Protein AF-0000000078832255 (afdb_homodimer)

Foldseek 3Di:
DPPPDDDDPVVVVVVVVVLQQVVLVVVLVVLVVCLVVLQVLLVVQCVLQVVLPDPVLNVLSVVLSVVVNVVSVVLNVCCVPPTGDPVSLLVVLVNVLVSLLSSCQSAQQLPHPSLLVVLVSLLVCLQSDDPVSNVVSLVVNLVSLVVSLCCVLVCVDPPRHRVVVPDDDNVVSVVSSVVSNVSSVVSNVVSNVVNVVVVVVVSVVVVVVVVVVVLVVLQVVLLVLLVVLLVVVLVVLVVVLVVLVVVCVVVPPDDDDPVSVVSNVVSVVVNVVSVVLNCLQVVPLPPWPWDWDWVLVLLVVLCVVCVVVLVVQQEAEEEEEDGDDIATTRSSLLSLLSNLLQVVQSVQAHHNWYWYWYWYDDPVQKIKIKIWHQGQFDDPVCQVPLLPQQDDPDPPDRSSSNVSSQSSLVLQVWGWHKGADPNHTIMIMTMHGRDRDPVSNPRPPPPPPPD/DPCPDDDDPVVVVVVVVVLQQVVLVVVLVVLVVCLVVLQVLLVVQCVLQVVLPDPVLNVLSVVLSVVVNVVSVVLNVCCVPPTGDPVSLLVVLVNVLVSLLSSCQSQQQLPHPSLLVVLVSLLVCLQSDDPVSNVVSLVVNLVSLVVSLCCNLVCVDPPRHRVVVPDDDNVVSVVSSVVSNVSSVVSNVVSNVVNVVVVVVVSVVVVVVVVVVVLVVLQVVLLVLLVVLLVVQLVVLVVVLVVLVVVCVVVPPDDDDPVSVVSNVVSVVVNVVSVVLNCLQVVPLPPWPWDWDWVLVLLVVLCVVCVVVLVVQQEAEEEEEDGDDIATTRSSLLSLLSNLLQVVQSVQAHHNWYWYWYWYDDPVQKIKIKIWHQGQFDDPVCQVPLLPQQDDPDPPDRSSSNVSSQSSLVLQVWGWHKGADPNHTIMIMTMHGRDRDPVSNDRPPPPPPPD

Nearest PDB structures (foldseek):
  4q20-assembly1_A  TM=6.881E-01  e=1.153E-13  Caulobacter vibrioides CB15
  6blk-assembly3_A  TM=8.818E-01  e=1.434E-09  Mycolicibacterium hassiacum DSM 44199
  4gcz-assembly1_A  TM=5.825E-01  e=1.949E-11  Bacillus subtilis subsp. subtilis str. 168
  8a6x-assembly1_B  TM=5.990E-01  e=2.821E-11  Pseudomonas putida KT2440
  8a7f-assembly1_A  TM=5.965E-01  e=5.434E-10  Pseudomonas putida KT2440

Solvent-accessible surface area (backbone atoms only — not comparable to full-atom values): 46245 Å² total; per-residue (Å²): 130,83,75,73,67,74,70,54,69,60,60,44,50,52,45,50,49,49,45,48,52,37,50,27,50,49,48,53,55,44,49,54,49,43,48,51,50,49,49,50,51,35,52,51,45,46,52,52,24,60,71,62,60,49,66,71,41,41,54,50,40,49,50,50,35,51,50,52,50,53,50,48,52,52,47,52,52,43,37,75,72,75,46,65,54,92,63,50,58,60,51,50,51,52,51,49,48,52,51,50,50,51,50,20,49,64,52,13,29,74,74,12,61,56,46,53,58,52,38,52,51,38,26,50,38,20,48,71,38,52,75,70,53,29,54,53,50,52,51,49,50,50,50,50,52,50,50,47,46,48,41,54,73,70,54,76,53,77,78,44,50,41,71,86,46,44,85,74,40,72,61,42,44,50,49,33,51,51,45,50,49,53,47,41,53,50,28,35,52,51,20,40,49,50,39,50,39,50,51,48,42,50,48,50,55,48,48,55,50,47,50,52,36,48,51,38,46,51,36,35,42,43,49,24,46,41,44,32,49,50,34,54,60,45,48,53,40,48,50,52,42,44,54,51,34,52,53,48,47,74,44,46,66,40,57,46,59,55,67,60,37,47,53,44,40,49,34,47,52,49,42,50,52,53,43,51,54,46,33,64,60,20,50,68,62,77,68,61,62,64,38,84,31,50,49,40,60,48,50,51,53,48,49,62,74,40,44,64,60,24,54,74,47,41,33,44,81,42,83,49,69,54,79,77,37,55,26,29,36,29,64,69,57,51,46,42,30,49,45,33,52,50,52,51,32,53,69,51,23,46,75,72,23,44,34,39,38,33,33,43,74,45,90,86,48,31,27,36,39,37,42,33,17,50,17,90,42,70,56,80,85,40,62,83,42,48,53,36,71,59,4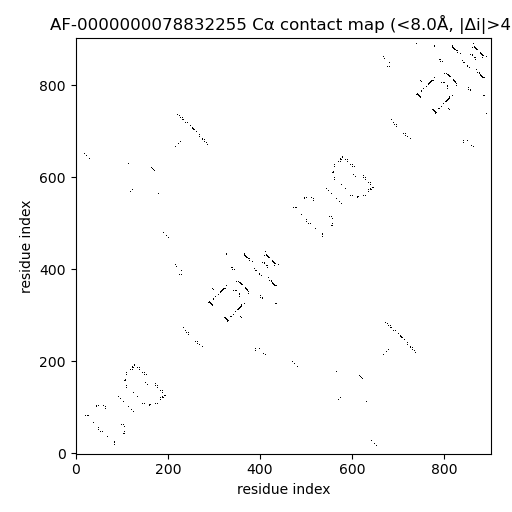1,52,91,51,94,87,51,72,17,35,47,52,24,50,27,26,39,53,26,39,67,46,68,24,39,54,47,75,46,67,40,98,87,50,3,34,30,36,37,39,37,36,27,33,59,51,57,77,83,67,60,62,58,70,59,86,72,60,78,79,117,129,83,74,74,68,74,69,52,69,58,60,44,52,51,45,51,50,48,46,47,54,37,51,27,49,49,47,54,55,44,49,53,50,43,49,51,51,49,48,50,50,35,52,51,46,45,52,51,22,60,72,61,60,49,65,69,41,40,53,51,40,49,51,50,37,52,49,51,50,52,49,47,51,51,50,50,52,42,38,74,71,74,46,64,53,90,62,51,58,61,51,51,50,52,50,51,48,53,51,49,51,51,50,21,49,64,51,13,30,74,74,12,61,57,45,53,59,52,39,53,52,38,25,50,38,19,51,72,39,52,76,70,55,29,54,52,50,50,51,49,51,48,49,50,52,51,50,47,45,48,39,55,73,70,53,74,53,79,77,43,51,42,71,84,46,44,84,74,39,72,62,41,44,52,50,33,52,51,43,50,49,52,48,41,52,50,27,33,52,51,20,41,50,51,40,49,39,50,51,49,42,49,48,50,56,48,48,54,50,48,50,52,36,48,50,38,46,50,34,34,43,44,50,23,46,40,45,34,49,51,35,55,60,44,47,53,40,48,50,51,43,44,52,51,32,52,54,47,48,73,44,45,65,41,56,47,60,56,68,60,38,49,52,44,38,49,35,46,52,48,42,50,51,53,41,50,52,47,32,66,62,20,50,68,64,77,64,58,62,63,39,81,32,50,50,42,60,48,50,50,53,49,49,62,72,40,45,64,60,25,55,74,47,41,33,44,80,43,83,48,69,54,78,76,36,56,26,30,36,30,63,70,56,52,46,45,29,49,45,33,53,50,54,52,33,53,71,52,24,46,72,72,24,45,35,39,38,31,33,44,74,44,90,86,47,30,28,36,40,35,42,33,17,50,17,89,42,68,56,79,85,40,64,84,41,47,54,34,70,59,41,52,91,51,94,87,51,72,18,35,49,53,25,50,27,28,40,53,26,39,65,45,67,25,38,56,48,77,44,66,40,99,88,49,3,33,31,35,38,38,37,36,26,33,59,49,57,78,80,63,59,62,57,71,60,86,74,60,78,79,118

Radius of gyration: 37.88 Å; Cα contacts (8 Å, |Δi|>4): 1332; chains: 2; bounding box: 53×120×82 Å

Organism: Myxococcus xanthus (strain DK1622) (NCBI:txid246197)

Sequence (902 aa):
MSGRGPMDSRTQRYFEDIQLKHFGRLFGRLVRVRLFLSLLLLLSAVCVAVIDGAPWRCVFMSVVGVGAFTYFFHEFRRFQRDGVDARSVPLNLWMGQIILTSIIVGTGGIASPVLPAALPLGFLSSLAATPRDRSRLLMAQLSTLMAVSFFQISGLVQGLPLWFLGAPSAVLLVAGALVTAIMLCVCSAAGGAIRTTFDNMLSEALASRDELLATHRSYAGALEAMSGEIAHELKNPLATVKGLTQLMAREAGRAQPAERLQVLSGEVVRMQGILEEFLNFTRPLVPLTVSPVDLGALCDEALVLHEGLAAGHGVRLERKGTEGVEAVCDSRKVKQVLMNLLHNAIEACPTGGRVTVEVRALPVGEARVFVRDSGPGLASDLEARVFDAGVTTKAKGSGLGLTVARALARQHGGDVTLANAVGGGCEAALTLPRELPAEILRPLHGVANVGMSGRGPMDSRTQRYFEDIQLKHFGRLFGRLVRVRLFLSLLLLLSAVCVAVIDGAPWRCVFMSVVGVGAFTYFFHEFRRFQRDGVDARSVPLNLWMGQIILTSIIVGTGGIASPVLPAALPLGFLSSLAATPRDRSRLLMAQLSTLMAVSFFQISGLVQGLPLWFLGAPSAVLLVAGALVTAIMLCVCSAAGGAIRTTFDNMLSEALASRDELLATHRSYAGALEAMSGEIAHELKNPLATVKGLTQLMAREAGRAQPAERLQVLSGEVVRMQGILEEFLNFTRPLVPLTVSPVDLGALCDEALVLHEGLAAGHGVRLERKGTEGVEAVCDSRKVKQVLMNLLHNAIEACPTGGRVTVEVRALPVGEARVFVRDSGPGLASDLEARVFDAGVTTKAKGSGLGLTVARALARQHGGDVTLANAVGGGCEAALTLPRELPAEILRPLHGVANVG

InterPro domains:
  IPR003594 Histidine kinase/HSP90-like ATPase domain [PF02518] (330-435)
  IPR003594 Histidine kinase/HSP90-like ATPase domain [SM00387] (329-436)
  IPR003661 Signal transduction histidine kinase, dimerisation/phosphoacceptor domain [PF00512] (225-283)
  IPR003661 Signal transduction histidine kinase, dimerisation/phosphoacceptor domain [SM00388] (222-287)
  IPR003661 Signal transduction histidine kinase, dimerisation/phosphoacceptor domain [cd00082] (222-283)
  IPR004358 Signal transduction histidine kinase-related protein, C-terminal [PR00344] (367-381)
  IPR004358 Signal transduction histidine kinase-related protein, C-terminal [PR00344] (385-395)
  IPR004358 Signal transduction histidine kinase-related protein, C-terminal [PR00344] (396-414)
  IPR004358 Signal transduction histidine kinase-related protein, C-terminal [PR00344] (420-433)
  IPR005467 Histidine kinase domain [PS50109] (229-436)
  IPR036097 Signal transduction histidine kinase, dimerisation/phosphoacceptor domain superfamily [SSF47384] (215-283)
  IPR036890 Histidine kinase/HSP90-like ATPase superfamily [G3DSA:3.30.565.10] (289-438)
  IPR036890 Histidine kinase/HSP90-like ATPase superfamily [SSF55874] (278-434)

Secondary structure (DSSP, 8-state):
--------HHHHHHHHHHHHHHHHHHHHHHHHHHHHHHHHHHHHHHHHHHHH--HHHHHHHHHHHHHHHHHHHHHHHHHHHH---TTHHHHHHHHHHHHHHHHHHHTTGGG-TTGGGHHHHHHHHHHHS-HHHHHHHHHHHHHHHHHHHHHHHHT-STT-S-GGG----HHHHHHHHHHHHHHHHHHHHHHHHHHHHHHHHHHHHHHHHHHHHHHHHHHHHHHHHHHHHHHHHHHHHHHHHHHHHHHHHHTTTSBPPHHHHHHHHHHHHHHHHHHHHHHHHHS---S---EEEEHHHHHHHHHHHTHHHHHHHT-EEEEEE-S--EEEE-HHHHHHHHHHHHHHHHHHSPTT-EEEEEEEEETTTEEEEEEEE-SS---HHHHTTTTSTT--SSTT--S-HHHHHHHHHHHTT-EEEEEE-TTSSEEEEEEEESS--TTT----GGGT---/--------HHHHHHHHHHHHHHHHHHHHHHHHHHHHHHHHHHHHHHHHHHHH--HHHHHHHHHHHHHHHHHHHHHHHHHHHH---TTHHHHHHHHHHHHHHHHHHHTTGGG-TTGGGHHHHHHHHHHHS-HHHHHHHHHHHHHHHHHHHHHHHHT-STT-S-GGG----HHHHHHHHHHHHHHHHHHHHHHHHHHHHHHHHHHHHHHHHHHHHHHHHHHHHHHHHHHHHHHHHHHHHHHHHHHHHHHHHHTTTSBPPHHHHHHHHHHHHHHHHHHHHHHHHHS---S---EEEEHHHHHHHHHHHTHHHHHHHT-EEEEEE-S--EEEE-HHHHHHHHHHHHHHHHHHSPTT-EEEEEEEEETTTEEEEEEEE-SS---HHHHTTTTSTT--SSTT--S-HHHHHHHHHHHTT-EEEEEE-TTSSEEEEEEEESS--TTT----GGGT---

Structure (mmCIF, N/CA/C/O backbone):
data_AF-0000000078832255-model_v1
#
loop_
_entity.id
_entity.type
_entity.pdbx_description
1 polymer 'histidine kinase'
#
loop_
_atom_site.group_PDB
_atom_site.id
_atom_site.type_symbol
_atom_site.label_atom_id
_atom_site.label_alt_id
_atom_site.label_comp_id
_atom_site.label_asym_id
_atom_site.label_entity_id
_atom_site.label_seq_id
_atom_site.pdbx_PDB_ins_code
_atom_site.Cartn_x
_atom_site.Cartn_y
_atom_site.Cartn_z
_atom_site.occupancy
_atom_site.B_iso_or_equiv
_atom_site.auth_seq_id
_atom_site.auth_comp_id
_atom_site.auth_asym_id
_atom_site.auth_atom_id
_atom_site.pdbx_PDB_model_num
ATOM 1 N N . MET A 1 1 ? 2.818 -13.766 19.312 1 23.16 1 MET A N 1
ATOM 2 C CA . MET A 1 1 ? 1.592 -14.023 18.562 1 23.16 1 MET A CA 1
ATOM 3 C C . MET A 1 1 ? 0.892 -12.719 18.188 1 23.16 1 MET A C 1
ATOM 5 O O . MET A 1 1 ? 0.068 -12.219 18.953 1 23.16 1 MET A O 1
ATOM 9 N N . SER A 1 2 ? 1.646 -11.711 17.906 1 28.27 2 SER A N 1
ATOM 10 C CA . SER A 1 2 ? 1.179 -10.336 17.719 1 28.27 2 SER A CA 1
ATOM 11 C C . SER A 1 2 ? 0.048 -10.273 16.703 1 28.27 2 SER A C 1
ATOM 13 O O . SER A 1 2 ? 0.21 -10.711 15.562 1 28.27 2 SER A O 1
ATOM 15 N N . GLY A 1 3 ? -1.151 -10.5 17.188 1 29.2 3 GLY A N 1
ATOM 16 C CA . GLY A 1 3 ? -2.496 -10.5 16.641 1 29.2 3 GLY A CA 1
ATOM 17 C C . GLY A 1 3 ? -2.74 -9.359 15.664 1 29.2 3 GLY A C 1
ATOM 18 O O . GLY A 1 3 ? -3.018 -8.227 16.078 1 29.2 3 GLY A O 1
ATOM 19 N N . ARG A 1 4 ? -2.01 -9.375 14.648 1 39.09 4 ARG A N 1
ATOM 20 C CA . ARG A 1 4 ? -2.211 -8.43 13.555 1 39.09 4 ARG A CA 1
ATOM 21 C C . ARG A 1 4 ? -3.684 -8.344 13.164 1 39.09 4 ARG A C 1
ATOM 23 O O . ARG A 1 4 ? -4.301 -9.359 12.828 1 39.09 4 ARG A O 1
ATOM 30 N N . GLY A 1 5 ? -4.383 -7.477 13.797 1 39.31 5 GLY A N 1
ATOM 31 C CA . GLY A 1 5 ? -5.805 -7.23 13.648 1 39.31 5 GLY A CA 1
ATOM 32 C C . GLY A 1 5 ? -6.277 -7.293 12.211 1 39.31 5 GLY A C 1
ATOM 33 O O . GLY A 1 5 ? -5.469 -7.188 11.281 1 39.31 5 GLY A O 1
ATOM 34 N N . PRO A 1 6 ? -7.379 -7.867 12 1 44.16 6 PRO A N 1
ATOM 35 C CA . PRO A 1 6 ? -8.047 -8.039 10.703 1 44.16 6 PRO A CA 1
ATOM 36 C C . PRO A 1 6 ? -8.016 -6.766 9.859 1 44.16 6 PRO A C 1
ATOM 38 O O . PRO A 1 6 ? -7.938 -5.66 10.398 1 44.16 6 PRO A O 1
ATOM 41 N N . MET A 1 7 ? -7.391 -6.926 8.758 1 51.72 7 MET A N 1
ATOM 42 C CA . MET A 1 7 ? -7.465 -5.836 7.789 1 51.72 7 MET A CA 1
ATOM 43 C C . MET A 1 7 ? -8.797 -5.094 7.906 1 51.72 7 MET A C 1
ATOM 45 O O . MET A 1 7 ? -9.844 -5.719 8.062 1 51.72 7 MET A O 1
ATOM 49 N N . ASP A 1 8 ? -8.75 -3.906 8.219 1 52 8 ASP A N 1
ATOM 50 C CA . ASP A 1 8 ? -9.992 -3.131 8.219 1 52 8 ASP A CA 1
ATOM 51 C C . ASP A 1 8 ? -10.828 -3.441 6.98 1 52 8 ASP A C 1
ATOM 53 O O . ASP A 1 8 ? -10.297 -3.828 5.941 1 52 8 ASP A O 1
ATOM 57 N N . SER A 1 9 ? -12.102 -3.77 7.184 1 56.84 9 SER A N 1
ATOM 58 C CA . SER A 1 9 ? -13.094 -4.168 6.184 1 56.84 9 SER A CA 1
ATOM 59 C C . SER A 1 9 ? -12.938 -3.367 4.898 1 56.84 9 SER A C 1
ATOM 61 O O . SER A 1 9 ? -13.07 -3.912 3.801 1 56.84 9 SER A O 1
ATOM 63 N N . ARG A 1 10 ? -12.539 -2.285 5.016 1 54.97 10 ARG A N 1
ATOM 64 C CA . ARG A 1 10 ? -12.43 -1.441 3.828 1 54.97 10 ARG A CA 1
ATOM 65 C C . ARG A 1 10 ? -11.172 -1.774 3.033 1 54.97 10 ARG A C 1
ATOM 67 O O . ARG A 1 10 ? -11.203 -1.822 1.802 1 54.97 10 ARG A O 1
ATOM 74 N N . THR A 1 11 ? -10.133 -1.815 3.791 1 60.59 11 THR A N 1
ATOM 75 C CA . THR A 1 11 ? -8.906 -2.238 3.135 1 60.59 11 THR A CA 1
ATOM 76 C C . THR A 1 11 ? -9.094 -3.582 2.436 1 60.59 11 THR A C 1
ATOM 78 O O . THR A 1 11 ? -8.578 -3.797 1.338 1 60.59 11 THR A O 1
ATOM 81 N N . GLN A 1 12 ? -9.969 -4.289 3.094 1 62.97 12 GLN A N 1
ATOM 82 C CA . GLN A 1 12 ? -10.25 -5.594 2.502 1 62.97 12 GLN A CA 1
ATOM 83 C C . GLN A 1 12 ? -11.039 -5.449 1.2 1 62.97 12 GLN A C 1
ATOM 85 O O . GLN A 1 12 ? -10.742 -6.133 0.217 1 62.97 12 GLN A O 1
ATOM 90 N N . ARG A 1 13 ? -12.039 -4.605 1.24 1 63.81 13 ARG A N 1
ATOM 91 C CA . ARG A 1 13 ? -12.828 -4.395 0.032 1 63.81 13 ARG A CA 1
ATOM 92 C C . ARG A 1 13 ? -11.977 -3.811 -1.087 1 63.81 13 ARG A C 1
ATOM 94 O O . ARG A 1 13 ? -12.125 -4.188 -2.252 1 63.81 13 ARG A O 1
ATOM 101 N N . TYR A 1 14 ? -11.102 -2.914 -0.648 1 63.38 14 TYR A N 1
ATOM 102 C CA . TYR A 1 14 ? -10.203 -2.334 -1.634 1 63.38 14 TYR A CA 1
ATOM 103 C C . TYR A 1 14 ? -9.289 -3.4 -2.23 1 63.38 14 TYR A C 1
ATOM 105 O O . TYR A 1 14 ? -9.062 -3.428 -3.443 1 63.38 14 TYR A O 1
ATOM 113 N N . PHE A 1 15 ? -8.953 -4.191 -1.38 1 65.06 15 PHE A N 1
ATOM 114 C CA . PHE A 1 15 ? -8.117 -5.305 -1.812 1 65.06 15 PHE A CA 1
ATOM 115 C C . PHE A 1 15 ? -8.867 -6.191 -2.799 1 65.06 15 PHE A C 1
ATOM 117 O O . PHE A 1 15 ? -8.305 -6.605 -3.816 1 65.06 15 PHE A O 1
ATOM 124 N N . GLU A 1 16 ? -9.984 -6.453 -2.418 1 65.06 16 GLU A N 1
ATOM 125 C CA . GLU A 1 16 ? -10.797 -7.336 -3.248 1 65.06 16 GLU A CA 1
ATOM 126 C C . GLU A 1 16 ? -11.062 -6.715 -4.617 1 65.06 16 GLU A C 1
ATOM 128 O O . GLU A 1 16 ? -11.07 -7.418 -5.633 1 65.06 16 GLU A O 1
ATOM 133 N N . ASP A 1 17 ? -11.188 -5.434 -4.551 1 64.94 17 ASP A N 1
ATOM 134 C CA . ASP A 1 17 ? -11.445 -4.746 -5.812 1 64.94 17 ASP A CA 1
ATOM 135 C C . ASP A 1 17 ? -10.203 -4.758 -6.703 1 64.94 17 ASP A C 1
ATOM 137 O O . ASP A 1 17 ? -10.312 -4.961 -7.914 1 64.94 17 ASP A O 1
ATOM 141 N N . ILE A 1 18 ? -9.062 -4.504 -6.074 1 66.62 18 ILE A N 1
ATOM 142 C CA . ILE A 1 18 ? -7.816 -4.512 -6.836 1 66.62 18 ILE A CA 1
ATOM 143 C C . ILE A 1 18 ? -7.551 -5.914 -7.375 1 66.62 18 ILE A C 1
ATOM 145 O O . ILE A 1 18 ? -7.145 -6.078 -8.531 1 66.62 18 ILE A O 1
ATOM 149 N N . GLN A 1 19 ? -7.828 -6.832 -6.562 1 66.62 19 GLN A N 1
ATOM 150 C CA . GLN A 1 19 ? -7.641 -8.219 -6.977 1 66.62 19 GLN A CA 1
ATOM 151 C C . GLN A 1 19 ? -8.555 -8.57 -8.148 1 66.62 19 GLN A C 1
ATOM 153 O O . GLN A 1 19 ? -8.117 -9.195 -9.117 1 66.62 19 GLN A O 1
ATOM 158 N N . LEU A 1 20 ? -9.82 -8.203 -8.031 1 64.12 20 LEU A N 1
ATOM 159 C CA . LEU A 1 20 ? -10.781 -8.516 -9.086 1 64.12 20 LEU A CA 1
ATOM 160 C C . LEU A 1 20 ? -10.391 -7.844 -10.398 1 64.12 20 LEU A C 1
ATOM 162 O O . LEU A 1 20 ? -10.531 -8.438 -11.469 1 64.12 20 LEU A O 1
ATOM 166 N N . LYS A 1 21 ? -9.898 -6.668 -10.242 1 67.12 21 LYS A N 1
ATOM 167 C CA . LYS A 1 21 ? -9.492 -5.93 -11.438 1 67.12 21 LYS A CA 1
ATOM 168 C C . LYS A 1 21 ? -8.312 -6.602 -12.125 1 67.12 21 LYS A C 1
ATOM 170 O O . LYS A 1 21 ? -8.336 -6.832 -13.336 1 67.12 21 LYS A O 1
ATOM 175 N N . HIS A 1 22 ? -7.352 -6.973 -11.375 1 68.25 22 HIS A N 1
ATOM 176 C CA . HIS A 1 22 ? -6.137 -7.512 -11.977 1 68.25 22 HIS A CA 1
ATOM 177 C C . HIS A 1 22 ? -6.32 -8.977 -12.367 1 68.25 22 HIS A C 1
ATOM 179 O O . HIS A 1 22 ? -5.836 -9.406 -13.422 1 68.25 22 HIS A O 1
ATOM 185 N N . PHE A 1 23 ? -6.996 -9.664 -11.531 1 65.06 23 PHE A N 1
ATOM 186 C CA . PHE A 1 23 ? -7.293 -11.047 -11.914 1 65.06 23 PHE A CA 1
ATOM 187 C C . PHE A 1 23 ? -8.234 -11.086 -13.109 1 65.06 23 PHE A C 1
ATOM 189 O O . PHE A 1 23 ? -8.133 -11.969 -13.961 1 65.06 23 PHE A O 1
ATOM 196 N N . GLY A 1 24 ? -9.117 -10.109 -13.117 1 62.97 24 GLY A N 1
ATOM 197 C CA . GLY A 1 24 ? -9.969 -9.992 -14.289 1 62.97 24 GLY A CA 1
ATOM 198 C C . GLY A 1 24 ? -9.203 -9.766 -15.578 1 62.97 24 GLY A C 1
ATOM 199 O O . GLY A 1 24 ? -9.484 -10.398 -16.594 1 62.97 24 GLY A O 1
ATOM 200 N N . ARG A 1 25 ? -8.211 -8.969 -15.492 1 65.5 25 ARG A N 1
ATOM 201 C CA . ARG A 1 25 ? -7.379 -8.703 -16.656 1 65.5 25 ARG A CA 1
ATOM 202 C C . ARG A 1 25 ? -6.555 -9.93 -17.047 1 65.5 25 ARG A C 1
ATOM 204 O O . ARG A 1 25 ? -6.398 -10.227 -18.234 1 65.5 25 ARG A O 1
ATOM 211 N N . LEU A 1 26 ? -6.02 -10.578 -16.016 1 65.62 26 LEU A N 1
ATOM 212 C CA . LEU A 1 26 ? -5.281 -11.812 -16.266 1 65.62 26 LEU A CA 1
ATOM 213 C C . LEU A 1 26 ? -6.176 -12.859 -16.922 1 65.62 26 LEU A C 1
ATOM 215 O O . LEU A 1 26 ? -5.777 -13.508 -17.891 1 65.62 26 LEU A O 1
ATOM 219 N N . PHE A 1 27 ? -7.328 -12.969 -16.328 1 63.19 27 PHE A N 1
ATOM 220 C CA . PHE A 1 27 ? -8.281 -13.93 -16.844 1 63.19 27 PHE A CA 1
ATOM 221 C C . PHE A 1 27 ? -8.633 -13.609 -18.297 1 63.19 27 PHE A C 1
ATOM 223 O O . PHE A 1 27 ? -8.742 -14.516 -19.125 1 63.19 27 PHE A O 1
ATOM 230 N N . GLY A 1 28 ? -8.766 -12.344 -18.516 1 62.38 28 GLY A N 1
ATOM 231 C CA . GLY A 1 28 ? -9.039 -11.945 -19.875 1 62.38 28 GLY A CA 1
ATOM 232 C C . GLY A 1 28 ? -7.93 -12.328 -20.844 1 62.38 28 GLY A C 1
ATOM 233 O O . GLY A 1 28 ? -8.188 -12.844 -21.938 1 62.38 28 GLY A O 1
ATOM 234 N N . ARG A 1 29 ? -6.742 -12.156 -20.375 1 63.88 29 ARG A N 1
ATOM 235 C CA . ARG A 1 29 ? -5.598 -12.523 -21.203 1 63.88 29 ARG A CA 1
ATOM 236 C C . ARG A 1 29 ? -5.5 -14.031 -21.375 1 63.88 29 ARG A C 1
ATOM 238 O O . ARG A 1 29 ? -5.184 -14.523 -22.453 1 63.88 29 ARG A O 1
ATOM 245 N N . LEU A 1 30 ? -5.863 -14.656 -20.281 1 64.94 30 LEU A N 1
ATOM 246 C CA . LEU A 1 30 ? -5.773 -16.109 -20.312 1 64.94 30 LEU A CA 1
ATOM 247 C C . LEU A 1 30 ? -6.902 -16.719 -21.141 1 64.94 30 LEU A C 1
ATOM 249 O O . LEU A 1 30 ? -6.738 -17.781 -21.734 1 64.94 30 LEU A O 1
ATOM 253 N N . VAL A 1 31 ? -7.984 -15.945 -21.188 1 63.22 31 VAL A N 1
ATOM 254 C CA . VAL A 1 31 ? -9.102 -16.438 -21.969 1 63.22 31 VAL A CA 1
ATOM 255 C C . VAL A 1 31 ? -8.719 -16.484 -23.453 1 63.22 31 VAL A C 1
ATOM 257 O O . VAL A 1 31 ? -9.07 -17.422 -24.172 1 63.22 31 VAL A O 1
ATOM 260 N N . ARG A 1 32 ? -7.898 -15.523 -23.75 1 62.44 32 ARG A N 1
ATOM 261 C CA . ARG A 1 32 ? -7.438 -15.523 -25.125 1 62.44 32 ARG A CA 1
ATOM 262 C C . ARG A 1 32 ? -6.504 -16.703 -25.391 1 62.44 32 ARG A C 1
ATOM 264 O O . ARG A 1 32 ? -6.617 -17.359 -26.422 1 62.44 32 ARG A O 1
ATOM 271 N N . VAL A 1 33 ? -5.695 -16.906 -24.516 1 63.88 33 VAL A N 1
ATOM 272 C CA . VAL A 1 33 ? -4.746 -18.016 -24.672 1 63.88 33 VAL A CA 1
ATOM 273 C C . VAL A 1 33 ? -5.48 -19.344 -24.578 1 63.88 33 VAL A C 1
ATOM 275 O O . VAL A 1 33 ? -5.184 -20.266 -25.344 1 63.88 33 VAL A O 1
ATOM 278 N N . ARG A 1 34 ? -6.391 -19.328 -23.766 1 65.06 34 ARG A N 1
ATOM 279 C CA . ARG A 1 34 ? -7.164 -20.562 -23.594 1 65.06 34 ARG A CA 1
ATOM 280 C C . ARG A 1 34 ? -7.957 -20.891 -24.844 1 65.06 34 ARG A C 1
ATOM 282 O O . ARG A 1 34 ? -8.094 -22.062 -25.219 1 65.06 34 ARG A O 1
ATOM 289 N N . LEU A 1 35 ? -8.414 -19.844 -25.422 1 61.44 35 LEU A N 1
ATOM 290 C CA . LEU A 1 35 ? -9.133 -20.078 -26.672 1 61.44 35 LEU A CA 1
ATOM 291 C C . LEU A 1 35 ? -8.234 -20.734 -27.703 1 61.44 35 LEU A C 1
ATOM 293 O O . LEU A 1 35 ? -8.641 -21.688 -28.375 1 61.44 35 LEU A O 1
ATOM 297 N N . PHE A 1 36 ? -7.027 -20.281 -27.656 1 61.69 36 PHE A N 1
ATOM 298 C CA . PHE A 1 36 ? -6.102 -20.844 -28.625 1 61.69 36 PHE A CA 1
ATOM 299 C C . PHE A 1 36 ? -5.691 -22.25 -28.234 1 61.69 36 PHE A C 1
ATOM 301 O O . PHE A 1 36 ? -5.633 -23.141 -29.094 1 61.69 36 PHE A O 1
ATOM 308 N N . LEU A 1 37 ? -5.473 -22.438 -26.984 1 65 37 LEU A N 1
ATOM 309 C CA . LEU A 1 37 ? -5.055 -23.75 -26.516 1 65 37 LEU A CA 1
ATOM 310 C C . LEU A 1 37 ? -6.191 -24.75 -26.641 1 65 37 LEU A C 1
ATOM 312 O O . LEU A 1 37 ? -5.961 -25.922 -26.984 1 65 37 LEU A O 1
ATOM 316 N N . SER A 1 38 ? -7.34 -24.25 -26.438 1 63.91 38 SER A N 1
ATOM 317 C CA . SER A 1 38 ? -8.492 -25.125 -26.578 1 63.91 38 SER A CA 1
ATOM 318 C C . SER A 1 38 ? -8.688 -25.562 -28.016 1 63.91 38 SER A C 1
ATOM 320 O O . SER A 1 38 ? -9.016 -26.719 -28.281 1 63.91 38 SER A O 1
ATOM 322 N N . LEU A 1 39 ? -8.305 -24.609 -28.844 1 66.81 39 LEU A N 1
ATOM 323 C CA . LEU A 1 39 ? -8.406 -24.938 -30.266 1 66.81 39 LEU A CA 1
ATOM 324 C C . LEU A 1 39 ? -7.363 -26 -30.641 1 66.81 39 LEU A C 1
ATOM 326 O O . LEU A 1 39 ? -7.668 -26.938 -31.375 1 66.81 39 LEU A O 1
ATOM 330 N N . LEU A 1 40 ? -6.266 -25.828 -30.078 1 67.69 40 LEU A N 1
ATOM 331 C CA . LEU A 1 40 ? -5.195 -26.766 -30.375 1 67.69 40 LEU A CA 1
ATOM 332 C C . LEU A 1 40 ? -5.508 -28.141 -29.781 1 67.69 40 LEU A C 1
ATOM 334 O O . LEU A 1 40 ? -5.285 -29.172 -30.438 1 67.69 40 LEU A O 1
ATOM 338 N N . LEU A 1 41 ? -6.023 -28.141 -28.656 1 67.25 41 LEU A N 1
ATOM 339 C CA . LEU A 1 41 ? -6.352 -29.406 -28.016 1 67.25 41 LEU A CA 1
ATOM 340 C C . LEU A 1 41 ? -7.5 -30.109 -28.734 1 67.25 41 LEU A C 1
ATOM 342 O O . LEU A 1 41 ? -7.488 -31.328 -28.906 1 67.25 41 LEU A O 1
ATOM 346 N N . LEU A 1 42 ? -8.383 -29.281 -29.188 1 68.69 42 LEU A N 1
ATOM 347 C CA . LEU A 1 42 ? -9.516 -29.828 -29.906 1 68.69 42 LEU A CA 1
ATOM 348 C C . LEU A 1 42 ? -9.07 -30.453 -31.234 1 68.69 42 LEU A C 1
ATOM 350 O O . LEU A 1 42 ? -9.508 -31.531 -31.594 1 68.69 42 LEU A O 1
ATOM 354 N N . LEU A 1 43 ? -8.211 -29.719 -31.812 1 71.62 43 LEU A N 1
ATOM 355 C CA . LEU A 1 43 ? -7.711 -30.234 -33.094 1 71.62 43 LEU A CA 1
ATOM 356 C C . LEU A 1 43 ? -6.926 -31.516 -32.875 1 71.62 43 LEU A C 1
ATOM 358 O O . LEU A 1 43 ? -7.055 -32.469 -33.688 1 71.62 43 LEU A O 1
ATOM 362 N N . SER A 1 44 ? -6.207 -31.562 -31.844 1 72.06 44 SER A N 1
ATOM 363 C CA . SER A 1 44 ? -5.426 -32.75 -31.547 1 72.06 44 SER A CA 1
ATOM 364 C C . SER A 1 44 ? -6.332 -33.938 -31.172 1 72.06 44 SER A C 1
ATOM 366 O O . SER A 1 44 ? -6.09 -35.062 -31.594 1 72.06 44 SER A O 1
ATOM 368 N N . ALA A 1 45 ? -7.379 -33.625 -30.5 1 71.44 45 ALA A N 1
ATOM 369 C CA . ALA A 1 45 ? -8.305 -34.656 -30.062 1 71.44 45 ALA A CA 1
ATOM 370 C C . ALA A 1 45 ? -9.078 -35.25 -31.25 1 71.44 45 ALA A C 1
ATOM 372 O O . ALA A 1 45 ? -9.289 -36.438 -31.328 1 71.44 45 ALA A O 1
ATOM 373 N N . VAL A 1 46 ? -9.344 -34.375 -32.156 1 71.75 46 VAL A N 1
ATOM 374 C CA . VAL A 1 46 ? -10.062 -34.812 -33.344 1 71.75 46 VAL A CA 1
ATOM 375 C C . VAL A 1 46 ? -9.141 -35.688 -34.188 1 71.75 46 VAL A C 1
ATOM 377 O O . VAL A 1 46 ? -9.57 -36.719 -34.719 1 71.75 46 VAL A O 1
ATOM 380 N N . CYS A 1 47 ? -7.941 -35.312 -34.25 1 74.94 47 CYS A N 1
ATOM 381 C CA . CYS A 1 47 ? -6.977 -36.062 -35.031 1 74.94 47 CYS A CA 1
ATOM 382 C C . CYS A 1 47 ? -6.785 -37.469 -34.438 1 74.94 47 CYS A C 1
ATOM 384 O O . CYS A 1 47 ? -6.746 -38.438 -35.188 1 74.94 47 CYS A O 1
ATOM 386 N N . VAL A 1 48 ? -6.754 -37.531 -33.188 1 77.38 48 VAL A N 1
ATOM 387 C CA . VAL A 1 48 ? -6.566 -38.812 -32.5 1 77.38 48 VAL A CA 1
ATOM 388 C C . VAL A 1 48 ? -7.789 -39.688 -32.719 1 77.38 48 VAL A C 1
ATOM 390 O O . VAL A 1 48 ? -7.66 -40.906 -32.938 1 77.38 48 VAL A O 1
ATOM 393 N N . ALA A 1 49 ? -8.938 -39.094 -32.719 1 77.5 49 ALA A N 1
ATOM 394 C CA . ALA A 1 49 ? -10.172 -39.844 -32.875 1 77.5 49 ALA A CA 1
ATOM 395 C C . ALA A 1 49 ? -10.289 -40.406 -34.281 1 77.5 49 ALA A C 1
ATOM 397 O O . ALA A 1 49 ? -10.734 -41.562 -34.469 1 77.5 49 ALA A O 1
ATOM 398 N N . VAL A 1 50 ? -9.773 -39.688 -35.219 1 78.06 50 VAL A N 1
ATOM 399 C CA . VAL A 1 50 ? -9.844 -40.125 -36.625 1 78.06 50 VAL A CA 1
ATOM 400 C C . VAL A 1 50 ? -8.859 -41.25 -36.844 1 78.06 50 VAL A C 1
ATOM 402 O O . VAL A 1 50 ? -9.188 -42.219 -37.531 1 78.06 50 VAL A O 1
ATOM 405 N N . ILE A 1 51 ? -7.758 -41.125 -36.25 1 79.81 51 ILE A N 1
ATOM 406 C CA . ILE A 1 51 ? -6.723 -42.125 -36.406 1 79.81 51 ILE A CA 1
ATOM 407 C C . ILE A 1 51 ? -7.152 -43.438 -35.719 1 79.81 51 ILE A C 1
ATOM 409 O O . ILE A 1 51 ? -6.941 -44.531 -36.281 1 79.81 51 ILE A O 1
ATOM 413 N N . ASP A 1 52 ? -7.766 -43.312 -34.562 1 81.75 52 ASP A N 1
ATOM 414 C CA . ASP A 1 52 ? -8.219 -44.5 -33.844 1 81.75 52 ASP A CA 1
ATOM 415 C C . ASP A 1 52 ? -9.352 -45.188 -34.594 1 81.75 52 ASP A C 1
ATOM 417 O O . ASP A 1 52 ? -9.422 -46.438 -34.594 1 81.75 52 ASP A O 1
ATOM 421 N N . GLY A 1 53 ? -10.312 -44.5 -35.219 1 79.06 53 GLY A N 1
ATOM 422 C CA . GLY A 1 53 ? -11.328 -45.062 -36.094 1 79.06 53 GLY A CA 1
ATOM 423 C C . GLY A 1 53 ? -12.57 -45.531 -35.344 1 79.06 53 GLY A C 1
ATOM 424 O O . GLY A 1 53 ? -13.555 -45.938 -35.969 1 79.06 53 GLY A O 1
ATOM 425 N N . ALA A 1 54 ? -12.609 -45.469 -34.031 1 84.06 54 ALA A N 1
ATOM 426 C CA . ALA A 1 54 ? -13.812 -45.875 -33.281 1 84.06 54 ALA A CA 1
ATOM 427 C C . ALA A 1 54 ? -14.906 -44.812 -33.438 1 84.06 54 ALA A C 1
ATOM 429 O O . ALA A 1 54 ? -14.672 -43.625 -33.156 1 84.06 54 ALA A O 1
ATOM 430 N N . PRO A 1 55 ? -16.062 -45.188 -33.875 1 85.19 55 PRO A N 1
ATOM 431 C CA . PRO A 1 55 ? -17.125 -44.219 -34.156 1 85.19 55 PRO A CA 1
ATOM 432 C C . PRO A 1 55 ? -17.547 -43.438 -32.875 1 85.19 55 PRO A C 1
ATOM 434 O O . PRO A 1 55 ? -17.812 -42.25 -32.938 1 85.19 55 PRO A O 1
ATOM 437 N N . TRP A 1 56 ? -17.656 -44.094 -31.734 1 86.19 56 TRP A N 1
ATOM 438 C CA . TRP A 1 56 ? -18.094 -43.406 -30.531 1 86.19 56 TRP A CA 1
ATOM 439 C C . TRP A 1 56 ? -17.109 -42.281 -30.156 1 86.19 56 TRP A C 1
ATOM 441 O O . TRP A 1 56 ? -17.516 -41.219 -29.688 1 86.19 56 TRP A O 1
ATOM 451 N N . ARG A 1 57 ? -15.836 -42.469 -30.406 1 87.44 57 ARG A N 1
ATOM 452 C CA . ARG A 1 57 ? -14.797 -41.5 -30.047 1 87.44 57 ARG A CA 1
ATOM 453 C C . ARG A 1 57 ? -14.875 -40.281 -30.953 1 87.44 57 ARG A C 1
ATOM 455 O O . ARG A 1 57 ? -14.664 -39.156 -30.5 1 87.44 57 ARG A O 1
ATOM 462 N N . CYS A 1 58 ? -15.133 -40.562 -32.188 1 85.5 58 CYS A N 1
ATOM 463 C CA . CYS A 1 58 ? -15.25 -39.469 -33.125 1 85.5 58 CYS A CA 1
ATOM 464 C C . CYS A 1 58 ? -16.422 -38.562 -32.781 1 85.5 58 CYS A C 1
ATOM 466 O O . CYS A 1 58 ? -16.281 -37.344 -32.75 1 85.5 58 CYS A O 1
ATOM 468 N N . VAL A 1 59 ? -17.531 -39.219 -32.406 1 86.44 59 VAL A N 1
ATOM 469 C CA . VAL A 1 59 ? -18.703 -38.438 -32.062 1 86.44 59 VAL A CA 1
ATOM 470 C C . VAL A 1 59 ? -18.469 -37.719 -30.734 1 86.44 59 VAL A C 1
ATOM 472 O O . VAL A 1 59 ? -18.75 -36.5 -30.609 1 86.44 59 VAL A O 1
ATOM 475 N N . PHE A 1 60 ? -17.891 -38.375 -29.781 1 87.31 60 PHE A N 1
ATOM 476 C CA . PHE A 1 60 ? -17.641 -37.812 -28.453 1 87.31 60 PHE A CA 1
ATOM 477 C C . PHE A 1 60 ? -16.688 -36.625 -28.516 1 87.31 60 PHE A C 1
ATOM 479 O O . PHE A 1 60 ? -16.969 -35.562 -27.969 1 87.31 60 PHE A O 1
ATOM 486 N N . MET A 1 61 ? -15.641 -36.781 -29.234 1 85.69 61 MET A N 1
ATOM 487 C CA . MET A 1 61 ? -14.625 -35.719 -29.312 1 85.69 61 MET A CA 1
ATOM 488 C C . MET A 1 61 ? -15.125 -34.531 -30.125 1 85.69 61 MET A C 1
ATOM 490 O O . MET A 1 61 ? -14.766 -33.406 -29.844 1 85.69 61 MET A O 1
ATOM 494 N N . SER A 1 62 ? -15.961 -34.844 -31.109 1 82.75 62 SER A N 1
ATOM 495 C CA . SER A 1 62 ? -16.547 -33.75 -31.875 1 82.75 62 SER A CA 1
ATOM 496 C C . SER A 1 62 ? -17.516 -32.938 -31.031 1 82.75 62 SER A C 1
ATOM 498 O O . SER A 1 62 ? -17.516 -31.703 -31.094 1 82.75 62 SER A O 1
ATOM 500 N N . VAL A 1 63 ? -18.266 -33.625 -30.188 1 86.06 63 VAL A N 1
ATOM 501 C CA . VAL A 1 63 ? -19.219 -32.938 -29.312 1 86.06 63 VAL A CA 1
ATOM 502 C C . VAL A 1 63 ? -18.469 -32.094 -28.281 1 86.06 63 VAL A C 1
ATOM 504 O O . VAL A 1 63 ? -18.812 -30.953 -28.016 1 86.06 63 VAL A O 1
ATOM 507 N N . VAL A 1 64 ? -17.453 -32.625 -27.703 1 85.81 64 VAL A N 1
ATOM 508 C CA . VAL A 1 64 ? -16.656 -31.938 -26.688 1 85.81 64 VAL A CA 1
ATOM 509 C C . VAL A 1 64 ? -15.953 -30.734 -27.328 1 85.81 64 VAL A C 1
ATOM 511 O O . VAL A 1 64 ? -15.906 -29.656 -26.734 1 85.81 64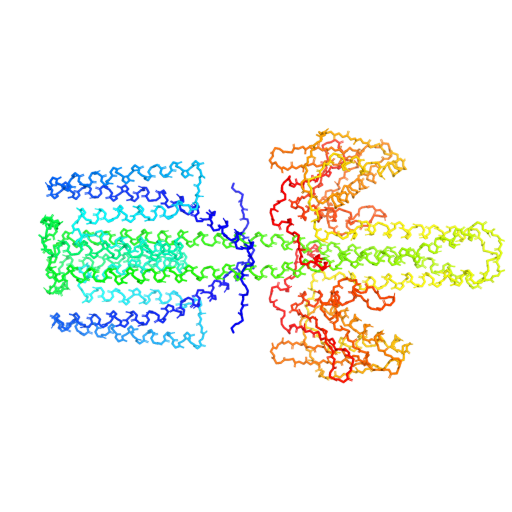 VAL A O 1
ATOM 514 N N . GLY A 1 65 ? -15.438 -30.953 -28.516 1 81.06 65 GLY A N 1
ATOM 515 C CA . GLY A 1 65 ? -14.742 -29.891 -29.219 1 81.06 65 GLY A CA 1
ATOM 516 C C . GLY A 1 65 ? -15.648 -28.719 -29.562 1 81.06 65 GLY A C 1
ATOM 517 O O . GLY A 1 65 ? -15.305 -27.562 -29.281 1 81.06 65 GLY A O 1
ATOM 518 N N . VAL A 1 66 ? -16.766 -29.031 -30.094 1 81.25 66 VAL A N 1
ATOM 519 C CA . VAL A 1 66 ? -17.719 -28 -30.453 1 81.25 66 VAL A CA 1
ATOM 520 C C . VAL A 1 66 ? -18.25 -27.312 -29.203 1 81.25 66 VAL A C 1
ATOM 522 O O . VAL A 1 66 ? -18.391 -26.078 -29.172 1 81.25 66 VAL A O 1
ATOM 525 N N . GLY A 1 67 ? -18.484 -28.109 -28.203 1 83.12 67 GLY A N 1
ATOM 526 C CA . GLY A 1 67 ? -18.953 -27.547 -26.953 1 83.12 67 GLY A CA 1
ATOM 527 C C . GLY A 1 67 ? -17.953 -26.625 -26.297 1 83.12 67 GLY A C 1
ATOM 528 O O . GLY A 1 67 ? -18.312 -25.531 -25.844 1 83.12 67 GLY A O 1
ATOM 529 N N . ALA A 1 68 ? -16.75 -27.031 -26.203 1 82.19 68 ALA A N 1
ATOM 530 C CA . ALA A 1 68 ? -15.68 -26.219 -25.609 1 82.19 68 ALA A CA 1
ATOM 531 C C . ALA A 1 68 ? -15.469 -24.938 -26.391 1 82.19 68 ALA A C 1
ATOM 533 O O . ALA A 1 68 ? -15.336 -23.859 -25.812 1 82.19 68 ALA A O 1
ATOM 534 N N . PHE A 1 69 ? -15.484 -25.078 -27.703 1 78.81 69 PHE A N 1
ATOM 535 C CA . PHE A 1 69 ? -15.281 -23.906 -28.547 1 78.81 69 PHE A CA 1
ATOM 536 C C . PHE A 1 69 ? -16.422 -22.906 -28.375 1 78.81 69 PHE A C 1
ATOM 538 O O . PHE A 1 69 ? -16.172 -21.703 -28.25 1 78.81 69 PHE A O 1
ATOM 545 N N . THR A 1 70 ? -17.625 -23.391 -28.359 1 82.06 70 THR A N 1
ATOM 546 C CA . THR A 1 70 ? -18.781 -22.516 -28.188 1 82.06 70 THR A CA 1
ATOM 547 C C . THR A 1 70 ? -18.734 -21.828 -26.828 1 82.06 70 THR A C 1
ATOM 549 O O . THR A 1 70 ? -19.016 -20.625 -26.734 1 82.06 70 THR A O 1
ATOM 552 N N . TYR A 1 71 ? -18.312 -22.469 -25.859 1 82.75 71 TYR A N 1
ATOM 553 C CA . TYR A 1 71 ? -18.266 -21.906 -24.516 1 82.75 71 TYR A CA 1
ATOM 554 C C . TYR A 1 71 ? -17.203 -20.812 -24.422 1 82.75 71 TYR A C 1
ATOM 556 O O . TYR A 1 71 ? -17.469 -19.719 -23.906 1 82.75 71 TYR A O 1
ATOM 564 N N . PHE A 1 72 ? -16.047 -21.109 -24.938 1 77.62 72 PHE A N 1
ATOM 565 C CA . PHE A 1 72 ? -14.945 -20.156 -24.812 1 77.62 72 PHE A CA 1
ATOM 566 C C . PHE A 1 72 ? -15.195 -18.922 -25.688 1 77.62 72 PHE A C 1
ATOM 568 O O . PHE A 1 72 ? -14.812 -17.812 -25.328 1 77.62 72 PHE A O 1
ATOM 575 N N . PHE A 1 73 ? -15.859 -19.219 -26.781 1 77.69 73 PHE A N 1
ATOM 576 C CA . PHE A 1 73 ? -16.188 -18.094 -27.641 1 77.69 73 PHE A CA 1
ATOM 577 C C . PHE A 1 73 ? -17.219 -17.188 -26.969 1 77.69 73 PHE A C 1
ATOM 579 O O . PHE A 1 73 ? -17.078 -15.953 -27 1 77.69 73 PHE A O 1
ATOM 586 N N . HIS A 1 74 ? -18.172 -17.75 -26.375 1 80.5 74 HIS A N 1
ATOM 587 C CA . HIS A 1 74 ? -19.172 -16.969 -25.672 1 80.5 74 HIS A CA 1
ATOM 588 C C . HIS A 1 74 ? -18.578 -16.234 -24.484 1 80.5 74 HIS A C 1
ATOM 590 O O . HIS A 1 74 ? -18.922 -15.078 -24.219 1 80.5 74 HIS A O 1
ATOM 596 N N . GLU A 1 75 ? -17.703 -16.859 -23.844 1 78.12 75 GLU A N 1
ATOM 597 C CA . GLU A 1 75 ? -17.062 -16.25 -22.688 1 78.12 75 GLU A CA 1
ATOM 598 C C . GLU A 1 75 ? -16.172 -15.078 -23.109 1 78.12 75 GLU A C 1
ATOM 600 O O . GLU A 1 75 ? -16.109 -14.055 -22.406 1 78.12 75 GLU A O 1
ATOM 605 N N . PHE A 1 76 ? -15.5 -15.258 -24.188 1 75.62 76 PHE A N 1
ATOM 606 C CA . PHE A 1 76 ? -14.648 -14.195 -24.703 1 75.62 76 PHE A CA 1
ATOM 607 C C . PHE A 1 76 ? -15.469 -12.969 -25.078 1 75.62 76 PHE A C 1
ATOM 609 O O . PHE A 1 76 ? -15.086 -11.844 -24.781 1 75.62 76 PHE A O 1
ATOM 616 N N . ARG A 1 77 ? -16.547 -13.188 -25.672 1 77.75 77 ARG A N 1
ATOM 617 C CA . ARG A 1 77 ? -17.422 -12.086 -26.047 1 77.75 77 ARG A CA 1
ATOM 618 C C . ARG A 1 77 ? -18 -11.398 -24.812 1 77.75 77 ARG A C 1
ATOM 620 O O . ARG A 1 77 ? -18.141 -10.18 -24.781 1 77.75 77 ARG A O 1
ATOM 627 N N . ARG A 1 78 ? -18.312 -12.188 -23.891 1 76.94 78 ARG A N 1
ATOM 628 C CA . ARG A 1 78 ? -18.844 -11.641 -22.641 1 76.94 78 ARG A CA 1
ATOM 629 C C . ARG A 1 78 ? -17.812 -10.781 -21.938 1 76.94 78 ARG A C 1
ATOM 631 O O . ARG A 1 78 ? -18.125 -9.719 -21.406 1 76.94 78 ARG A O 1
ATOM 638 N N . PHE A 1 79 ? -16.641 -11.297 -21.938 1 73.56 79 PHE A N 1
ATOM 639 C CA . PHE A 1 79 ? -15.547 -10.57 -21.297 1 73.56 79 PHE A CA 1
ATOM 640 C C . PHE A 1 79 ? -15.32 -9.227 -21.984 1 73.56 79 PHE A C 1
ATOM 642 O O . PHE A 1 79 ? -15.086 -8.219 -21.328 1 73.56 79 PHE A O 1
ATOM 649 N N . GLN A 1 80 ? -15.344 -9.242 -23.266 1 72.94 80 GLN A N 1
ATOM 650 C CA . GLN A 1 80 ? -15.117 -8.008 -24.016 1 72.94 80 GLN A CA 1
ATOM 651 C C . GLN A 1 80 ? -16.234 -6.996 -23.75 1 72.94 80 GLN A C 1
ATOM 653 O O . GLN A 1 80 ? -15.977 -5.789 -23.703 1 72.94 80 GLN A O 1
ATOM 658 N N . ARG A 1 81 ? -17.375 -7.512 -23.453 1 72.31 81 ARG A N 1
ATOM 659 C CA . ARG A 1 81 ? -18.531 -6.629 -23.281 1 72.31 81 ARG A CA 1
ATOM 660 C C . ARG A 1 81 ? -18.656 -6.172 -21.828 1 72.31 81 ARG A C 1
ATOM 662 O O . ARG A 1 81 ? -18.844 -4.98 -21.562 1 72.31 81 ARG A O 1
ATOM 669 N N . ASP A 1 82 ? -18.672 -7.172 -20.875 1 69.81 82 ASP A N 1
ATOM 670 C CA . ASP A 1 82 ? -19.062 -6.895 -19.5 1 69.81 82 ASP A CA 1
ATOM 671 C C . ASP A 1 82 ? -17.859 -6.891 -18.562 1 69.81 82 ASP A C 1
ATOM 673 O O . ASP A 1 82 ? -17.953 -6.438 -17.422 1 69.81 82 ASP A O 1
ATOM 677 N N . GLY A 1 83 ? -16.734 -7.336 -18.938 1 69.81 83 GLY A N 1
ATOM 678 C CA . GLY A 1 83 ? -15.586 -7.453 -18.062 1 69.81 83 GLY A CA 1
ATOM 679 C C . GLY A 1 83 ? -15.633 -8.688 -17.188 1 69.81 83 GLY A C 1
ATOM 680 O O . GLY A 1 83 ? -16.312 -9.664 -17.516 1 69.81 83 GLY A O 1
ATOM 681 N N . VAL A 1 84 ? -14.734 -8.641 -16.094 1 68.19 84 VAL A N 1
ATOM 682 C CA . VAL A 1 84 ? -14.625 -9.82 -15.234 1 68.19 84 VAL A CA 1
ATOM 683 C C . VAL A 1 84 ? -15.531 -9.656 -14.016 1 68.19 84 VAL A C 1
ATOM 685 O O . VAL A 1 84 ? -15.555 -8.594 -13.391 1 68.19 84 VAL A O 1
ATOM 688 N N . ASP A 1 85 ? -16.453 -10.562 -14 1 68.56 85 ASP A N 1
ATOM 689 C CA . ASP A 1 85 ? -17.297 -10.602 -12.812 1 68.56 85 ASP A CA 1
ATOM 690 C C . ASP A 1 85 ? -16.734 -11.562 -11.773 1 68.56 85 ASP A C 1
ATOM 692 O O . ASP A 1 85 ? -15.805 -12.328 -12.055 1 68.56 85 ASP A O 1
ATOM 696 N N . ALA A 1 86 ? -17.266 -11.531 -10.492 1 67.75 86 ALA A N 1
ATOM 697 C CA . ALA A 1 86 ? -16.797 -12.367 -9.391 1 67.75 86 ALA A CA 1
ATOM 698 C C . ALA A 1 86 ? -17.031 -13.844 -9.688 1 67.75 86 ALA A C 1
ATOM 700 O O . ALA A 1 86 ? -16.312 -14.711 -9.188 1 67.75 86 ALA A O 1
ATOM 701 N N . ARG A 1 87 ? -18.031 -14.156 -10.609 1 73.44 87 ARG A N 1
ATOM 702 C CA . ARG A 1 87 ? -18.391 -15.539 -10.859 1 73.44 87 ARG A CA 1
ATOM 703 C C . ARG A 1 87 ? -17.672 -16.094 -12.086 1 73.44 87 ARG A C 1
ATOM 705 O O . ARG A 1 87 ? -17.688 -17.297 -12.344 1 73.44 87 ARG A O 1
ATOM 712 N N . SER A 1 88 ? -16.984 -15.195 -12.75 1 75.06 88 SER A N 1
ATOM 713 C CA . SER A 1 88 ? -16.359 -15.602 -14.008 1 75.06 88 SER A CA 1
ATOM 714 C C . SER A 1 88 ? -15.18 -16.531 -13.766 1 75.06 88 SER A C 1
ATOM 716 O O . SER A 1 88 ? -14.992 -17.516 -14.484 1 75.06 88 SER A O 1
ATOM 718 N N . VAL A 1 89 ? -14.531 -16.359 -12.648 1 76.12 89 VAL A N 1
ATOM 719 C CA . VAL A 1 89 ? -13.305 -17.125 -12.422 1 76.12 89 VAL A CA 1
ATOM 720 C C . VAL A 1 89 ? -13.648 -18.547 -12 1 76.12 89 VAL A C 1
ATOM 722 O O . VAL A 1 89 ? -13.188 -19.516 -12.625 1 76.12 89 VAL A O 1
ATOM 725 N N . PRO A 1 90 ? -14.547 -18.688 -11.078 1 77.19 90 PRO A N 1
ATOM 726 C CA . PRO A 1 90 ? -14.875 -20.062 -10.695 1 77.19 90 PRO A CA 1
ATOM 727 C C . PRO A 1 90 ? -15.562 -20.844 -11.82 1 77.19 90 PRO A C 1
ATOM 729 O O . PRO A 1 90 ? -15.312 -22.031 -11.984 1 77.19 90 PRO A O 1
ATOM 732 N N . LEU A 1 91 ? -16.391 -20.188 -12.555 1 80.19 91 LEU A N 1
ATOM 733 C CA . LEU A 1 91 ? -17.094 -20.859 -13.648 1 80.19 91 LEU A CA 1
ATOM 734 C C . LEU A 1 91 ? -16.109 -21.328 -14.711 1 80.19 91 LEU A C 1
ATOM 736 O O . LEU A 1 91 ? -16.234 -22.422 -15.25 1 80.19 91 LEU A O 1
ATOM 740 N N . ASN A 1 92 ? -15.195 -20.516 -15.008 1 80.19 92 ASN A N 1
ATOM 741 C CA . ASN A 1 92 ? -14.203 -20.891 -16 1 80.19 92 ASN A CA 1
ATOM 742 C C . ASN A 1 92 ? -13.305 -22.016 -15.516 1 80.19 92 ASN A C 1
ATOM 744 O O . ASN A 1 92 ? -12.867 -22.859 -16.312 1 80.19 92 ASN A O 1
ATOM 748 N N . LEU A 1 93 ? -13.039 -22.109 -14.242 1 82.19 93 LEU A N 1
ATOM 749 C CA . LEU A 1 93 ? -12.227 -23.188 -13.688 1 82.19 93 LEU A CA 1
ATOM 750 C C . LEU A 1 93 ? -12.977 -24.516 -13.742 1 82.19 93 LEU A C 1
ATOM 752 O O . LEU A 1 93 ? -12.406 -25.547 -14.117 1 82.19 93 LEU A O 1
ATOM 756 N N . TRP A 1 94 ? -14.266 -24.453 -13.477 1 86.25 94 TRP A N 1
ATOM 757 C CA . TRP A 1 94 ? -15.078 -25.672 -13.516 1 86.25 94 TRP A CA 1
ATOM 758 C C . TRP A 1 94 ? -15.234 -26.172 -14.945 1 86.25 94 TRP A C 1
ATOM 760 O O . TRP A 1 94 ? -15.109 -27.375 -15.203 1 86.25 94 TRP A O 1
ATOM 770 N N . MET A 1 95 ? -15.492 -25.234 -15.828 1 84.12 95 MET A N 1
ATOM 771 C CA . MET A 1 95 ? -15.641 -25.625 -17.219 1 84.12 95 MET A CA 1
ATOM 772 C C . MET A 1 95 ? -14.328 -26.156 -17.781 1 84.12 95 MET A C 1
ATOM 774 O O . MET A 1 95 ? -14.328 -27.094 -18.594 1 84.12 95 MET A O 1
ATOM 778 N N . GLY A 1 96 ? -13.234 -25.516 -17.344 1 82.56 96 GLY A N 1
ATOM 779 C CA . GLY A 1 96 ? -11.938 -26.031 -17.75 1 82.56 96 GLY A CA 1
ATOM 780 C C . GLY A 1 96 ? -11.703 -27.469 -17.297 1 82.56 96 GLY A C 1
ATOM 781 O O . GLY A 1 96 ? -11.172 -28.281 -18.062 1 82.56 96 GLY A O 1
ATOM 782 N N . GLN A 1 97 ? -12.148 -27.75 -16.172 1 85.88 97 GLN A N 1
ATOM 783 C CA . GLN A 1 97 ? -12 -29.094 -15.633 1 85.88 97 GLN A CA 1
ATOM 784 C C . GLN A 1 97 ? -12.883 -30.094 -16.391 1 85.88 97 GLN A C 1
ATOM 786 O O . GLN A 1 97 ? -12.445 -31.203 -16.688 1 85.88 97 GLN A O 1
ATOM 791 N N . ILE A 1 98 ? -14.047 -29.719 -16.672 1 87.94 98 ILE A N 1
ATOM 792 C CA . ILE A 1 98 ? -14.977 -30.594 -17.359 1 87.94 98 ILE A CA 1
ATOM 793 C C . ILE A 1 98 ? -14.461 -30.891 -18.766 1 87.94 98 ILE A C 1
ATOM 795 O O . ILE A 1 98 ? -14.461 -32.031 -19.219 1 87.94 98 ILE A O 1
ATOM 799 N N . ILE A 1 99 ? -13.984 -29.875 -19.406 1 85.19 99 ILE A N 1
ATOM 800 C CA . ILE A 1 99 ? -13.477 -30.016 -20.766 1 85.19 99 ILE A CA 1
ATOM 801 C C . ILE A 1 99 ? -12.227 -30.906 -20.766 1 85.19 99 ILE A C 1
ATOM 803 O O . ILE A 1 99 ? -12.094 -31.812 -21.578 1 85.19 99 ILE A O 1
ATOM 807 N N . LEU A 1 100 ? -11.336 -30.656 -19.844 1 85.38 100 LEU A N 1
ATOM 808 C CA . LEU A 1 100 ? -10.109 -31.438 -19.766 1 85.38 100 LEU A CA 1
ATOM 809 C C . LEU A 1 100 ? -10.414 -32.906 -19.453 1 85.38 100 LEU A C 1
ATOM 811 O O . LEU A 1 100 ? -9.82 -33.812 -20.047 1 85.38 100 LEU A O 1
ATOM 815 N N . THR A 1 101 ? -11.336 -33.125 -18.547 1 87.44 101 THR A N 1
ATOM 816 C CA . THR A 1 101 ? -11.719 -34.469 -18.203 1 87.44 101 THR A CA 1
ATOM 817 C C . THR A 1 101 ? -12.312 -35.188 -19.406 1 87.44 101 THR A C 1
ATOM 819 O O . THR A 1 101 ? -12.016 -36.375 -19.641 1 87.44 101 THR A O 1
ATOM 822 N N . SER A 1 102 ? -13.078 -34.531 -20.141 1 87.06 102 SER A N 1
ATOM 823 C CA . SER A 1 102 ? -13.672 -35.094 -21.344 1 87.06 102 SER A CA 1
ATOM 824 C C . SER A 1 102 ? -12.609 -35.469 -22.375 1 87.06 102 SER A C 1
ATOM 826 O O . SER A 1 102 ? -12.695 -36.5 -23.016 1 87.06 102 SER A O 1
ATOM 828 N N . ILE A 1 103 ? -11.609 -34.625 -22.484 1 84.69 103 ILE A N 1
ATOM 829 C CA . ILE A 1 103 ? -10.523 -34.875 -23.422 1 84.69 103 ILE A CA 1
ATOM 830 C C . ILE A 1 103 ? -9.711 -36.094 -22.953 1 84.69 103 ILE A C 1
ATOM 832 O O . ILE A 1 103 ? -9.328 -36.938 -23.766 1 84.69 103 ILE A O 1
ATOM 836 N N . ILE A 1 104 ? -9.484 -36.219 -21.703 1 85.88 104 ILE A N 1
ATOM 837 C CA . ILE A 1 104 ? -8.719 -37.312 -21.125 1 85.88 104 ILE A CA 1
ATOM 838 C C . ILE A 1 104 ? -9.461 -38.625 -21.359 1 85.88 104 ILE A C 1
ATOM 840 O O . ILE A 1 104 ? -8.867 -39.625 -21.781 1 85.88 104 ILE A O 1
ATOM 844 N N . VAL A 1 105 ? -10.719 -38.594 -21.203 1 85.62 105 VAL A N 1
ATOM 845 C CA . VAL A 1 105 ? -11.531 -39.781 -21.391 1 85.62 105 VAL A CA 1
ATOM 846 C C . VAL A 1 105 ? -11.555 -40.156 -22.875 1 85.62 105 VAL A C 1
ATOM 848 O O . VAL A 1 105 ? -11.43 -41.344 -23.219 1 85.62 105 VAL A O 1
ATOM 851 N N . GLY A 1 106 ? -11.617 -39.188 -23.656 1 83.12 106 GLY A N 1
ATOM 852 C CA . GLY A 1 106 ? -11.68 -39.438 -25.094 1 83.12 106 GLY A CA 1
ATOM 853 C C . GLY A 1 106 ? -10.359 -39.875 -25.688 1 83.12 106 GLY A C 1
ATOM 854 O O . GLY A 1 106 ? -10.336 -40.5 -26.766 1 83.12 106 GLY A O 1
ATOM 855 N N . THR A 1 107 ? -9.266 -39.562 -25 1 82.94 107 THR A N 1
ATOM 856 C CA . THR A 1 107 ? -7.965 -39.906 -25.562 1 82.94 107 THR A CA 1
ATOM 857 C C . THR A 1 107 ? -7.344 -41.094 -24.828 1 82.94 107 THR A C 1
ATOM 859 O O . THR A 1 107 ? -6.133 -41.312 -24.891 1 82.94 107 THR A O 1
ATOM 862 N N . GLY A 1 108 ? -8.141 -41.875 -24.094 1 81.94 108 GLY A N 1
ATOM 863 C CA . GLY A 1 108 ? -7.617 -43.125 -23.562 1 81.94 108 GLY A CA 1
ATOM 864 C C . GLY A 1 108 ? -7.723 -43.188 -22.047 1 81.94 108 GLY A C 1
ATOM 865 O O . GLY A 1 108 ? -7.191 -44.125 -21.438 1 81.94 108 GLY A O 1
ATOM 866 N N . GLY A 1 109 ? -8.352 -42.219 -21.438 1 82.38 109 GLY A N 1
ATOM 867 C CA . GLY A 1 109 ? -8.523 -42.281 -20 1 82.38 109 GLY A CA 1
ATOM 868 C C . GLY A 1 109 ? -7.23 -42.031 -19.234 1 82.38 109 GLY A C 1
ATOM 869 O O . GLY A 1 109 ? -6.535 -41.031 -19.484 1 82.38 109 GLY A O 1
ATOM 870 N N . ILE A 1 110 ? -6.863 -42.938 -18.328 1 83.25 110 ILE A N 1
ATOM 871 C CA . ILE A 1 110 ? -5.684 -42.781 -17.484 1 83.25 110 ILE A CA 1
ATOM 872 C C . ILE A 1 110 ? -4.422 -42.969 -18.328 1 83.25 110 ILE A C 1
ATOM 874 O O . ILE A 1 110 ? -3.355 -42.469 -17.984 1 83.25 110 ILE A O 1
ATOM 878 N N . ALA A 1 111 ? -4.594 -43.656 -19.469 1 80.25 111 ALA A N 1
ATOM 879 C CA . ALA A 1 111 ? -3.461 -43.906 -20.359 1 80.25 111 ALA A CA 1
ATOM 880 C C . ALA A 1 111 ? -3.314 -42.75 -21.375 1 80.25 111 ALA A C 1
ATOM 882 O O . ALA A 1 111 ? -2.432 -42.781 -22.234 1 80.25 111 ALA A O 1
ATOM 883 N N . SER A 1 112 ? -4.113 -41.781 -21.203 1 81.88 112 SER A N 1
ATOM 884 C CA . SER A 1 112 ? -4.078 -40.656 -22.141 1 81.88 112 SER A CA 1
ATOM 885 C C . SER A 1 112 ? -2.797 -39.844 -21.984 1 81.88 112 SER A C 1
ATOM 887 O O . SER A 1 112 ? -2.373 -39.562 -20.859 1 81.88 112 SER A O 1
ATOM 889 N N . PRO A 1 113 ? -2.17 -39.469 -23.078 1 79.62 113 PRO A N 1
ATOM 890 C CA . PRO A 1 113 ? -0.998 -38.594 -23.016 1 79.62 113 PRO A CA 1
ATOM 891 C C . PRO A 1 113 ? -1.335 -37.188 -22.516 1 79.62 113 PRO A C 1
ATOM 893 O O . PRO A 1 113 ? -0.436 -36.438 -22.141 1 79.62 113 PRO A O 1
ATOM 896 N N . VAL A 1 114 ? -2.627 -36.875 -22.406 1 82.12 114 VAL A N 1
ATOM 897 C CA . VAL A 1 114 ? -3.041 -35.531 -22.016 1 82.12 114 VAL A CA 1
ATOM 898 C C . VAL A 1 114 ? -3.32 -35.5 -20.5 1 82.12 114 VAL A C 1
ATOM 900 O O . VAL A 1 114 ? -3.545 -34.438 -19.938 1 82.12 114 VAL A O 1
ATOM 903 N N . LEU A 1 115 ? -3.219 -36.562 -19.812 1 86.19 115 LEU A N 1
ATOM 904 C CA . LEU A 1 115 ? -3.535 -36.656 -18.406 1 86.19 115 LEU A CA 1
ATOM 905 C C . LEU A 1 115 ? -2.695 -35.688 -17.578 1 86.19 115 LEU A C 1
ATOM 907 O O . LEU A 1 115 ? -3.207 -35.031 -16.672 1 86.19 115 LEU A O 1
ATOM 911 N N . PRO A 1 116 ? -1.441 -35.469 -17.953 1 87.06 116 PRO A N 1
ATOM 912 C CA . PRO A 1 116 ? -0.621 -34.531 -17.156 1 87.06 116 PRO A CA 1
ATOM 913 C C . PRO A 1 116 ? -1.096 -33.094 -17.234 1 87.06 116 PRO A C 1
ATOM 915 O O . PRO A 1 116 ? -0.724 -32.281 -16.391 1 87.06 116 PRO A O 1
ATOM 918 N N . ALA A 1 117 ? -1.922 -32.781 -18.156 1 84.94 117 ALA A N 1
ATOM 919 C CA . ALA A 1 117 ? -2.436 -31.422 -18.281 1 84.94 117 ALA A CA 1
ATOM 920 C C . ALA A 1 117 ? -3.34 -31.062 -17.109 1 84.94 117 ALA A C 1
ATOM 922 O O . ALA A 1 117 ? -3.621 -29.875 -16.875 1 84.94 117 ALA A O 1
ATOM 923 N N . ALA A 1 118 ? -3.719 -32.062 -16.375 1 88.88 118 ALA A N 1
ATOM 924 C CA . ALA A 1 118 ? -4.555 -31.828 -15.195 1 88.88 118 ALA A CA 1
ATOM 925 C C . ALA A 1 118 ? -3.771 -31.109 -14.094 1 88.88 118 ALA A C 1
ATOM 927 O O . ALA A 1 118 ? -4.352 -30.422 -13.266 1 88.88 118 ALA A O 1
ATOM 928 N N . LEU A 1 119 ? -2.518 -31.25 -14.156 1 90.06 119 LEU A N 1
ATOM 929 C CA . LEU A 1 119 ? -1.693 -30.719 -13.078 1 90.06 119 LEU A CA 1
ATOM 930 C C . LEU A 1 119 ? -1.578 -29.203 -13.18 1 90.06 119 LEU A C 1
ATOM 932 O O . LEU A 1 119 ? -1.843 -28.484 -12.211 1 90.06 119 LEU A O 1
ATOM 936 N N . PRO A 1 120 ? -1.248 -28.672 -14.352 1 87.06 120 PRO A N 1
ATOM 937 C CA . PRO A 1 120 ? -1.227 -27.219 -14.438 1 87.06 120 PRO A CA 1
ATOM 938 C C . PRO A 1 120 ? -2.598 -26.594 -14.195 1 87.06 120 PRO A C 1
ATOM 940 O O . PRO A 1 120 ? -2.689 -25.5 -13.625 1 87.06 120 PRO A O 1
ATOM 943 N N . LEU A 1 121 ? -3.594 -27.234 -14.633 1 84.44 121 LEU A N 1
ATOM 944 C CA . LEU A 1 121 ? -4.934 -26.719 -14.383 1 84.44 121 LEU A CA 1
ATOM 945 C C . LEU A 1 121 ? -5.254 -26.719 -12.891 1 84.44 121 LEU A C 1
ATOM 947 O O . LEU A 1 121 ? -5.871 -25.781 -12.383 1 84.44 121 LEU A O 1
ATOM 951 N N . GLY A 1 122 ? -4.84 -27.844 -12.281 1 86.75 122 GLY A N 1
ATOM 952 C CA . GLY A 1 122 ? -5.016 -27.906 -10.844 1 86.75 122 GLY A CA 1
ATOM 953 C C . GLY A 1 122 ? -4.258 -26.812 -10.109 1 86.75 122 GLY A C 1
ATOM 954 O O . GLY A 1 122 ? -4.785 -26.203 -9.172 1 86.75 122 GLY A O 1
ATOM 955 N N . PHE A 1 123 ? -3.162 -26.594 -10.57 1 88 123 PHE A N 1
ATOM 956 C CA . PHE A 1 123 ? -2.33 -25.562 -9.961 1 88 123 PHE A CA 1
ATOM 957 C C . PHE A 1 123 ? -2.941 -24.172 -10.156 1 88 123 PHE A C 1
ATOM 959 O O . PHE A 1 123 ? -3.043 -23.391 -9.211 1 88 123 PHE A O 1
ATOM 966 N N . LEU A 1 124 ? -3.344 -23.906 -11.312 1 83.06 124 LEU A N 1
ATOM 967 C CA . LEU A 1 124 ? -3.959 -22.625 -11.633 1 83.06 124 LEU A CA 1
ATOM 968 C C . LEU A 1 124 ? -5.23 -22.422 -10.82 1 83.06 124 LEU A C 1
ATOM 970 O O . LEU A 1 124 ? -5.496 -21.312 -10.352 1 83.06 124 LEU A O 1
ATOM 974 N N . SER A 1 125 ? -5.926 -23.438 -10.672 1 83.75 125 SER A N 1
ATOM 975 C CA . SER A 1 125 ? -7.168 -23.359 -9.914 1 83.75 125 SER A CA 1
ATOM 976 C C . SER A 1 125 ? -6.898 -23.047 -8.445 1 83.75 125 SER A C 1
ATOM 978 O O . SER A 1 125 ? -7.656 -22.312 -7.805 1 83.75 125 SER A O 1
ATOM 980 N N . SER A 1 126 ? -5.836 -23.578 -7.953 1 85.94 126 SER A N 1
ATOM 981 C CA . SER A 1 126 ? -5.504 -23.359 -6.551 1 85.94 126 SER A CA 1
ATOM 982 C C . SER A 1 126 ? -5.055 -21.922 -6.301 1 85.94 126 SER A C 1
ATOM 984 O O . SER A 1 126 ? -5.227 -21.406 -5.199 1 85.94 126 SER A O 1
ATOM 986 N N . LEU A 1 127 ? -4.547 -21.328 -7.301 1 82.56 127 LEU A N 1
ATOM 987 C CA . LEU A 1 127 ? -4.047 -19.969 -7.172 1 82.56 127 LEU A CA 1
ATOM 988 C C . LEU A 1 127 ? -5.176 -18.953 -7.336 1 82.56 127 LEU A C 1
ATOM 990 O O . LEU A 1 127 ? -5.211 -17.938 -6.641 1 82.56 127 LEU A O 1
ATOM 994 N N . ALA A 1 128 ? -6.074 -19.266 -8.211 1 77.06 128 ALA A N 1
ATOM 995 C CA . ALA A 1 128 ? -7.078 -18.281 -8.602 1 77.06 128 ALA A CA 1
ATOM 996 C C . ALA A 1 128 ? -8.352 -18.438 -7.77 1 77.06 128 ALA A C 1
ATOM 998 O O . ALA A 1 128 ? -9.102 -17.469 -7.59 1 77.06 128 ALA A O 1
ATOM 999 N N . ALA A 1 129 ? -8.578 -19.594 -7.289 1 78.5 129 ALA A N 1
ATOM 1000 C CA . ALA A 1 129 ? -9.844 -19.859 -6.625 1 78.5 129 ALA A CA 1
ATOM 1001 C C . ALA A 1 129 ? -9.789 -19.484 -5.148 1 78.5 129 ALA A C 1
ATOM 1003 O O . ALA A 1 129 ? -8.703 -19.422 -4.559 1 78.5 129 ALA A O 1
ATOM 1004 N N . THR A 1 130 ? -10.977 -19.219 -4.691 1 77.38 130 THR A N 1
ATOM 1005 C CA . THR A 1 130 ? -11.117 -19.016 -3.254 1 77.38 130 THR A CA 1
ATOM 1006 C C . THR A 1 130 ? -10.836 -20.312 -2.5 1 77.38 130 THR A C 1
ATOM 1008 O O . THR A 1 130 ? -10.891 -21.406 -3.082 1 77.38 130 THR A O 1
ATOM 1011 N N . PRO A 1 131 ? -10.461 -20.234 -1.228 1 80.94 131 PRO A N 1
ATOM 1012 C CA . PRO A 1 131 ? -10.133 -21.438 -0.473 1 80.94 131 PRO A CA 1
ATOM 1013 C C . PRO A 1 131 ? -11.25 -22.469 -0.495 1 80.94 131 PRO A C 1
ATOM 1015 O O . PRO A 1 131 ? -10.984 -23.672 -0.583 1 80.94 131 PRO A O 1
ATOM 1018 N N . ARG A 1 132 ? -12.469 -22.031 -0.442 1 83.38 132 ARG A N 1
ATOM 1019 C CA . ARG A 1 132 ? -13.586 -22.969 -0.481 1 83.38 132 ARG A CA 1
ATOM 1020 C C . ARG A 1 132 ? -13.703 -23.625 -1.852 1 83.38 132 ARG A C 1
ATOM 1022 O O . ARG A 1 132 ? -13.906 -24.828 -1.949 1 83.38 132 ARG A O 1
ATOM 1029 N N . ASP A 1 133 ? -13.531 -22.891 -2.879 1 84.69 133 ASP A N 1
ATOM 1030 C CA . ASP A 1 133 ? -13.633 -23.406 -4.238 1 84.69 133 ASP A CA 1
ATOM 1031 C C . ASP A 1 133 ? -12.43 -24.297 -4.578 1 84.69 133 ASP A C 1
ATOM 1033 O O . ASP A 1 133 ? -12.562 -25.25 -5.34 1 84.69 133 ASP A O 1
ATOM 1037 N N . ARG A 1 134 ? -11.359 -24.016 -3.938 1 86.81 134 ARG A N 1
ATOM 1038 C CA . ARG A 1 134 ? -10.156 -24.797 -4.164 1 86.81 134 ARG A CA 1
ATOM 1039 C C . ARG A 1 134 ? -10.344 -26.234 -3.699 1 86.81 134 ARG A C 1
ATOM 1041 O O . ARG A 1 134 ? -10.023 -27.188 -4.43 1 86.81 134 ARG A O 1
ATOM 1048 N N . SER A 1 135 ? -10.891 -26.375 -2.539 1 90.69 135 SER A N 1
ATOM 1049 C CA . SER A 1 135 ? -11.109 -27.719 -1.991 1 90.69 135 SER A CA 1
ATOM 1050 C C . SER A 1 135 ? -12.141 -28.484 -2.805 1 90.69 135 SER A C 1
ATOM 1052 O O . SER A 1 135 ? -11.977 -29.688 -3.049 1 90.69 135 SER A O 1
ATOM 1054 N N . ARG A 1 136 ? -13.133 -27.781 -3.262 1 91.31 136 ARG A N 1
ATOM 1055 C CA . ARG A 1 136 ? -14.164 -28.422 -4.062 1 91.31 136 ARG A CA 1
ATOM 1056 C C . ARG A 1 136 ? -13.617 -28.875 -5.406 1 91.31 136 ARG A C 1
ATOM 1058 O O . ARG A 1 136 ? -13.93 -29.984 -5.871 1 91.31 136 ARG A O 1
ATOM 1065 N N . LEU A 1 137 ? -12.82 -28.062 -5.957 1 91.06 137 LEU A N 1
ATOM 1066 C CA . LEU A 1 137 ? -12.234 -28.406 -7.25 1 91.06 137 LEU A CA 1
ATOM 1067 C C . LEU A 1 137 ? -11.258 -29.562 -7.117 1 91.06 137 LEU A C 1
ATOM 1069 O O . LEU A 1 137 ? -11.227 -30.453 -7.969 1 91.06 137 LEU A O 1
ATOM 1073 N N . LEU A 1 138 ? -10.461 -29.547 -6.074 1 92.75 138 LEU A N 1
ATOM 1074 C CA . LEU A 1 138 ? -9.531 -30.656 -5.84 1 92.75 138 LEU A CA 1
ATOM 1075 C C . LEU A 1 138 ? -10.273 -31.969 -5.641 1 92.75 138 LEU A C 1
ATOM 1077 O O . LEU A 1 138 ? -9.906 -33 -6.227 1 92.75 138 LEU A O 1
ATOM 1081 N N . MET A 1 139 ? -11.312 -31.891 -4.902 1 93.62 139 MET A N 1
ATOM 1082 C CA . MET A 1 139 ? -12.102 -33.094 -4.652 1 93.62 139 MET A CA 1
ATOM 1083 C C . MET A 1 139 ? -12.742 -33.594 -5.941 1 93.62 139 MET A C 1
ATOM 1085 O O . MET A 1 139 ? -12.805 -34.812 -6.172 1 93.62 139 MET A O 1
ATOM 1089 N N . ALA A 1 140 ? -13.188 -32.688 -6.711 1 91.94 140 ALA A N 1
ATOM 1090 C CA . ALA A 1 140 ? -13.773 -33.031 -7.996 1 91.94 140 ALA A CA 1
ATOM 1091 C C . ALA A 1 140 ? -12.734 -33.688 -8.906 1 91.94 140 ALA A C 1
ATOM 1093 O O . ALA A 1 140 ? -13.023 -34.688 -9.57 1 91.94 140 ALA A O 1
ATOM 1094 N N . GLN A 1 141 ? -11.57 -33.156 -8.914 1 92.38 141 GLN A N 1
ATOM 1095 C CA . GLN A 1 141 ? -10.5 -33.719 -9.75 1 92.38 141 GLN A CA 1
ATOM 1096 C C . GLN A 1 141 ? -10.102 -35.094 -9.281 1 92.38 141 GLN A C 1
ATOM 1098 O O . GLN A 1 141 ? -9.938 -36 -10.094 1 92.38 141 GLN A O 1
ATOM 1103 N N . LEU A 1 142 ? -9.977 -35.281 -8.016 1 93.75 142 LEU A N 1
ATOM 1104 C CA . LEU A 1 142 ? -9.602 -36.562 -7.457 1 93.75 142 LEU A CA 1
ATOM 1105 C C . LEU A 1 142 ? -10.695 -37.594 -7.684 1 93.75 142 LEU A C 1
ATOM 1107 O O . LEU A 1 142 ? -10.414 -38.75 -8.031 1 93.75 142 LEU A O 1
ATOM 1111 N N . SER A 1 143 ? -11.922 -37.188 -7.535 1 92.5 143 SER A N 1
ATOM 1112 C CA . SER A 1 143 ? -13.047 -38.094 -7.746 1 92.5 143 SER A CA 1
ATOM 1113 C C . SER A 1 143 ? -13.141 -38.531 -9.203 1 92.5 143 SER A C 1
ATOM 1115 O O . SER A 1 143 ? -13.414 -39.688 -9.5 1 92.5 143 SER A O 1
ATOM 1117 N N . THR A 1 144 ? -12.945 -37.562 -10.055 1 89.75 144 THR A N 1
ATOM 1118 C CA . THR A 1 144 ? -12.984 -37.875 -11.477 1 89.75 144 THR A CA 1
ATOM 1119 C C . THR A 1 144 ? -11.852 -38.812 -11.852 1 89.75 144 THR A C 1
ATOM 1121 O O . THR A 1 144 ? -12.047 -39.75 -12.617 1 89.75 144 THR A O 1
ATOM 1124 N N . LEU A 1 145 ? -10.656 -38.562 -11.328 1 90.62 145 LEU A N 1
ATOM 1125 C CA . LEU A 1 145 ? -9.516 -39.438 -11.57 1 90.62 145 LEU A CA 1
ATOM 1126 C C . LEU A 1 145 ? -9.789 -40.844 -11.062 1 90.62 145 LEU A C 1
ATOM 1128 O O . LEU A 1 145 ? -9.5 -41.812 -11.758 1 90.62 145 LEU A O 1
ATOM 1132 N N . MET A 1 146 ? -10.375 -40.969 -9.938 1 90.44 146 MET A N 1
ATOM 1133 C CA . MET A 1 146 ? -10.695 -42.25 -9.352 1 90.44 146 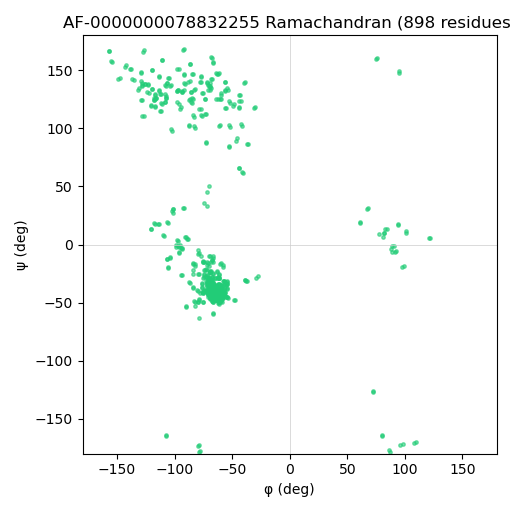MET A CA 1
ATOM 1134 C C . MET A 1 146 ? -11.766 -42.969 -10.164 1 90.44 146 MET A C 1
ATOM 1136 O O . MET A 1 146 ? -11.664 -44.188 -10.398 1 90.44 146 MET A O 1
ATOM 1140 N N . ALA A 1 147 ? -12.711 -42.219 -10.617 1 89.12 147 ALA A N 1
ATOM 1141 C CA . ALA A 1 147 ? -13.797 -42.781 -11.406 1 89.12 147 ALA A CA 1
ATOM 1142 C C . ALA A 1 147 ? -13.281 -43.312 -12.734 1 89.12 147 ALA A C 1
ATOM 1144 O O . ALA A 1 147 ? -13.578 -44.469 -13.125 1 89.12 147 ALA A O 1
ATOM 1145 N N . VAL A 1 148 ? -12.477 -42.531 -13.414 1 87.06 148 VAL A N 1
ATOM 1146 C CA . VAL A 1 148 ? -11.938 -42.938 -14.711 1 87.06 148 VAL A CA 1
ATOM 1147 C C . VAL A 1 148 ? -11.031 -44.156 -14.531 1 87.06 148 VAL A C 1
ATOM 1149 O O . VAL A 1 148 ? -11.07 -45.062 -15.336 1 87.06 148 VAL A O 1
ATOM 1152 N N . SER A 1 149 ? -10.242 -44.156 -13.43 1 86.31 149 SER A N 1
ATOM 1153 C CA . SER A 1 149 ? -9.359 -45.281 -13.141 1 86.31 149 SER A CA 1
ATOM 1154 C C . SER A 1 149 ? -10.156 -46.562 -12.859 1 86.31 149 SER A C 1
ATOM 1156 O O . SER A 1 149 ? -9.82 -47.625 -13.375 1 86.31 149 SER A O 1
ATOM 1158 N N . PHE A 1 150 ? -11.172 -46.438 -12.18 1 85.38 150 PHE A N 1
ATOM 1159 C CA . PHE A 1 150 ? -12.008 -47.562 -11.82 1 85.38 150 PHE A CA 1
ATOM 1160 C C . PHE A 1 150 ? -12.656 -48.188 -13.062 1 85.38 150 PHE A C 1
ATOM 1162 O O . PHE A 1 150 ? -12.617 -49.375 -13.266 1 85.38 150 PHE A O 1
ATOM 1169 N N . PHE A 1 151 ? -13.164 -47.375 -13.922 1 84.5 151 PHE A N 1
ATOM 1170 C CA . PHE A 1 151 ? -13.859 -47.844 -15.109 1 84.5 151 PHE A CA 1
ATOM 1171 C C . PHE A 1 151 ? -12.883 -48.469 -16.109 1 84.5 151 PHE A C 1
ATOM 1173 O O . PHE A 1 151 ? -13.211 -49.438 -16.781 1 84.5 151 PHE A O 1
ATOM 1180 N N . GLN A 1 152 ? -11.75 -47.906 -16.109 1 84.38 152 GLN A N 1
ATOM 1181 C CA . GLN A 1 152 ? -10.766 -48.438 -17.062 1 84.38 152 GLN A CA 1
ATOM 1182 C C . GLN A 1 152 ? -10.172 -49.75 -16.594 1 84.38 152 GLN A C 1
ATOM 1184 O O . GLN A 1 152 ? -10.016 -50.688 -17.375 1 84.38 152 GLN A O 1
ATOM 1189 N N . ILE A 1 153 ? -9.859 -49.875 -15.297 1 82.69 153 ILE A N 1
ATOM 1190 C CA . ILE A 1 153 ? -9.203 -51.062 -14.766 1 82.69 153 ILE A CA 1
ATOM 1191 C C . ILE A 1 153 ? -10.219 -52.188 -14.648 1 82.69 153 ILE A C 1
ATOM 1193 O O . ILE A 1 153 ? -9.875 -53.344 -14.875 1 82.69 153 ILE A O 1
ATOM 1197 N N . SER A 1 154 ? -11.461 -51.875 -14.344 1 82.94 154 SER A N 1
ATOM 1198 C CA . SER A 1 154 ? -12.492 -52.875 -14.188 1 82.94 154 SER A CA 1
ATOM 1199 C C . SER A 1 154 ? -12.875 -53.5 -15.531 1 82.94 154 SER A C 1
ATOM 1201 O O . SER A 1 154 ? -13.445 -54.594 -15.578 1 82.94 154 SER A O 1
ATOM 1203 N N . GLY A 1 155 ? -12.547 -52.938 -16.625 1 76.5 155 GLY A N 1
ATOM 1204 C CA . GLY A 1 155 ? -12.875 -53.469 -17.938 1 76.5 155 GLY A CA 1
ATOM 1205 C C . GLY A 1 155 ? -14.305 -53.156 -18.375 1 76.5 155 GLY A C 1
ATOM 1206 O O . GLY A 1 155 ? -14.789 -53.75 -19.344 1 76.5 155 GLY A O 1
ATOM 1207 N N . LEU A 1 156 ? -15.023 -52.375 -17.625 1 76 156 LEU A N 1
ATOM 1208 C CA . LEU A 1 156 ? -16.422 -52.062 -17.922 1 76 156 LEU A CA 1
ATOM 1209 C C . LEU A 1 156 ? -16.531 -51.312 -19.25 1 76 156 LEU A C 1
ATOM 1211 O O . LEU A 1 156 ? -17.516 -51.469 -19.969 1 76 156 LEU A O 1
ATOM 1215 N N . VAL A 1 157 ? -15.617 -50.406 -19.531 1 70.88 157 VAL A N 1
ATOM 1216 C CA . VAL A 1 157 ? -15.594 -49.656 -20.781 1 70.88 157 VAL A CA 1
ATOM 1217 C C . VAL A 1 157 ? -14.508 -50.25 -21.703 1 70.88 157 VAL A C 1
ATOM 1219 O O . VAL A 1 157 ? -13.32 -50.125 -21.406 1 70.88 157 VAL A O 1
ATOM 1222 N N . GLN A 1 158 ? -15.023 -51.062 -22.562 1 69 158 GLN A N 1
ATOM 1223 C CA . GLN A 1 158 ? -14.102 -51.688 -23.516 1 69 158 GLN A CA 1
ATOM 1224 C C . GLN A 1 158 ? -13.695 -50.719 -24.609 1 69 158 GLN A C 1
ATOM 1226 O O . GLN A 1 158 ? -14.484 -49.844 -24.984 1 69 158 GLN A O 1
ATOM 1231 N N . GLY A 1 159 ? -12.328 -50.5 -24.984 1 72.69 159 GLY A N 1
ATOM 1232 C CA . GLY A 1 159 ? -11.867 -49.688 -26.109 1 72.69 159 GLY A CA 1
ATOM 1233 C C . GLY A 1 159 ? -11.383 -48.312 -25.719 1 72.69 159 GLY A C 1
ATOM 1234 O O . GLY A 1 159 ? -11.312 -47.406 -26.547 1 72.69 159 GLY A O 1
ATOM 1235 N N . LEU A 1 160 ? -11.266 -48.156 -24.406 1 76.62 160 LEU A N 1
ATOM 1236 C CA . LEU A 1 160 ? -10.844 -46.812 -23.969 1 76.62 160 LEU A CA 1
ATOM 1237 C C . LEU A 1 160 ? -9.406 -46.531 -24.391 1 76.62 160 LEU A C 1
ATOM 1239 O O . LEU A 1 160 ? -9.102 -45.438 -24.891 1 76.62 160 LEU A O 1
ATOM 1243 N N . PRO A 1 161 ? -8.531 -47.562 -24.219 1 72.81 161 PRO A N 1
ATOM 1244 C CA . PRO A 1 161 ? -7.168 -47.219 -24.641 1 72.81 161 PRO A CA 1
ATOM 1245 C C . PRO A 1 161 ? -7.035 -47.125 -26.156 1 72.81 161 PRO A C 1
ATOM 1247 O O . PRO A 1 161 ? -7.73 -47.812 -26.891 1 72.81 161 PRO A O 1
ATOM 1250 N N . LEU A 1 162 ? -6.297 -46.125 -26.547 1 74.19 162 LEU A N 1
ATOM 1251 C CA . LEU A 1 162 ? -6.043 -45.938 -27.969 1 74.19 162 LEU A CA 1
ATOM 1252 C C . LEU A 1 162 ? -5.281 -47.125 -28.547 1 74.19 162 LEU A C 1
ATOM 1254 O O . LEU A 1 162 ? -4.273 -47.562 -27.984 1 74.19 162 LEU A O 1
ATOM 1258 N N . TRP A 1 163 ? -5.867 -47.688 -29.578 1 72.12 163 TRP A N 1
ATOM 1259 C CA . TRP A 1 163 ? -5.309 -48.906 -30.125 1 72.12 163 TRP A CA 1
ATOM 1260 C C . TRP A 1 163 ? -3.852 -48.719 -30.531 1 72.12 163 TRP A C 1
ATOM 1262 O O . TRP A 1 163 ? -3.029 -49.625 -30.359 1 72.12 163 TRP A O 1
ATOM 1272 N N . PHE A 1 164 ? -3.615 -47.438 -31.094 1 70.5 164 PHE A N 1
ATOM 1273 C CA . PHE A 1 164 ? -2.277 -47.25 -31.641 1 70.5 164 PHE A CA 1
ATOM 1274 C C . PHE A 1 164 ? -1.272 -46.969 -30.516 1 70.5 164 PHE A C 1
ATOM 1276 O O . PHE A 1 164 ? -0.061 -47.031 -30.75 1 70.5 164 PHE A O 1
ATOM 1283 N N . LEU A 1 165 ? -1.772 -46.781 -29.266 1 71.5 165 LEU A N 1
ATOM 1284 C CA . LEU A 1 165 ? -0.867 -46.562 -28.156 1 71.5 165 LEU A CA 1
ATOM 1285 C C . LEU A 1 165 ? -0.619 -47.875 -27.391 1 71.5 165 LEU A C 1
ATOM 1287 O O . LEU A 1 165 ? 0.309 -47.969 -26.594 1 71.5 165 LEU A O 1
ATOM 1291 N N . GLY A 1 166 ? -1.19 -48.844 -27.781 1 68.81 166 GLY A N 1
ATOM 1292 C CA . GLY A 1 166 ? -1.019 -50.156 -27.125 1 68.81 166 GLY A CA 1
ATOM 1293 C C . GLY A 1 166 ? -1.771 -50.25 -25.812 1 68.81 166 GLY A C 1
ATOM 1294 O O . GLY A 1 166 ? -2.303 -49.281 -25.312 1 68.81 166 GLY A O 1
ATOM 1295 N N . ALA A 1 167 ? -2.012 -51.469 -25.359 1 68.94 167 ALA A N 1
ATOM 1296 C CA . ALA A 1 167 ? -2.703 -51.688 -24.094 1 68.94 167 ALA A CA 1
ATOM 1297 C C . ALA A 1 167 ? -1.741 -51.594 -22.922 1 68.94 167 ALA A C 1
ATOM 1299 O O . ALA A 1 167 ? -0.858 -52.438 -22.75 1 68.94 167 ALA A O 1
ATOM 1300 N N . PRO A 1 168 ? -1.793 -50.438 -22.25 1 71.75 168 PRO A N 1
ATOM 1301 C CA . PRO A 1 168 ? -0.886 -50.312 -21.109 1 71.75 168 PRO A CA 1
ATOM 1302 C C . PRO A 1 168 ? -1.163 -51.344 -20.031 1 71.75 168 PRO A C 1
ATOM 1304 O O . PRO A 1 168 ? -2.277 -51.875 -19.938 1 71.75 168 PRO A O 1
ATOM 1307 N N . SER A 1 169 ? -0.036 -51.75 -19.344 1 75.31 169 SER A N 1
ATOM 1308 C CA . SER A 1 169 ? -0.19 -52.688 -18.234 1 75.31 169 SER A CA 1
ATOM 1309 C C . SER A 1 169 ? -1.005 -52.062 -17.109 1 75.31 169 SER A C 1
ATOM 1311 O O . SER A 1 169 ? -1.053 -50.844 -16.969 1 75.31 169 SER A O 1
ATOM 1313 N N . ALA A 1 170 ? -1.784 -52.938 -16.391 1 77.19 170 ALA A N 1
ATOM 1314 C CA . ALA A 1 170 ? -2.594 -52.5 -15.25 1 77.19 170 ALA A CA 1
ATOM 1315 C C . ALA A 1 170 ? -1.731 -51.812 -14.203 1 77.19 170 ALA A C 1
ATOM 1317 O O . ALA A 1 170 ? -2.17 -50.844 -13.57 1 77.19 170 ALA A O 1
ATOM 1318 N N . VAL A 1 171 ? -0.523 -52.188 -14.047 1 76.56 171 VAL A N 1
ATOM 1319 C CA . VAL A 1 171 ? 0.381 -51.656 -13.047 1 76.56 171 VAL A CA 1
ATOM 1320 C C . VAL A 1 171 ? 0.748 -50.219 -13.422 1 76.56 171 VAL A C 1
ATOM 1322 O O . VAL A 1 171 ? 0.797 -49.344 -12.562 1 76.56 171 VAL A O 1
ATOM 1325 N N . LEU A 1 172 ? 0.9 -50 -14.688 1 76.5 172 LEU A N 1
ATOM 1326 C CA . LEU A 1 172 ? 1.239 -48.656 -15.164 1 76.5 172 LEU A CA 1
ATOM 1327 C C . LEU A 1 172 ? 0.071 -47.719 -14.977 1 76.5 172 LEU A C 1
ATOM 1329 O O . LEU A 1 172 ? 0.271 -46.531 -14.617 1 76.5 172 LEU A O 1
ATOM 1333 N N . LEU A 1 173 ? -1.1 -48.25 -15.188 1 79.81 173 LEU A N 1
ATOM 1334 C CA . LEU A 1 173 ? -2.293 -47.406 -15.047 1 79.81 173 LEU A CA 1
ATOM 1335 C C . LEU A 1 173 ? -2.504 -47 -13.594 1 79.81 173 LEU A C 1
ATOM 1337 O O . LEU A 1 173 ? -2.787 -45.844 -13.305 1 79.81 173 LEU A O 1
ATOM 1341 N N . VAL A 1 174 ? -2.25 -47.969 -12.703 1 82.06 174 VAL A N 1
ATOM 1342 C CA . VAL A 1 174 ? -2.447 -47.688 -11.281 1 82.06 174 VAL A CA 1
ATOM 1343 C C . VAL A 1 174 ? -1.361 -46.75 -10.781 1 82.06 174 VAL A C 1
ATOM 1345 O O . VAL A 1 174 ? -1.646 -45.812 -10.031 1 82.06 174 VAL A O 1
ATOM 1348 N N . ALA A 1 175 ? -0.165 -46.969 -11.188 1 79.06 175 ALA A N 1
ATOM 1349 C CA . ALA A 1 175 ? 0.939 -46.094 -10.773 1 79.06 175 ALA A CA 1
ATOM 1350 C C . ALA A 1 175 ? 0.739 -44.656 -11.289 1 79.06 175 ALA A C 1
ATOM 1352 O O . ALA A 1 175 ? 0.97 -43.688 -10.562 1 79.06 175 ALA A O 1
ATOM 1353 N N . GLY A 1 176 ? 0.315 -44.562 -12.547 1 79.19 176 GLY A N 1
ATOM 1354 C CA . GLY A 1 176 ? 0.068 -43.25 -13.125 1 79.19 176 GLY A CA 1
ATOM 1355 C C . GLY A 1 176 ? -1.038 -42.469 -12.422 1 79.19 176 GLY A C 1
ATOM 1356 O O . GLY A 1 176 ? -0.913 -41.281 -12.172 1 79.19 176 GLY A O 1
ATOM 1357 N N . ALA A 1 177 ? -2.08 -43.188 -12.102 1 85.62 177 ALA A N 1
ATOM 1358 C CA . ALA A 1 177 ? -3.213 -42.594 -11.414 1 85.62 177 ALA A CA 1
ATOM 1359 C C . ALA A 1 177 ? -2.822 -42.125 -10.008 1 85.62 177 ALA A C 1
ATOM 1361 O O . ALA A 1 177 ? -3.203 -41.031 -9.57 1 85.62 177 ALA A O 1
ATOM 1362 N N . LEU A 1 178 ? -2.033 -42.906 -9.344 1 84.12 178 LEU A N 1
ATOM 1363 C CA . LEU A 1 178 ? -1.619 -42.594 -7.98 1 84.12 178 LEU A CA 1
ATOM 1364 C C . LEU A 1 178 ? -0.687 -41.375 -7.965 1 84.12 178 LEU A C 1
ATOM 1366 O O . LEU A 1 178 ? -0.843 -40.5 -7.137 1 84.12 178 LEU A O 1
ATOM 1370 N N . VAL A 1 179 ? 0.238 -41.375 -8.875 1 81.94 179 VAL A N 1
ATOM 1371 C CA . VAL A 1 179 ? 1.186 -40.25 -8.938 1 81.94 179 VAL A CA 1
ATOM 1372 C C . VAL A 1 179 ? 0.449 -38.969 -9.281 1 81.94 179 VAL A C 1
ATOM 1374 O O . VAL A 1 179 ? 0.714 -37.906 -8.695 1 81.94 179 VAL A O 1
ATOM 1377 N N . THR A 1 180 ? -0.444 -39.094 -10.258 1 88.06 180 THR A N 1
ATOM 1378 C CA . THR A 1 180 ? -1.209 -37.906 -10.641 1 88.06 180 THR A CA 1
ATOM 1379 C C . THR A 1 180 ? -2.039 -37.375 -9.461 1 88.06 180 THR A C 1
ATOM 1381 O O . THR A 1 180 ? -2.117 -36.188 -9.227 1 88.06 180 THR A O 1
ATOM 1384 N N . ALA A 1 181 ? -2.596 -38.312 -8.742 1 89.38 181 ALA A N 1
ATOM 1385 C CA . ALA A 1 181 ? -3.4 -37.938 -7.582 1 89.38 181 ALA A CA 1
ATOM 1386 C C . ALA A 1 181 ? -2.549 -37.219 -6.535 1 89.38 181 ALA A C 1
ATOM 1388 O O . ALA A 1 181 ? -2.945 -36.188 -6.004 1 89.38 181 ALA A O 1
ATOM 1389 N N . ILE A 1 182 ? -1.437 -37.75 -6.238 1 84.06 182 ILE A N 1
ATOM 1390 C CA . ILE A 1 182 ? -0.531 -37.156 -5.258 1 84.06 182 ILE A CA 1
ATOM 1391 C C . ILE A 1 182 ? -0.081 -35.781 -5.738 1 84.06 182 ILE A C 1
ATOM 1393 O O . ILE A 1 182 ? -0.046 -34.812 -4.961 1 84.06 182 ILE A O 1
ATOM 1397 N N . MET A 1 183 ? 0.198 -35.688 -6.992 1 86.31 183 MET A N 1
ATOM 1398 C CA . MET A 1 183 ? 0.673 -34.438 -7.555 1 86.31 183 MET A CA 1
ATOM 1399 C C . MET A 1 183 ? -0.424 -33.375 -7.52 1 86.31 183 MET A C 1
ATOM 1401 O O . MET A 1 183 ? -0.143 -32.188 -7.336 1 86.31 183 MET A O 1
ATOM 1405 N N . LEU A 1 184 ? -1.603 -33.781 -7.766 1 90.81 184 LEU A N 1
ATOM 1406 C CA . LEU A 1 184 ? -2.717 -32.844 -7.68 1 90.81 184 LEU A CA 1
ATOM 1407 C C . LEU A 1 184 ? -2.832 -32.281 -6.273 1 90.81 184 LEU A C 1
ATOM 1409 O O . LEU A 1 184 ? -3.072 -31.078 -6.105 1 90.81 184 LEU A O 1
ATOM 1413 N N . CYS A 1 185 ? -2.619 -33.094 -5.32 1 88.19 185 CYS A N 1
ATOM 1414 C CA . CYS A 1 185 ? -2.658 -32.625 -3.932 1 88.19 185 CYS A CA 1
ATOM 1415 C C . CYS A 1 185 ? -1.518 -31.672 -3.639 1 88.19 185 CYS A C 1
ATOM 1417 O O . CYS A 1 185 ? -1.715 -30.656 -2.971 1 88.19 185 CYS A O 1
ATOM 1419 N N . VAL A 1 186 ? -0.395 -31.969 -4.121 1 82.81 186 VAL A N 1
ATOM 1420 C CA . VAL A 1 186 ? 0.772 -31.109 -3.926 1 82.81 186 VAL A CA 1
ATOM 1421 C C . VAL A 1 186 ? 0.555 -29.766 -4.621 1 82.81 186 VAL A C 1
ATOM 1423 O O . VAL A 1 186 ? 0.877 -28.719 -4.07 1 82.81 186 VAL A O 1
ATOM 1426 N N . CYS A 1 187 ? 0.011 -29.844 -5.812 1 86.12 187 CYS A N 1
ATOM 1427 C CA . CYS A 1 187 ? -0.271 -28.625 -6.562 1 86.12 187 CYS A CA 1
ATOM 1428 C C . CYS A 1 187 ? -1.262 -27.734 -5.812 1 86.12 187 CYS A C 1
ATOM 1430 O O . CYS A 1 187 ? -1.082 -26.516 -5.742 1 86.12 187 CYS A O 1
ATOM 1432 N N . SER A 1 188 ? -2.217 -28.391 -5.301 1 87.31 188 SER A N 1
ATOM 1433 C CA . SER A 1 188 ? -3.229 -27.641 -4.559 1 87.31 188 SER A CA 1
ATOM 1434 C C . SER A 1 188 ? -2.639 -27 -3.309 1 87.31 188 SER A C 1
ATOM 1436 O O . SER A 1 188 ? -2.924 -25.828 -3.008 1 87.31 188 SER A O 1
ATOM 1438 N N . ALA A 1 189 ? -1.844 -27.734 -2.631 1 83.44 189 ALA A N 1
ATOM 1439 C CA . ALA A 1 189 ? -1.212 -27.203 -1.421 1 83.44 189 ALA A CA 1
ATOM 1440 C C . ALA A 1 189 ? -0.234 -26.078 -1.751 1 83.44 189 ALA A C 1
ATOM 1442 O O . ALA A 1 189 ? -0.202 -25.062 -1.064 1 83.44 189 ALA A O 1
ATOM 1443 N N . ALA A 1 190 ? 0.555 -26.312 -2.748 1 81.75 190 ALA A N 1
ATOM 1444 C CA . ALA A 1 190 ? 1.529 -25.297 -3.158 1 81.75 190 ALA A CA 1
ATOM 1445 C C . ALA A 1 190 ? 0.834 -24.031 -3.648 1 81.75 190 ALA A C 1
ATOM 1447 O O . ALA A 1 190 ? 1.25 -22.922 -3.316 1 81.75 190 ALA A O 1
ATOM 1448 N N . GLY A 1 191 ? -0.173 -24.266 -4.441 1 82.25 191 GLY A N 1
ATOM 1449 C CA . GLY A 1 191 ? -0.927 -23.125 -4.918 1 82.25 191 GLY A CA 1
ATOM 1450 C C . GLY A 1 191 ? -1.573 -22.328 -3.799 1 82.25 191 GLY A C 1
ATOM 1451 O O . GLY A 1 191 ? -1.56 -21.094 -3.818 1 82.25 191 GLY A O 1
ATOM 1452 N N . GLY A 1 192 ? -2.1 -23.062 -2.891 1 81.38 192 GLY A N 1
ATOM 1453 C CA . GLY A 1 192 ? -2.684 -22.406 -1.735 1 81.38 192 GLY A CA 1
ATOM 1454 C C . GLY A 1 192 ? -1.669 -21.641 -0.912 1 81.38 192 GLY A C 1
ATOM 1455 O O . GLY A 1 192 ? -1.946 -20.516 -0.458 1 81.38 192 GLY A O 1
ATOM 1456 N N . ALA A 1 193 ? -0.55 -22.188 -0.755 1 81.25 193 ALA A N 1
ATOM 1457 C CA . ALA A 1 193 ? 0.516 -21.547 0.007 1 81.25 193 ALA A CA 1
ATOM 1458 C C . ALA A 1 193 ? 0.998 -20.281 -0.69 1 81.25 193 ALA A C 1
ATOM 1460 O O . ALA A 1 193 ? 1.235 -19.25 -0.039 1 81.25 193 ALA A O 1
ATOM 1461 N N . ILE A 1 194 ? 1.084 -20.312 -1.934 1 81.25 194 ILE A N 1
ATOM 1462 C CA . ILE A 1 194 ? 1.545 -19.172 -2.703 1 81.25 194 ILE A CA 1
ATOM 1463 C C . ILE A 1 194 ? 0.508 -18.047 -2.629 1 81.25 194 ILE A C 1
ATOM 1465 O O . ILE A 1 194 ? 0.857 -16.875 -2.436 1 81.25 194 ILE A O 1
ATOM 1469 N N . ARG A 1 195 ? -0.664 -18.469 -2.75 1 80.81 195 ARG A N 1
ATOM 1470 C CA . ARG A 1 195 ? -1.74 -17.5 -2.66 1 80.81 195 ARG A CA 1
ATOM 1471 C C . ARG A 1 195 ? -1.734 -16.797 -1.304 1 80.81 195 ARG A C 1
ATOM 1473 O O . ARG A 1 195 ? -1.87 -15.57 -1.228 1 80.81 195 ARG A O 1
ATOM 1480 N N . THR A 1 196 ? -1.597 -17.531 -0.302 1 79.56 196 THR A N 1
ATOM 1481 C CA . THR A 1 196 ? -1.588 -16.969 1.046 1 79.56 196 THR A CA 1
ATOM 1482 C C . THR A 1 196 ? -0.384 -16.062 1.245 1 79.56 196 THR A C 1
ATOM 1484 O O . THR A 1 196 ? -0.489 -15.016 1.901 1 79.56 196 THR A O 1
ATOM 1487 N N . THR A 1 197 ? 0.659 -16.469 0.756 1 76.88 197 THR A N 1
ATOM 1488 C CA . THR A 1 197 ? 1.86 -15.656 0.863 1 76.88 197 THR A CA 1
ATOM 1489 C C . THR A 1 197 ? 1.672 -14.32 0.144 1 76.88 197 THR A C 1
ATOM 1491 O O . THR A 1 197 ? 2.055 -13.266 0.664 1 76.88 197 THR A O 1
ATOM 1494 N N . PHE A 1 198 ? 1.118 -14.414 -0.95 1 75.69 198 PHE A N 1
ATOM 1495 C CA . PHE A 1 198 ? 0.86 -13.195 -1.705 1 75.69 198 PHE A CA 1
ATOM 1496 C C . PHE A 1 198 ? -0.102 -12.281 -0.951 1 75.69 198 PHE A C 1
ATOM 1498 O O . PHE A 1 198 ? 0.112 -11.07 -0.875 1 75.69 198 PHE A O 1
ATOM 1505 N N . ASP A 1 199 ? -1.111 -12.906 -0.467 1 75.31 199 ASP A N 1
ATOM 1506 C CA . ASP A 1 199 ? -2.088 -12.141 0.308 1 75.31 199 ASP A CA 1
ATOM 1507 C C . ASP A 1 199 ? -1.434 -11.484 1.521 1 75.31 199 ASP A C 1
ATOM 1509 O O . ASP A 1 199 ? -1.724 -10.328 1.838 1 75.31 199 ASP A O 1
ATOM 1513 N N . ASN A 1 200 ? -0.619 -12.203 2.104 1 74.56 200 ASN A N 1
ATOM 1514 C CA . ASN A 1 200 ? 0.071 -11.672 3.273 1 74.56 200 ASN A CA 1
ATOM 1515 C C . ASN A 1 200 ? 1.02 -10.539 2.898 1 74.56 200 ASN A C 1
ATOM 1517 O O . ASN A 1 200 ? 1.139 -9.555 3.631 1 74.56 200 ASN A O 1
ATOM 1521 N N . MET A 1 201 ? 1.646 -10.742 1.821 1 73.62 201 MET A N 1
ATOM 1522 C CA . MET A 1 201 ? 2.551 -9.703 1.333 1 73.62 201 MET A CA 1
ATOM 1523 C C . MET A 1 201 ? 1.792 -8.414 1.045 1 73.62 201 MET A C 1
ATOM 1525 O O . MET A 1 201 ? 2.244 -7.328 1.41 1 73.62 201 MET A O 1
ATOM 1529 N N . LEU A 1 202 ? 0.768 -8.531 0.421 1 74.19 202 LEU A N 1
ATOM 1530 C CA . LEU A 1 202 ? -0.052 -7.375 0.079 1 74.19 202 LEU A CA 1
ATOM 1531 C C . LEU A 1 202 ? -0.589 -6.699 1.335 1 74.19 202 LEU A C 1
ATOM 1533 O O . LEU A 1 202 ? -0.554 -5.473 1.447 1 74.19 202 LEU A O 1
ATOM 1537 N N . SER A 1 203 ? -1.019 -7.469 2.203 1 73.88 203 SER A N 1
ATOM 1538 C CA . SER A 1 203 ? -1.563 -6.938 3.449 1 73.88 203 SER A CA 1
ATOM 1539 C C . SER A 1 203 ? -0.5 -6.184 4.242 1 73.88 203 SER A C 1
ATOM 1541 O O . SER A 1 203 ? -0.769 -5.113 4.789 1 73.88 203 SER A O 1
ATOM 1543 N N . GLU A 1 204 ? 0.583 -6.789 4.289 1 73.88 204 GLU A N 1
ATOM 1544 C CA . GLU A 1 204 ? 1.667 -6.164 5.039 1 73.88 204 GLU A CA 1
ATOM 1545 C C . GLU A 1 204 ? 2.104 -4.855 4.391 1 73.88 204 GLU A C 1
ATOM 1547 O O . GLU A 1 204 ? 2.348 -3.863 5.082 1 73.88 204 GLU A O 1
ATOM 1552 N N . ALA A 1 205 ? 2.24 -4.906 3.127 1 72.5 205 ALA A N 1
ATOM 1553 C CA . ALA A 1 205 ? 2.646 -3.705 2.4 1 72.5 205 ALA A CA 1
ATOM 1554 C C . ALA A 1 205 ? 1.63 -2.582 2.582 1 72.5 205 ALA A C 1
ATOM 1556 O O . ALA A 1 205 ? 2.004 -1.427 2.797 1 72.5 205 ALA A O 1
ATOM 1557 N N . LEU A 1 206 ? 0.468 -2.93 2.516 1 74.88 206 LEU A N 1
ATOM 1558 C CA . LEU A 1 206 ? -0.595 -1.939 2.65 1 74.88 206 LEU A CA 1
ATOM 1559 C C . LEU A 1 206 ? -0.716 -1.466 4.094 1 74.88 206 LEU A C 1
ATOM 1561 O O . LEU A 1 206 ? -0.949 -0.281 4.348 1 74.88 206 LEU A O 1
ATOM 1565 N N . ALA A 1 207 ? -0.566 -2.357 4.965 1 71.81 207 ALA A N 1
ATOM 1566 C CA . ALA A 1 207 ? -0.648 -1.998 6.379 1 71.81 207 ALA A CA 1
ATOM 1567 C C . ALA A 1 207 ? 0.427 -0.981 6.75 1 71.81 207 ALA A C 1
ATOM 1569 O O . ALA A 1 207 ? 0.16 -0.025 7.48 1 71.81 207 ALA A O 1
ATOM 1570 N N . SER A 1 208 ? 1.571 -1.237 6.32 1 70.69 208 SER A N 1
ATOM 1571 C CA . SER A 1 208 ? 2.674 -0.32 6.586 1 70.69 208 SER A CA 1
ATOM 1572 C C . SER A 1 208 ? 2.379 1.073 6.039 1 70.69 208 SER A C 1
ATOM 1574 O O . SER A 1 208 ? 2.613 2.074 6.719 1 70.69 208 SER A O 1
ATOM 1576 N N . ARG A 1 209 ? 1.892 1.12 4.875 1 73.19 209 ARG A N 1
ATOM 1577 C CA . ARG A 1 209 ? 1.587 2.406 4.262 1 73.19 209 ARG A CA 1
ATOM 1578 C C . ARG A 1 209 ? 0.413 3.084 4.961 1 73.19 209 ARG A C 1
ATOM 1580 O O . ARG A 1 209 ? 0.398 4.309 5.113 1 73.19 209 ARG A O 1
ATOM 1587 N N . ASP A 1 210 ? -0.465 2.293 5.312 1 72.44 210 ASP A N 1
ATOM 1588 C CA . ASP A 1 210 ? -1.623 2.828 6.023 1 72.44 210 ASP A CA 1
ATOM 1589 C C . ASP A 1 210 ? -1.216 3.42 7.371 1 72.44 210 ASP A C 1
ATOM 1591 O O . ASP A 1 210 ? -1.76 4.441 7.793 1 72.44 210 ASP A O 1
ATOM 1595 N N . GLU A 1 211 ? -0.344 2.793 7.988 1 69.69 211 GLU A N 1
ATOM 1596 C CA . GLU A 1 211 ? 0.165 3.322 9.25 1 69.69 211 GLU A CA 1
ATOM 1597 C C . GLU A 1 211 ? 0.84 4.676 9.047 1 69.69 211 GLU A C 1
ATOM 1599 O O . GLU A 1 211 ? 0.618 5.605 9.828 1 69.69 211 GLU A O 1
ATOM 1604 N N . LEU A 1 212 ? 1.57 4.742 8.039 1 68.44 212 LEU A N 1
ATOM 1605 C CA . LEU A 1 212 ? 2.221 6.008 7.711 1 68.44 212 LEU A CA 1
ATOM 1606 C C . LEU A 1 212 ? 1.19 7.082 7.387 1 68.44 212 LEU A C 1
ATOM 1608 O O . LEU A 1 212 ? 1.323 8.227 7.82 1 68.44 212 LEU A O 1
ATOM 1612 N N . LEU A 1 213 ? 0.256 6.672 6.676 1 70.75 213 LEU A N 1
ATOM 1613 C CA . LEU A 1 213 ? -0.817 7.594 6.32 1 70.75 213 LEU A CA 1
ATOM 1614 C C . LEU A 1 213 ? -1.55 8.078 7.57 1 70.75 213 LEU A C 1
ATOM 1616 O O . LEU A 1 213 ? -1.832 9.273 7.703 1 70.75 213 LEU A O 1
ATOM 1620 N N . ALA A 1 214 ? -1.748 7.176 8.398 1 65.56 214 ALA A N 1
ATOM 1621 C CA . ALA A 1 214 ? -2.443 7.523 9.633 1 65.56 214 ALA A CA 1
ATOM 1622 C C . ALA A 1 214 ? -1.626 8.516 10.461 1 65.56 214 ALA A C 1
ATOM 1624 O O . ALA A 1 214 ? -2.176 9.453 11.031 1 65.56 214 ALA A O 1
ATOM 1625 N N . THR A 1 215 ? -0.428 8.297 10.539 1 62.06 215 THR A N 1
ATOM 1626 C CA . THR A 1 215 ? 0.464 9.18 11.281 1 62.06 215 THR A CA 1
ATOM 1627 C C . THR A 1 215 ? 0.443 10.586 10.695 1 62.06 215 THR A C 1
ATOM 1629 O O . THR A 1 215 ? 0.325 11.57 11.438 1 62.06 215 THR A O 1
ATOM 1632 N N . HIS A 1 216 ? 0.49 10.633 9.414 1 67.12 216 HIS A N 1
ATOM 1633 C CA . HIS A 1 216 ? 0.517 11.945 8.773 1 67.12 216 HIS A CA 1
ATOM 1634 C C . HIS A 1 216 ? -0.839 12.633 8.875 1 67.12 216 HIS A C 1
ATOM 1636 O O . HIS A 1 216 ? -0.909 13.852 9.047 1 67.12 216 HIS A O 1
ATOM 1642 N N . ARG A 1 217 ? -1.771 11.883 8.797 1 65 217 ARG A N 1
ATOM 1643 C CA . ARG A 1 217 ? -3.117 12.422 8.969 1 65 217 ARG A CA 1
ATOM 1644 C C . ARG A 1 217 ? -3.322 12.945 10.383 1 65 217 ARG A C 1
ATOM 1646 O O . ARG A 1 217 ? -3.896 14.023 10.578 1 65 217 ARG A O 1
ATOM 1653 N N . SER A 1 218 ? -2.902 12.188 11.305 1 60.28 218 SER A N 1
ATOM 1654 C CA . SER A 1 218 ? -2.996 12.609 12.703 1 60.28 218 SER A CA 1
ATOM 1655 C C . SER A 1 218 ? -2.201 13.883 12.945 1 60.28 218 SER A C 1
ATOM 1657 O O . SER A 1 218 ? -2.662 14.781 13.656 1 60.28 218 SER A O 1
ATOM 1659 N N . TYR A 1 219 ? -1.118 13.984 12.312 1 63.69 219 TYR A N 1
ATOM 1660 C CA . TYR A 1 219 ? -0.29 15.18 12.445 1 63.69 219 TYR A CA 1
ATOM 1661 C C . TYR A 1 219 ? -0.976 16.391 11.828 1 63.69 219 TYR A C 1
ATOM 1663 O O . TYR A 1 219 ? -1.032 17.453 12.445 1 63.69 219 TYR A O 1
ATOM 1671 N N . ALA A 1 220 ? -1.413 16.125 10.641 1 66.44 220 ALA A N 1
ATOM 1672 C CA . ALA A 1 220 ? -2.117 17.219 9.969 1 66.44 220 ALA A CA 1
ATOM 1673 C C . ALA A 1 220 ? -3.338 17.656 10.773 1 66.44 220 ALA A C 1
ATOM 1675 O O . ALA A 1 220 ? -3.602 18.859 10.914 1 66.44 220 ALA A O 1
ATOM 1676 N N . GLY A 1 221 ? -3.93 16.703 11.289 1 63.16 221 GLY A N 1
ATOM 1677 C CA . GLY A 1 221 ? -5.082 17 12.125 1 63.16 221 GLY A CA 1
ATOM 1678 C C . GLY A 1 221 ? -4.715 17.75 13.398 1 63.16 221 GLY A C 1
ATOM 1679 O O . GLY A 1 221 ? -5.406 18.688 13.789 1 63.16 221 GLY A O 1
ATOM 1680 N N . ALA A 1 222 ? -3.711 17.328 13.969 1 58.88 222 ALA A N 1
ATOM 1681 C CA . ALA A 1 222 ? -3.229 18 15.172 1 58.88 222 ALA A CA 1
ATOM 1682 C C . ALA A 1 222 ? -2.811 19.438 14.867 1 58.88 222 ALA A C 1
ATOM 1684 O O . ALA A 1 222 ? -3.094 20.344 15.648 1 58.88 222 ALA A O 1
ATOM 1685 N N . LEU A 1 223 ? -2.17 19.594 13.781 1 66.5 223 LEU A N 1
ATOM 1686 C CA . LEU A 1 223 ? -1.74 20.922 13.375 1 66.5 223 LEU A CA 1
ATOM 1687 C C . LEU A 1 223 ? -2.941 21.828 13.117 1 66.5 223 LEU A C 1
ATOM 1689 O O . LEU A 1 223 ? -2.936 23 13.492 1 66.5 223 LEU A O 1
ATOM 1693 N N . GLU A 1 224 ? -3.867 21.312 12.508 1 65.69 224 GLU A N 1
ATOM 1694 C CA . GLU A 1 224 ? -5.09 22.047 12.227 1 65.69 224 GLU A CA 1
ATOM 1695 C C . GLU A 1 224 ? -5.785 22.469 13.523 1 65.69 224 GLU A C 1
ATOM 1697 O O . GLU A 1 224 ? -6.172 23.625 13.672 1 65.69 224 GLU A O 1
ATOM 1702 N N . ALA A 1 225 ? -5.918 21.531 14.328 1 60.06 225 ALA A N 1
ATOM 1703 C CA . ALA A 1 225 ? -6.566 21.812 15.602 1 60.06 225 ALA A CA 1
ATOM 1704 C C . ALA A 1 225 ? -5.785 22.844 16.406 1 60.06 225 ALA A C 1
ATOM 1706 O O . ALA A 1 225 ? -6.371 23.75 17 1 60.06 225 ALA A O 1
ATOM 1707 N N . MET A 1 226 ? -4.559 22.766 16.391 1 60.94 226 MET A N 1
ATOM 1708 C CA . MET A 1 226 ? -3.689 23.688 17.109 1 60.94 226 MET A CA 1
ATOM 1709 C C . MET A 1 226 ? -3.787 25.094 16.516 1 60.94 226 MET A C 1
ATOM 1711 O O . MET A 1 226 ? -3.873 26.078 17.25 1 60.94 226 MET A O 1
ATOM 1715 N N . SER A 1 227 ? -3.656 25.047 15.266 1 66.44 227 SER A N 1
ATOM 1716 C CA . SER A 1 227 ? -3.746 26.328 14.594 1 66.44 227 SER A CA 1
ATOM 1717 C C . SER A 1 227 ? -5.059 27.031 14.914 1 66.44 227 SER A C 1
ATOM 1719 O O . SER A 1 227 ? -5.074 28.25 15.148 1 66.44 227 SER A O 1
ATOM 1721 N N . GLY A 1 228 ? -6.086 26.219 14.914 1 63 228 GLY A N 1
ATOM 1722 C CA . GLY A 1 228 ? -7.379 26.766 15.273 1 63 228 GLY A CA 1
ATOM 1723 C C . GLY A 1 228 ? -7.441 27.25 16.719 1 63 228 GLY A C 1
ATOM 1724 O O . GLY A 1 228 ? -7.984 28.328 16.984 1 63 228 GLY A O 1
ATOM 1725 N N . GLU A 1 229 ? -6.926 26.562 17.547 1 59.22 229 GLU A N 1
ATOM 1726 C CA . GLU A 1 229 ? -6.93 26.906 18.969 1 59.22 229 GLU A CA 1
ATOM 1727 C C . GLU A 1 229 ? -6.094 28.156 19.234 1 59.22 229 GLU A C 1
ATOM 1729 O O . GLU A 1 229 ? -6.516 29.047 19.969 1 59.22 229 GLU A O 1
ATOM 1734 N N . ILE A 1 230 ? -4.957 28.219 18.672 1 63.47 230 ILE A N 1
ATOM 1735 C CA . ILE A 1 230 ? -4.07 29.359 18.859 1 63.47 230 ILE A CA 1
ATOM 1736 C C . ILE A 1 230 ? -4.727 30.625 18.297 1 63.47 230 ILE A C 1
ATOM 1738 O O . ILE A 1 230 ? -4.664 31.688 18.922 1 63.47 230 ILE A O 1
ATOM 1742 N N . ALA A 1 231 ? -5.293 30.453 17.141 1 66.94 231 ALA A N 1
ATOM 1743 C CA . ALA A 1 231 ? -6.008 31.578 16.547 1 66.94 231 ALA A CA 1
ATOM 1744 C C . ALA A 1 231 ? -7.102 32.094 17.484 1 66.94 231 ALA A C 1
ATOM 1746 O O . ALA A 1 231 ? -7.277 33.281 17.656 1 66.94 231 ALA A O 1
ATOM 1747 N N . HIS A 1 232 ? -7.82 31.156 18.125 1 63.97 232 HIS A N 1
ATOM 1748 C CA . HIS A 1 232 ? -8.883 31.516 19.062 1 63.97 232 HIS A CA 1
ATOM 1749 C C . HIS A 1 232 ? -8.312 32.188 20.297 1 63.97 232 HIS A C 1
ATOM 1751 O O . HIS A 1 232 ? -8.867 33.188 20.766 1 63.97 232 HIS A O 1
ATOM 1757 N N . GLU A 1 233 ? -7.195 31.766 20.766 1 64.75 233 GLU A N 1
ATOM 1758 C CA . GLU A 1 233 ? -6.57 32.312 21.953 1 64.75 233 GLU A CA 1
ATOM 1759 C C . GLU A 1 233 ? -6.004 33.719 21.688 1 64.75 233 GLU A C 1
ATOM 1761 O O . GLU A 1 233 ? -6.008 34.562 22.578 1 64.75 233 GLU A O 1
ATOM 1766 N N . LEU A 1 234 ? -5.539 33.906 20.469 1 74 234 LEU A N 1
ATOM 1767 C CA . LEU A 1 234 ? -4.996 35.188 20.094 1 74 234 LEU A CA 1
ATOM 1768 C C . LEU A 1 234 ? -6.117 36.219 19.875 1 74 234 LEU A C 1
ATOM 1770 O O . LEU A 1 234 ? -5.941 37.406 20.125 1 74 234 LEU A O 1
ATOM 1774 N N . LYS A 1 235 ? -7.246 35.719 19.484 1 71.38 235 LYS A N 1
ATOM 1775 C CA . LYS A 1 235 ? -8.383 36.594 19.203 1 71.38 235 LYS A CA 1
ATOM 1776 C C . LYS A 1 235 ? -8.875 37.281 20.469 1 71.38 235 LYS A C 1
ATOM 1778 O O . LYS A 1 235 ? -9.273 38.438 20.422 1 71.38 235 LYS A O 1
ATOM 1783 N N . ASN A 1 236 ? -8.773 36.594 21.547 1 71.5 236 ASN A N 1
ATOM 1784 C CA . ASN A 1 236 ? -9.281 37.125 22.812 1 71.5 236 ASN A CA 1
ATOM 1785 C C . ASN A 1 236 ? -8.477 38.344 23.266 1 71.5 236 ASN A C 1
ATOM 1787 O O . ASN A 1 236 ? -9.023 39.438 23.422 1 71.5 236 ASN A O 1
ATOM 1791 N N . PRO A 1 237 ? -7.145 38.25 23.5 1 75.5 237 PRO A N 1
ATOM 1792 C CA . PRO A 1 237 ? -6.383 39.438 23.875 1 75.5 237 PRO A CA 1
ATOM 1793 C C . PRO A 1 237 ? -6.398 40.531 22.812 1 75.5 237 PRO A C 1
ATOM 1795 O O . PRO A 1 237 ? -6.383 41.719 23.125 1 75.5 237 PRO A O 1
ATOM 1798 N N . LEU A 1 238 ? -6.523 40.125 21.594 1 81.06 238 LEU A N 1
ATOM 1799 C CA . LEU A 1 238 ? -6.555 41.125 20.516 1 81.06 238 LEU A CA 1
ATOM 1800 C C . LEU A 1 238 ? -7.82 41.969 20.578 1 81.06 238 LEU A C 1
ATOM 1802 O O . LEU A 1 238 ? -7.773 43.188 20.344 1 81.06 238 LEU A O 1
ATOM 1806 N N . ALA A 1 239 ? -8.883 41.25 20.906 1 77.06 239 ALA A N 1
ATOM 1807 C CA . ALA A 1 239 ? -10.133 42 21.078 1 77.06 239 ALA A CA 1
ATOM 1808 C C . ALA A 1 239 ? -10.023 43 22.203 1 77.06 239 ALA A C 1
ATOM 1810 O O . ALA A 1 239 ? -10.516 44.125 22.094 1 77.06 239 ALA A O 1
ATOM 1811 N N . THR A 1 240 ? -9.422 42.688 23.281 1 75.88 240 THR A N 1
ATOM 1812 C CA . THR A 1 240 ? -9.211 43.562 24.406 1 75.88 240 THR A CA 1
ATOM 1813 C C . THR A 1 240 ? -8.328 44.75 24.016 1 75.88 240 THR A C 1
ATOM 1815 O O . THR A 1 240 ? -8.648 45.906 24.328 1 75.88 240 THR A O 1
ATOM 1818 N N . VAL A 1 241 ? -7.266 44.406 23.344 1 82.12 241 VAL A N 1
ATOM 1819 C CA . VAL A 1 241 ? -6.336 45.469 22.906 1 82.12 241 VAL A CA 1
ATOM 1820 C C . VAL A 1 241 ? -7.043 46.406 21.938 1 82.12 241 VAL A C 1
ATOM 1822 O O . VAL A 1 241 ? -6.875 47.625 22.031 1 82.12 241 VAL A O 1
ATOM 1825 N N . LYS A 1 242 ? -7.812 45.812 21.047 1 81.38 242 LYS A N 1
ATOM 1826 C CA . LYS A 1 242 ? -8.57 46.625 20.109 1 81.38 242 LYS A CA 1
ATOM 1827 C C . LYS A 1 242 ? -9.547 47.562 20.828 1 81.38 242 LYS A C 1
ATOM 1829 O O . LYS A 1 242 ? -9.617 48.75 20.531 1 81.38 242 LYS A O 1
ATOM 1834 N N . GLY A 1 243 ? -10.273 47.031 21.766 1 80.19 243 GLY A N 1
ATOM 1835 C CA . GLY A 1 243 ? -11.211 47.812 22.547 1 80.19 243 GLY A CA 1
ATOM 1836 C C . GLY A 1 243 ? -10.547 48.938 23.297 1 80.19 243 GLY A C 1
ATOM 1837 O O . GLY A 1 243 ? -11.031 50.094 23.281 1 80.19 243 GLY A O 1
ATOM 1838 N N . LEU A 1 244 ? -9.453 48.688 23.938 1 80.5 244 LEU A N 1
ATOM 1839 C CA . LEU A 1 244 ? -8.734 49.656 24.719 1 80.5 244 LEU A CA 1
ATOM 1840 C C . LEU A 1 244 ? -8.141 50.75 23.828 1 80.5 244 LEU A C 1
ATOM 1842 O O . LEU A 1 244 ? -8.195 51.938 24.156 1 80.5 244 LEU A O 1
ATOM 1846 N N . THR A 1 245 ? -7.582 50.312 22.734 1 82.12 245 THR A N 1
ATOM 1847 C CA . THR A 1 245 ? -6.969 51.281 21.828 1 82.12 245 THR A CA 1
ATOM 1848 C C . THR A 1 245 ? -8.023 52.188 21.219 1 82.12 245 THR A C 1
ATOM 1850 O O . THR A 1 245 ? -7.777 53.375 21.016 1 82.12 245 THR A O 1
ATOM 1853 N N . GLN A 1 246 ? -9.18 51.625 20.938 1 81.38 246 GLN A N 1
ATOM 1854 C CA . GLN A 1 246 ? -10.273 52.438 20.406 1 81.38 246 GLN A CA 1
ATOM 1855 C C . GLN A 1 246 ? -10.75 53.469 21.438 1 81.38 246 GLN A C 1
ATOM 1857 O O . GLN A 1 246 ? -11.031 54.594 21.109 1 81.38 246 GLN A O 1
ATOM 1862 N N . LEU A 1 247 ? -10.844 53.031 22.688 1 80.44 247 LEU A N 1
ATOM 1863 C CA . LEU A 1 247 ? -11.219 53.938 23.781 1 80.44 247 LEU A CA 1
ATOM 1864 C C . LEU A 1 247 ? -10.188 55.031 23.953 1 80.44 247 LEU A C 1
ATOM 1866 O O . LEU A 1 247 ? -10.555 56.219 24.125 1 80.44 247 LEU A O 1
ATOM 1870 N N . MET A 1 248 ? -8.969 54.75 23.875 1 81.94 248 MET A N 1
ATOM 1871 C CA . MET A 1 248 ? -7.887 55.719 24.047 1 81.94 248 MET A CA 1
ATOM 1872 C C . MET A 1 248 ? -7.852 56.719 22.891 1 81.94 248 MET A C 1
ATOM 1874 O O . MET A 1 248 ? -7.574 57.875 23.078 1 81.94 248 MET A O 1
ATOM 1878 N N . ALA A 1 249 ? -8.133 56.125 21.703 1 78.94 249 ALA A N 1
ATOM 1879 C CA . ALA A 1 249 ? -8.164 56.969 20.531 1 78.94 249 ALA A CA 1
ATOM 1880 C C . ALA A 1 249 ? -9.281 58.031 20.641 1 78.94 249 ALA A C 1
ATOM 1882 O O . ALA A 1 249 ? -9.109 59.156 20.234 1 78.94 249 ALA A O 1
ATOM 1883 N N . ARG A 1 250 ? -10.391 57.625 21.203 1 78.88 250 ARG A N 1
ATOM 1884 C CA . ARG A 1 250 ? -11.516 58.531 21.406 1 78.88 250 ARG A CA 1
ATOM 1885 C C . ARG A 1 250 ? -11.18 59.594 22.438 1 78.88 250 ARG A C 1
ATOM 1887 O O . ARG A 1 250 ? -11.703 60.719 22.375 1 78.88 250 ARG A O 1
ATOM 1894 N N . GLU A 1 251 ? -10.289 59.281 23.375 1 77.75 251 GLU A N 1
ATOM 1895 C CA . GLU A 1 251 ? -9.883 60.219 24.438 1 77.75 251 GLU A CA 1
ATOM 1896 C C . GLU A 1 251 ? -8.523 60.844 24.125 1 77.75 251 GLU A C 1
ATOM 1898 O O . GLU A 1 251 ? -7.758 61.156 25.047 1 77.75 251 GLU A O 1
ATOM 1903 N N . ALA A 1 252 ? -8.336 60.906 22.828 1 74.62 252 ALA A N 1
ATOM 1904 C CA . ALA A 1 252 ? -7.062 61.469 22.406 1 74.62 252 ALA A CA 1
ATOM 1905 C C . ALA A 1 252 ? -6.848 62.875 23.031 1 74.62 252 ALA A C 1
ATOM 1907 O O . ALA A 1 252 ? -7.789 63.656 23.125 1 74.62 252 ALA A O 1
ATOM 1908 N N . GLY A 1 253 ? -5.668 63.188 23.578 1 72.94 253 GLY A N 1
ATOM 1909 C CA . GLY A 1 253 ? -5.371 64.5 24.172 1 72.94 253 GLY A CA 1
ATOM 1910 C C . GLY A 1 253 ? -5.531 64.5 25.672 1 72.94 253 GLY A C 1
ATOM 1911 O O . GLY A 1 253 ? -5.133 65.5 26.328 1 72.94 253 GLY A O 1
ATOM 1912 N N . ARG A 1 254 ? -6.215 63.594 26.25 1 76.19 254 ARG A N 1
ATOM 1913 C CA . ARG A 1 254 ? -6.379 63.5 27.688 1 76.19 254 ARG A CA 1
ATOM 1914 C C . ARG A 1 254 ? -5.387 62.531 28.312 1 76.19 254 ARG A C 1
ATOM 1916 O O . ARG A 1 254 ? -4.855 61.656 27.609 1 76.19 254 ARG A O 1
ATOM 1923 N N . ALA A 1 255 ? -5.055 62.75 29.469 1 78.12 255 ALA A N 1
ATOM 1924 C CA . ALA A 1 255 ? -4.176 61.812 30.188 1 78.12 255 ALA A CA 1
ATOM 1925 C C . ALA A 1 255 ? -4.805 60.438 30.297 1 78.12 255 ALA A C 1
ATOM 1927 O O . ALA A 1 255 ? -6.004 60.312 30.547 1 78.12 255 ALA A O 1
ATOM 1928 N N . GLN A 1 256 ? -4.082 59.438 29.844 1 76.81 256 GLN A N 1
ATOM 1929 C CA . GLN A 1 256 ? -4.551 58.062 29.969 1 76.81 256 GLN A CA 1
ATOM 1930 C C . GLN A 1 256 ? -4.203 57.469 31.328 1 76.81 256 GLN A C 1
ATOM 1932 O O . GLN A 1 256 ? -3.064 57.594 31.781 1 76.81 256 GLN A O 1
ATOM 1937 N N . PRO A 1 257 ? -5.27 56.969 31.984 1 76.94 257 PRO A N 1
ATOM 1938 C CA . PRO A 1 257 ? -4.992 56.375 33.281 1 76.94 257 PRO A CA 1
ATOM 1939 C C . PRO A 1 257 ? -3.945 55.25 33.219 1 76.94 257 PRO A C 1
ATOM 1941 O O . PRO A 1 257 ? -3.912 54.5 32.25 1 76.94 257 PRO A O 1
ATOM 1944 N N . ALA A 1 258 ? -3.072 55.219 34.188 1 79.38 258 ALA A N 1
ATOM 1945 C CA . ALA A 1 258 ? -1.995 54.219 34.25 1 79.38 258 ALA A CA 1
ATOM 1946 C C . ALA A 1 258 ? -2.549 52.812 34.25 1 79.38 258 ALA A C 1
ATOM 1948 O O . ALA A 1 258 ? -1.928 51.875 33.719 1 79.38 258 ALA A O 1
ATOM 1949 N N . GLU A 1 259 ? -3.723 52.594 34.812 1 76.69 259 GLU A N 1
ATOM 1950 C CA . GLU A 1 259 ? -4.344 51.25 34.906 1 76.69 259 GLU A CA 1
ATOM 1951 C C . GLU A 1 259 ? -4.68 50.719 33.5 1 76.69 259 GLU A C 1
ATOM 1953 O O . GLU A 1 259 ? -4.488 49.531 33.219 1 76.69 259 GLU A O 1
ATOM 1958 N N . ARG A 1 260 ? -5.168 51.594 32.656 1 79.5 260 ARG A N 1
ATOM 1959 C CA . ARG A 1 260 ? -5.535 51.188 31.281 1 79.5 260 ARG A CA 1
ATOM 1960 C C . ARG A 1 260 ? -4.301 50.781 30.484 1 79.5 260 ARG A C 1
ATOM 1962 O O . ARG A 1 260 ? -4.336 49.812 29.719 1 79.5 260 ARG A O 1
ATOM 1969 N N . LEU A 1 261 ? -3.273 51.531 30.672 1 80.5 261 LEU A N 1
ATOM 1970 C CA . LEU A 1 261 ? -2.033 51.25 29.953 1 80.5 261 LEU A CA 1
ATOM 1971 C C . LEU A 1 261 ? -1.397 49.969 30.438 1 80.5 261 LEU A C 1
ATOM 1973 O O . LEU A 1 261 ? -0.783 49.25 29.641 1 80.5 261 LEU A O 1
ATOM 1977 N N . GLN A 1 262 ? -1.6 49.656 31.688 1 78.12 262 GLN A N 1
ATOM 1978 C CA . GLN A 1 262 ? -1.082 48.438 32.25 1 78.12 262 GLN A CA 1
ATOM 1979 C C . GLN A 1 262 ? -1.835 47.219 31.703 1 78.12 262 GLN A C 1
ATOM 1981 O O . GLN A 1 262 ? -1.231 46.188 31.406 1 78.12 262 GLN A O 1
ATOM 1986 N N . VAL A 1 263 ? -3.141 47.312 31.594 1 78.94 263 VAL A N 1
ATOM 1987 C CA . VAL A 1 263 ? -3.947 46.219 31.031 1 78.94 263 VAL A CA 1
ATOM 1988 C C . VAL A 1 263 ? -3.549 46 29.578 1 78.94 263 VAL A C 1
ATOM 1990 O O . VAL A 1 263 ? -3.396 44.844 29.141 1 78.94 263 VAL A O 1
ATOM 1993 N N . LEU A 1 264 ? -3.398 47.125 28.844 1 82.38 264 LEU A N 1
ATOM 1994 C CA . LEU A 1 264 ? -3.002 47.031 27.438 1 82.38 264 LEU A CA 1
ATOM 1995 C C . LEU A 1 264 ? -1.651 46.344 27.297 1 82.38 264 LEU A C 1
ATOM 1997 O O . LEU A 1 264 ? -1.493 45.438 26.469 1 82.38 264 LEU A O 1
ATOM 2001 N N . SER A 1 265 ? -0.709 46.781 28.078 1 80.19 265 SER A N 1
ATOM 2002 C CA . SER A 1 265 ? 0.623 46.188 28.047 1 80.19 265 SER A CA 1
ATOM 2003 C C . SER A 1 265 ? 0.58 44.719 28.422 1 80.19 265 SER A C 1
ATOM 2005 O O . SER A 1 265 ? 1.272 43.906 27.812 1 80.19 265 SER A O 1
ATOM 2007 N N . GLY A 1 266 ? -0.205 44.375 29.438 1 75.81 266 GLY A N 1
ATOM 2008 C CA . GLY A 1 266 ? -0.363 43 29.828 1 75.81 266 GLY A CA 1
ATOM 2009 C C . GLY 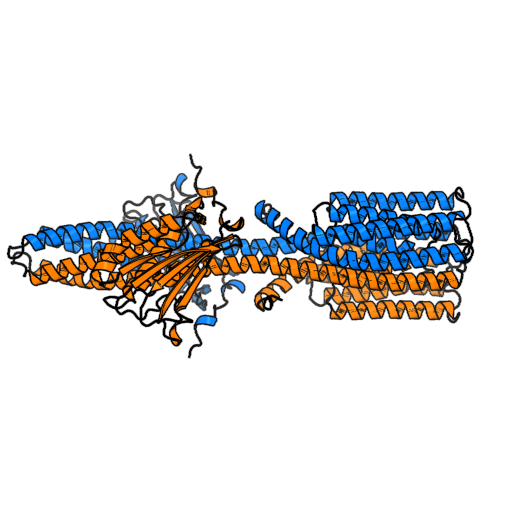A 1 266 ? -0.938 42.125 28.734 1 75.81 266 GLY A C 1
ATOM 2010 O O . GLY A 1 266 ? -0.474 41 28.531 1 75.81 266 GLY A O 1
ATOM 2011 N N . GLU A 1 267 ? -1.929 42.594 28.047 1 80.5 267 GLU A N 1
ATOM 2012 C CA . GLU A 1 267 ? -2.559 41.844 26.969 1 80.5 267 GLU A CA 1
ATOM 2013 C C . GLU A 1 267 ? -1.595 41.656 25.797 1 80.5 267 GLU A C 1
ATOM 2015 O O . GLU A 1 267 ? -1.622 40.594 25.141 1 80.5 267 GLU A O 1
ATOM 2020 N N . VAL A 1 268 ? -0.824 42.625 25.5 1 80.62 268 VAL A N 1
ATOM 2021 C CA . VAL A 1 268 ? 0.146 42.562 24.406 1 80.62 268 VAL A CA 1
ATOM 2022 C C . VAL A 1 268 ? 1.205 41.5 24.75 1 80.62 268 VAL A C 1
ATOM 2024 O O . VAL A 1 268 ? 1.603 40.719 23.875 1 80.62 268 VAL A O 1
ATOM 2027 N N . VAL A 1 269 ? 1.612 41.5 26 1 73.44 269 VAL A N 1
ATOM 2028 C CA . VAL A 1 269 ? 2.586 40.531 26.469 1 73.44 269 VAL A CA 1
ATOM 2029 C C . VAL A 1 269 ? 1.981 39.125 26.375 1 73.44 269 VAL A C 1
ATOM 2031 O O . VAL A 1 269 ? 2.664 38.156 26 1 73.44 269 VAL A O 1
ATOM 2034 N N . ARG A 1 270 ? 0.765 39.062 26.719 1 71.12 270 ARG A N 1
ATOM 2035 C CA . ARG A 1 270 ? 0.063 37.781 26.625 1 71.12 270 ARG A CA 1
ATOM 2036 C C . ARG A 1 270 ? 0.01 37.312 25.172 1 71.12 270 ARG A C 1
ATOM 2038 O O . ARG A 1 270 ? 0.267 36.125 24.891 1 71.12 270 ARG A O 1
ATOM 2045 N N . MET A 1 271 ? -0.349 38.156 24.234 1 79.12 271 MET A N 1
ATOM 2046 C CA . MET A 1 271 ? -0.407 37.844 22.828 1 79.12 271 MET A CA 1
ATOM 2047 C C . MET A 1 271 ? 0.956 37.375 22.312 1 79.12 271 MET A C 1
ATOM 2049 O O . MET A 1 271 ? 1.042 36.438 21.516 1 79.12 271 MET A O 1
ATOM 2053 N N . GLN A 1 272 ? 1.973 38.062 22.75 1 73.25 272 GLN A N 1
ATOM 2054 C CA . GLN A 1 272 ? 3.334 37.688 22.375 1 73.25 272 GLN A CA 1
ATOM 2055 C C . GLN A 1 272 ? 3.666 36.281 22.844 1 73.25 272 GLN A C 1
ATOM 2057 O O . GLN A 1 272 ? 4.293 35.531 22.125 1 73.25 272 GLN A O 1
ATOM 2062 N N . GLY A 1 273 ? 3.262 36.031 24.047 1 66.5 273 GLY A N 1
ATOM 2063 C CA . GLY A 1 273 ? 3.477 34.688 24.578 1 66.5 273 GLY A CA 1
ATOM 2064 C C . GLY A 1 273 ? 2.777 33.625 23.766 1 66.5 273 GLY A C 1
ATOM 2065 O O . GLY A 1 273 ? 3.373 32.562 23.469 1 66.5 273 GLY A O 1
ATOM 2066 N N . ILE A 1 274 ? 1.555 33.844 23.5 1 68.25 274 ILE A N 1
ATOM 2067 C CA . ILE A 1 274 ? 0.762 32.906 22.719 1 68.25 274 ILE A CA 1
ATOM 2068 C C . ILE A 1 274 ? 1.397 32.688 21.344 1 68.25 274 ILE A C 1
ATOM 2070 O O . ILE A 1 274 ? 1.512 31.562 20.859 1 68.25 274 ILE A O 1
ATOM 2074 N N . LEU A 1 275 ? 1.797 33.719 20.656 1 70.94 275 LEU A N 1
ATOM 2075 C CA . LEU A 1 275 ? 2.406 33.688 19.328 1 70.94 275 LEU A CA 1
ATOM 2076 C C . LEU A 1 275 ? 3.73 32.906 19.359 1 70.94 275 LEU A C 1
ATOM 2078 O O . LEU A 1 275 ? 4.043 32.156 18.453 1 70.94 275 LEU A O 1
ATOM 2082 N N . GLU A 1 276 ? 4.48 33.219 20.375 1 64.69 276 GLU A N 1
ATOM 2083 C CA . GLU A 1 276 ? 5.754 32.531 20.516 1 64.69 276 GLU A CA 1
ATOM 2084 C C . GLU A 1 276 ? 5.543 31.031 20.703 1 64.69 276 GLU A C 1
ATOM 2086 O O . GLU A 1 276 ? 6.293 30.219 20.156 1 64.69 276 GLU A O 1
ATOM 2091 N N . GLU A 1 277 ? 4.547 30.766 21.469 1 58.69 277 GLU A N 1
ATOM 2092 C CA . GLU A 1 277 ? 4.195 29.359 21.641 1 58.69 277 GLU A CA 1
ATOM 2093 C C . GLU A 1 277 ? 3.801 28.719 20.312 1 58.69 277 GLU A C 1
ATOM 2095 O O . GLU A 1 277 ? 4.176 27.578 20.031 1 58.69 277 GLU A O 1
ATOM 2100 N N . PHE A 1 278 ? 3.082 29.391 19.609 1 62.66 278 PHE A N 1
ATOM 2101 C CA . PHE A 1 278 ? 2.635 28.906 18.312 1 62.66 278 PHE A CA 1
ATOM 2102 C C . PHE A 1 278 ? 3.822 28.672 17.391 1 62.66 278 PHE A C 1
ATOM 2104 O O . PHE A 1 278 ? 3.893 27.656 16.703 1 62.66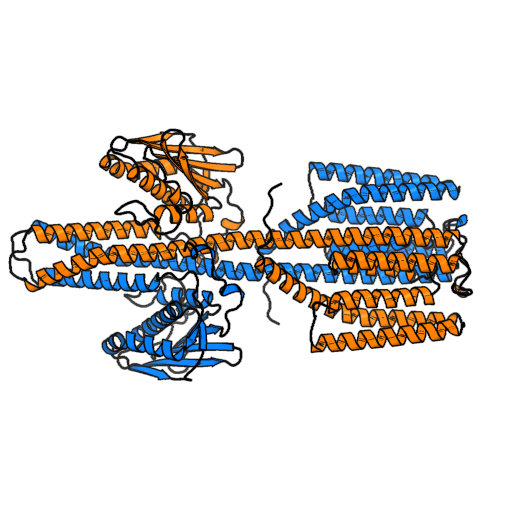 278 PHE A O 1
ATOM 2111 N N . LEU A 1 279 ? 4.711 29.703 17.266 1 60.84 279 LEU A N 1
ATOM 2112 C CA . LEU A 1 279 ? 5.891 29.625 16.406 1 60.84 279 LEU A CA 1
ATOM 2113 C C . LEU A 1 279 ? 6.77 28.438 16.812 1 60.84 279 LEU A C 1
ATOM 2115 O O . LEU A 1 279 ? 7.355 27.781 15.945 1 60.84 279 LEU A O 1
ATOM 2119 N N . ASN A 1 280 ? 6.832 28.359 18.031 1 54.16 280 ASN A N 1
ATOM 2120 C CA . ASN A 1 280 ? 7.617 27.234 18.516 1 54.16 280 ASN A CA 1
ATOM 2121 C C . ASN A 1 280 ? 7.016 25.906 18.078 1 54.16 280 ASN A C 1
ATOM 2123 O O . ASN A 1 280 ? 7.738 24.922 17.891 1 54.16 280 ASN A O 1
ATOM 2127 N N . PHE A 1 281 ? 5.715 26.031 17.875 1 53.25 281 PHE A N 1
ATOM 2128 C CA . PHE A 1 281 ? 4.98 24.844 17.484 1 53.25 281 PHE A CA 1
ATOM 2129 C C . PHE A 1 281 ? 5.109 24.594 15.977 1 53.25 281 PHE A C 1
ATOM 2131 O O . PHE A 1 281 ? 5.156 23.453 15.531 1 53.25 281 PHE A O 1
ATOM 2138 N N . THR A 1 282 ? 4.871 25.578 15.25 1 52.81 282 THR A N 1
ATOM 2139 C CA . THR A 1 282 ? 4.773 25.438 13.805 1 52.81 282 THR A CA 1
ATOM 2140 C C . THR A 1 282 ? 6.16 25.391 13.172 1 52.81 282 THR A C 1
ATOM 2142 O O . THR A 1 282 ? 6.285 25.297 11.945 1 52.81 282 THR A O 1
ATOM 2145 N N . ARG A 1 283 ? 7.215 25.562 13.93 1 46.28 283 ARG A N 1
ATOM 2146 C CA . ARG A 1 283 ? 8.516 25.453 13.273 1 46.28 283 ARG A CA 1
ATOM 2147 C C . ARG A 1 283 ? 8.555 24.266 12.328 1 46.28 283 ARG A C 1
ATOM 2149 O O . ARG A 1 283 ? 7.992 23.203 12.625 1 46.28 283 ARG A O 1
ATOM 2156 N N . PRO A 1 284 ? 8.883 24.578 11.008 1 43.12 284 PRO A N 1
ATOM 2157 C CA . PRO A 1 284 ? 8.836 23.688 9.852 1 43.12 284 PRO A CA 1
ATOM 2158 C C . PRO A 1 284 ? 9.273 22.25 10.188 1 43.12 284 PRO A C 1
ATOM 2160 O O . PRO A 1 284 ? 10.359 22.047 10.727 1 43.12 284 PRO A O 1
ATOM 2163 N N . LEU A 1 285 ? 8.469 21.516 10.594 1 41.03 285 LEU A N 1
ATOM 2164 C CA . LEU A 1 285 ? 8.719 20.094 10.789 1 41.03 285 LEU A CA 1
ATOM 2165 C C . LEU A 1 285 ? 9.375 19.484 9.555 1 41.03 285 LEU A C 1
ATOM 2167 O O . LEU A 1 285 ? 10.125 18.516 9.664 1 41.03 285 LEU A O 1
ATOM 2171 N N . VAL A 1 286 ? 8.891 19.703 8.117 1 45 286 VAL A N 1
ATOM 2172 C CA . VAL A 1 286 ? 9.32 18.875 6.988 1 45 286 VAL A CA 1
ATOM 2173 C C . VAL A 1 286 ? 10.328 19.656 6.141 1 45 286 VAL A C 1
ATOM 2175 O O . VAL A 1 286 ? 10.266 20.875 6.039 1 45 286 VAL A O 1
ATOM 2178 N N . PRO A 1 287 ? 11.5 18.781 5.543 1 45.72 287 PRO A N 1
ATOM 2179 C CA . PRO A 1 287 ? 12.031 17.438 5.77 1 45.72 287 PRO A CA 1
ATOM 2180 C C . PRO A 1 287 ? 12.758 17.297 7.105 1 45.72 287 PRO A C 1
ATOM 2182 O O . PRO A 1 287 ? 13.273 18.297 7.629 1 45.72 287 PRO A O 1
ATOM 2185 N N . LEU A 1 288 ? 12.469 16.156 7.754 1 53.59 288 LEU A N 1
ATOM 2186 C CA . LEU A 1 288 ? 13.25 15.82 8.938 1 53.59 288 LEU A CA 1
ATOM 2187 C C . LEU A 1 288 ? 14.742 15.883 8.633 1 53.59 288 LEU A C 1
ATOM 2189 O O . LEU A 1 288 ? 15.195 15.352 7.617 1 53.59 288 LEU A O 1
ATOM 2193 N N . THR A 1 289 ? 15.414 16.859 8.977 1 60.69 289 THR A N 1
ATOM 2194 C CA . THR A 1 289 ? 16.875 16.797 8.938 1 60.69 289 THR A CA 1
ATOM 2195 C C . THR A 1 289 ? 17.406 15.922 10.07 1 60.69 289 THR A C 1
ATOM 2197 O O . THR A 1 289 ? 17.578 16.391 11.195 1 60.69 289 THR A O 1
ATOM 2200 N N . VAL A 1 290 ? 17.484 14.609 9.695 1 71.44 290 VAL A N 1
ATOM 2201 C CA . VAL A 1 290 ? 17.812 13.648 10.742 1 71.44 290 VAL A CA 1
ATOM 2202 C C . VAL A 1 290 ? 19.328 13.523 10.867 1 71.44 290 VAL A C 1
ATOM 2204 O O . VAL A 1 290 ? 20.047 13.531 9.867 1 71.44 290 VAL A O 1
ATOM 2207 N N . SER A 1 291 ? 19.875 13.727 12.008 1 78.44 291 SER A N 1
ATOM 2208 C CA . SER A 1 291 ? 21.266 13.539 12.359 1 78.44 291 SER A CA 1
ATOM 2209 C C . SER A 1 291 ? 21.422 12.875 13.727 1 78.44 291 SER A C 1
ATOM 2211 O O . SER A 1 291 ? 20.469 12.844 14.508 1 78.44 291 SER A O 1
ATOM 2213 N N . PRO A 1 292 ? 22.547 12.141 13.82 1 85.12 292 PRO A N 1
ATOM 2214 C CA . PRO A 1 292 ? 22.781 11.648 15.18 1 85.12 292 PRO A CA 1
ATOM 2215 C C . PRO A 1 292 ? 22.828 12.766 16.219 1 85.12 292 PRO A C 1
ATOM 2217 O O . PRO A 1 292 ? 23.578 13.734 16.047 1 85.12 292 PRO A O 1
ATOM 2220 N N . VAL A 1 293 ? 21.938 12.727 17.094 1 87.56 293 VAL A N 1
ATOM 2221 C CA . VAL A 1 293 ? 21.828 13.773 18.094 1 87.56 293 VAL A CA 1
ATOM 2222 C C . VAL A 1 293 ? 22 13.172 19.484 1 87.56 293 VAL A C 1
ATOM 2224 O O . VAL A 1 293 ? 21.484 12.094 19.781 1 87.56 293 VAL A O 1
ATOM 2227 N N . ASP A 1 294 ? 22.844 13.859 20.312 1 89.62 294 ASP A N 1
ATOM 2228 C CA . ASP A 1 294 ? 22.969 13.5 21.719 1 89.62 294 ASP A CA 1
ATOM 2229 C C . ASP A 1 294 ? 21.734 13.93 22.5 1 89.62 294 ASP A C 1
ATOM 2231 O O . ASP A 1 294 ? 21.547 15.117 22.781 1 89.62 294 ASP A O 1
ATOM 2235 N N . LEU A 1 295 ? 21.031 12.961 22.938 1 91.19 295 LEU A N 1
ATOM 2236 C CA . LEU A 1 295 ? 19.766 13.25 23.625 1 91.19 295 LEU A CA 1
ATOM 2237 C C . LEU A 1 295 ? 20.031 13.891 24.984 1 91.19 295 LEU A C 1
ATOM 2239 O O . LEU A 1 295 ? 19.234 14.703 25.453 1 91.19 295 LEU A O 1
ATOM 2243 N N . GLY A 1 296 ? 21.109 13.477 25.609 1 90.88 296 GLY A N 1
ATOM 2244 C CA . GLY A 1 296 ? 21.469 14.102 26.875 1 90.88 296 GLY A CA 1
ATOM 2245 C C . GLY A 1 296 ? 21.703 15.594 26.766 1 90.88 296 GLY A C 1
ATOM 2246 O O . GLY A 1 296 ? 21.172 16.359 27.562 1 90.88 296 GLY A O 1
ATOM 2247 N N . ALA A 1 297 ? 22.406 15.922 25.719 1 88.69 297 ALA A N 1
ATOM 2248 C CA . ALA A 1 297 ? 22.688 17.328 25.5 1 88.69 297 ALA A CA 1
ATOM 2249 C C . ALA A 1 297 ? 21.406 18.109 25.172 1 88.69 297 ALA A C 1
ATOM 2251 O O . ALA A 1 297 ? 21.234 19.234 25.625 1 88.69 297 ALA A O 1
ATOM 2252 N N . LEU A 1 298 ? 20.594 17.5 24.484 1 90 298 LEU A N 1
ATOM 2253 C CA . LEU A 1 298 ? 19.328 18.141 24.109 1 90 298 LEU A CA 1
ATOM 2254 C C . LEU A 1 298 ? 18.453 18.359 25.344 1 90 298 LEU A C 1
ATOM 2256 O O . LEU A 1 298 ? 17.797 19.406 25.469 1 90 298 LEU A O 1
ATOM 2260 N N . CYS A 1 299 ? 18.469 17.422 26.203 1 92.69 299 CYS A N 1
ATOM 2261 C CA . CYS A 1 299 ? 17.703 17.547 27.438 1 92.69 299 CYS A CA 1
ATOM 2262 C C . CYS A 1 299 ? 18.25 18.672 28.312 1 92.69 299 CYS A C 1
ATOM 2264 O O . CYS A 1 299 ? 17.484 19.438 28.906 1 92.69 299 CYS A O 1
ATOM 2266 N N . ASP A 1 300 ? 19.516 18.781 28.328 1 89.31 300 ASP A N 1
ATOM 2267 C CA . ASP A 1 300 ? 20.156 19.828 29.109 1 89.31 300 ASP A CA 1
ATOM 2268 C C . ASP A 1 300 ? 19.781 21.219 28.578 1 89.31 300 ASP A C 1
ATOM 2270 O O . ASP A 1 300 ? 19.5 22.125 29.359 1 89.31 300 ASP A O 1
ATOM 2274 N N . GLU A 1 301 ? 19.797 21.266 27.297 1 85.5 301 GLU A N 1
ATOM 2275 C CA . GLU A 1 301 ? 19.406 22.531 26.672 1 85.5 301 GLU A CA 1
ATOM 2276 C C . GLU A 1 301 ? 17.969 22.906 27 1 85.5 301 GLU A C 1
ATOM 2278 O O . GLU A 1 301 ? 17.672 24.062 27.312 1 85.5 301 GLU A O 1
ATOM 2283 N N . ALA A 1 302 ? 17.172 21.938 26.922 1 88.88 302 ALA A N 1
ATOM 2284 C CA . ALA A 1 302 ? 15.75 22.172 27.219 1 88.88 302 ALA A CA 1
ATOM 2285 C C . ALA A 1 302 ? 15.547 22.562 28.672 1 88.88 302 ALA A C 1
ATOM 2287 O O . ALA A 1 302 ? 14.719 23.438 28.984 1 88.88 302 ALA A O 1
ATOM 2288 N N . LEU A 1 303 ? 16.281 22.016 29.562 1 90.62 303 LEU A N 1
ATOM 2289 C CA . LEU A 1 303 ? 16.172 22.297 30.984 1 90.62 303 LEU A CA 1
ATOM 2290 C C . LEU A 1 303 ? 16.609 23.734 31.281 1 90.62 303 LEU A C 1
ATOM 2292 O O . LEU A 1 303 ? 15.961 24.422 32.062 1 90.62 303 LEU A O 1
ATOM 2296 N N . VAL A 1 304 ? 17.656 24.125 30.609 1 85.06 304 VAL A N 1
ATOM 2297 C CA . VAL A 1 304 ? 18.172 25.469 30.797 1 85.06 304 VAL A CA 1
ATOM 2298 C C . VAL A 1 304 ? 17.125 26.5 30.344 1 85.06 304 VAL A C 1
ATOM 2300 O O . VAL A 1 304 ? 16.922 27.516 31.016 1 85.06 304 VAL A O 1
ATOM 2303 N N . LEU A 1 305 ? 16.484 26.156 29.312 1 78.94 305 LEU A N 1
ATOM 2304 C CA . LEU A 1 305 ? 15.5 27.078 28.734 1 78.94 305 LEU A CA 1
ATOM 2305 C C . LEU A 1 305 ? 14.273 27.172 29.625 1 78.94 305 LEU A C 1
ATOM 2307 O O . LEU A 1 305 ? 13.5 28.125 29.531 1 78.94 305 LEU A O 1
ATOM 2311 N N . HIS A 1 306 ? 14.07 26.219 30.547 1 87.31 306 HIS A N 1
ATOM 2312 C CA . HIS A 1 306 ? 12.859 26.203 31.359 1 87.31 306 HIS A CA 1
ATOM 2313 C C . HIS A 1 306 ? 13.172 26.547 32.812 1 87.31 306 HIS A C 1
ATOM 2315 O O . HIS A 1 306 ? 12.297 26.469 33.688 1 87.31 306 HIS A O 1
ATOM 2321 N N . GLU A 1 307 ? 14.359 26.938 33.062 1 84.06 307 GLU A N 1
ATOM 2322 C CA . GLU A 1 307 ? 14.758 27.297 34.438 1 84.06 307 GLU A CA 1
ATOM 2323 C C . GLU A 1 307 ? 13.93 28.453 34.969 1 84.06 307 GLU A C 1
ATOM 2325 O O . GLU A 1 307 ? 13.516 28.453 36.125 1 84.06 307 GLU A O 1
ATOM 2330 N N . GLY A 1 308 ? 13.773 29.422 34.125 1 79.88 308 GLY A N 1
ATOM 2331 C CA . GLY A 1 308 ? 12.977 30.578 34.5 1 79.88 308 GLY A CA 1
ATOM 2332 C C . GLY A 1 308 ? 11.539 30.219 34.844 1 79.88 308 GLY A C 1
ATOM 2333 O O . GLY A 1 308 ? 11.023 30.641 35.906 1 79.88 308 GLY A O 1
ATOM 2334 N N . LEU A 1 309 ? 10.984 29.453 34 1 80.94 309 LEU A N 1
ATOM 2335 C CA . LEU A 1 309 ? 9.609 29.016 34.25 1 80.94 309 LEU A CA 1
ATOM 2336 C C . LEU A 1 309 ? 9.516 28.172 35.5 1 80.94 309 LEU A C 1
ATOM 2338 O O . LEU A 1 309 ? 8.578 28.328 36.281 1 80.94 309 LEU A O 1
ATOM 2342 N N . ALA A 1 310 ? 10.43 27.328 35.719 1 89.12 310 ALA A N 1
ATOM 2343 C CA . ALA A 1 310 ? 10.453 26.469 36.875 1 89.12 310 ALA A CA 1
ATOM 2344 C C . ALA A 1 310 ? 10.594 27.281 38.156 1 89.12 310 ALA A C 1
ATOM 2346 O O . ALA A 1 310 ? 9.922 27.016 39.156 1 89.12 310 ALA A O 1
ATOM 2347 N N . ALA A 1 311 ? 11.43 28.25 38.031 1 85.31 311 ALA A N 1
ATOM 2348 C CA . ALA A 1 311 ? 11.633 29.125 39.188 1 85.31 311 ALA A CA 1
ATOM 2349 C C . ALA A 1 311 ? 10.359 29.875 39.531 1 85.31 311 ALA A C 1
ATOM 2351 O O . ALA A 1 311 ? 10.023 30.031 40.719 1 85.31 311 ALA A O 1
ATOM 2352 N N . GLY A 1 312 ? 9.719 30.312 38.531 1 84.56 312 GLY A N 1
ATOM 2353 C CA . GLY A 1 312 ? 8.469 31.016 38.719 1 84.56 312 GLY A CA 1
ATOM 2354 C C . GLY A 1 312 ? 7.395 30.172 39.375 1 84.56 312 GLY A C 1
ATOM 2355 O O . GLY A 1 312 ? 6.555 30.688 40.125 1 84.56 312 GLY A O 1
ATOM 2356 N N . HIS A 1 313 ? 7.469 28.922 39.156 1 88.5 313 HIS A N 1
ATOM 2357 C CA . HIS A 1 313 ? 6.48 28 39.688 1 88.5 313 HIS A CA 1
ATOM 2358 C C . HIS A 1 313 ? 6.98 27.328 40.969 1 88.5 313 HIS A C 1
ATOM 2360 O O . HIS A 1 313 ? 6.273 26.531 41.594 1 88.5 313 HIS A O 1
ATOM 2366 N N . GLY A 1 314 ? 8.203 27.703 41.281 1 92.5 314 GLY A N 1
ATOM 2367 C CA . GLY A 1 314 ? 8.789 27.109 42.469 1 92.5 314 GLY A CA 1
ATOM 2368 C C . GLY A 1 314 ? 9.078 25.625 42.312 1 92.5 314 GLY A C 1
ATOM 2369 O O . GLY A 1 314 ? 8.898 24.859 43.25 1 92.5 314 GLY A O 1
ATOM 2370 N N . VAL A 1 315 ? 9.367 25.219 41.188 1 94.19 315 VAL A N 1
ATOM 2371 C CA . VAL A 1 315 ? 9.609 23.812 40.906 1 94.19 315 VAL A CA 1
ATOM 2372 C C . VAL A 1 315 ? 11.102 23.578 40.688 1 94.19 315 VAL A C 1
ATOM 2374 O O . VAL A 1 315 ? 11.781 24.391 40.062 1 94.19 315 VAL A O 1
ATOM 2377 N N . ARG A 1 316 ? 11.617 22.484 41.219 1 94.38 316 ARG A N 1
ATOM 2378 C CA . ARG A 1 316 ? 13.016 22.125 41.031 1 94.38 316 ARG A CA 1
ATOM 2379 C C . ARG A 1 316 ? 13.195 21.188 39.844 1 94.38 316 ARG A C 1
ATOM 2381 O O . ARG A 1 316 ? 12.445 20.234 39.688 1 94.38 316 ARG A O 1
ATOM 2388 N N . LEU A 1 317 ? 14.148 21.516 38.969 1 95.12 317 LEU A N 1
ATOM 2389 C CA . LEU A 1 317 ? 14.469 20.688 37.812 1 95.12 317 LEU A CA 1
ATOM 2390 C C . LEU A 1 317 ? 15.68 19.797 38.094 1 95.12 317 LEU A C 1
ATOM 2392 O O . LEU A 1 317 ? 16.672 20.266 38.656 1 95.12 317 LEU A O 1
ATOM 2396 N N . GLU A 1 318 ? 15.539 18.547 37.781 1 93.88 318 GLU A N 1
ATOM 2397 C CA . GLU A 1 318 ? 16.641 17.609 38 1 93.88 318 GLU A CA 1
ATOM 2398 C C . GLU A 1 318 ? 16.953 16.812 36.75 1 93.88 318 GLU A C 1
ATOM 2400 O O . GLU A 1 318 ? 16.031 16.406 36.031 1 93.88 318 GLU A O 1
ATOM 2405 N N . ARG A 1 319 ? 18.188 16.625 36.438 1 92.88 319 ARG A N 1
ATOM 2406 C CA . ARG A 1 319 ? 18.688 15.828 35.312 1 92.88 319 ARG A CA 1
ATOM 2407 C C . ARG A 1 319 ? 19.328 14.539 35.781 1 92.88 319 ARG A C 1
ATOM 2409 O O . ARG A 1 319 ? 20.234 14.562 36.656 1 92.88 319 ARG A O 1
ATOM 2416 N N . LYS A 1 320 ? 18.766 13.422 35.25 1 89.56 320 LYS A N 1
ATOM 2417 C CA . LYS A 1 320 ? 19.312 12.117 35.625 1 89.56 320 LYS A CA 1
ATOM 2418 C C . LYS A 1 320 ? 19.641 11.297 34.375 1 89.56 320 LYS A C 1
ATOM 2420 O O . LYS A 1 320 ? 19.234 11.664 33.281 1 89.56 320 LYS A O 1
ATOM 2425 N N . GLY A 1 321 ? 20.438 10.18 34.5 1 80.25 321 GLY A N 1
ATOM 2426 C CA . GLY A 1 321 ? 20.609 9.188 33.469 1 80.25 321 GLY A CA 1
ATOM 2427 C C . GLY A 1 321 ? 22 9.219 32.844 1 80.25 321 GLY A C 1
ATOM 2428 O O . GLY A 1 321 ? 22.891 9.891 33.344 1 80.25 321 GLY A O 1
ATOM 2429 N N . THR A 1 322 ? 22.078 8.414 31.703 1 74.5 322 THR A N 1
ATOM 2430 C CA . THR A 1 322 ? 23.344 8.141 31.031 1 74.5 322 THR A CA 1
ATOM 2431 C C . THR A 1 322 ? 23.672 9.234 30.031 1 74.5 322 THR A C 1
ATOM 2433 O O . THR A 1 322 ? 22.781 9.742 29.344 1 74.5 322 THR A O 1
ATOM 2436 N N . GLU A 1 323 ? 24.922 9.734 30.109 1 72.38 323 GLU A N 1
ATOM 2437 C CA . GLU A 1 323 ? 25.422 10.672 29.109 1 72.38 323 GLU A CA 1
ATOM 2438 C C . GLU A 1 323 ? 25.797 9.945 27.812 1 72.38 323 GLU A C 1
ATOM 2440 O O . GLU A 1 323 ? 26.078 8.742 27.828 1 72.38 323 GLU A O 1
ATOM 2445 N N . GLY A 1 324 ? 25.578 10.531 26.734 1 78.69 324 GLY A N 1
ATOM 2446 C CA . GLY A 1 324 ? 26.078 10.023 25.469 1 78.69 324 GLY A CA 1
ATOM 2447 C C . GLY A 1 324 ? 25.078 9.148 24.734 1 78.69 324 GLY A C 1
ATOM 2448 O O . GLY A 1 324 ? 25.469 8.25 23.984 1 78.69 324 GLY A O 1
ATOM 2449 N N . VAL A 1 325 ? 23.812 9.234 25.125 1 85.56 325 VAL A N 1
ATOM 2450 C CA . VAL A 1 325 ? 22.812 8.477 24.391 1 85.56 325 VAL A CA 1
ATOM 2451 C C . VAL A 1 325 ? 22.484 9.188 23.078 1 85.56 325 VAL A C 1
ATOM 2453 O O . VAL A 1 325 ? 22.031 10.336 23.094 1 85.56 325 VAL A O 1
ATOM 2456 N N . GLU A 1 326 ? 22.797 8.492 21.984 1 85.5 326 GLU A N 1
ATOM 2457 C CA . GLU A 1 326 ? 22.562 9.094 20.672 1 85.5 326 GLU A CA 1
ATOM 2458 C C . GLU A 1 326 ? 21.312 8.508 20.016 1 85.5 326 GLU A C 1
ATOM 2460 O O . GLU A 1 326 ? 21 7.328 20.203 1 85.5 326 GLU A O 1
ATOM 2465 N N . ALA A 1 327 ? 20.547 9.367 19.438 1 84.88 327 ALA A N 1
ATOM 2466 C CA . ALA A 1 327 ? 19.422 8.961 18.609 1 84.88 327 ALA A CA 1
ATOM 2467 C C . ALA A 1 327 ? 19.453 9.664 17.25 1 84.88 327 ALA A C 1
ATOM 2469 O O . ALA A 1 327 ? 20.016 10.758 17.125 1 84.88 327 ALA A O 1
ATOM 2470 N N . VAL A 1 328 ? 19 9.031 16.266 1 82.56 328 VAL A N 1
ATOM 2471 C CA . VAL A 1 328 ? 18.906 9.641 14.945 1 82.56 328 VAL A CA 1
ATOM 2472 C C . VAL A 1 328 ? 17.578 10.375 14.805 1 82.56 328 VAL A C 1
ATOM 2474 O O . VAL A 1 328 ? 16.516 9.75 14.695 1 82.56 328 VAL A O 1
ATOM 2477 N N . CYS A 1 329 ? 17.625 11.688 14.93 1 82.88 329 CYS A N 1
ATOM 2478 C CA . CYS A 1 329 ? 16.406 12.477 14.891 1 82.88 329 CYS A CA 1
ATOM 2479 C C . CYS A 1 329 ? 16.703 13.914 14.492 1 82.88 329 CYS A C 1
ATOM 2481 O O . CYS A 1 329 ? 17.859 14.281 14.281 1 82.88 329 CYS A O 1
ATOM 2483 N N . ASP A 1 330 ? 15.719 14.641 14.172 1 80.12 330 ASP A N 1
ATOM 2484 C CA . ASP A 1 330 ? 15.797 16.094 14 1 80.12 330 ASP A CA 1
ATOM 2485 C C . ASP A 1 330 ? 15.828 16.797 15.352 1 80.12 330 ASP A C 1
ATOM 2487 O O . ASP A 1 330 ? 14.836 16.812 16.078 1 80.12 330 ASP A O 1
ATOM 2491 N N . SER A 1 331 ? 16.984 17.391 15.672 1 83.81 331 SER A N 1
ATOM 2492 C CA . SER A 1 331 ? 17.219 17.969 17 1 83.81 331 SER A CA 1
ATOM 2493 C C . SER A 1 331 ? 16.203 19.062 17.297 1 83.81 331 SER A C 1
ATOM 2495 O O . SER A 1 331 ? 15.75 19.203 18.438 1 83.81 331 SER A O 1
ATOM 2497 N N . ARG A 1 332 ? 15.836 19.766 16.328 1 76.56 332 ARG A N 1
ATOM 2498 C CA . ARG A 1 332 ? 14.891 20.859 16.531 1 76.56 332 ARG A CA 1
ATOM 2499 C C . ARG A 1 332 ? 13.508 20.344 16.906 1 76.56 332 ARG A C 1
ATOM 2501 O O . ARG A 1 332 ? 12.844 20.875 17.781 1 76.56 332 ARG A O 1
ATOM 2508 N N . LYS A 1 333 ? 13.18 19.328 16.266 1 79.25 333 LYS A N 1
ATOM 2509 C CA . LYS A 1 333 ? 11.844 18.766 16.484 1 79.25 333 LYS A CA 1
ATOM 2510 C C . LYS A 1 333 ? 11.781 18.016 17.812 1 79.25 333 LYS A C 1
ATOM 2512 O O . LYS A 1 333 ? 10.789 18.109 18.531 1 79.25 333 LYS A O 1
ATOM 2517 N N . VAL A 1 334 ? 12.781 17.328 18.031 1 87.06 334 VAL A N 1
ATOM 2518 C CA . VAL A 1 334 ? 12.805 16.594 19.281 1 87.06 334 VAL A CA 1
ATOM 2519 C C . VAL A 1 334 ? 12.906 17.562 20.453 1 87.06 334 VAL A C 1
ATOM 2521 O O . VAL A 1 334 ? 12.328 17.328 21.516 1 87.06 334 VAL A O 1
ATOM 2524 N N . LYS A 1 335 ? 13.625 18.656 20.25 1 85.75 335 LYS A N 1
ATOM 2525 C CA . LYS A 1 335 ? 13.672 19.703 21.281 1 85.75 335 LYS A CA 1
ATOM 2526 C C . LYS A 1 335 ? 12.273 20.234 21.578 1 85.75 335 LYS A C 1
ATOM 2528 O O . LYS A 1 335 ? 11.93 20.469 22.734 1 85.75 335 LYS A O 1
ATOM 2533 N N . GLN A 1 336 ? 11.57 20.328 20.562 1 79.19 336 GLN A N 1
ATOM 2534 C CA . GLN A 1 336 ? 10.195 20.797 20.734 1 79.19 336 GLN A CA 1
ATOM 2535 C C . GLN A 1 336 ? 9.375 19.797 21.531 1 79.19 336 GLN A C 1
ATOM 2537 O O . GLN A 1 336 ? 8.555 20.188 22.375 1 79.19 336 GLN A O 1
ATOM 2542 N N . VAL A 1 337 ? 9.594 18.578 21.219 1 87.56 337 VAL A N 1
ATOM 2543 C CA . VAL A 1 337 ? 8.906 17.531 21.984 1 87.56 337 VAL A CA 1
ATOM 2544 C C . VAL A 1 337 ? 9.258 17.656 23.453 1 87.56 337 VAL A C 1
ATOM 2546 O O . VAL A 1 337 ? 8.367 17.688 24.312 1 87.56 337 VAL A O 1
ATOM 2549 N N . LEU A 1 338 ? 10.516 17.875 23.75 1 90.44 338 LEU A N 1
ATOM 2550 C CA . LEU A 1 338 ? 10.992 17.969 25.125 1 90.44 338 LEU A CA 1
ATOM 2551 C C . LEU A 1 338 ? 10.43 19.203 25.812 1 90.44 338 LEU A C 1
ATOM 2553 O O . LEU A 1 338 ? 10.031 19.141 26.984 1 90.44 338 LEU A O 1
ATOM 2557 N N . MET A 1 339 ? 10.359 20.266 25.062 1 86.5 339 MET A N 1
ATOM 2558 C CA . MET A 1 339 ? 9.82 21.516 25.625 1 86.5 339 MET A CA 1
ATOM 2559 C C . MET A 1 339 ? 8.359 21.344 26.016 1 86.5 339 MET A C 1
ATOM 2561 O O . MET A 1 339 ? 7.938 21.812 27.078 1 86.5 339 MET A O 1
ATOM 2565 N N . ASN A 1 340 ? 7.68 20.656 25.266 1 83.62 340 ASN A N 1
ATOM 2566 C CA . ASN A 1 340 ? 6.266 20.422 25.562 1 83.62 340 ASN A CA 1
ATOM 2567 C C . ASN A 1 340 ? 6.078 19.547 26.797 1 83.62 340 ASN A C 1
ATOM 2569 O O . ASN A 1 340 ? 5.211 19.828 27.625 1 83.62 340 ASN A O 1
ATOM 2573 N N . LEU A 1 341 ? 6.906 18.562 26.797 1 91.81 341 LEU A N 1
ATOM 2574 C CA . LEU A 1 341 ? 6.801 17.641 27.922 1 91.81 341 LEU A CA 1
ATOM 2575 C C . LEU A 1 341 ? 7.211 18.312 29.234 1 91.81 341 LEU A C 1
ATOM 2577 O O . LEU A 1 341 ? 6.547 18.141 30.25 1 91.81 341 LEU A O 1
ATOM 2581 N N . LEU A 1 342 ? 8.266 19.094 29.172 1 91.12 342 LEU A N 1
ATOM 2582 C CA . LEU A 1 342 ? 8.75 19.797 30.359 1 91.12 342 LEU A CA 1
ATOM 2583 C C . LEU A 1 342 ? 7.742 20.859 30.812 1 91.12 342 LEU A C 1
ATOM 2585 O O . LEU A 1 342 ? 7.477 21 32 1 91.12 342 LEU A O 1
ATOM 2589 N N . HIS A 1 343 ? 7.238 21.578 29.797 1 86.19 343 HIS A N 1
ATOM 2590 C CA . HIS A 1 343 ? 6.234 22.594 30.109 1 86.19 343 HIS A CA 1
ATOM 2591 C C . HIS A 1 343 ? 5.043 21.984 30.844 1 86.19 343 HIS A C 1
ATOM 2593 O O . HIS A 1 343 ? 4.582 22.531 31.844 1 86.19 343 HIS A O 1
ATOM 2599 N N . ASN A 1 344 ? 4.605 20.891 30.391 1 86.81 344 ASN A N 1
ATOM 2600 C CA . ASN A 1 344 ? 3.475 20.203 31 1 86.81 344 ASN A CA 1
ATOM 2601 C C . ASN A 1 344 ? 3.803 19.734 32.406 1 86.81 344 ASN A C 1
ATOM 2603 O O . ASN A 1 344 ? 2.982 19.875 33.344 1 86.81 344 ASN A O 1
ATOM 2607 N N . ALA A 1 345 ? 4.965 19.219 32.562 1 91.69 345 ALA A N 1
ATOM 2608 C CA . ALA A 1 345 ? 5.395 18.688 33.875 1 91.69 345 ALA A CA 1
ATOM 2609 C C . ALA A 1 345 ? 5.508 19.812 34.906 1 91.69 345 ALA A C 1
ATOM 2611 O O . ALA A 1 345 ? 5.074 19.656 36.031 1 91.69 345 ALA A O 1
ATOM 2612 N N . ILE A 1 346 ? 6.047 20.953 34.5 1 90.12 346 ILE A N 1
ATOM 2613 C CA . ILE A 1 346 ? 6.266 22.078 35.406 1 90.12 346 ILE A CA 1
ATOM 2614 C C . ILE A 1 346 ? 4.922 22.656 35.812 1 90.12 346 ILE A C 1
ATOM 2616 O O . ILE A 1 346 ? 4.707 22.953 37 1 90.12 346 ILE A O 1
ATOM 2620 N N . GLU A 1 347 ? 4.016 22.766 34.812 1 86.56 347 GLU A N 1
ATOM 2621 C CA . GLU A 1 347 ? 2.713 23.359 35.125 1 86.56 347 GLU A CA 1
ATOM 2622 C C . GLU A 1 347 ? 1.873 22.438 36 1 86.56 347 GLU A C 1
ATOM 2624 O O . GLU A 1 347 ? 1.045 22.922 36.781 1 86.56 347 GLU A O 1
ATOM 2629 N N . ALA A 1 348 ? 2.086 21.219 35.875 1 86.94 348 ALA A N 1
ATOM 2630 C CA . ALA A 1 348 ? 1.311 20.25 36.625 1 86.94 348 ALA A CA 1
ATOM 2631 C C . ALA A 1 348 ? 1.861 20.078 38.062 1 86.94 348 ALA A C 1
ATOM 2633 O O . ALA A 1 348 ? 1.163 19.609 38.938 1 86.94 348 ALA A O 1
ATOM 2634 N N . CYS A 1 349 ? 3.072 20.531 38.281 1 89.06 349 CYS A N 1
ATOM 2635 C CA . CYS A 1 349 ? 3.744 20.344 39.531 1 89.06 349 CYS A CA 1
ATOM 2636 C C . CYS A 1 349 ? 3.322 21.406 40.531 1 89.06 349 CYS A C 1
ATOM 2638 O O . CYS A 1 349 ? 3.205 22.578 40.188 1 89.06 349 CYS A O 1
ATOM 2640 N N . PRO A 1 350 ? 2.992 21.047 41.781 1 88.25 350 PRO A N 1
ATOM 2641 C CA . PRO A 1 350 ? 2.752 22.031 42.844 1 88.25 350 PRO A CA 1
ATOM 2642 C C . PRO A 1 350 ? 4.02 22.781 43.25 1 88.25 350 PRO A C 1
ATOM 2644 O O . PRO A 1 350 ? 5.129 22.359 42.906 1 88.25 350 PRO A O 1
ATOM 2647 N N . THR A 1 351 ? 3.752 23.922 43.875 1 91.12 351 THR A N 1
ATOM 2648 C CA . THR A 1 351 ? 4.891 24.672 44.375 1 91.12 351 THR A CA 1
ATOM 2649 C C . THR A 1 351 ? 5.727 23.812 45.312 1 91.12 351 THR A C 1
ATOM 2651 O O . THR A 1 351 ? 5.191 23.156 46.219 1 91.12 351 THR A O 1
ATOM 2654 N N . GLY A 1 352 ? 6.996 23.828 45.125 1 90.88 352 GLY A N 1
ATOM 2655 C CA . GLY A 1 352 ? 7.891 23 45.906 1 90.88 352 GLY A CA 1
ATOM 2656 C C . GLY A 1 352 ? 8.125 21.625 45.312 1 90.88 352 GLY A C 1
ATOM 2657 O O . GLY A 1 352 ? 8.883 20.828 45.875 1 90.88 352 GLY A O 1
ATOM 2658 N N . GLY A 1 353 ? 7.488 21.406 44.25 1 92.5 353 GLY A N 1
ATOM 2659 C CA . GLY A 1 353 ? 7.621 20.125 43.594 1 92.5 353 GLY A CA 1
ATOM 2660 C C . GLY A 1 353 ? 8.906 19.984 42.812 1 92.5 353 GLY A C 1
ATOM 2661 O O . GLY A 1 353 ? 9.789 20.828 42.906 1 92.5 353 GLY A O 1
ATOM 2662 N N . ARG A 1 354 ? 9.016 18.734 42.125 1 93.38 354 ARG A N 1
ATOM 2663 C CA . ARG A 1 354 ? 10.211 18.453 41.344 1 93.38 354 ARG A CA 1
ATOM 2664 C C . ARG A 1 354 ? 9.859 17.812 40.031 1 93.38 354 ARG A C 1
ATOM 2666 O O . ARG A 1 354 ? 8.914 17.016 39.938 1 93.38 354 ARG A O 1
ATOM 2673 N N . VAL A 1 355 ? 10.602 18.203 39 1 95 355 VAL A N 1
ATOM 2674 C CA . VAL A 1 355 ? 10.531 17.594 37.688 1 95 355 VAL A CA 1
ATOM 2675 C C . VAL A 1 355 ? 11.883 16.969 37.344 1 95 355 VAL A C 1
ATOM 2677 O O . VAL A 1 355 ? 12.914 17.641 37.406 1 95 355 VAL A O 1
ATOM 2680 N N . THR A 1 356 ? 11.828 15.68 37.031 1 94.62 356 THR A N 1
ATOM 2681 C CA . THR A 1 356 ? 13.062 14.961 36.719 1 94.62 356 THR A CA 1
ATOM 2682 C C . THR A 1 356 ? 13.07 14.523 35.25 1 94.62 356 THR A C 1
ATOM 2684 O O . THR A 1 356 ? 12.062 14.031 34.75 1 94.62 356 THR A O 1
ATOM 2687 N N . VAL A 1 357 ? 14.18 14.773 34.594 1 95 357 VAL A N 1
ATOM 2688 C CA . VAL A 1 357 ? 14.398 14.305 33.219 1 95 357 VAL A CA 1
ATOM 2689 C C . VAL A 1 357 ? 15.484 13.234 33.219 1 95 357 VAL A C 1
ATOM 2691 O O . VAL A 1 357 ? 16.609 13.477 33.656 1 95 357 VAL A O 1
ATOM 2694 N N . GLU A 1 358 ? 15.086 12.102 32.719 1 94 358 GLU A N 1
ATOM 2695 C CA . GLU A 1 358 ? 16.031 10.984 32.688 1 94 358 GLU A CA 1
ATOM 2696 C C . GLU A 1 358 ? 16.188 10.453 31.25 1 94 358 GLU A C 1
ATOM 2698 O O . GLU A 1 358 ? 15.195 10.281 30.547 1 94 358 GLU A O 1
ATOM 2703 N N . VAL A 1 359 ? 17.406 10.289 30.844 1 92.75 359 VAL A N 1
ATOM 2704 C CA . VAL A 1 359 ? 17.719 9.711 29.547 1 92.75 359 VAL A CA 1
ATOM 2705 C C . VAL A 1 359 ? 18.281 8.305 29.719 1 92.75 359 VAL A C 1
ATOM 2707 O O . VAL A 1 359 ? 19.188 8.094 30.547 1 92.75 359 VAL A O 1
ATOM 2710 N N . ARG A 1 360 ? 17.672 7.348 28.984 1 87.88 360 ARG A N 1
ATOM 2711 C CA . ARG A 1 360 ? 18.156 5.965 29.062 1 87.88 360 ARG A CA 1
ATOM 2712 C C . ARG A 1 360 ? 18.359 5.383 27.656 1 87.88 360 ARG A C 1
ATOM 2714 O O . ARG A 1 360 ? 17.578 5.66 26.75 1 87.88 360 ARG A O 1
ATOM 2721 N N . ALA A 1 361 ? 19.516 4.703 27.469 1 83.5 361 ALA A N 1
ATOM 2722 C CA . ALA A 1 361 ? 19.688 3.9 26.266 1 83.5 361 ALA A CA 1
ATOM 2723 C C . ALA A 1 361 ? 19.109 2.502 26.438 1 83.5 361 ALA A C 1
ATOM 2725 O O . ALA A 1 361 ? 19.281 1.879 27.484 1 83.5 361 ALA A O 1
ATOM 2726 N N . LEU A 1 362 ? 18.188 2.248 25.516 1 75.88 362 LEU A N 1
ATOM 2727 C CA . LEU A 1 362 ? 17.641 0.895 25.578 1 75.88 362 LEU A CA 1
ATOM 2728 C C . LEU A 1 362 ? 18.438 -0.049 24.672 1 75.88 362 LEU A C 1
ATOM 2730 O O . LEU A 1 362 ? 19.047 0.386 23.703 1 75.88 362 LEU A O 1
ATOM 2734 N N . PRO A 1 363 ? 18.562 -1.323 25.109 1 65.62 363 PRO A N 1
ATOM 2735 C CA . PRO A 1 363 ? 19.359 -2.299 24.344 1 65.62 363 PRO A CA 1
ATOM 2736 C C . PRO A 1 363 ? 18.891 -2.436 22.906 1 65.62 363 PRO A C 1
ATOM 2738 O O . PRO A 1 363 ? 19.719 -2.656 22.016 1 65.62 363 PRO A O 1
ATOM 2741 N N . VAL A 1 364 ? 17.719 -2.324 22.641 1 61.84 364 VAL A N 1
ATOM 2742 C CA . VAL A 1 364 ? 17.219 -2.738 21.344 1 61.84 364 VAL A CA 1
ATOM 2743 C C . VAL A 1 364 ? 17.234 -1.549 20.391 1 61.84 364 VAL A C 1
ATOM 2745 O O . VAL A 1 364 ? 16.406 -1.471 19.469 1 61.84 364 VAL A O 1
ATOM 2748 N N . GLY A 1 365 ? 18.219 -0.6 20.578 1 70.5 365 GLY A N 1
ATOM 2749 C CA . GLY A 1 365 ? 18.391 0.427 19.562 1 70.5 365 GLY A CA 1
ATOM 2750 C C . GLY A 1 365 ? 17.422 1.59 19.719 1 70.5 365 GLY A C 1
ATOM 2751 O O . GLY A 1 365 ? 17.078 2.25 18.75 1 70.5 365 GLY A O 1
ATOM 2752 N N . GLU A 1 366 ? 16.844 1.642 20.734 1 80.88 366 GLU A N 1
ATOM 2753 C CA . GLU A 1 366 ? 15.961 2.771 21 1 80.88 366 GLU A CA 1
ATOM 2754 C C . GLU A 1 366 ? 16.5 3.631 22.141 1 80.88 366 GLU A C 1
ATOM 2756 O O . GLU A 1 366 ? 17.281 3.154 22.969 1 80.88 366 GLU A O 1
ATOM 2761 N N . ALA A 1 367 ? 16.312 4.859 22.062 1 87.94 367 ALA A N 1
ATOM 2762 C CA . ALA A 1 367 ? 16.609 5.801 23.141 1 87.94 367 ALA A CA 1
ATOM 2763 C C . ALA A 1 367 ? 15.312 6.32 23.781 1 87.94 367 ALA A C 1
ATOM 2765 O O . ALA A 1 367 ? 14.312 6.52 23.078 1 87.94 367 ALA A O 1
ATOM 2766 N N . ARG A 1 368 ? 15.352 6.367 25.094 1 91.31 368 ARG A N 1
ATOM 2767 C CA . ARG A 1 368 ? 14.164 6.832 25.797 1 91.31 368 ARG A CA 1
ATOM 2768 C C . ARG A 1 368 ? 14.492 8.016 26.688 1 91.31 368 ARG A C 1
ATOM 2770 O O . ARG A 1 368 ? 15.547 8.047 27.328 1 91.31 368 ARG A O 1
ATOM 2777 N N . VAL A 1 369 ? 13.633 9.008 26.688 1 93.81 369 VAL A N 1
ATOM 2778 C CA . VAL A 1 369 ? 13.688 10.141 27.609 1 93.81 369 VAL A CA 1
ATOM 2779 C C . VAL A 1 369 ? 12.453 10.141 28.5 1 93.81 369 VAL A C 1
ATOM 2781 O O . VAL A 1 369 ? 11.32 10.078 28.016 1 93.81 369 VAL A O 1
ATOM 2784 N N . PHE A 1 370 ? 12.703 10.18 29.859 1 94 370 PHE A N 1
ATOM 2785 C CA . PHE A 1 370 ? 11.609 10.219 30.828 1 94 370 PHE A CA 1
ATOM 2786 C C . PHE A 1 370 ? 11.508 11.594 31.469 1 94 370 PHE A C 1
ATOM 2788 O O . PHE A 1 370 ? 12.516 12.164 31.891 1 94 370 PHE A O 1
ATOM 2795 N N . VAL A 1 371 ? 10.352 12.133 31.391 1 94.88 371 VAL A N 1
ATOM 2796 C CA . VAL A 1 371 ? 10.039 13.352 32.125 1 94.88 371 VAL A CA 1
ATOM 2797 C C . VAL A 1 371 ? 9.023 13.047 33.219 1 94.88 371 VAL A C 1
ATOM 2799 O O . VAL A 1 371 ? 7.875 12.711 32.938 1 94.88 371 VAL A O 1
ATOM 2802 N N . ARG A 1 372 ? 9.453 13.203 34.469 1 94 372 ARG A N 1
ATOM 2803 C CA . ARG A 1 372 ? 8.609 12.859 35.625 1 94 372 ARG A CA 1
ATOM 2804 C C . ARG A 1 372 ? 8.297 14.094 36.469 1 94 372 ARG A C 1
ATOM 2806 O O . ARG A 1 372 ? 9.203 14.859 36.812 1 94 372 ARG A O 1
ATOM 2813 N N . ASP A 1 373 ? 7.051 14.273 36.719 1 93 373 ASP A N 1
ATOM 2814 C CA . ASP A 1 373 ? 6.645 15.359 37.594 1 93 373 ASP A CA 1
ATOM 2815 C C . ASP A 1 373 ? 6.109 14.82 38.906 1 93 373 ASP A C 1
ATOM 2817 O O . ASP A 1 373 ? 5.828 13.625 39.031 1 93 373 ASP A O 1
ATOM 2821 N N . SER A 1 374 ? 6.098 15.641 39.938 1 90.25 374 SER A N 1
ATOM 2822 C CA . SER A 1 374 ? 5.566 15.266 41.25 1 90.25 374 SER A CA 1
ATOM 2823 C C . SER A 1 374 ? 4.168 15.836 41.469 1 90.25 374 SER A C 1
ATOM 2825 O O . SER A 1 374 ? 3.818 16.234 42.594 1 90.25 374 SER A O 1
ATOM 2827 N N . GLY A 1 375 ? 3.488 15.961 40.406 1 87.31 375 GLY A N 1
ATOM 2828 C CA . GLY A 1 375 ? 2.141 16.5 40.469 1 87.31 375 GLY A CA 1
ATOM 2829 C C . GLY A 1 375 ? 1.109 15.477 40.906 1 87.31 375 GLY A C 1
ATOM 2830 O O . GLY A 1 375 ? 1.461 14.422 41.469 1 87.31 375 GLY A O 1
ATOM 2831 N N . PRO A 1 376 ? -0.209 15.883 40.844 1 85 376 PRO A N 1
ATOM 2832 C CA . PRO A 1 376 ? -1.303 15.016 41.281 1 85 376 PRO A CA 1
ATOM 2833 C C . PRO A 1 376 ? -1.509 13.82 40.344 1 85 376 PRO A C 1
ATOM 2835 O O . PRO A 1 376 ? -2.178 12.852 40.719 1 85 376 PRO A O 1
ATOM 2838 N N . GLY A 1 377 ? -0.887 13.805 39.25 1 85.75 377 GLY A N 1
ATOM 2839 C CA . GLY A 1 377 ? -1.069 12.719 38.281 1 85.75 377 GLY A CA 1
ATOM 2840 C C . GLY A 1 377 ? -2.244 12.938 37.344 1 85.75 377 GLY A C 1
ATOM 2841 O O . GLY A 1 377 ? -2.838 14.016 37.344 1 85.75 377 GLY A O 1
ATOM 2842 N N . LEU A 1 378 ? -2.449 11.922 36.5 1 84 378 LEU A N 1
ATOM 2843 C CA . LEU A 1 378 ? -3.516 11.977 35.5 1 84 378 LEU A CA 1
ATOM 2844 C C . LEU A 1 378 ? -4.789 11.328 36.031 1 84 378 LEU A C 1
ATOM 2846 O O . LEU A 1 378 ? -4.742 10.242 36.625 1 84 378 LEU A O 1
ATOM 2850 N N . ALA A 1 379 ? -5.883 12.133 35.812 1 81.12 379 ALA A N 1
ATOM 2851 C CA . ALA A 1 379 ? -7.168 11.523 36.156 1 81.12 379 ALA A CA 1
ATOM 2852 C C . ALA A 1 379 ? -7.488 10.367 35.219 1 81.12 379 ALA A C 1
ATOM 2854 O O . ALA A 1 379 ? -7.102 10.391 34.031 1 81.12 379 ALA A O 1
ATOM 2855 N N . SER A 1 380 ? -8.047 9.359 35.688 1 77.56 380 SER A N 1
ATOM 2856 C CA . SER A 1 380 ? -8.32 8.133 34.938 1 77.56 380 SER A CA 1
ATOM 2857 C C . SER A 1 380 ? -9.109 8.422 33.656 1 77.56 380 SER A C 1
ATOM 2859 O O . SER A 1 380 ? -8.883 7.789 32.625 1 77.56 380 SER A O 1
ATOM 2861 N N . ASP A 1 381 ? -9.984 9.398 33.688 1 72.75 381 ASP A N 1
ATOM 2862 C CA . ASP A 1 381 ? -10.852 9.703 32.562 1 72.75 381 ASP A CA 1
ATOM 2863 C C . ASP A 1 381 ? -10.078 10.414 31.453 1 72.75 381 ASP A C 1
ATOM 2865 O O . ASP A 1 381 ? -10.492 10.398 30.297 1 72.75 381 ASP A O 1
ATOM 2869 N N . LEU A 1 382 ? -8.922 10.898 31.797 1 75.75 382 LEU A N 1
ATOM 2870 C CA . LEU A 1 382 ? -8.188 11.719 30.844 1 75.75 382 LEU A CA 1
ATOM 2871 C C . LEU A 1 382 ? -7.043 10.93 30.219 1 75.75 382 LEU A C 1
ATOM 2873 O O . LEU A 1 382 ? -6.508 11.328 29.172 1 75.75 382 LEU A O 1
ATOM 2877 N N . GLU A 1 383 ? -6.758 9.781 30.781 1 77.75 383 GLU A N 1
ATOM 2878 C CA . GLU A 1 383 ? -5.586 9.016 30.359 1 77.75 383 GLU A CA 1
ATOM 2879 C C . GLU A 1 383 ? -5.688 8.617 28.891 1 77.75 383 GLU A C 1
ATOM 2881 O O . GLU A 1 383 ? -4.699 8.672 28.156 1 77.75 383 GLU A O 1
ATOM 2886 N N . ALA A 1 384 ? -6.91 8.359 28.547 1 74.19 384 ALA A N 1
ATOM 2887 C CA . ALA A 1 384 ? -7.102 7.859 27.188 1 74.19 384 ALA A CA 1
ATOM 2888 C C . ALA A 1 384 ? -7.168 9.008 26.188 1 74.19 384 ALA A C 1
ATOM 2890 O O . ALA A 1 384 ? -6.93 8.812 25 1 74.19 384 ALA A O 1
ATOM 2891 N N . ARG A 1 385 ? -7.383 10.211 26.719 1 74.06 385 ARG A N 1
ATOM 2892 C CA . ARG A 1 385 ? -7.648 11.312 25.797 1 74.06 385 ARG A CA 1
ATOM 2893 C C . ARG A 1 385 ? -6.613 12.422 25.953 1 74.06 385 ARG A C 1
ATOM 2895 O O . ARG A 1 385 ? -6.781 13.516 25.422 1 74.06 385 ARG A O 1
ATOM 2902 N N . VAL A 1 386 ? -5.574 12.102 26.625 1 79.81 386 VAL A N 1
ATOM 2903 C CA . VAL A 1 386 ? -4.629 13.141 27 1 79.81 386 VAL A CA 1
ATOM 2904 C C . VAL A 1 386 ? -3.92 13.664 25.75 1 79.81 386 VAL A C 1
ATOM 2906 O O . VAL A 1 386 ? -3.463 14.812 25.719 1 79.81 386 VAL A O 1
ATOM 2909 N N . PHE A 1 387 ? -3.902 12.82 24.703 1 78.38 387 PHE A N 1
ATOM 2910 C CA . PHE A 1 387 ? -3.178 13.219 23.516 1 78.38 387 PHE A CA 1
ATOM 2911 C C . PHE A 1 387 ? -4.129 13.805 22.469 1 78.38 387 PHE A C 1
ATOM 2913 O O . PHE A 1 387 ? -3.699 14.219 21.391 1 78.38 387 PHE A O 1
ATOM 2920 N N . ASP A 1 388 ? -5.355 13.883 22.906 1 69.25 388 ASP A N 1
ATOM 2921 C CA . ASP A 1 388 ? -6.316 14.484 21.984 1 69.25 388 ASP A CA 1
ATOM 2922 C C . ASP A 1 388 ? -6.18 16.016 21.984 1 69.25 388 ASP A C 1
ATOM 2924 O O . ASP A 1 388 ? -5.969 16.625 23.031 1 69.25 388 ASP A O 1
ATOM 2928 N N . ALA A 1 389 ? -6.297 16.484 20.812 1 62.75 389 ALA A N 1
ATOM 2929 C CA . ALA A 1 389 ? -6.148 17.938 20.672 1 62.75 389 ALA A CA 1
ATOM 2930 C C . ALA A 1 389 ? -7.195 18.688 21.5 1 62.75 389 ALA A C 1
ATOM 2932 O O . ALA A 1 389 ? -8.375 18.312 21.5 1 62.75 389 ALA A O 1
ATOM 2933 N N . GLY A 1 390 ? -6.77 19.625 22.297 1 62.78 390 GLY A N 1
ATOM 2934 C CA . GLY A 1 390 ? -7.672 20.5 23.047 1 62.78 390 GLY A CA 1
ATOM 2935 C C . GLY A 1 390 ? -7.988 19.969 24.438 1 62.78 390 GLY A C 1
ATOM 2936 O O . GLY A 1 390 ? -8.664 20.656 25.219 1 62.78 390 GLY A O 1
ATOM 2937 N N . VAL A 1 391 ? -7.52 18.812 24.703 1 67.12 391 VAL A N 1
ATOM 2938 C CA . VAL A 1 391 ? -7.805 18.25 26.016 1 67.12 391 VAL A CA 1
ATOM 2939 C C . VAL A 1 391 ? -6.797 18.766 27.031 1 67.12 391 VAL A C 1
ATOM 2941 O O . VAL A 1 391 ? -5.594 18.531 26.906 1 67.12 391 VAL A O 1
ATOM 2944 N N . THR A 1 392 ? -7.254 19.531 27.891 1 69.88 392 THR A N 1
ATOM 2945 C CA . THR A 1 392 ? -6.406 20.047 28.953 1 69.88 392 THR A CA 1
ATOM 2946 C C . THR A 1 392 ? -7.215 20.281 30.234 1 69.88 392 THR A C 1
ATOM 2948 O O . THR A 1 392 ? -8.43 20.469 30.172 1 69.88 392 THR A O 1
ATOM 2951 N N . THR A 1 393 ? -6.645 20.016 31.312 1 68.38 393 THR A N 1
ATOM 2952 C CA . THR A 1 393 ? -7.266 20.312 32.594 1 68.38 393 THR A CA 1
ATOM 2953 C C . THR A 1 393 ? -6.82 21.672 33.125 1 68.38 393 THR A C 1
ATOM 2955 O O . THR A 1 393 ? -7.312 22.156 34.125 1 68.38 393 THR A O 1
ATOM 2958 N N . LYS A 1 394 ? -5.953 22.281 32.406 1 68.31 394 LYS A N 1
ATOM 2959 C CA . LYS A 1 394 ? -5.395 23.547 32.844 1 68.31 394 LYS A CA 1
ATOM 2960 C C . LYS A 1 394 ? -6.254 24.719 32.375 1 68.31 394 LYS A C 1
ATOM 2962 O O . LYS A 1 394 ? -6.879 24.641 31.297 1 68.31 394 LYS A O 1
ATOM 2967 N N . ALA A 1 395 ? -6.48 25.781 33.188 1 56.34 395 ALA A N 1
ATOM 2968 C CA . ALA A 1 395 ? -7.293 26.953 32.875 1 56.34 395 ALA A CA 1
ATOM 2969 C C . ALA A 1 395 ? -6.738 27.703 31.656 1 56.34 395 ALA A C 1
ATOM 2971 O O . ALA A 1 395 ? -7.5 28.203 30.828 1 56.34 395 ALA A O 1
ATOM 2972 N N . LYS A 1 396 ? -5.395 27.75 31.531 1 49.94 396 LYS A N 1
ATOM 2973 C CA . LYS A 1 396 ? -4.789 28.547 30.469 1 49.94 396 LYS A CA 1
ATOM 2974 C C . LYS A 1 396 ? -4.012 27.672 29.484 1 49.94 396 LYS A C 1
ATOM 2976 O O . LYS A 1 396 ? -3.166 28.156 28.75 1 49.94 396 LYS A O 1
ATOM 2981 N N . GLY A 1 397 ? -4.344 26.375 29.562 1 58.31 397 GLY A N 1
ATOM 2982 C CA . GLY A 1 397 ? -3.6 25.469 28.688 1 58.31 397 GLY A CA 1
ATOM 2983 C C . GLY A 1 397 ? -4.254 25.266 27.344 1 58.31 397 GLY A C 1
ATOM 2984 O O . GLY A 1 397 ? -5.484 25.281 27.234 1 58.31 397 GLY A O 1
ATOM 2985 N N . SER A 1 398 ? -3.48 25.25 26.219 1 55.88 398 SER A N 1
ATOM 2986 C CA . SER A 1 398 ? -4.004 25.047 24.875 1 55.88 398 SER A CA 1
ATOM 2987 C C . SER A 1 398 ? -4.387 23.594 24.641 1 55.88 398 SER A C 1
ATOM 2989 O O . SER A 1 398 ? -5.168 23.297 23.734 1 55.88 398 SER A O 1
ATOM 2991 N N . GLY A 1 399 ? -3.934 22.641 25.516 1 64.88 399 GLY A N 1
ATOM 2992 C CA . GLY A 1 399 ? -4.156 21.219 25.359 1 64.88 399 GLY A CA 1
ATOM 2993 C C . GLY A 1 399 ? -3.551 20.656 24.094 1 64.88 399 GLY A C 1
ATOM 2994 O O . GLY A 1 399 ? -3.949 19.578 23.625 1 64.88 399 GLY A O 1
ATOM 2995 N N . LEU A 1 400 ? -2.613 21.375 23.516 1 65.81 400 LEU A N 1
ATOM 2996 C CA . LEU A 1 400 ? -2.035 20.953 22.25 1 65.81 400 LEU A CA 1
ATOM 2997 C C . LEU A 1 400 ? -0.629 20.391 22.453 1 65.81 400 LEU A C 1
ATOM 2999 O O . LEU A 1 400 ? -0.098 19.703 21.594 1 65.81 400 LEU A O 1
ATOM 3003 N N . GLY A 1 401 ? -0.054 20.703 23.484 1 74.44 401 GLY A N 1
ATOM 3004 C CA . GLY A 1 401 ? 1.335 20.344 23.734 1 74.44 401 GLY A CA 1
ATOM 3005 C C . GLY A 1 401 ? 1.613 18.859 23.578 1 74.44 401 GLY A C 1
ATOM 3006 O O . GLY A 1 401 ? 2.5 18.469 22.812 1 74.44 401 GLY A O 1
ATOM 3007 N N . LEU A 1 402 ? 0.763 18.094 24.141 1 79.75 402 LEU A N 1
ATOM 3008 C CA . LEU A 1 402 ? 0.98 16.641 24.125 1 79.75 402 LEU A CA 1
ATOM 3009 C C . LEU A 1 402 ? 0.649 16.047 22.766 1 79.75 402 LEU A C 1
ATOM 3011 O O . LEU A 1 402 ? 1.298 15.102 22.328 1 79.75 402 LEU A O 1
ATOM 3015 N N . THR A 1 403 ? -0.339 16.594 22.188 1 73.12 403 THR A N 1
ATOM 3016 C CA . THR A 1 403 ? -0.718 16.141 20.859 1 73.12 403 THR A CA 1
ATOM 3017 C C . THR A 1 403 ? 0.433 16.328 19.875 1 73.12 403 THR A C 1
ATOM 3019 O O . THR A 1 403 ? 0.778 15.422 19.125 1 73.12 403 THR A O 1
ATOM 3022 N N . VAL A 1 404 ? 1.021 17.422 19.906 1 71.94 404 VAL A N 1
ATOM 3023 C CA . VAL A 1 404 ? 2.121 17.766 19 1 71.94 404 VAL A CA 1
ATOM 3024 C C . VAL A 1 404 ? 3.344 16.922 19.344 1 71.94 404 VAL A C 1
ATOM 3026 O O . VAL A 1 404 ? 4.035 16.438 18.453 1 71.94 404 VAL A O 1
ATOM 3029 N N . ALA A 1 405 ? 3.572 16.828 20.609 1 82.62 405 ALA A N 1
ATOM 3030 C CA . ALA A 1 405 ? 4.715 16.031 21.047 1 82.62 405 ALA A CA 1
ATOM 3031 C C . ALA A 1 405 ? 4.637 14.617 20.484 1 82.62 405 ALA A C 1
ATOM 3033 O O . ALA A 1 405 ? 5.617 14.102 19.938 1 82.62 405 ALA A O 1
ATOM 3034 N N . ARG A 1 406 ? 3.504 14.07 20.562 1 82.5 406 ARG A N 1
ATOM 3035 C CA . ARG A 1 406 ? 3.344 12.703 20.078 1 82.5 406 ARG A CA 1
ATOM 3036 C C . ARG A 1 406 ? 3.457 12.641 18.562 1 82.5 406 ARG A C 1
ATOM 3038 O O . ARG A 1 406 ? 4.074 11.727 18.016 1 82.5 406 ARG A O 1
ATOM 3045 N N . ALA A 1 407 ? 2.822 13.539 17.938 1 72.56 407 ALA A N 1
ATOM 3046 C CA . ALA A 1 407 ? 2.891 13.586 16.484 1 72.56 407 ALA A CA 1
ATOM 3047 C C . ALA A 1 407 ? 4.336 13.688 16 1 72.56 407 ALA A C 1
ATOM 3049 O O . ALA A 1 407 ? 4.738 12.992 15.07 1 72.56 407 ALA A O 1
ATOM 3050 N N . LEU A 1 408 ? 5.105 14.516 16.609 1 76 408 LEU A N 1
ATOM 3051 C CA . LEU A 1 408 ? 6.504 14.711 16.25 1 76 408 LEU A CA 1
ATOM 3052 C C . LEU A 1 408 ? 7.32 13.461 16.531 1 76 408 LEU A C 1
ATOM 3054 O O . LEU A 1 408 ? 8.18 13.078 15.727 1 76 408 LEU A O 1
ATOM 3058 N N . ALA A 1 409 ? 7.023 12.898 17.594 1 83.56 409 ALA A N 1
ATOM 3059 C CA . ALA A 1 409 ? 7.73 11.672 17.938 1 83.56 409 ALA A CA 1
ATOM 3060 C C . ALA A 1 409 ? 7.445 10.57 16.922 1 83.56 409 ALA A C 1
ATOM 3062 O O . ALA A 1 409 ? 8.359 9.875 16.484 1 83.56 409 ALA A O 1
ATOM 3063 N N . ARG A 1 410 ? 6.27 10.508 16.594 1 75.31 410 ARG A N 1
ATOM 3064 C CA . ARG A 1 410 ? 5.859 9.461 15.664 1 75.31 410 ARG A CA 1
ATOM 3065 C C . ARG A 1 410 ? 6.434 9.703 14.273 1 75.31 410 ARG A C 1
ATOM 3067 O O . ARG A 1 410 ? 6.719 8.75 13.539 1 75.31 410 ARG A O 1
ATOM 3074 N N . GLN A 1 411 ? 6.637 10.906 13.953 1 71.31 411 GLN A N 1
ATOM 3075 C CA . GLN A 1 411 ? 7.301 11.242 12.695 1 71.31 411 GLN A CA 1
ATOM 3076 C C . GLN A 1 411 ? 8.727 10.695 12.656 1 71.31 411 GLN A C 1
ATOM 3078 O O . GLN A 1 411 ? 9.273 10.445 11.586 1 71.31 411 GLN A O 1
ATOM 3083 N N . HIS A 1 412 ? 9.266 10.586 13.82 1 75.62 412 HIS A N 1
ATOM 3084 C CA . HIS A 1 412 ? 10.625 10.055 13.938 1 75.62 412 HIS A CA 1
ATOM 3085 C C . HIS A 1 412 ? 10.609 8.539 14.117 1 75.62 412 HIS A C 1
ATOM 3087 O O . HIS A 1 412 ? 11.648 7.934 14.375 1 75.62 412 HIS A O 1
ATOM 3093 N N . GLY A 1 413 ? 9.445 7.988 14.008 1 73.44 413 GLY A N 1
ATOM 3094 C CA . GLY A 1 413 ? 9.328 6.555 14.234 1 73.44 413 GLY A CA 1
ATOM 3095 C C . GLY A 1 413 ? 9.242 6.191 15.703 1 73.44 413 GLY A C 1
ATOM 3096 O O . GLY A 1 413 ? 9.406 5.027 16.078 1 73.44 413 GLY A O 1
ATOM 3097 N N . GLY A 1 414 ? 9.078 7.191 16.484 1 81.31 414 GLY A N 1
ATOM 3098 C CA . GLY A 1 414 ? 8.945 7 17.922 1 81.31 414 GLY A CA 1
ATOM 3099 C C . GLY A 1 414 ? 7.535 7.227 18.422 1 81.31 414 GLY A C 1
ATOM 3100 O O . GLY A 1 414 ? 6.57 7.055 17.688 1 81.31 414 GLY A O 1
ATOM 3101 N N . ASP A 1 415 ? 7.469 7.375 19.719 1 85.5 415 ASP A N 1
ATOM 3102 C CA . ASP A 1 415 ? 6.176 7.621 20.359 1 85.5 415 ASP A CA 1
ATOM 3103 C C . ASP A 1 415 ? 6.352 8.359 21.688 1 85.5 415 ASP A C 1
ATOM 3105 O O . ASP A 1 415 ? 7.461 8.453 22.203 1 85.5 415 ASP A O 1
ATOM 3109 N N . VAL A 1 416 ? 5.297 9.016 22.078 1 90.75 416 VAL A N 1
ATOM 3110 C CA . VAL A 1 416 ? 5.23 9.617 23.406 1 90.75 416 VAL A CA 1
ATOM 3111 C C . VAL A 1 416 ? 4.098 8.977 24.219 1 90.75 416 VAL A C 1
ATOM 3113 O O . VAL A 1 416 ? 2.977 8.844 23.719 1 90.75 416 VAL A O 1
ATOM 3116 N N . THR A 1 417 ? 4.453 8.484 25.391 1 90.94 417 THR A N 1
ATOM 3117 C CA . THR A 1 417 ? 3.445 7.918 26.266 1 90.94 417 THR A CA 1
ATOM 3118 C C . THR A 1 417 ? 3.396 8.68 27.594 1 90.94 417 THR A C 1
ATOM 3120 O O . THR A 1 417 ? 4.375 9.32 27.984 1 90.94 417 THR A O 1
ATOM 3123 N N . LEU A 1 418 ? 2.277 8.719 28.188 1 90.5 418 LEU A N 1
ATOM 3124 C CA . LEU A 1 418 ? 2.059 9.367 29.469 1 90.5 418 LEU A CA 1
ATOM 3125 C C . LEU A 1 418 ? 1.356 8.422 30.438 1 90.5 418 LEU A C 1
ATOM 3127 O O . LEU A 1 418 ? 0.355 7.797 30.094 1 90.5 418 LEU A O 1
ATOM 3131 N N . ALA A 1 419 ? 1.984 8.203 31.641 1 88.38 419 ALA A N 1
ATOM 3132 C CA . ALA A 1 419 ? 1.404 7.332 32.656 1 88.38 419 ALA A CA 1
ATOM 3133 C C . ALA A 1 419 ? 1.658 7.883 34.062 1 88.38 419 ALA A C 1
ATOM 3135 O O . ALA A 1 419 ? 2.588 8.664 34.281 1 88.38 419 ALA A O 1
ATOM 3136 N N . ASN A 1 420 ? 0.71 7.512 35 1 89.69 420 ASN A N 1
ATOM 3137 C CA . ASN A 1 420 ? 0.934 7.871 36.406 1 89.69 420 ASN A CA 1
ATOM 3138 C C . ASN A 1 420 ? 2.105 7.098 37 1 89.69 420 ASN A C 1
ATOM 3140 O O . ASN A 1 420 ? 2.277 5.91 36.719 1 89.69 420 ASN A O 1
ATOM 3144 N N . ALA A 1 421 ? 2.918 7.77 37.688 1 83.5 421 ALA A N 1
ATOM 3145 C CA . ALA A 1 421 ? 4.066 7.141 38.312 1 83.5 421 ALA A CA 1
ATOM 3146 C C . ALA A 1 421 ? 3.672 6.52 39.656 1 83.5 421 ALA A C 1
ATOM 3148 O O . ALA A 1 421 ? 2.699 6.949 40.281 1 83.5 421 ALA A O 1
ATOM 3149 N N . VAL A 1 422 ? 4.277 5.316 40.188 1 75.88 422 VAL A N 1
ATOM 3150 C CA . VAL A 1 422 ? 3.969 4.555 41.406 1 75.88 422 VAL A CA 1
ATOM 3151 C C . VAL A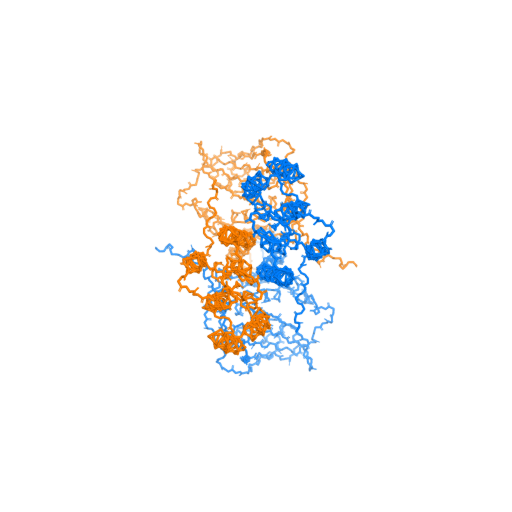 1 422 ? 4.109 5.453 42.625 1 75.88 422 VAL A C 1
ATOM 3153 O O . VAL A 1 422 ? 3.318 5.355 43.562 1 75.88 422 VAL A O 1
ATOM 3156 N N . GLY A 1 423 ? 4.762 6.602 42.781 1 71.62 423 GLY A N 1
ATOM 3157 C CA . GLY A 1 423 ? 5.012 7.5 43.906 1 71.62 423 GLY A CA 1
ATOM 3158 C C . GLY A 1 423 ? 4.332 8.844 43.75 1 71.62 423 GLY A C 1
ATOM 3159 O O . GLY A 1 423 ? 4.562 9.758 44.562 1 71.62 423 GLY A O 1
ATOM 3160 N N . GLY A 1 424 ? 3.32 8.914 42.844 1 78.56 424 GLY A N 1
ATOM 3161 C CA . GLY A 1 424 ? 2.654 10.18 42.594 1 78.56 424 GLY A CA 1
ATOM 3162 C C . GLY A 1 424 ? 3.234 10.938 41.406 1 78.56 424 GLY A C 1
ATOM 3163 O O . GLY A 1 424 ? 4.395 10.734 41.031 1 78.56 424 GLY A O 1
ATOM 3164 N N . GLY A 1 425 ? 2.428 11.625 40.75 1 89.31 425 GLY A N 1
ATOM 3165 C CA . GLY A 1 425 ? 2.85 12.414 39.625 1 89.31 425 GLY A CA 1
ATOM 3166 C C . GLY A 1 425 ? 2.604 11.719 38.281 1 89.31 425 GLY A C 1
ATOM 3167 O O . GLY A 1 425 ? 1.902 10.711 38.219 1 89.31 425 GLY A O 1
ATOM 3168 N N . CYS A 1 426 ? 3.105 12.312 37.281 1 91.56 426 CYS A N 1
ATOM 3169 C CA . CYS A 1 426 ? 2.953 11.812 35.906 1 91.56 426 CYS A CA 1
ATOM 3170 C C . CYS A 1 426 ? 4.309 11.641 35.219 1 91.56 426 CYS A C 1
ATOM 3172 O O . CYS A 1 426 ? 5.238 12.406 35.5 1 91.56 426 CYS A O 1
ATOM 3174 N N . GLU A 1 427 ? 4.395 10.562 34.531 1 93.5 427 GLU A N 1
ATOM 3175 C CA . GLU A 1 427 ? 5.625 10.297 33.812 1 93.5 427 GLU A CA 1
ATOM 3176 C C . GLU A 1 427 ? 5.363 10.25 32.312 1 93.5 427 GLU A C 1
ATOM 3178 O O . GLU A 1 427 ? 4.559 9.445 31.828 1 93.5 427 GLU A O 1
ATOM 3183 N N . ALA A 1 428 ? 5.988 11.148 31.609 1 94.31 428 ALA A N 1
ATOM 3184 C CA . ALA A 1 428 ? 5.973 11.125 30.141 1 94.31 428 ALA A CA 1
ATOM 3185 C C . ALA A 1 428 ? 7.223 10.445 29.594 1 94.31 428 ALA A C 1
ATOM 3187 O O . ALA A 1 428 ? 8.336 10.711 30.062 1 94.31 428 ALA A O 1
ATOM 3188 N N . ALA A 1 429 ? 7.016 9.547 28.656 1 94.12 429 ALA A N 1
ATOM 3189 C CA . ALA A 1 429 ? 8.148 8.836 28.062 1 94.12 429 ALA A CA 1
ATOM 3190 C C . ALA A 1 429 ? 8.219 9.078 26.562 1 94.12 429 ALA A C 1
ATOM 3192 O O . ALA A 1 429 ? 7.273 8.781 25.828 1 94.12 429 ALA A O 1
ATOM 3193 N N . LEU A 1 430 ? 9.312 9.625 26.172 1 94.19 430 LEU A N 1
ATOM 3194 C CA . LEU A 1 430 ? 9.625 9.781 24.75 1 94.19 430 LEU A CA 1
ATOM 3195 C C . LEU A 1 430 ? 10.539 8.656 24.281 1 94.19 430 LEU A C 1
ATOM 3197 O O . LEU A 1 430 ? 11.625 8.453 24.828 1 94.19 430 LEU A O 1
ATOM 3201 N N . THR A 1 431 ? 10.078 7.945 23.297 1 90.81 431 THR A N 1
ATOM 3202 C CA . THR A 1 431 ? 10.875 6.883 22.703 1 90.81 431 THR A CA 1
ATOM 3203 C C . THR A 1 431 ? 11.273 7.25 21.266 1 90.81 431 THR A C 1
ATOM 3205 O O . THR A 1 431 ? 10.43 7.691 20.484 1 90.81 431 THR A O 1
ATOM 3208 N N . LEU A 1 432 ? 12.516 7.152 20.922 1 87.12 432 LEU A N 1
ATOM 3209 C CA . LEU A 1 432 ? 13.031 7.414 19.578 1 87.12 432 LEU A CA 1
ATOM 3210 C C . LEU A 1 432 ? 13.891 6.25 19.094 1 87.12 432 LEU A C 1
ATOM 3212 O O . LEU A 1 432 ? 14.625 5.645 19.875 1 87.12 432 LEU A O 1
ATOM 3216 N N . PRO A 1 433 ? 13.719 5.961 17.828 1 76.88 433 PRO A N 1
ATOM 3217 C CA . PRO A 1 433 ? 14.617 4.934 17.297 1 76.88 433 PRO A CA 1
ATOM 3218 C C . PRO A 1 433 ? 16.062 5.422 17.156 1 76.88 433 PRO A C 1
ATOM 3220 O O . PRO A 1 433 ? 16.297 6.59 16.844 1 76.88 433 PRO A O 1
ATOM 3223 N N . ARG A 1 434 ? 16.984 4.672 17.594 1 65.44 434 ARG A N 1
ATOM 3224 C CA . ARG A 1 434 ? 18.391 5.012 17.453 1 65.44 434 ARG A CA 1
ATOM 3225 C C . ARG A 1 434 ? 18.828 4.996 15.992 1 65.44 434 ARG A C 1
ATOM 3227 O O . ARG A 1 434 ? 19.797 5.664 15.617 1 65.44 434 ARG A O 1
ATOM 3234 N N . GLU A 1 435 ? 18.188 4.281 15.203 1 60.81 435 GLU A N 1
ATOM 3235 C CA . GLU A 1 435 ? 18.391 4.254 13.758 1 60.81 435 GLU A CA 1
ATOM 3236 C C . GLU A 1 435 ? 17.078 4.5 13.008 1 60.81 435 GLU A C 1
ATOM 3238 O O . GLU A 1 435 ? 16.031 3.99 13.398 1 60.81 435 GLU A O 1
ATOM 3243 N N . LEU A 1 436 ? 17.016 5.719 12.359 1 54.25 436 LEU A N 1
ATOM 3244 C CA . LEU A 1 436 ? 15.781 5.996 11.641 1 54.25 436 LEU A CA 1
ATOM 3245 C C . LEU A 1 436 ? 15.422 4.852 10.695 1 54.25 436 LEU A C 1
ATOM 3247 O O . LEU A 1 436 ? 16.297 4.32 10.008 1 54.25 436 LEU A O 1
ATOM 3251 N N . PRO A 1 437 ? 14.344 4.379 10.93 1 46.56 437 PRO A N 1
ATOM 3252 C CA . PRO A 1 437 ? 14.008 3.426 9.867 1 46.56 437 PRO A CA 1
ATOM 3253 C C . PRO A 1 437 ? 14.234 4.004 8.469 1 46.56 437 PRO A C 1
ATOM 3255 O O . PRO A 1 437 ? 14.086 5.211 8.266 1 46.56 437 PRO A O 1
ATOM 3258 N N . ALA A 1 438 ? 15.031 3.426 7.684 1 42.91 438 ALA A N 1
ATOM 3259 C CA . ALA A 1 438 ? 15.383 3.83 6.328 1 42.91 438 ALA A CA 1
ATOM 3260 C C . ALA A 1 438 ? 14.242 4.582 5.66 1 42.91 438 ALA A C 1
ATOM 3262 O O . ALA A 1 438 ? 14.469 5.473 4.836 1 42.91 438 ALA A O 1
ATOM 3263 N N . GLU A 1 439 ? 13.055 4.391 5.941 1 42.88 439 GLU A N 1
ATOM 3264 C CA . GLU A 1 439 ? 11.914 4.926 5.215 1 42.88 439 GLU A CA 1
ATOM 3265 C C . GLU A 1 439 ? 11.641 6.379 5.598 1 42.88 439 GLU A C 1
ATOM 3267 O O . GLU A 1 439 ? 11.109 7.148 4.797 1 42.88 439 GLU A O 1
ATOM 3272 N N . ILE A 1 440 ? 12.047 6.781 6.781 1 43.03 440 ILE A N 1
ATOM 3273 C CA . ILE A 1 440 ? 11.672 8.086 7.309 1 43.03 440 ILE A CA 1
ATOM 3274 C C . ILE A 1 440 ? 12.68 9.141 6.84 1 43.03 440 ILE A C 1
ATOM 3276 O O . ILE A 1 440 ? 12.344 10.32 6.738 1 43.03 440 ILE A O 1
ATOM 3280 N N . LEU A 1 441 ? 14.008 8.766 6.652 1 36.69 441 LEU A N 1
ATOM 3281 C CA . LEU A 1 441 ? 15.109 9.672 6.367 1 36.69 441 LEU A CA 1
ATOM 3282 C C . LEU A 1 441 ? 14.977 10.266 4.969 1 36.69 441 LEU A C 1
ATOM 3284 O O . LEU A 1 441 ? 15.867 10.984 4.508 1 36.69 441 LEU A O 1
ATOM 3288 N N . ARG A 1 442 ? 14.359 9.75 4.078 1 35.84 442 ARG A N 1
ATOM 3289 C CA . ARG A 1 442 ? 14.625 10.25 2.734 1 35.84 442 ARG A CA 1
ATOM 3290 C C . ARG A 1 442 ? 14.289 11.734 2.627 1 35.84 442 ARG A C 1
ATOM 3292 O O . ARG A 1 442 ? 13.156 12.141 2.887 1 35.84 442 ARG A O 1
ATOM 3299 N N . PRO A 1 443 ? 15.383 12.492 2.664 1 31.23 443 PRO A N 1
ATOM 3300 C CA . PRO A 1 443 ? 15.219 13.898 2.301 1 31.23 443 PRO A CA 1
ATOM 3301 C C . PRO A 1 443 ? 14.305 14.094 1.092 1 31.23 443 PRO A C 1
ATOM 3303 O O . PRO A 1 443 ? 14.359 13.305 0.142 1 31.23 443 PRO A O 1
ATOM 3306 N N . LEU A 1 444 ? 13.18 14.445 1.18 1 30.34 444 LEU A N 1
ATOM 3307 C CA . LEU A 1 444 ? 12.578 14.922 -0.061 1 30.34 444 LEU A CA 1
ATOM 3308 C C . LEU A 1 444 ? 13.539 15.836 -0.816 1 30.34 444 LEU A C 1
ATOM 3310 O O . LEU A 1 444 ? 13.836 16.938 -0.365 1 30.34 444 LEU A O 1
ATOM 3314 N N . HIS A 1 445 ? 14.688 15.383 -1.334 1 29.44 445 HIS A N 1
ATOM 3315 C CA . HIS A 1 445 ? 15.633 16.141 -2.15 1 29.44 445 HIS A CA 1
ATOM 3316 C C . HIS A 1 445 ? 14.898 17.062 -3.119 1 29.44 445 HIS A C 1
ATOM 3318 O O . HIS A 1 445 ? 15.531 17.797 -3.879 1 29.44 445 HIS A O 1
ATOM 3324 N N . GLY A 1 446 ? 13.742 16.812 -3.619 1 27.17 446 GLY A N 1
ATOM 3325 C CA . GLY A 1 446 ? 13.492 17.703 -4.746 1 27.17 446 GLY A CA 1
ATOM 3326 C C . GLY A 1 446 ? 13.516 19.172 -4.363 1 27.17 446 GLY A C 1
ATOM 3327 O O . GLY A 1 446 ? 13.234 20.031 -5.195 1 27.17 446 GLY A O 1
ATOM 3328 N N . VAL A 1 447 ? 13.43 19.625 -3.078 1 25.75 447 VAL A N 1
ATOM 3329 C CA . VAL A 1 447 ? 13.359 21.078 -3.014 1 25.75 447 VAL A CA 1
ATOM 3330 C C . VAL A 1 447 ? 14.766 21.672 -3.062 1 25.75 447 VAL A C 1
ATOM 3332 O O . VAL A 1 447 ? 14.93 22.875 -3.205 1 25.75 447 VAL A O 1
ATOM 3335 N N . ALA A 1 448 ? 15.953 21.156 -2.705 1 27.72 448 ALA A N 1
ATOM 3336 C CA . ALA A 1 448 ? 17.078 22.078 -2.52 1 27.72 448 ALA A CA 1
ATOM 3337 C C . ALA A 1 448 ? 17.734 22.422 -3.855 1 27.72 448 ALA A C 1
ATOM 3339 O O . ALA A 1 448 ? 18.406 23.453 -3.979 1 27.72 448 ALA A O 1
ATOM 3340 N N . ASN A 1 449 ? 18.156 21.5 -4.699 1 21.28 449 ASN A N 1
ATOM 3341 C CA . ASN A 1 449 ? 19.312 21.953 -5.449 1 21.28 449 ASN A CA 1
ATOM 3342 C C . ASN A 1 449 ? 18.953 23.016 -6.48 1 21.28 449 ASN A C 1
ATOM 3344 O O . ASN A 1 449 ? 18.75 22.703 -7.656 1 21.28 449 ASN A O 1
ATOM 3348 N N . VAL A 1 450 ? 18.047 23.859 -6.297 1 20.06 450 VAL A N 1
ATOM 3349 C CA . VAL A 1 450 ? 18.266 25.031 -7.145 1 20.06 450 VAL A CA 1
ATOM 3350 C C . VAL A 1 450 ? 19.453 25.828 -6.621 1 20.06 450 VAL A C 1
ATOM 3352 O O . VAL A 1 450 ? 19.312 26.609 -5.68 1 20.06 450 VAL A O 1
ATOM 3355 N N . GLY A 1 451 ? 20.688 25.297 -6.215 1 17.66 451 GLY A N 1
ATOM 3356 C CA . GLY A 1 451 ? 21.812 26.125 -6.609 1 17.66 451 GLY A CA 1
ATOM 3357 C C . GLY A 1 451 ? 22.156 26.016 -8.078 1 17.66 451 GLY A C 1
ATOM 3358 O O . GLY A 1 451 ? 21.922 24.969 -8.703 1 17.66 451 GLY A O 1
ATOM 3359 N N . MET B 1 1 ? -2.154 5.289 -23.25 1 23.06 1 MET B N 1
ATOM 3360 C CA . MET B 1 1 ? -0.887 4.652 -22.906 1 23.06 1 MET B CA 1
ATOM 3361 C C . MET B 1 1 ? -0.268 5.305 -21.672 1 23.06 1 MET B C 1
ATOM 3363 O O . MET B 1 1 ? 0.511 6.254 -21.797 1 23.06 1 MET B O 1
ATOM 3367 N N . SER B 1 2 ? -1.093 5.754 -20.781 1 28.12 2 SER B N 1
ATOM 3368 C CA . SER B 1 2 ? -0.684 6.562 -19.641 1 28.12 2 SER B CA 1
ATOM 3369 C C . SER B 1 2 ? 0.446 5.895 -18.859 1 28.12 2 SER B C 1
ATOM 3371 O O . SER B 1 2 ? 0.307 4.758 -18.406 1 28.12 2 SER B O 1
ATOM 3373 N N . GLY B 1 3 ? 1.648 6.125 -19.344 1 29.06 3 GLY B N 1
ATOM 3374 C CA . GLY B 1 3 ? 2.998 5.77 -18.922 1 29.06 3 GLY B CA 1
ATOM 3375 C C . GLY B 1 3 ? 3.215 5.891 -17.422 1 29.06 3 GLY B C 1
ATOM 3376 O O . GLY B 1 3 ? 3.43 6.988 -16.906 1 29.06 3 GLY B O 1
ATOM 3377 N N . ARG B 1 4 ? 2.504 5.141 -16.75 1 39.25 4 ARG B N 1
ATOM 3378 C CA . ARG B 1 4 ? 2.676 5.035 -15.305 1 39.25 4 ARG B CA 1
ATOM 3379 C C . ARG B 1 4 ? 4.148 4.898 -14.93 1 39.25 4 ARG B C 1
ATOM 3381 O O . ARG B 1 4 ? 4.84 4.008 -15.43 1 39.25 4 ARG B O 1
ATOM 3388 N N . GLY B 1 5 ? 4.77 5.992 -14.68 1 39.5 5 GLY B N 1
ATOM 3389 C CA . GLY B 1 5 ? 6.176 6.156 -14.344 1 39.5 5 GLY B CA 1
ATOM 3390 C C . GLY B 1 5 ? 6.707 5.07 -13.43 1 39.5 5 GLY B C 1
ATOM 3391 O O . GLY B 1 5 ? 5.934 4.371 -12.773 1 39.5 5 GLY B O 1
ATOM 3392 N N . PRO B 1 6 ? 7.863 4.633 -13.672 1 44.31 6 PRO B N 1
ATOM 3393 C CA . PRO B 1 6 ? 8.594 3.602 -12.93 1 44.31 6 PRO B CA 1
ATOM 3394 C C . PRO B 1 6 ? 8.492 3.779 -11.414 1 44.31 6 PRO B C 1
ATOM 3396 O O . PRO B 1 6 ? 8.305 4.898 -10.938 1 44.31 6 PRO B O 1
ATOM 3399 N N . MET B 1 7 ? 7.922 2.797 -10.844 1 51.91 7 MET B N 1
ATOM 3400 C CA . MET B 1 7 ? 7.945 2.773 -9.391 1 51.91 7 MET B CA 1
ATOM 3401 C C . MET B 1 7 ? 9.203 3.449 -8.852 1 51.91 7 MET B C 1
ATOM 3403 O O . MET B 1 7 ? 10.297 3.252 -9.391 1 51.91 7 MET B O 1
ATOM 3407 N N . ASP B 1 8 ? 9.055 4.445 -8.141 1 52.25 8 ASP B N 1
ATOM 3408 C CA . ASP B 1 8 ? 10.227 5.043 -7.512 1 52.25 8 ASP B CA 1
ATOM 3409 C C . ASP B 1 8 ? 11.133 3.971 -6.91 1 52.25 8 ASP B C 1
ATOM 3411 O O . ASP B 1 8 ? 10.664 2.891 -6.543 1 52.25 8 ASP B O 1
ATOM 3415 N N . SER B 1 9 ? 12.43 4.02 -7.242 1 57.25 9 SER B N 1
ATOM 3416 C CA . SER B 1 9 ? 13.477 3.084 -6.859 1 57.25 9 SER B CA 1
ATOM 3417 C C . SER B 1 9 ? 13.305 2.615 -5.422 1 57.25 9 SER B C 1
ATOM 3419 O O . SER B 1 9 ? 13.523 1.442 -5.113 1 57.25 9 SER B O 1
ATOM 3421 N N . ARG B 1 10 ? 12.805 3.377 -4.684 1 55.47 10 ARG B N 1
ATOM 3422 C CA . ARG B 1 10 ? 12.672 3.02 -3.275 1 55.47 10 ARG B CA 1
ATOM 3423 C C . ARG B 1 10 ? 11.477 2.094 -3.055 1 55.47 10 ARG B C 1
ATOM 3425 O O . ARG B 1 10 ? 11.562 1.131 -2.291 1 55.47 10 ARG B O 1
ATOM 3432 N N . THR B 1 11 ? 10.422 2.545 -3.619 1 60.62 11 THR B N 1
ATOM 3433 C CA . THR B 1 11 ? 9.258 1.673 -3.551 1 60.62 11 THR B CA 1
ATOM 3434 C C . THR B 1 11 ? 9.578 0.29 -4.109 1 60.62 11 THR B C 1
ATOM 3436 O O . THR B 1 11 ? 9.133 -0.724 -3.57 1 60.62 11 THR B O 1
ATOM 3439 N N . GLN B 1 12 ? 10.461 0.403 -5.051 1 63.28 12 GLN B N 1
ATOM 3440 C CA . GLN B 1 12 ? 10.867 -0.866 -5.648 1 63.28 12 GLN B CA 1
ATOM 3441 C C . GLN B 1 12 ? 11.688 -1.699 -4.664 1 63.28 12 GLN B C 1
ATOM 3443 O O . GLN B 1 12 ? 11.492 -2.912 -4.559 1 63.28 12 GLN B O 1
ATOM 3448 N N . ARG B 1 13 ? 12.633 -1.049 -4.031 1 63.53 13 ARG B N 1
ATOM 3449 C CA . ARG B 1 13 ? 13.453 -1.768 -3.059 1 63.53 13 ARG B CA 1
ATOM 3450 C C . ARG B 1 13 ? 12.594 -2.305 -1.915 1 63.53 13 ARG B C 1
ATOM 3452 O O . ARG B 1 13 ? 12.812 -3.42 -1.44 1 63.53 13 ARG B O 1
ATOM 3459 N N . TYR B 1 14 ? 11.641 -1.461 -1.549 1 63.53 14 TYR B N 1
ATOM 3460 C CA . TYR B 1 14 ? 10.734 -1.904 -0.497 1 63.53 14 TYR B CA 1
ATOM 3461 C C . TYR B 1 14 ? 9.93 -3.117 -0.948 1 63.53 14 TYR B C 1
ATOM 3463 O O . TYR B 1 14 ? 9.758 -4.074 -0.188 1 63.53 14 TYR B O 1
ATOM 3471 N N . PHE B 1 15 ? 9.609 -3.006 -2.109 1 64.69 15 PHE B N 1
ATOM 3472 C CA . PHE B 1 15 ? 8.875 -4.117 -2.699 1 64.69 15 PHE B CA 1
ATOM 3473 C C . PHE B 1 15 ? 9.719 -5.383 -2.705 1 64.69 15 PHE B C 1
ATOM 3475 O O . PHE B 1 15 ? 9.234 -6.465 -2.369 1 64.69 15 PHE B O 1
ATOM 3482 N N . GLU B 1 16 ? 10.844 -5.199 -3.109 1 65.06 16 GLU B N 1
ATOM 3483 C CA . GLU B 1 16 ? 11.75 -6.34 -3.211 1 65.06 16 GLU B CA 1
ATOM 3484 C C . GLU B 1 16 ? 12.023 -6.953 -1.841 1 65.06 16 GLU B C 1
ATOM 3486 O O . GLU B 1 16 ? 12.125 -8.172 -1.71 1 65.06 16 GLU B O 1
ATOM 3491 N N . ASP B 1 17 ? 12.055 -6.062 -0.923 1 64.94 17 ASP B N 1
ATOM 3492 C CA . ASP B 1 17 ? 12.312 -6.547 0.429 1 64.94 17 ASP B CA 1
ATOM 3493 C C . ASP B 1 17 ? 11.117 -7.328 0.97 1 64.94 17 ASP B C 1
ATOM 3495 O O . ASP B 1 17 ? 11.281 -8.367 1.607 1 64.94 17 ASP B O 1
ATOM 3499 N N . ILE B 1 18 ? 9.938 -6.773 0.712 1 66.5 18 ILE B N 1
ATOM 3500 C CA . ILE B 1 18 ? 8.734 -7.449 1.17 1 66.5 18 ILE B CA 1
ATOM 3501 C C . ILE B 1 18 ? 8.586 -8.789 0.455 1 66.5 18 ILE B C 1
ATOM 3503 O O . ILE B 1 18 ? 8.234 -9.797 1.075 1 66.5 18 ILE B O 1
ATOM 3507 N N . GLN B 1 19 ? 8.891 -8.742 -0.765 1 66.25 19 GLN B N 1
ATOM 3508 C CA . GLN B 1 19 ? 8.82 -9.977 -1.548 1 66.25 19 GLN B CA 1
ATOM 3509 C C . GLN B 1 19 ? 9.789 -11.023 -1.019 1 66.25 19 GLN B C 1
ATOM 3511 O O . GLN B 1 19 ? 9.438 -12.195 -0.874 1 66.25 19 GLN B O 1
ATOM 3516 N N . LEU B 1 20 ? 11.023 -10.617 -0.789 1 63.97 20 LEU B N 1
ATOM 3517 C CA . LEU B 1 20 ? 12.047 -11.539 -0.309 1 63.97 20 LEU B CA 1
ATOM 3518 C C . LEU B 1 20 ? 11.656 -12.125 1.045 1 63.97 20 LEU B C 1
ATOM 3520 O O . LEU B 1 20 ? 11.883 -13.305 1.301 1 63.97 20 LEU B O 1
ATOM 3524 N N . LYS B 1 21 ? 11.086 -11.273 1.819 1 67.44 21 LYS B N 1
ATOM 3525 C CA . LYS B 1 21 ? 10.688 -11.727 3.148 1 67.44 21 LYS B CA 1
ATOM 3526 C C . LYS B 1 21 ? 9.578 -12.766 3.066 1 67.44 21 LYS B C 1
ATOM 3528 O O . LYS B 1 21 ? 9.664 -13.828 3.688 1 67.44 21 LYS B O 1
ATOM 3533 N N . HIS B 1 22 ? 8.617 -12.508 2.268 1 68.06 22 HIS B N 1
ATOM 3534 C CA . HIS B 1 22 ? 7.465 -13.406 2.223 1 68.06 22 HIS B CA 1
ATOM 3535 C C . HIS B 1 22 ? 7.762 -14.641 1.38 1 68.06 22 HIS B C 1
ATOM 3537 O O . HIS B 1 22 ? 7.344 -15.75 1.728 1 68.06 22 HIS B O 1
ATOM 3543 N N . PHE B 1 23 ? 8.438 -14.398 0.32 1 64.81 23 PHE B N 1
ATOM 3544 C CA . PHE B 1 23 ? 8.844 -15.555 -0.465 1 64.81 23 PHE B CA 1
ATOM 3545 C C . PHE B 1 23 ? 9.828 -16.422 0.313 1 64.81 23 PHE B C 1
ATOM 3547 O O . PHE B 1 23 ? 9.82 -17.641 0.194 1 64.81 23 PHE B O 1
ATOM 3554 N N . GLY B 1 24 ? 10.641 -15.727 1.092 1 62.56 24 GLY B N 1
ATOM 3555 C CA . GLY B 1 24 ? 11.539 -16.469 1.962 1 62.56 24 GLY B CA 1
ATOM 3556 C C . GLY B 1 24 ? 10.805 -17.359 2.957 1 62.56 24 GLY B C 1
ATOM 3557 O O . GLY B 1 24 ? 11.172 -18.516 3.154 1 62.56 24 GLY B O 1
ATOM 3558 N N . ARG B 1 25 ? 9.766 -16.859 3.479 1 65 25 ARG B N 1
ATOM 3559 C CA . ARG B 1 25 ? 8.969 -17.625 4.434 1 65 25 ARG B CA 1
ATOM 3560 C C . ARG B 1 25 ? 8.25 -18.781 3.74 1 65 25 ARG B C 1
ATOM 3562 O O . ARG B 1 25 ? 8.164 -19.875 4.289 1 65 25 ARG B O 1
ATOM 3569 N N . LEU B 1 26 ? 7.699 -18.438 2.566 1 64.69 26 LEU B N 1
ATOM 3570 C CA . LEU B 1 26 ? 7.055 -19.484 1.785 1 64.69 26 LEU B CA 1
ATOM 3571 C C . LEU B 1 26 ? 8.047 -20.609 1.45 1 64.69 26 LEU B C 1
ATOM 3573 O O . LEU B 1 26 ? 7.727 -21.781 1.59 1 64.69 26 LEU B O 1
ATOM 3577 N N . PHE B 1 27 ? 9.172 -20.141 1.013 1 62.28 27 PHE B N 1
ATOM 3578 C CA . PHE B 1 27 ? 10.219 -21.094 0.65 1 62.28 27 PHE B CA 1
ATOM 3579 C C . PHE B 1 27 ? 10.602 -21.953 1.849 1 62.28 27 PHE B C 1
ATOM 3581 O O . PHE B 1 27 ? 10.805 -23.156 1.715 1 62.28 27 PHE B O 1
ATOM 3588 N N . GLY B 1 28 ? 10.656 -21.266 2.961 1 61.78 28 GLY B N 1
ATOM 3589 C CA . GLY B 1 28 ? 10.969 -22.016 4.164 1 61.78 28 GLY B CA 1
ATOM 3590 C C . GLY B 1 28 ? 9.922 -23.062 4.492 1 61.78 28 GLY B C 1
ATOM 3591 O O . GLY B 1 28 ? 10.266 -24.203 4.824 1 61.78 28 GLY B O 1
ATOM 3592 N N . ARG B 1 29 ? 8.719 -22.688 4.281 1 63.12 29 ARG B N 1
ATOM 3593 C CA . ARG B 1 29 ? 7.637 -23.641 4.527 1 63.12 29 ARG B CA 1
ATOM 3594 C C . ARG B 1 29 ? 7.645 -24.766 3.492 1 63.12 29 ARG B C 1
ATOM 3596 O O . ARG B 1 29 ? 7.395 -25.922 3.824 1 63.12 29 ARG B O 1
ATOM 3603 N N . LEU B 1 30 ? 7.996 -24.312 2.314 1 64.25 30 LEU B N 1
ATOM 3604 C CA . LEU B 1 30 ? 8 -25.297 1.229 1 64.25 30 LEU B CA 1
ATOM 3605 C C . LEU B 1 30 ? 9.203 -26.234 1.348 1 64.25 30 LEU B C 1
ATOM 3607 O O . LEU B 1 30 ? 9.133 -27.391 0.924 1 64.25 30 LEU B O 1
ATOM 3611 N N . VAL B 1 31 ? 10.227 -25.688 1.998 1 62.62 31 VAL B N 1
ATOM 3612 C CA . VAL B 1 31 ? 11.406 -26.516 2.168 1 62.62 31 VAL B CA 1
ATOM 3613 C C . VAL B 1 31 ? 11.078 -27.688 3.088 1 62.62 31 VAL B C 1
ATOM 3615 O O . VAL B 1 31 ? 11.523 -28.812 2.852 1 62.62 31 VAL B O 1
ATOM 3618 N N . ARG B 1 32 ? 10.203 -27.375 3.98 1 62.06 32 ARG B N 1
ATOM 3619 C CA . ARG B 1 32 ? 9.797 -28.469 4.863 1 62.06 32 ARG B CA 1
ATOM 3620 C C . ARG B 1 32 ? 8.961 -29.5 4.109 1 62.06 32 ARG B C 1
ATOM 3622 O O . ARG B 1 32 ? 9.164 -30.703 4.27 1 62.06 32 ARG B O 1
ATOM 3629 N N . VAL B 1 33 ? 8.117 -29.047 3.344 1 63.31 33 VAL B N 1
ATOM 3630 C CA . VAL B 1 33 ? 7.258 -29.938 2.574 1 63.31 33 VAL B CA 1
ATOM 3631 C C . VAL B 1 33 ? 8.086 -30.672 1.521 1 63.31 33 VAL B C 1
ATOM 3633 O O . VAL B 1 33 ? 7.883 -31.859 1.29 1 63.31 33 VAL B O 1
ATOM 3636 N N . ARG B 1 34 ? 8.969 -29.969 1.034 1 64.69 34 ARG B N 1
ATOM 3637 C CA . ARG B 1 34 ? 9.82 -30.562 0.011 1 64.69 34 ARG B CA 1
ATOM 3638 C C . ARG B 1 34 ? 10.68 -31.672 0.596 1 64.69 34 ARG B C 1
ATOM 3640 O O . ARG B 1 34 ? 10.914 -32.688 -0.058 1 64.69 34 ARG B O 1
ATOM 3647 N N . LEU B 1 35 ? 11.07 -31.406 1.777 1 61.19 35 LEU B N 1
ATOM 3648 C CA . LEU B 1 35 ? 11.852 -32.469 2.428 1 61.19 35 LEU B CA 1
ATOM 3649 C C . LEU B 1 35 ? 11.031 -33.75 2.562 1 61.19 35 LEU B C 1
ATOM 3651 O O . LEU B 1 35 ? 11.531 -34.844 2.281 1 61.19 35 LEU B O 1
ATOM 3655 N N . PHE B 1 36 ? 9.805 -33.5 2.842 1 61.19 36 PHE B N 1
ATOM 3656 C CA . PHE B 1 36 ? 8.961 -34.688 3.016 1 61.19 36 PHE B CA 1
ATOM 3657 C C . PHE B 1 36 ? 8.633 -35.312 1.671 1 61.19 36 PHE B C 1
ATOM 3659 O O . PHE B 1 36 ? 8.672 -36.531 1.53 1 61.19 36 PHE B O 1
ATOM 3666 N N . LEU B 1 37 ? 8.367 -34.5 0.722 1 64.88 37 LEU B N 1
ATOM 3667 C CA . LEU B 1 37 ? 8.016 -35 -0.598 1 64.88 37 LEU B CA 1
ATOM 3668 C C . LEU B 1 37 ? 9.227 -35.656 -1.259 1 64.88 37 LEU B C 1
ATOM 3670 O O . LEU B 1 37 ? 9.086 -36.688 -1.93 1 64.88 37 LEU B O 1
ATOM 3674 N N . SER B 1 38 ? 10.312 -35.094 -0.972 1 63.81 38 SER B N 1
ATOM 3675 C CA . SER B 1 38 ? 11.531 -35.656 -1.532 1 63.81 38 SER B CA 1
ATOM 3676 C C . SER B 1 38 ? 11.82 -37.031 -0.918 1 63.81 38 SER B C 1
ATOM 3678 O O . SER B 1 38 ? 12.242 -37.938 -1.616 1 63.81 38 SER B O 1
ATOM 3680 N N . LEU B 1 39 ? 11.414 -37.062 0.331 1 66.88 39 LEU B N 1
ATOM 3681 C CA . LEU B 1 39 ? 11.602 -38.344 0.995 1 66.88 39 LEU B CA 1
ATOM 3682 C C . LEU B 1 39 ? 10.656 -39.406 0.417 1 66.88 39 LEU B C 1
ATOM 3684 O O . LEU B 1 39 ? 11.062 -40.562 0.183 1 66.88 39 LEU B O 1
ATOM 3688 N N . LEU B 1 40 ? 9.523 -38.938 0.152 1 67.5 40 LEU B N 1
ATOM 3689 C CA . LEU B 1 40 ? 8.539 -39.875 -0.4 1 67.5 40 LEU B CA 1
ATOM 3690 C C . LEU B 1 40 ? 8.922 -40.312 -1.813 1 67.5 40 LEU B C 1
ATOM 3692 O O . LEU B 1 40 ? 8.812 -41.469 -2.166 1 67.5 40 LEU B O 1
ATOM 3696 N N . LEU B 1 41 ? 9.383 -39.375 -2.539 1 67.38 41 LEU B N 1
ATOM 3697 C CA . LEU B 1 41 ? 9.773 -39.688 -3.912 1 67.38 41 LEU B CA 1
ATOM 3698 C C . LEU B 1 41 ? 11 -40.594 -3.943 1 67.38 41 LEU B C 1
ATOM 3700 O O . LEU B 1 41 ? 11.086 -41.5 -4.766 1 67.38 41 LEU B O 1
ATOM 3704 N N . LEU B 1 42 ? 11.82 -40.312 -2.986 1 69.38 42 LEU B N 1
ATOM 3705 C CA . LEU B 1 42 ? 13.031 -41.125 -2.898 1 69.38 42 LEU B CA 1
ATOM 3706 C C . LEU B 1 42 ? 12.695 -42.562 -2.516 1 69.38 42 LEU B C 1
ATOM 3708 O O . LEU B 1 42 ? 13.227 -43.531 -3.098 1 69.38 42 LEU B O 1
ATOM 3712 N N . LEU B 1 43 ? 11.812 -42.625 -1.615 1 71.75 43 LEU B N 1
ATOM 3713 C CA . LEU B 1 43 ? 11.422 -43.969 -1.175 1 71.75 43 LEU B CA 1
ATOM 3714 C C . LEU B 1 43 ? 10.719 -44.719 -2.297 1 71.75 43 LEU B C 1
ATOM 3716 O O . LEU B 1 43 ? 10.961 -45.906 -2.484 1 71.75 43 LEU B O 1
ATOM 3720 N N . SER B 1 44 ? 9.953 -44 -3.021 1 72.25 44 SER B N 1
ATOM 3721 C CA . SER B 1 44 ? 9.25 -44.625 -4.137 1 72.25 44 SER B CA 1
ATOM 3722 C C . SER B 1 44 ? 10.219 -45.031 -5.238 1 72.25 44 SER B C 1
ATOM 3724 O O . SER B 1 44 ? 10.086 -46.125 -5.828 1 72.25 44 SER B O 1
ATOM 3726 N N . ALA B 1 45 ? 11.219 -44.25 -5.422 1 71.56 45 ALA B N 1
ATOM 3727 C CA . ALA B 1 45 ? 12.195 -44.531 -6.465 1 71.56 45 ALA B CA 1
ATOM 3728 C C . ALA B 1 45 ? 13.062 -45.719 -6.098 1 71.56 45 ALA B C 1
ATOM 3730 O O . ALA B 1 45 ? 13.367 -46.562 -6.949 1 71.56 45 ALA B O 1
ATOM 3731 N N . VAL B 1 46 ? 13.305 -45.812 -4.844 1 72.12 46 VAL B N 1
ATOM 3732 C CA . VAL B 1 46 ? 14.102 -46.938 -4.363 1 72.12 46 VAL B CA 1
ATOM 3733 C C . VAL B 1 46 ? 13.289 -48.219 -4.484 1 72.12 46 VAL B C 1
ATOM 3735 O O . VAL B 1 46 ? 13.82 -49.25 -4.895 1 72.12 46 VAL B O 1
ATOM 3738 N N . CYS B 1 47 ? 12.062 -48.125 -4.191 1 75.31 47 CYS B N 1
ATOM 3739 C CA . CYS B 1 47 ? 11.195 -49.312 -4.289 1 75.31 47 CYS B CA 1
ATOM 3740 C C . CYS B 1 47 ? 11.094 -49.781 -5.727 1 75.31 47 CYS B C 1
ATOM 3742 O O . CYS B 1 47 ? 11.156 -51 -5.988 1 75.31 47 CYS B O 1
ATOM 3744 N N . VAL B 1 48 ? 11.016 -48.875 -6.605 1 77.56 48 VAL B N 1
ATOM 3745 C CA . VAL B 1 48 ? 10.898 -49.219 -8.023 1 77.56 48 VAL B CA 1
ATOM 3746 C C . VAL B 1 48 ? 12.195 -49.844 -8.508 1 77.56 48 VAL B C 1
ATOM 3748 O O . VAL B 1 48 ? 12.172 -50.812 -9.273 1 77.56 48 VAL B O 1
ATOM 3751 N N . ALA B 1 49 ? 13.289 -49.375 -8.023 1 78.12 49 ALA B N 1
ATOM 3752 C CA . ALA B 1 49 ? 14.594 -49.906 -8.445 1 78.12 49 ALA B CA 1
ATOM 3753 C C . ALA B 1 49 ? 14.805 -51.312 -7.941 1 78.12 49 ALA B C 1
ATOM 3755 O O . ALA B 1 49 ? 15.336 -52.156 -8.664 1 78.12 49 ALA B O 1
ATOM 3756 N N . VAL B 1 50 ? 14.273 -51.562 -6.793 1 78.38 50 VAL B N 1
ATOM 3757 C CA . VAL B 1 50 ? 14.43 -52.875 -6.207 1 78.38 50 VAL B CA 1
ATOM 3758 C C . VAL B 1 50 ? 13.547 -53.875 -6.953 1 78.38 50 VAL B C 1
ATOM 3760 O O . VAL B 1 50 ? 13.969 -55.031 -7.223 1 78.38 50 VAL B O 1
ATOM 3763 N N . ILE B 1 51 ? 12.406 -53.438 -7.285 1 80.06 51 ILE B N 1
ATOM 3764 C CA . ILE B 1 51 ? 11.461 -54.312 -7.969 1 80.06 51 ILE B CA 1
ATOM 3765 C C . ILE B 1 51 ? 11.961 -54.625 -9.375 1 80.06 51 ILE B C 1
ATOM 3767 O O . ILE B 1 51 ? 11.852 -55.75 -9.852 1 80.06 51 ILE B O 1
ATOM 3771 N N . ASP B 1 52 ? 12.523 -53.594 -10.016 1 81.81 52 ASP B N 1
ATOM 3772 C CA . ASP B 1 52 ? 13.039 -53.781 -11.367 1 81.81 52 ASP B CA 1
ATOM 3773 C C . ASP B 1 52 ? 14.242 -54.75 -11.367 1 81.81 52 ASP B C 1
ATOM 3775 O O . ASP B 1 52 ? 14.398 -55.562 -12.281 1 81.81 52 ASP B O 1
ATOM 3779 N N . GLY B 1 53 ? 15.172 -54.688 -10.391 1 79.44 53 GLY B N 1
ATOM 3780 C CA . GLY B 1 53 ? 16.25 -55.656 -10.211 1 79.44 53 GLY B CA 1
ATOM 3781 C C . GLY B 1 53 ? 17.5 -55.312 -10.992 1 79.44 53 GLY B C 1
ATOM 3782 O O . GLY B 1 53 ? 18.531 -55.969 -10.852 1 79.44 53 GLY B O 1
ATOM 3783 N N . ALA B 1 54 ? 17.5 -54.281 -11.844 1 84.38 54 ALA B N 1
ATOM 3784 C CA . ALA B 1 54 ? 18.703 -53.906 -12.578 1 84.38 54 ALA B CA 1
ATOM 3785 C C . ALA B 1 54 ? 19.719 -53.219 -11.664 1 84.38 54 ALA B C 1
ATOM 3787 O O . ALA B 1 54 ? 19.391 -52.25 -10.953 1 84.38 54 ALA B O 1
ATOM 3788 N N . PRO B 1 55 ? 20.922 -53.719 -11.609 1 85.56 55 PRO B N 1
ATOM 3789 C CA . PRO B 1 55 ? 21.922 -53.188 -10.664 1 85.56 55 PRO B CA 1
ATOM 3790 C C . PRO B 1 55 ? 22.234 -51.719 -10.898 1 85.56 55 PRO B C 1
ATOM 3792 O O . PRO B 1 55 ? 22.406 -50.969 -9.945 1 85.56 55 PRO B O 1
ATOM 3795 N N . TRP B 1 56 ? 22.359 -51.281 -12.141 1 86.25 56 TRP B N 1
ATOM 3796 C CA . TRP B 1 56 ? 22.688 -49.875 -12.391 1 86.25 56 TRP B CA 1
ATOM 3797 C C . TRP B 1 56 ? 21.609 -48.938 -11.828 1 86.25 56 TRP B C 1
ATOM 3799 O O . TRP B 1 56 ? 21.922 -47.875 -11.312 1 86.25 56 TRP B O 1
ATOM 3809 N N . ARG B 1 57 ? 20.359 -49.344 -11.852 1 87.62 57 ARG B N 1
ATOM 3810 C CA . ARG B 1 57 ? 19.25 -48.531 -11.383 1 87.62 57 ARG B CA 1
ATOM 3811 C C . ARG B 1 57 ? 19.266 -48.406 -9.859 1 87.62 57 ARG B C 1
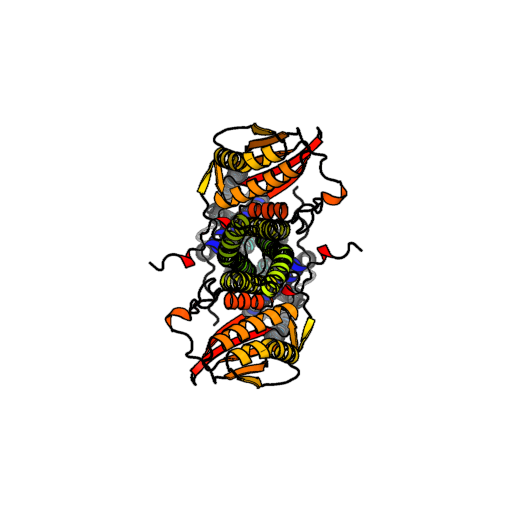ATOM 3813 O O . ARG B 1 57 ? 18.953 -47.344 -9.312 1 87.62 57 ARG B O 1
ATOM 3820 N N . CYS B 1 58 ? 19.594 -49.5 -9.266 1 85.75 58 CYS B N 1
ATOM 3821 C CA . CYS B 1 58 ? 19.656 -49.5 -7.809 1 85.75 58 CYS B CA 1
ATOM 3822 C C . CYS B 1 58 ? 20.75 -48.562 -7.32 1 85.75 58 CYS B C 1
ATOM 3824 O O . CYS B 1 58 ? 20.516 -47.75 -6.398 1 85.75 58 CYS B O 1
ATOM 3826 N N . VAL B 1 59 ? 21.875 -48.625 -8.008 1 86.69 59 VAL B N 1
ATOM 3827 C CA . VAL B 1 59 ? 22.984 -47.75 -7.609 1 86.69 59 VAL B CA 1
ATOM 3828 C C . VAL B 1 59 ? 22.641 -46.312 -7.938 1 86.69 59 VAL B C 1
ATOM 3830 O O . VAL B 1 59 ? 22.844 -45.406 -7.105 1 86.69 59 VAL B O 1
ATOM 3833 N N . PHE B 1 60 ? 22.078 -46.062 -9.086 1 87.56 60 PHE B N 1
ATOM 3834 C CA . PHE B 1 60 ? 21.75 -44.719 -9.539 1 87.56 60 PHE B CA 1
ATOM 3835 C C . PHE B 1 60 ? 20.719 -44.062 -8.625 1 87.56 60 PHE B C 1
ATOM 3837 O O . PHE B 1 60 ? 20.906 -42.938 -8.172 1 87.56 60 PHE B O 1
ATOM 3844 N N . MET B 1 61 ? 19.703 -44.781 -8.305 1 86 61 MET B N 1
ATOM 3845 C CA . MET B 1 61 ? 18.625 -44.219 -7.492 1 86 61 MET B CA 1
ATOM 3846 C C . MET B 1 61 ? 19.062 -44.031 -6.047 1 86 61 MET B C 1
ATOM 3848 O O . MET B 1 61 ? 18.609 -43.125 -5.371 1 86 61 MET B O 1
ATOM 3852 N N . SER B 1 62 ? 19.953 -44.906 -5.605 1 83 62 SER B N 1
ATOM 3853 C CA . SER B 1 62 ? 20.484 -44.75 -4.258 1 83 62 SER B CA 1
ATOM 3854 C C . SER B 1 62 ? 21.359 -43.5 -4.16 1 83 62 SER B C 1
ATOM 3856 O O . SER B 1 62 ? 21.266 -42.75 -3.184 1 83 62 SER B O 1
ATOM 3858 N N . VAL B 1 63 ? 22.125 -43.25 -5.199 1 86.31 63 VAL B N 1
ATOM 3859 C CA . VAL B 1 63 ? 23 -42.094 -5.215 1 86.31 63 VAL B CA 1
ATOM 3860 C C . VAL B 1 63 ? 22.156 -40.812 -5.289 1 86.31 63 VAL B C 1
ATOM 3862 O O . VAL B 1 63 ? 22.406 -39.844 -4.57 1 86.31 63 VAL B O 1
ATOM 3865 N N . VAL B 1 64 ? 21.156 -40.781 -6.105 1 86.06 64 VAL B N 1
ATOM 3866 C CA . VAL B 1 64 ? 20.281 -39.656 -6.258 1 86.06 64 VAL B CA 1
ATOM 3867 C C . VAL B 1 64 ? 19.516 -39.406 -4.957 1 86.06 64 VAL B C 1
ATOM 3869 O O . VAL B 1 64 ? 19.359 -38.25 -4.523 1 86.06 64 VAL B O 1
ATOM 3872 N N . GLY B 1 65 ? 19.062 -40.469 -4.371 1 81.12 65 GLY B N 1
ATOM 3873 C CA . GLY B 1 65 ? 18.312 -40.375 -3.127 1 81.12 65 GLY B CA 1
ATOM 3874 C C . GLY B 1 65 ? 19.141 -39.781 -1.988 1 81.12 65 GLY B C 1
ATOM 3875 O O . GLY B 1 65 ? 18.688 -38.875 -1.302 1 81.12 65 GLY B O 1
ATOM 3876 N N . VAL B 1 66 ? 20.297 -40.312 -1.844 1 81.25 66 VAL B N 1
ATOM 3877 C CA . VAL B 1 66 ? 21.172 -39.844 -0.778 1 81.25 66 VAL B CA 1
ATOM 3878 C C . VAL B 1 66 ? 21.609 -38.406 -1.059 1 81.25 66 VAL B C 1
ATOM 3880 O O . VAL B 1 66 ? 21.656 -37.594 -0.146 1 81.25 66 VAL B O 1
ATOM 3883 N N . GLY B 1 67 ? 21.875 -38.156 -2.312 1 83.06 67 GLY B N 1
ATOM 3884 C CA . GLY B 1 67 ? 22.266 -36.812 -2.689 1 83.06 67 GLY B CA 1
ATOM 3885 C C . GLY B 1 67 ? 21.156 -35.812 -2.439 1 83.06 67 GLY B C 1
ATOM 3886 O O . GLY B 1 67 ? 21.422 -34.719 -1.896 1 83.06 67 GLY B O 1
ATOM 3887 N N . ALA B 1 68 ? 19.969 -36.094 -2.855 1 82.06 68 ALA B N 1
ATOM 3888 C CA . ALA B 1 68 ? 18.844 -35.188 -2.666 1 82.06 68 ALA B CA 1
ATOM 3889 C C . ALA B 1 68 ? 18.562 -34.969 -1.183 1 82.06 68 ALA B C 1
ATOM 3891 O O . ALA B 1 68 ? 18.328 -33.844 -0.753 1 82.06 68 ALA B O 1
ATOM 3892 N N . PHE B 1 69 ? 18.641 -36.062 -0.438 1 78.62 69 PHE B N 1
ATOM 3893 C CA . PHE B 1 69 ? 18.375 -35.938 0.993 1 78.62 69 PHE B CA 1
ATOM 3894 C C . PHE B 1 69 ? 19.422 -35.094 1.676 1 78.62 69 PHE B C 1
ATOM 3896 O O . PHE B 1 69 ? 19.078 -34.219 2.504 1 78.62 69 PHE B O 1
ATOM 3903 N N . THR B 1 70 ? 20.656 -35.281 1.343 1 81.88 70 THR B N 1
ATOM 3904 C CA . THR B 1 70 ? 21.734 -34.5 1.934 1 81.88 70 THR B CA 1
ATOM 3905 C C . THR B 1 70 ? 21.594 -33.031 1.573 1 81.88 70 THR B C 1
ATOM 3907 O O . THR B 1 70 ? 21.781 -32.156 2.424 1 81.88 70 THR B O 1
ATOM 3910 N N . TYR B 1 71 ? 21.188 -32.75 0.426 1 82.56 71 TYR B N 1
ATOM 3911 C CA . TYR B 1 71 ? 21.047 -31.359 -0.022 1 82.56 71 TYR B CA 1
ATOM 3912 C C . TYR B 1 71 ? 19.906 -30.672 0.706 1 82.56 71 TYR B C 1
ATOM 3914 O O . TYR B 1 71 ? 20.062 -29.547 1.213 1 82.56 71 TYR B O 1
ATOM 3922 N N . PHE B 1 72 ? 18.781 -31.344 0.793 1 77.31 72 PHE B N 1
ATOM 3923 C CA . PHE B 1 72 ? 17.609 -30.719 1.401 1 77.31 72 PHE B CA 1
ATOM 3924 C C . PHE B 1 72 ? 17.812 -30.562 2.906 1 77.31 72 PHE B C 1
ATOM 3926 O O . PHE B 1 72 ? 17.328 -29.594 3.5 1 77.31 72 PHE B O 1
ATOM 3933 N N . PHE B 1 73 ? 18.516 -31.531 3.402 1 77.12 73 PHE B N 1
ATOM 3934 C CA . PHE B 1 73 ? 18.797 -31.438 4.828 1 77.12 73 PHE B CA 1
ATOM 3935 C C . PHE B 1 73 ? 19.719 -30.25 5.117 1 77.12 73 PHE B C 1
ATOM 3937 O O . PHE B 1 73 ? 19.484 -29.484 6.059 1 77.12 73 PHE B O 1
ATOM 3944 N N . HIS B 1 74 ? 20.703 -30.094 4.328 1 80.31 74 HIS B N 1
ATOM 3945 C CA . HIS B 1 74 ? 21.625 -28.969 4.496 1 80.31 74 HIS B CA 1
ATOM 3946 C C . HIS B 1 74 ? 20.922 -27.641 4.254 1 80.31 74 HIS B C 1
ATOM 3948 O O . HIS B 1 74 ? 21.188 -26.672 4.961 1 80.31 74 HIS B O 1
ATOM 3954 N N . GLU B 1 75 ? 20.094 -27.625 3.332 1 77.75 75 GLU B N 1
ATOM 3955 C CA . GLU B 1 75 ? 19.359 -26.406 3.02 1 77.75 75 GLU B CA 1
ATOM 3956 C C . GLU B 1 75 ? 18.406 -26.031 4.148 1 77.75 75 GLU B C 1
ATOM 3958 O O . GLU B 1 75 ? 18.234 -24.844 4.465 1 77.75 75 GLU B O 1
ATOM 3963 N N . PHE B 1 76 ? 17.781 -27 4.723 1 75.94 76 PHE B N 1
ATOM 3964 C CA . PHE B 1 76 ? 16.859 -26.766 5.832 1 75.94 76 PHE B CA 1
ATOM 3965 C C . PHE B 1 76 ? 17.594 -26.188 7.035 1 75.94 76 PHE B C 1
ATOM 3967 O O . PHE B 1 76 ? 17.125 -25.266 7.676 1 75.94 76 PHE B O 1
ATOM 3974 N N . ARG B 1 77 ? 18.703 -26.719 7.277 1 77.62 77 ARG B N 1
ATOM 3975 C CA . ARG B 1 77 ? 19.5 -26.219 8.398 1 77.62 77 ARG B CA 1
ATOM 3976 C C . ARG B 1 77 ? 20 -24.812 8.133 1 77.62 77 ARG B C 1
ATOM 3978 O O . ARG B 1 77 ? 20.031 -23.984 9.047 1 77.62 77 ARG B O 1
ATOM 3985 N N . ARG B 1 78 ? 20.359 -24.594 6.934 1 76.75 78 ARG B N 1
ATOM 3986 C CA . ARG B 1 78 ? 20.812 -23.25 6.559 1 76.75 78 ARG B CA 1
ATOM 3987 C C . ARG B 1 78 ? 19.688 -22.234 6.707 1 76.75 78 ARG B C 1
ATOM 3989 O O . ARG B 1 78 ? 19.906 -21.125 7.18 1 76.75 78 ARG B O 1
ATOM 3996 N N . PHE B 1 79 ? 18.531 -22.656 6.27 1 73.44 79 PHE B N 1
ATOM 3997 C CA . PHE B 1 79 ? 17.375 -21.781 6.367 1 73.44 79 PHE B CA 1
ATOM 3998 C C . PHE B 1 79 ? 17.062 -21.453 7.824 1 73.44 79 PHE B C 1
ATOM 4000 O O . PHE B 1 79 ? 16.734 -20.312 8.148 1 73.44 79 PHE B O 1
ATOM 4007 N N . GLN B 1 80 ? 17.141 -22.438 8.656 1 72.56 80 GLN B N 1
ATOM 4008 C CA . GLN B 1 80 ? 16.844 -22.234 10.07 1 72.56 80 GLN B CA 1
ATOM 4009 C C . GLN B 1 80 ? 17.859 -21.281 10.711 1 72.56 80 GLN B C 1
ATOM 4011 O O . GLN B 1 80 ? 17.516 -20.484 11.578 1 72.56 80 GLN B O 1
ATOM 4016 N N . ARG B 1 81 ? 19.031 -21.297 10.164 1 72.38 81 ARG B N 1
ATOM 4017 C CA . ARG B 1 81 ? 20.109 -20.516 10.758 1 72.38 81 ARG B CA 1
ATOM 4018 C C . ARG B 1 81 ? 20.156 -19.109 10.164 1 72.38 81 ARG B C 1
ATOM 4020 O O . ARG B 1 81 ? 20.234 -18.125 10.891 1 72.38 81 ARG B O 1
ATOM 4027 N N . ASP B 1 82 ? 20.219 -19.031 8.781 1 70.06 82 ASP B N 1
ATOM 4028 C CA . ASP B 1 82 ? 20.547 -17.781 8.109 1 70.06 82 ASP B CA 1
ATOM 4029 C C . ASP B 1 82 ? 19.312 -17.172 7.461 1 70.06 82 ASP B C 1
ATOM 4031 O O . ASP B 1 82 ? 19.328 -16 7.062 1 70.06 82 ASP B O 1
ATOM 4035 N N . GLY B 1 83 ? 18.234 -17.828 7.324 1 70.06 83 GLY B N 1
ATOM 4036 C CA . GLY B 1 83 ? 17.062 -17.328 6.621 1 70.06 83 GLY B CA 1
ATOM 4037 C C . GLY B 1 83 ? 17.188 -17.453 5.113 1 70.06 83 GLY B C 1
ATOM 4038 O O . GLY B 1 83 ? 17.969 -18.25 4.605 1 70.06 83 GLY B O 1
ATOM 4039 N N . VAL B 1 84 ? 16.234 -16.672 4.402 1 68.31 84 VAL B N 1
ATOM 4040 C CA . VAL B 1 84 ? 16.203 -16.781 2.949 1 68.31 84 VAL B CA 1
ATOM 4041 C C . VAL B 1 84 ? 17.047 -15.688 2.32 1 68.31 84 VAL B C 1
ATOM 4043 O O . VAL B 1 84 ? 17 -14.531 2.75 1 68.31 84 VAL B O 1
ATOM 4046 N N . ASP B 1 85 ? 18.031 -16.188 1.64 1 68.25 85 ASP B N 1
ATOM 4047 C CA . ASP B 1 85 ? 18.828 -15.242 0.872 1 68.25 85 ASP B CA 1
ATOM 4048 C C . ASP B 1 85 ? 18.312 -15.117 -0.561 1 68.25 85 ASP B C 1
ATOM 4050 O O . ASP B 1 85 ? 17.469 -15.898 -0.985 1 68.25 85 ASP B O 1
ATOM 4054 N N . ALA B 1 86 ? 18.781 -14.086 -1.351 1 67.75 86 ALA B N 1
ATOM 4055 C CA . ALA B 1 86 ? 18.344 -13.836 -2.725 1 67.75 86 ALA B CA 1
ATOM 4056 C C . ALA B 1 86 ? 18.719 -15.008 -3.635 1 67.75 86 ALA B C 1
ATOM 4058 O O . ALA B 1 86 ? 18.047 -15.234 -4.652 1 67.75 86 ALA B O 1
ATOM 4059 N N . ARG B 1 87 ? 19.75 -15.797 -3.209 1 72.94 87 ARG B N 1
ATOM 4060 C CA . ARG B 1 87 ? 20.234 -16.859 -4.078 1 72.94 87 ARG B CA 1
ATOM 4061 C C . ARG B 1 87 ? 19.594 -18.203 -3.721 1 72.94 87 ARG B C 1
ATOM 4063 O O . ARG B 1 87 ? 19.719 -19.172 -4.465 1 72.94 87 ARG B O 1
ATOM 4070 N N . SER B 1 88 ? 18.875 -18.188 -2.643 1 75.06 88 SER B N 1
ATOM 4071 C CA . SER B 1 88 ? 18.312 -19.453 -2.152 1 75.06 88 SER B CA 1
ATOM 4072 C C . SER B 1 88 ? 17.203 -19.953 -3.061 1 75.06 88 SER B C 1
ATOM 4074 O O . SER B 1 88 ? 17.125 -21.156 -3.344 1 75.06 88 SER B O 1
ATOM 4076 N N . VAL B 1 89 ? 16.516 -19.047 -3.695 1 75.88 89 VAL B N 1
ATOM 4077 C CA . VAL B 1 89 ? 15.344 -19.453 -4.461 1 75.88 89 VAL B CA 1
ATOM 4078 C C . VAL B 1 89 ? 15.781 -20.047 -5.801 1 75.88 89 VAL B C 1
ATOM 4080 O O . VAL B 1 89 ? 15.414 -21.172 -6.141 1 75.88 89 VAL B O 1
ATOM 4083 N N . PRO B 1 90 ? 16.656 -19.375 -6.48 1 77 90 PRO B N 1
ATOM 4084 C CA . PRO B 1 90 ? 17.078 -19.953 -7.758 1 77 90 PRO B CA 1
ATOM 4085 C C . PRO B 1 90 ? 17.859 -21.25 -7.59 1 77 90 PRO B C 1
ATOM 4087 O O . PRO B 1 90 ? 17.703 -22.172 -8.391 1 77 90 PRO B O 1
ATOM 4090 N N . LEU B 1 91 ? 18.641 -21.328 -6.586 1 80.06 91 LEU B N 1
ATOM 4091 C CA . LEU B 1 91 ? 19.422 -22.547 -6.348 1 80.06 91 LEU B CA 1
ATOM 4092 C C . LEU B 1 91 ? 18.516 -23.719 -6.043 1 80.06 91 LEU B C 1
ATOM 4094 O O . LEU B 1 91 ? 18.75 -24.844 -6.523 1 80.06 91 LEU B O 1
ATOM 4098 N N . ASN B 1 92 ? 17.562 -23.484 -5.289 1 79.94 92 ASN B N 1
ATOM 4099 C CA . ASN B 1 92 ? 16.625 -24.562 -4.949 1 79.94 92 ASN B CA 1
ATOM 4100 C C . ASN B 1 92 ? 15.805 -24.984 -6.16 1 79.94 92 ASN B C 1
ATOM 4102 O O . ASN B 1 92 ? 15.461 -26.156 -6.293 1 79.94 92 ASN B O 1
ATOM 4106 N N . LEU B 1 93 ? 15.5 -24.094 -7.062 1 82 93 LEU B N 1
ATOM 4107 C CA . LEU B 1 93 ? 14.75 -24.438 -8.266 1 82 93 LEU B CA 1
ATOM 4108 C C . LEU B 1 93 ? 15.602 -25.281 -9.211 1 82 93 LEU B C 1
ATOM 4110 O O . LEU B 1 93 ? 15.117 -26.281 -9.766 1 82 93 LEU B O 1
ATOM 4114 N N . TRP B 1 94 ? 16.875 -24.953 -9.297 1 86.06 94 TRP B N 1
ATOM 4115 C CA . TRP B 1 94 ? 17.781 -25.703 -10.156 1 86.06 94 TRP B CA 1
ATOM 4116 C C . TRP B 1 94 ? 18.016 -27.109 -9.602 1 86.06 94 TRP B C 1
ATOM 4118 O O . TRP B 1 94 ? 17.984 -28.094 -10.344 1 86.06 94 TRP B O 1
ATOM 4128 N N . MET B 1 95 ? 18.234 -27.141 -8.305 1 83.94 95 MET B N 1
ATOM 4129 C CA . MET B 1 95 ? 18.453 -28.438 -7.676 1 83.94 95 MET B CA 1
ATOM 4130 C C . MET B 1 95 ? 17.203 -29.312 -7.766 1 83.94 95 MET B C 1
ATOM 4132 O O . MET B 1 95 ? 17.312 -30.531 -7.949 1 83.94 95 MET B O 1
ATOM 4136 N N . GLY B 1 96 ? 16.062 -28.656 -7.59 1 82.56 96 GLY B N 1
ATOM 4137 C CA . GLY B 1 96 ? 14.82 -29.391 -7.77 1 82.56 96 GLY B CA 1
ATOM 4138 C C . GLY B 1 96 ? 14.68 -30 -9.156 1 82.56 96 GLY B C 1
ATOM 4139 O O . GLY B 1 96 ? 14.242 -31.141 -9.297 1 82.56 96 GLY B O 1
ATOM 4140 N N . GLN B 1 97 ? 15.109 -29.297 -10.094 1 85.75 97 GLN B N 1
ATOM 4141 C CA . GLN B 1 97 ? 15.039 -29.766 -11.469 1 85.75 97 GLN B CA 1
ATOM 4142 C C . GLN B 1 97 ? 16.016 -30.922 -11.703 1 85.75 97 GLN B C 1
ATOM 4144 O O . GLN B 1 97 ? 15.672 -31.906 -12.359 1 85.75 97 GLN B O 1
ATOM 4149 N N . ILE B 1 98 ? 17.172 -30.797 -11.195 1 87.88 98 ILE B N 1
ATOM 4150 C CA . ILE B 1 98 ? 18.188 -31.828 -11.375 1 87.88 98 ILE B CA 1
ATOM 4151 C C . ILE B 1 98 ? 17.734 -33.125 -10.695 1 87.88 98 ILE B C 1
ATOM 4153 O O . ILE B 1 98 ? 17.844 -34.219 -11.281 1 87.88 98 ILE B O 1
ATOM 4157 N N . ILE B 1 99 ? 17.203 -32.969 -9.531 1 85.12 99 ILE B N 1
ATOM 4158 C CA . ILE B 1 99 ? 16.766 -34.156 -8.773 1 85.12 99 ILE B CA 1
ATOM 4159 C C . ILE B 1 99 ? 15.586 -34.812 -9.484 1 85.12 99 ILE B C 1
ATOM 4161 O O . ILE B 1 99 ? 15.555 -36.031 -9.648 1 85.12 99 ILE B O 1
ATOM 4165 N N . LEU B 1 100 ? 14.641 -34.031 -9.93 1 85.38 100 LEU B N 1
ATOM 4166 C CA . LEU B 1 100 ? 13.477 -34.562 -10.609 1 85.38 100 LEU B CA 1
ATOM 4167 C C . LEU B 1 100 ? 13.867 -35.25 -11.914 1 85.38 100 LEU B C 1
ATOM 4169 O O . LEU B 1 100 ? 13.367 -36.344 -12.227 1 85.38 100 LEU B O 1
ATOM 4173 N N . THR B 1 101 ? 14.773 -34.625 -12.633 1 87.44 101 THR B N 1
ATOM 4174 C CA . THR B 1 101 ? 15.242 -35.219 -13.883 1 87.44 101 THR B CA 1
ATOM 4175 C C . THR B 1 101 ? 15.93 -36.562 -13.625 1 87.44 101 THR B C 1
ATOM 4177 O O . THR B 1 101 ? 15.727 -37.531 -14.367 1 87.44 101 THR B O 1
ATOM 4180 N N . SER B 1 102 ? 16.672 -36.625 -12.594 1 87.12 102 SER B N 1
ATOM 4181 C CA . SER B 1 102 ? 17.359 -37.844 -12.234 1 87.12 102 SER B CA 1
ATOM 4182 C C . SER B 1 102 ? 16.359 -38.938 -11.875 1 87.12 102 SER B C 1
ATOM 4184 O O . SER B 1 102 ? 16.547 -40.125 -12.25 1 87.12 102 SER B O 1
ATOM 4186 N N . ILE B 1 103 ? 15.305 -38.562 -11.211 1 84.94 103 ILE B N 1
ATOM 4187 C CA . ILE B 1 103 ? 14.281 -39.531 -10.828 1 84.94 103 ILE B CA 1
ATOM 4188 C C . ILE B 1 103 ? 13.539 -40.031 -12.07 1 84.94 103 ILE B C 1
ATOM 4190 O O . ILE B 1 103 ? 13.25 -41.219 -12.203 1 84.94 103 ILE B O 1
ATOM 4194 N N . ILE B 1 104 ? 13.273 -39.156 -12.984 1 86.06 104 ILE B N 1
ATOM 4195 C CA . ILE B 1 104 ? 12.57 -39.5 -14.219 1 86.06 104 ILE B CA 1
ATOM 4196 C C . ILE B 1 104 ? 13.414 -40.469 -15.039 1 86.06 104 ILE B C 1
ATOM 4198 O O . ILE B 1 104 ? 12.906 -41.5 -15.531 1 86.06 104 ILE B O 1
ATOM 4202 N N . VAL B 1 105 ? 14.664 -40.25 -15.094 1 85.69 105 VAL B N 1
ATOM 4203 C CA . VAL B 1 105 ? 15.57 -41.094 -15.852 1 85.69 105 VAL B CA 1
ATOM 4204 C C . VAL B 1 105 ? 15.68 -42.469 -15.172 1 85.69 105 VAL B C 1
ATOM 4206 O O . VAL B 1 105 ? 15.648 -43.5 -15.836 1 85.69 105 VAL B O 1
ATOM 4209 N N . GLY B 1 106 ? 15.695 -42.406 -13.914 1 83.5 106 GLY B N 1
ATOM 4210 C CA . GLY B 1 106 ? 15.836 -43.656 -13.156 1 83.5 106 GLY B CA 1
ATOM 4211 C C . GLY B 1 106 ? 14.57 -44.5 -13.156 1 83.5 106 GLY B C 1
ATOM 4212 O O . GLY B 1 106 ? 14.625 -45.719 -12.906 1 83.5 106 GLY B O 1
ATOM 4213 N N . THR B 1 107 ? 13.43 -43.844 -13.406 1 83.12 107 THR B N 1
ATOM 4214 C CA . THR B 1 107 ? 12.172 -44.594 -13.336 1 83.12 107 THR B CA 1
ATOM 4215 C C . THR B 1 107 ? 11.609 -44.844 -14.727 1 83.12 107 THR B C 1
ATOM 4217 O O . THR B 1 107 ? 10.422 -45.125 -14.883 1 83.12 107 THR B O 1
ATOM 4220 N N . GLY B 1 108 ? 12.43 -44.75 -15.766 1 82.06 108 GLY B N 1
ATOM 4221 C CA . GLY B 1 108 ? 11.984 -45.188 -17.078 1 82.06 108 GLY B CA 1
ATOM 4222 C C . GLY B 1 108 ? 12.031 -44.094 -18.125 1 82.06 108 GLY B C 1
ATOM 4223 O O . GLY B 1 108 ? 11.547 -44.281 -19.25 1 82.06 108 GLY B O 1
ATOM 4224 N N . GLY B 1 109 ? 12.562 -42.938 -17.75 1 82.56 109 GLY B N 1
ATOM 4225 C CA . GLY B 1 109 ? 12.68 -41.875 -18.719 1 82.56 109 GLY B CA 1
ATOM 4226 C C . GLY B 1 109 ? 11.352 -41.25 -19.078 1 82.56 109 GLY B C 1
ATOM 4227 O O . GLY B 1 109 ? 10.586 -40.844 -18.203 1 82.56 109 GLY B O 1
ATOM 4228 N N . ILE B 1 110 ? 11.023 -41.188 -20.391 1 83.5 110 ILE B N 1
ATOM 4229 C CA . ILE B 1 110 ? 9.797 -40.531 -20.844 1 83.5 110 ILE B CA 1
ATOM 4230 C C . ILE B 1 110 ? 8.594 -41.406 -20.484 1 83.5 110 ILE B C 1
ATOM 4232 O O . ILE B 1 110 ? 7.473 -40.875 -20.359 1 83.5 110 ILE B O 1
ATOM 4236 N N . ALA B 1 111 ? 8.859 -42.688 -20.266 1 80.38 111 ALA B N 1
ATOM 4237 C CA . ALA B 1 111 ? 7.785 -43.625 -19.891 1 80.38 111 ALA B CA 1
ATOM 4238 C C . ALA B 1 111 ? 7.594 -43.656 -18.375 1 80.38 111 ALA B C 1
ATOM 4240 O O . ALA B 1 111 ? 6.75 -44.375 -17.859 1 80.38 111 ALA B O 1
ATOM 4241 N N . SER B 1 112 ? 8.312 -42.812 -17.703 1 82 112 SER B N 1
ATOM 4242 C CA . SER B 1 112 ? 8.227 -42.781 -16.25 1 82 112 SER B CA 1
ATOM 4243 C C . SER B 1 112 ? 6.887 -42.25 -15.781 1 82 112 SER B C 1
ATOM 4245 O O . SER B 1 112 ? 6.402 -41.219 -16.312 1 82 112 SER B O 1
ATOM 4247 N N . PRO B 1 113 ? 6.273 -42.875 -14.797 1 79.56 113 PRO B N 1
ATOM 4248 C CA . PRO B 1 113 ? 5.039 -42.344 -14.211 1 79.56 113 PRO B CA 1
ATOM 4249 C C . PRO B 1 113 ? 5.254 -41.031 -13.469 1 79.56 113 PRO B C 1
ATOM 4251 O O . PRO B 1 113 ? 4.293 -40.312 -13.164 1 79.56 113 PRO B O 1
ATOM 4254 N N . VAL B 1 114 ? 6.512 -40.656 -13.234 1 82.25 114 VAL B N 1
ATOM 4255 C CA . VAL B 1 114 ? 6.812 -39.438 -12.469 1 82.25 114 VAL B CA 1
ATOM 4256 C C . VAL B 1 114 ? 7.031 -38.281 -13.422 1 82.25 114 VAL B C 1
ATOM 4258 O O . VAL B 1 114 ? 7.16 -37.125 -12.984 1 82.25 114 VAL B O 1
ATOM 4261 N N . LEU B 1 115 ? 6.992 -38.469 -14.688 1 86.12 115 LEU B N 1
ATOM 4262 C CA . LEU B 1 115 ? 7.262 -37.406 -15.688 1 86.12 115 LEU B CA 1
ATOM 4263 C C . LEU B 1 115 ? 6.32 -36.25 -15.508 1 86.12 115 LEU B C 1
ATOM 4265 O O . LEU B 1 115 ? 6.746 -35.094 -15.586 1 86.12 115 LEU B O 1
ATOM 4269 N N . PRO B 1 116 ? 5.062 -36.469 -15.125 1 86.94 116 PRO B N 1
ATOM 4270 C CA . PRO B 1 116 ? 4.145 -35.344 -14.992 1 86.94 116 PRO B CA 1
ATOM 4271 C C . PRO B 1 116 ? 4.512 -34.406 -13.828 1 86.94 116 PRO B C 1
ATOM 4273 O O . PRO B 1 116 ? 4.051 -33.281 -13.773 1 86.94 116 PRO B O 1
ATOM 4276 N N . ALA B 1 117 ? 5.344 -34.844 -12.969 1 84.75 117 ALA B N 1
ATOM 4277 C CA . ALA B 1 117 ? 5.758 -34 -11.828 1 84.75 117 ALA B CA 1
ATOM 4278 C C . ALA B 1 117 ? 6.59 -32.812 -12.297 1 84.75 117 ALA B C 1
ATOM 4280 O O . ALA B 1 117 ? 6.777 -31.859 -11.547 1 84.75 117 ALA B O 1
ATOM 4281 N N . ALA B 1 118 ? 7.016 -32.875 -13.516 1 89 118 ALA B N 1
ATOM 4282 C CA . ALA B 1 118 ? 7.793 -31.781 -14.086 1 89 118 ALA B CA 1
ATOM 4283 C C . ALA B 1 118 ? 6.918 -30.547 -14.281 1 89 118 ALA B C 1
ATOM 4285 O O . ALA B 1 118 ? 7.422 -29.422 -14.281 1 89 118 ALA B O 1
ATOM 4286 N N . LEU B 1 119 ? 5.688 -30.781 -14.391 1 90 119 LEU B N 1
ATOM 4287 C CA . LEU B 1 119 ? 4.789 -29.672 -14.719 1 90 119 LEU B CA 1
ATOM 4288 C C . LEU B 1 119 ? 4.566 -28.781 -13.508 1 90 119 LEU B C 1
ATOM 4290 O O . LEU B 1 119 ? 4.746 -27.562 -13.594 1 90 119 LEU B O 1
ATOM 4294 N N . PRO B 1 120 ? 4.242 -29.344 -12.359 1 86.94 120 PRO B N 1
ATOM 4295 C CA . PRO B 1 120 ? 4.117 -28.469 -11.203 1 86.94 120 PRO B CA 1
ATOM 4296 C C . PRO B 1 120 ? 5.43 -27.766 -10.844 1 86.94 120 PRO B C 1
ATOM 4298 O O . PRO B 1 120 ? 5.422 -26.625 -10.383 1 86.94 120 PRO B O 1
ATOM 4301 N N . LEU B 1 121 ? 6.484 -28.438 -11.008 1 84.19 121 LEU B N 1
ATOM 4302 C CA . LEU B 1 121 ? 7.773 -27.812 -10.734 1 84.19 121 LEU B CA 1
ATOM 4303 C C . LEU B 1 121 ? 8.039 -26.672 -11.703 1 84.19 121 LEU B C 1
ATOM 4305 O O . LEU B 1 121 ? 8.57 -25.625 -11.312 1 84.19 121 LEU B O 1
ATOM 4309 N N . GLY B 1 122 ? 7.691 -26.969 -12.961 1 86.69 122 GLY B N 1
ATOM 4310 C CA . GLY B 1 122 ? 7.816 -25.906 -13.945 1 86.69 122 GLY B CA 1
ATOM 4311 C C . GLY B 1 122 ? 6.961 -24.703 -13.625 1 86.69 122 GLY B C 1
ATOM 4312 O O . GLY B 1 122 ? 7.406 -23.562 -13.758 1 86.69 122 GLY B O 1
ATOM 4313 N N . PHE B 1 123 ? 5.867 -24.984 -13.172 1 87.94 123 PHE B N 1
ATOM 4314 C CA . PHE B 1 123 ? 4.941 -23.906 -12.828 1 87.94 123 PHE B CA 1
ATOM 4315 C C . PHE B 1 123 ? 5.457 -23.125 -11.633 1 87.94 123 PHE B C 1
ATOM 4317 O O . PHE B 1 123 ? 5.469 -21.891 -11.656 1 87.94 123 PHE B O 1
ATOM 4324 N N . LEU B 1 124 ? 5.879 -23.797 -10.664 1 82.88 124 LEU B N 1
ATOM 4325 C CA . LEU B 1 124 ? 6.41 -23.156 -9.461 1 82.88 124 LEU B CA 1
ATOM 4326 C C . LEU B 1 124 ? 7.633 -22.312 -9.797 1 82.88 124 LEU B C 1
ATOM 4328 O O . LEU B 1 124 ? 7.797 -21.219 -9.258 1 82.88 124 LEU B O 1
ATOM 4332 N N . SER B 1 125 ? 8.391 -22.812 -10.641 1 83.62 125 SER B N 1
ATOM 4333 C CA . SER B 1 125 ? 9.602 -22.094 -11.039 1 83.62 125 SER B CA 1
ATOM 4334 C C . SER B 1 125 ? 9.258 -20.812 -11.781 1 83.62 125 SER B C 1
ATOM 4336 O O . SER B 1 125 ? 9.938 -19.797 -11.617 1 83.62 125 SER B O 1
ATOM 4338 N N . SER B 1 126 ? 8.211 -20.844 -12.531 1 85.94 126 SER B N 1
ATOM 4339 C CA . SER B 1 126 ? 7.816 -19.672 -13.297 1 85.94 126 SER B CA 1
ATOM 4340 C C . SER B 1 126 ? 7.254 -18.578 -12.391 1 85.94 126 SER B C 1
ATOM 4342 O O . SER B 1 126 ? 7.352 -17.391 -12.711 1 85.94 126 SER B O 1
ATOM 4344 N N . LEU B 1 127 ? 6.746 -18.984 -11.305 1 82.38 127 LEU B N 1
ATOM 4345 C CA . LEU B 1 127 ? 6.145 -18.047 -10.375 1 82.38 127 LEU B CA 1
ATOM 4346 C C . LEU B 1 127 ? 7.203 -17.422 -9.477 1 82.38 127 LEU B C 1
ATOM 4348 O O . LEU B 1 127 ? 7.137 -16.234 -9.156 1 82.38 127 LEU B O 1
ATOM 4352 N N . ALA B 1 128 ? 8.148 -18.219 -9.109 1 76.94 128 ALA B N 1
ATOM 4353 C CA . ALA B 1 128 ? 9.086 -17.797 -8.07 1 76.94 128 ALA B CA 1
ATOM 4354 C C . ALA B 1 128 ? 10.336 -17.156 -8.688 1 76.94 128 ALA B C 1
ATOM 4356 O O . ALA B 1 128 ? 11 -16.344 -8.055 1 76.94 128 ALA B O 1
ATOM 4357 N N . ALA B 1 129 ? 10.625 -17.531 -9.867 1 78.44 129 ALA B N 1
ATOM 4358 C CA . ALA B 1 129 ? 11.891 -17.109 -10.461 1 78.44 129 ALA B CA 1
ATOM 4359 C C . ALA B 1 129 ? 11.75 -15.75 -11.141 1 78.44 129 ALA B C 1
ATOM 4361 O O . ALA B 1 129 ? 10.648 -15.352 -11.508 1 78.44 129 ALA B O 1
ATOM 4362 N N . THR B 1 130 ? 12.898 -15.141 -11.203 1 77.56 130 THR B N 1
ATOM 4363 C CA . THR B 1 130 ? 12.969 -13.914 -11.992 1 77.56 130 THR B CA 1
ATOM 4364 C C . THR B 1 130 ? 12.766 -14.211 -13.469 1 77.56 130 THR B C 1
ATOM 4366 O O . THR B 1 130 ? 12.922 -15.352 -13.914 1 77.56 130 THR B O 1
ATOM 4369 N N . PRO B 1 131 ? 12.336 -13.227 -14.242 1 81.06 131 PRO B N 1
ATOM 4370 C CA . PRO B 1 131 ? 12.07 -13.469 -15.656 1 81.06 131 PRO B CA 1
ATOM 4371 C C . PRO B 1 131 ? 13.266 -14.078 -16.391 1 81.06 131 PRO B C 1
ATOM 4373 O O . PRO B 1 131 ? 13.094 -14.945 -17.25 1 81.06 131 PRO B O 1
ATOM 4376 N N . ARG B 1 132 ? 14.453 -13.656 -16.062 1 83.56 132 ARG B N 1
ATOM 4377 C CA . ARG B 1 132 ? 15.641 -14.211 -16.703 1 83.56 132 ARG B CA 1
ATOM 4378 C C . ARG B 1 132 ? 15.852 -15.664 -16.297 1 83.56 132 ARG B C 1
ATOM 4380 O O . ARG B 1 132 ? 16.141 -16.516 -17.141 1 83.56 132 ARG B O 1
ATOM 4387 N N . ASP B 1 133 ? 15.648 -15.977 -15.07 1 84.56 133 ASP B N 1
ATOM 4388 C CA . ASP B 1 133 ? 15.836 -17.344 -14.57 1 84.56 133 ASP B CA 1
ATOM 4389 C C . ASP B 1 133 ? 14.719 -18.266 -15.055 1 84.56 133 ASP B C 1
ATOM 4391 O O . ASP B 1 133 ? 14.945 -19.453 -15.281 1 84.56 133 ASP B O 1
ATOM 4395 N N . ARG B 1 134 ? 13.609 -17.672 -15.289 1 86.88 134 ARG B N 1
ATOM 4396 C CA . ARG B 1 134 ? 12.469 -18.453 -15.781 1 86.88 134 ARG B CA 1
ATOM 4397 C C . ARG B 1 134 ? 12.75 -19.016 -17.172 1 86.88 134 ARG B C 1
ATOM 4399 O O . ARG B 1 134 ? 12.523 -20.203 -17.422 1 86.88 134 ARG B O 1
ATOM 4406 N N . SER B 1 135 ? 13.266 -18.188 -18.016 1 90.69 135 SER B N 1
ATOM 4407 C CA . SER B 1 135 ? 13.555 -18.625 -19.375 1 90.69 135 SER B CA 1
ATOM 4408 C C . SER B 1 135 ? 14.672 -19.656 -19.391 1 90.69 135 SER B C 1
ATOM 4410 O O . SER B 1 135 ? 14.609 -20.625 -20.156 1 90.69 135 SER B O 1
ATOM 4412 N N . ARG B 1 136 ? 15.617 -19.469 -18.531 1 91.31 136 ARG B N 1
ATOM 4413 C CA . ARG B 1 136 ? 16.734 -20.422 -18.469 1 91.31 136 ARG B CA 1
ATOM 4414 C C . ARG B 1 136 ? 16.266 -21.781 -17.953 1 91.31 136 ARG B C 1
ATOM 4416 O O . ARG B 1 136 ? 16.672 -22.812 -18.469 1 91.31 136 ARG B O 1
ATOM 4423 N N . LEU B 1 137 ? 15.438 -21.719 -17 1 90.94 137 LEU B N 1
ATOM 4424 C CA . LEU B 1 137 ? 14.93 -22.969 -16.422 1 90.94 137 LEU B CA 1
ATOM 4425 C C . LEU B 1 137 ? 14.031 -23.688 -17.422 1 90.94 137 LEU B C 1
ATOM 4427 O O . LEU B 1 137 ? 14.102 -24.922 -17.547 1 90.94 137 LEU B O 1
ATOM 4431 N N . LEU B 1 138 ? 13.203 -22.953 -18.125 1 92.81 138 LEU B N 1
ATOM 4432 C CA . LEU B 1 138 ? 12.344 -23.562 -19.125 1 92.81 138 LEU B CA 1
ATOM 4433 C C . LEU B 1 138 ? 13.18 -24.203 -20.234 1 92.81 138 LEU B C 1
ATOM 4435 O O . LEU B 1 138 ? 12.914 -25.344 -20.625 1 92.81 138 LEU B O 1
ATOM 4439 N N . MET B 1 139 ? 14.18 -23.531 -20.641 1 93.56 139 MET B N 1
ATOM 4440 C CA . MET B 1 139 ? 15.047 -24.062 -21.688 1 93.56 139 MET B CA 1
ATOM 4441 C C . MET B 1 139 ? 15.773 -25.312 -21.219 1 93.56 139 MET B C 1
ATOM 4443 O O . MET B 1 139 ? 15.93 -26.266 -21.969 1 93.56 139 MET B O 1
ATOM 4447 N N . ALA B 1 140 ? 16.172 -25.25 -19.984 1 91.81 140 ALA B N 1
ATOM 4448 C CA . ALA B 1 140 ? 16.828 -26.422 -19.406 1 91.81 140 ALA B CA 1
ATOM 4449 C C . ALA B 1 140 ? 15.867 -27.609 -19.328 1 91.81 140 ALA B C 1
ATOM 4451 O O . ALA B 1 140 ? 16.25 -28.75 -19.641 1 91.81 140 ALA B O 1
ATOM 4452 N N . GLN B 1 141 ? 14.664 -27.359 -18.953 1 92.19 141 GLN B N 1
ATOM 4453 C CA . GLN B 1 141 ? 13.672 -28.422 -18.859 1 92.19 141 GLN B CA 1
ATOM 4454 C C . GLN B 1 141 ? 13.359 -29.016 -20.234 1 92.19 141 GLN B C 1
ATOM 4456 O O . GLN B 1 141 ? 13.289 -30.234 -20.406 1 92.19 141 GLN B O 1
ATOM 4461 N N . LEU B 1 142 ? 13.203 -28.172 -21.203 1 93.75 142 LEU B N 1
ATOM 4462 C CA . LEU B 1 142 ? 12.906 -28.625 -22.547 1 93.75 142 LEU B CA 1
ATOM 4463 C C . LEU B 1 142 ? 14.078 -29.375 -23.156 1 93.75 142 LEU B C 1
ATOM 4465 O O . LEU B 1 142 ? 13.898 -30.406 -23.797 1 93.75 142 LEU B O 1
ATOM 4469 N N . SER B 1 143 ? 15.266 -28.891 -22.906 1 92.5 143 SER B N 1
ATOM 4470 C CA . SER B 1 143 ? 16.453 -29.562 -23.406 1 92.5 143 SER B CA 1
ATOM 4471 C C . SER B 1 143 ? 16.641 -30.938 -22.781 1 92.5 143 SER B C 1
ATOM 4473 O O . SER B 1 143 ? 17 -31.891 -23.469 1 92.5 143 SER B O 1
ATOM 4475 N N . THR B 1 144 ? 16.406 -30.953 -21.5 1 89.69 144 THR B N 1
ATOM 4476 C CA . THR B 1 144 ? 16.531 -32.25 -20.812 1 89.69 144 THR B CA 1
ATOM 4477 C C . THR B 1 144 ? 15.477 -33.219 -21.312 1 89.69 144 THR B C 1
ATOM 4479 O O . THR B 1 144 ? 15.773 -34.406 -21.516 1 89.69 144 THR B O 1
ATOM 4482 N N . LEU B 1 145 ? 14.25 -32.75 -21.5 1 90.69 145 LEU B N 1
ATOM 4483 C CA . LEU B 1 145 ? 13.188 -33.594 -22.031 1 90.69 145 LEU B CA 1
ATOM 4484 C C . LEU B 1 145 ? 13.547 -34.125 -23.422 1 90.69 145 LEU B C 1
ATOM 4486 O O . LEU B 1 145 ? 13.359 -35.281 -23.719 1 90.69 145 LEU B O 1
ATOM 4490 N N . MET B 1 146 ? 14.094 -33.281 -24.234 1 90.5 146 MET B N 1
ATOM 4491 C CA . MET B 1 146 ? 14.492 -33.656 -25.594 1 90.5 146 MET B CA 1
ATOM 4492 C C . MET B 1 146 ? 15.633 -34.656 -25.562 1 90.5 146 MET B C 1
ATOM 4494 O O . MET B 1 146 ? 15.633 -35.625 -26.328 1 90.5 146 MET B O 1
ATOM 4498 N N . ALA B 1 147 ? 16.531 -34.438 -24.656 1 89.19 147 ALA B N 1
ATOM 4499 C CA . ALA B 1 147 ? 17.688 -35.312 -24.547 1 89.19 147 ALA B CA 1
ATOM 4500 C C . ALA B 1 147 ? 17.25 -36.719 -24.094 1 89.19 147 ALA B C 1
ATOM 4502 O O . ALA B 1 147 ? 17.656 -37.719 -24.688 1 89.19 147 ALA B O 1
ATOM 4503 N N . VAL B 1 148 ? 16.422 -36.75 -23.078 1 87.12 148 VAL B N 1
ATOM 4504 C CA . VAL B 1 148 ? 15.961 -38.031 -22.562 1 87.12 148 VAL B CA 1
ATOM 4505 C C . VAL B 1 148 ? 15.141 -38.781 -23.625 1 87.12 148 VAL B C 1
ATOM 4507 O O . VAL B 1 148 ? 15.273 -39.969 -23.797 1 87.12 148 VAL B O 1
ATOM 4510 N N . SER B 1 149 ? 14.312 -38 -24.375 1 86.44 149 SER B N 1
ATOM 4511 C CA . SER B 1 149 ? 13.5 -38.594 -25.438 1 86.44 149 SER B CA 1
ATOM 4512 C C . SER B 1 149 ? 14.383 -39.125 -26.562 1 86.44 149 SER B C 1
ATOM 4514 O O . SER B 1 149 ? 14.141 -40.25 -27.047 1 86.44 149 SER B O 1
ATOM 4516 N N . PHE B 1 150 ? 15.367 -38.469 -26.875 1 85.62 150 PHE B N 1
ATOM 4517 C CA . PHE B 1 150 ? 16.266 -38.875 -27.953 1 85.62 150 PHE B CA 1
ATOM 4518 C C . PHE B 1 150 ? 17 -40.156 -27.578 1 85.62 150 PHE B C 1
ATOM 4520 O O . PHE B 1 150 ? 17.047 -41.094 -28.375 1 85.62 150 PHE B O 1
ATOM 4527 N N . PHE B 1 151 ? 17.484 -40.25 -26.391 1 84.75 151 PHE B N 1
ATOM 4528 C CA . PHE B 1 151 ? 18.25 -41.406 -25.953 1 84.75 151 PHE B CA 1
ATOM 4529 C C . PHE B 1 151 ? 17.359 -42.625 -25.797 1 84.75 151 PHE B C 1
ATOM 4531 O O . PHE B 1 151 ? 17.781 -43.75 -26.094 1 84.75 151 PHE B O 1
ATOM 4538 N N . GLN B 1 152 ? 16.172 -42.375 -25.422 1 84.62 152 GLN B N 1
ATOM 4539 C CA . GLN B 1 152 ? 15.273 -43.5 -25.203 1 84.62 152 GLN B CA 1
ATOM 4540 C C . GLN B 1 152 ? 14.758 -44.031 -26.547 1 84.62 152 GLN B C 1
ATOM 4542 O O . GLN B 1 152 ? 14.703 -45.25 -26.75 1 84.62 152 GLN B O 1
ATOM 4547 N N . ILE B 1 153 ? 14.414 -43.156 -27.469 1 82.69 153 ILE B N 1
ATOM 4548 C CA . ILE B 1 153 ? 13.828 -43.594 -28.75 1 82.69 153 ILE B CA 1
ATOM 4549 C C . ILE B 1 153 ? 14.914 -44.156 -29.641 1 82.69 153 ILE B C 1
ATOM 4551 O O . ILE B 1 153 ? 14.672 -45.094 -30.391 1 82.69 153 ILE B O 1
ATOM 4555 N N . SER B 1 154 ? 16.125 -43.625 -29.562 1 83 154 SER B N 1
ATOM 4556 C CA . SER B 1 154 ? 17.219 -44.094 -30.406 1 83 154 SER B CA 1
ATOM 4557 C C . SER B 1 154 ? 17.703 -45.469 -29.984 1 83 154 SER B C 1
ATOM 4559 O O . SER B 1 154 ? 18.359 -46.156 -30.75 1 83 154 SER B O 1
ATOM 4561 N N . GLY B 1 155 ? 17.359 -45.938 -28.844 1 76.75 155 GLY B N 1
ATOM 4562 C CA . GLY B 1 155 ? 17.781 -47.25 -28.359 1 76.75 155 GLY B CA 1
ATOM 4563 C C . GLY B 1 155 ? 19.203 -47.281 -27.844 1 76.75 155 GLY B C 1
ATOM 4564 O O . GLY B 1 155 ? 19.766 -48.344 -27.609 1 76.75 155 GLY B O 1
ATOM 4565 N N . LEU B 1 156 ? 19.828 -46.156 -27.703 1 76.44 156 LEU B N 1
ATOM 4566 C CA . LEU B 1 156 ? 21.219 -46.062 -27.234 1 76.44 156 LEU B CA 1
ATOM 4567 C C . LEU B 1 156 ? 21.328 -46.562 -25.797 1 76.44 156 LEU B C 1
ATOM 4569 O O . LEU B 1 156 ? 22.359 -47.125 -25.422 1 76.44 156 LEU B O 1
ATOM 4573 N N . VAL B 1 157 ? 20.359 -46.25 -24.953 1 71.12 157 VAL B N 1
ATOM 4574 C CA . VAL B 1 157 ? 20.344 -46.75 -23.578 1 71.12 157 VAL B CA 1
ATOM 4575 C C . VAL B 1 157 ? 19.328 -47.906 -23.453 1 71.12 157 VAL B C 1
ATOM 4577 O O . VAL B 1 157 ? 18.125 -47.688 -23.609 1 71.12 157 VAL B O 1
ATOM 4580 N N . GLN B 1 158 ? 19.938 -49.031 -23.5 1 69.38 158 GLN B N 1
ATOM 4581 C CA . GLN B 1 158 ? 19.109 -50.219 -23.359 1 69.38 158 GLN B CA 1
ATOM 4582 C C . GLN B 1 158 ? 18.672 -50.438 -21.922 1 69.38 158 GLN B C 1
ATOM 4584 O O . GLN B 1 158 ? 19.391 -50.094 -20.984 1 69.38 158 GLN B O 1
ATOM 4589 N N . GLY B 1 159 ? 17.312 -50.688 -21.547 1 72.94 159 GLY B N 1
ATOM 4590 C CA . GLY B 1 159 ? 16.828 -51.062 -20.234 1 72.94 159 GLY B CA 1
ATOM 4591 C C . GLY B 1 159 ? 16.234 -49.906 -19.469 1 72.94 159 GLY B C 1
ATOM 4592 O O . GLY B 1 159 ? 16.094 -49.969 -18.234 1 72.94 159 GLY B O 1
ATOM 4593 N N . LEU B 1 160 ? 16.031 -48.812 -20.188 1 77.12 160 LEU B N 1
ATOM 4594 C CA . LEU B 1 160 ? 15.5 -47.656 -19.484 1 77.12 160 LEU B CA 1
ATOM 4595 C C . LEU B 1 160 ? 14.055 -47.906 -19.047 1 77.12 160 LEU B C 1
ATOM 4597 O O . LEU B 1 160 ? 13.688 -47.594 -17.922 1 77.12 160 LEU B O 1
ATOM 4601 N N . PRO B 1 161 ? 13.266 -48.5 -19.969 1 72.88 161 PRO B N 1
ATOM 4602 C CA . PRO B 1 161 ? 11.891 -48.719 -19.5 1 72.88 161 PRO B CA 1
ATOM 4603 C C . PRO B 1 161 ? 11.805 -49.781 -18.406 1 72.88 161 PRO B C 1
ATOM 4605 O O . PRO B 1 161 ? 12.586 -50.75 -18.406 1 72.88 161 PRO B O 1
ATOM 4608 N N . LEU B 1 162 ? 10.992 -49.5 -17.438 1 74.62 162 LEU B N 1
ATOM 4609 C CA . LEU B 1 162 ? 10.781 -50.469 -16.375 1 74.62 162 LEU B CA 1
ATOM 4610 C C . LEU B 1 162 ? 10.133 -51.75 -16.922 1 74.62 162 LEU B C 1
ATOM 4612 O O . LEU B 1 162 ? 9.141 -51.656 -17.656 1 74.62 162 LEU B O 1
ATOM 4616 N N . TRP B 1 163 ? 10.797 -52.844 -16.641 1 72.06 163 TRP B N 1
ATOM 4617 C CA . TRP B 1 163 ? 10.352 -54.094 -17.234 1 72.06 163 TRP B CA 1
ATOM 4618 C C . TRP B 1 163 ? 8.898 -54.375 -16.875 1 72.06 163 TRP B C 1
ATOM 4620 O O . TRP B 1 163 ? 8.148 -54.906 -17.703 1 72.06 163 TRP B O 1
ATOM 4630 N N . PHE B 1 164 ? 8.586 -54 -15.562 1 70.44 164 PHE B N 1
ATOM 4631 C CA . PHE B 1 164 ? 7.254 -54.375 -15.109 1 70.44 164 PHE B CA 1
ATOM 4632 C C . PHE B 1 164 ? 6.195 -53.438 -15.68 1 70.44 164 PHE B C 1
ATOM 4634 O O . PHE B 1 164 ? 5 -53.719 -15.609 1 70.44 164 PHE B O 1
ATOM 4641 N N . LEU B 1 165 ? 6.633 -52.312 -16.328 1 71.75 165 LEU B N 1
ATOM 4642 C CA . LEU B 1 165 ? 5.676 -51.406 -16.938 1 71.75 165 LEU B CA 1
ATOM 4643 C C . LEU B 1 165 ? 5.504 -51.719 -18.422 1 71.75 165 LEU B C 1
ATOM 4645 O O . LEU B 1 165 ? 4.562 -51.25 -19.062 1 71.75 165 LEU B O 1
ATOM 4649 N N . GLY B 1 166 ? 6.148 -52.625 -18.891 1 69.06 166 GLY B N 1
ATOM 4650 C CA . GLY B 1 166 ? 6.055 -52.969 -20.281 1 69.06 166 GLY B CA 1
ATOM 4651 C C . GLY B 1 166 ? 6.766 -52 -21.203 1 69.06 166 GLY B C 1
ATOM 4652 O O . GLY B 1 166 ? 7.215 -50.938 -20.766 1 69.06 166 GLY B O 1
ATOM 4653 N N . ALA B 1 167 ? 7.086 -52.406 -22.406 1 69.38 167 ALA B N 1
ATOM 4654 C CA . ALA B 1 167 ? 7.746 -51.562 -23.391 1 69.38 167 ALA B CA 1
ATOM 4655 C C . ALA B 1 167 ? 6.734 -50.688 -24.109 1 69.38 167 ALA B C 1
ATOM 4657 O O . ALA B 1 167 ? 5.93 -51.156 -24.906 1 69.38 167 ALA B O 1
ATOM 4658 N N . PRO B 1 168 ? 6.672 -49.406 -23.656 1 72.06 168 PRO B N 1
ATOM 4659 C CA . PRO B 1 168 ? 5.715 -48.531 -24.328 1 72.06 168 PRO B CA 1
ATOM 4660 C C . PRO B 1 168 ? 6.031 -48.344 -25.812 1 72.06 168 PRO B C 1
ATOM 4662 O O . PRO B 1 168 ? 7.176 -48.531 -26.234 1 72.06 168 PRO B O 1
ATOM 4665 N N . SER B 1 169 ? 4.914 -48.188 -26.609 1 75.56 169 SER B N 1
ATOM 4666 C CA . SER B 1 169 ? 5.094 -47.938 -28.031 1 75.56 169 SER B CA 1
ATOM 4667 C C . SER B 1 169 ? 5.82 -46.625 -28.281 1 75.56 169 SER B C 1
ATOM 4669 O O . SER B 1 169 ? 5.773 -45.719 -27.438 1 75.56 169 SER B O 1
ATOM 4671 N N . ALA B 1 170 ? 6.633 -46.594 -29.375 1 77.25 170 ALA B N 1
ATOM 4672 C CA . ALA B 1 170 ? 7.367 -45.375 -29.75 1 77.25 170 ALA B CA 1
ATOM 4673 C C . ALA B 1 170 ? 6.422 -44.219 -29.953 1 77.25 170 ALA B C 1
ATOM 4675 O O . ALA B 1 170 ? 6.766 -43.062 -29.609 1 77.25 170 ALA B O 1
ATOM 4676 N N . VAL B 1 171 ? 5.238 -44.438 -30.391 1 76.94 171 VAL B N 1
ATOM 4677 C CA . VAL B 1 171 ? 4.262 -43.375 -30.641 1 76.94 171 VAL B CA 1
ATOM 4678 C C . VAL B 1 171 ? 3.801 -42.781 -29.328 1 76.94 171 VAL B C 1
ATOM 4680 O O . VAL B 1 171 ? 3.654 -41.562 -29.219 1 76.94 171 VAL B O 1
ATOM 4683 N N . LEU B 1 172 ? 3.68 -43.594 -28.359 1 76.81 172 LEU B N 1
ATOM 4684 C CA . LEU B 1 172 ? 3.258 -43.125 -27.047 1 76.81 172 LEU B CA 1
ATOM 4685 C C . LEU B 1 172 ? 4.344 -42.25 -26.406 1 76.81 172 LEU B C 1
ATOM 4687 O O . LEU B 1 172 ? 4.043 -41.25 -25.766 1 76.81 172 LEU B O 1
ATOM 4691 N N . LEU B 1 173 ? 5.551 -42.688 -26.625 1 80.06 173 LEU B N 1
ATOM 4692 C CA . LEU B 1 173 ? 6.672 -41.938 -26.047 1 80.06 173 LEU B CA 1
ATOM 4693 C C . LEU B 1 173 ? 6.805 -40.562 -26.688 1 80.06 173 LEU B C 1
ATOM 4695 O O . LEU B 1 173 ? 6.988 -39.562 -25.984 1 80.06 173 LEU B O 1
ATOM 4699 N N . VAL B 1 174 ? 6.602 -40.531 -28 1 82.38 174 VAL B N 1
ATOM 4700 C CA . VAL B 1 174 ? 6.73 -39.281 -28.719 1 82.38 174 VAL B CA 1
ATOM 4701 C C . VAL B 1 174 ? 5.559 -38.344 -28.375 1 82.38 174 VAL B C 1
ATOM 4703 O O . VAL B 1 174 ? 5.75 -37.156 -28.141 1 82.38 174 VAL B O 1
ATOM 4706 N N . ALA B 1 175 ? 4.387 -38.875 -28.297 1 79.38 175 ALA B N 1
ATOM 4707 C CA . ALA B 1 175 ? 3.207 -38.094 -27.953 1 79.38 175 ALA B CA 1
ATOM 4708 C C . ALA B 1 175 ? 3.32 -37.562 -26.531 1 79.38 175 ALA B C 1
ATOM 4710 O O . ALA B 1 175 ? 2.99 -36.375 -26.281 1 79.38 175 ALA B O 1
ATOM 4711 N N . GLY B 1 176 ? 3.779 -38.406 -25.609 1 79.44 176 GLY B N 1
ATOM 4712 C CA . GLY B 1 176 ? 3.949 -37.969 -24.234 1 79.44 176 GLY B CA 1
ATOM 4713 C C . GLY B 1 176 ? 4.969 -36.844 -24.078 1 79.44 176 GLY B C 1
ATOM 4714 O O . GLY B 1 176 ? 4.746 -35.906 -23.328 1 79.44 176 GLY B O 1
ATOM 4715 N N . ALA B 1 177 ? 6.062 -37 -24.781 1 85.88 177 ALA B N 1
ATOM 4716 C CA . ALA B 1 177 ? 7.121 -36 -24.734 1 85.88 177 ALA B CA 1
ATOM 4717 C C . ALA B 1 177 ? 6.648 -34.688 -25.312 1 85.88 177 ALA B C 1
ATOM 4719 O O . ALA B 1 177 ? 6.934 -33.594 -24.766 1 85.88 177 ALA B O 1
ATOM 4720 N N . LEU B 1 178 ? 5.895 -34.719 -26.375 1 84.31 178 LEU B N 1
ATOM 4721 C CA . LEU B 1 178 ? 5.41 -33.531 -27.031 1 84.31 178 LEU B CA 1
ATOM 4722 C C . LEU B 1 178 ? 4.391 -32.812 -26.156 1 84.31 178 LEU B C 1
ATOM 4724 O O . LEU B 1 178 ? 4.453 -31.578 -26.016 1 84.31 178 LEU B O 1
ATOM 4728 N N . VAL B 1 179 ? 3.502 -33.531 -25.578 1 82 179 VAL B N 1
ATOM 4729 C CA . VAL B 1 179 ? 2.477 -32.938 -24.734 1 82 179 VAL B CA 1
ATOM 4730 C C . VAL B 1 179 ? 3.127 -32.312 -23.5 1 82 179 VAL B C 1
ATOM 4732 O O . VAL B 1 179 ? 2.768 -31.188 -23.109 1 82 179 VAL B O 1
ATOM 4735 N N . THR B 1 180 ? 4.047 -33.062 -22.922 1 88.12 180 THR B N 1
ATOM 4736 C CA . THR B 1 180 ? 4.734 -32.531 -21.766 1 88.12 180 THR B CA 1
ATOM 4737 C C . THR B 1 180 ? 5.484 -31.234 -22.109 1 88.12 180 THR B C 1
ATOM 4739 O O . THR B 1 180 ? 5.461 -30.266 -21.344 1 88.12 180 THR B O 1
ATOM 4742 N N . ALA B 1 181 ? 6.102 -31.25 -23.266 1 89.44 181 ALA B N 1
ATOM 4743 C CA . ALA B 1 181 ? 6.832 -30.062 -23.703 1 89.44 181 ALA B CA 1
ATOM 4744 C C . ALA B 1 181 ? 5.895 -28.875 -23.891 1 89.44 181 ALA B C 1
ATOM 4746 O O . ALA B 1 181 ? 6.195 -27.766 -23.438 1 89.44 181 ALA B O 1
ATOM 4747 N N . ILE B 1 182 ? 4.801 -29.062 -24.516 1 84.19 182 ILE B N 1
ATOM 4748 C CA . ILE B 1 182 ? 3.82 -28.016 -24.734 1 84.19 182 ILE B CA 1
ATOM 4749 C C . ILE B 1 182 ? 3.287 -27.516 -23.391 1 84.19 182 ILE B C 1
ATOM 4751 O O . ILE B 1 182 ? 3.154 -26.312 -23.172 1 84.19 182 ILE B O 1
ATOM 4755 N N . MET B 1 183 ? 3.057 -28.438 -22.516 1 86.25 183 MET B N 1
ATOM 4756 C CA . MET B 1 183 ? 2.51 -28.078 -21.203 1 86.25 183 MET B CA 1
ATOM 4757 C C . MET B 1 183 ? 3.525 -27.281 -20.391 1 86.25 183 MET B C 1
ATOM 4759 O O . MET B 1 183 ? 3.152 -26.391 -19.625 1 86.25 183 MET B O 1
ATOM 4763 N N . LEU B 1 184 ? 4.738 -27.656 -20.516 1 90.81 184 LEU B N 1
ATOM 4764 C CA . LEU B 1 184 ? 5.773 -26.906 -19.828 1 90.81 184 LEU B CA 1
ATOM 4765 C C . LEU B 1 184 ? 5.797 -25.453 -20.312 1 90.81 184 LEU B C 1
ATOM 4767 O O . LEU B 1 184 ? 5.945 -24.531 -19.5 1 90.81 184 LEU B O 1
ATOM 4771 N N . CYS B 1 185 ? 5.617 -25.266 -21.562 1 88.25 185 CYS B N 1
ATOM 4772 C CA . CYS B 1 185 ? 5.574 -23.922 -22.125 1 88.25 185 CYS B CA 1
ATOM 4773 C C . CYS B 1 185 ? 4.352 -23.156 -21.625 1 88.25 185 CYS B C 1
ATOM 4775 O O . CYS B 1 185 ? 4.449 -21.969 -21.281 1 88.25 185 CYS B O 1
ATOM 4777 N N . VAL B 1 186 ? 3.273 -23.797 -21.547 1 82.81 186 VAL B N 1
ATOM 4778 C CA . VAL B 1 186 ? 2.039 -23.188 -21.078 1 82.81 186 VAL B CA 1
ATOM 4779 C C . VAL B 1 186 ? 2.182 -22.828 -19.594 1 82.81 186 VAL B C 1
ATOM 4781 O O . VAL B 1 186 ? 1.765 -21.734 -19.172 1 82.81 186 VAL B O 1
ATOM 4784 N N . CYS B 1 187 ? 2.766 -23.734 -18.859 1 86 187 CYS B N 1
ATOM 4785 C CA . CYS B 1 187 ? 2.984 -23.484 -17.438 1 86 187 CYS B CA 1
ATOM 4786 C C . CYS B 1 187 ? 3.881 -22.266 -17.234 1 86 187 CYS B C 1
ATOM 4788 O O . CYS B 1 187 ? 3.609 -21.422 -16.359 1 86 187 CYS B O 1
ATOM 4790 N N . SER B 1 188 ? 4.867 -22.219 -18.031 1 87.19 188 SER B N 1
ATOM 4791 C CA . SER B 1 188 ? 5.793 -21.109 -17.906 1 87.19 188 SER B CA 1
ATOM 4792 C C . SER B 1 188 ? 5.113 -19.781 -18.266 1 87.19 188 SER B C 1
ATOM 4794 O O . SER B 1 188 ? 5.301 -18.781 -17.578 1 87.19 188 SER B O 1
ATOM 4796 N N . ALA B 1 189 ? 4.352 -19.797 -19.281 1 83.5 189 ALA B N 1
ATOM 4797 C CA . ALA B 1 189 ? 3.641 -18.594 -19.703 1 83.5 189 ALA B CA 1
ATOM 4798 C C . ALA B 1 189 ? 2.596 -18.188 -18.672 1 83.5 189 ALA B C 1
ATOM 4800 O O . ALA B 1 189 ? 2.463 -17 -18.344 1 83.5 189 ALA B O 1
ATOM 4801 N N . ALA B 1 190 ? 1.863 -19.141 -18.219 1 81.75 190 ALA B N 1
ATOM 4802 C CA . ALA B 1 190 ? 0.833 -18.875 -17.219 1 81.75 190 ALA B CA 1
ATOM 4803 C C . ALA B 1 190 ? 1.448 -18.375 -15.914 1 81.75 190 ALA B C 1
ATOM 4805 O O . ALA B 1 190 ? 0.937 -17.438 -15.305 1 81.75 190 ALA B O 1
ATOM 4806 N N . GLY B 1 191 ? 2.49 -19.047 -15.547 1 82.25 191 GLY B N 1
ATOM 4807 C CA . GLY B 1 191 ? 3.174 -18.609 -14.344 1 82.25 191 GLY B CA 1
ATOM 4808 C C . GLY B 1 191 ? 3.719 -17.203 -14.453 1 82.25 191 GLY B C 1
ATOM 4809 O O . GLY B 1 191 ? 3.613 -16.406 -13.508 1 82.25 191 GLY B O 1
ATOM 4810 N N . GLY B 1 192 ? 4.273 -16.953 -15.578 1 81.56 192 GLY B N 1
ATOM 4811 C CA . GLY B 1 192 ? 4.762 -15.602 -15.812 1 81.56 192 GLY B CA 1
ATOM 4812 C C . GLY B 1 192 ? 3.662 -14.555 -15.805 1 81.56 192 GLY B C 1
ATOM 4813 O O . GLY B 1 192 ? 3.838 -13.469 -15.242 1 81.56 192 GLY B O 1
ATOM 4814 N N . ALA B 1 193 ? 2.58 -14.883 -16.359 1 81.5 193 ALA B N 1
ATOM 4815 C CA . ALA B 1 193 ? 1.44 -13.969 -16.406 1 81.5 193 ALA B CA 1
ATOM 4816 C C . ALA B 1 193 ? 0.892 -13.703 -15 1 81.5 193 ALA B C 1
ATOM 4818 O O . ALA B 1 193 ? 0.551 -12.57 -14.664 1 81.5 193 ALA B O 1
ATOM 4819 N N . ILE B 1 194 ? 0.858 -14.688 -14.227 1 81.38 194 ILE B N 1
ATOM 4820 C CA . ILE B 1 194 ? 0.342 -14.555 -12.875 1 81.38 194 ILE B CA 1
ATOM 4821 C C . ILE B 1 194 ? 1.291 -13.695 -12.039 1 81.38 194 ILE B C 1
ATOM 4823 O O . ILE B 1 194 ? 0.85 -12.82 -11.289 1 81.38 194 ILE B O 1
ATOM 4827 N N . ARG B 1 195 ? 2.494 -13.977 -12.242 1 80.81 195 ARG B N 1
ATOM 4828 C CA . ARG B 1 195 ? 3.49 -13.188 -11.523 1 80.81 195 ARG B CA 1
ATOM 4829 C C . ARG B 1 195 ? 3.381 -11.711 -11.883 1 80.81 195 ARG B C 1
ATOM 4831 O O . ARG B 1 195 ? 3.42 -10.852 -11 1 80.81 195 ARG B O 1
ATOM 4838 N N . THR B 1 196 ? 3.264 -11.43 -13.094 1 79.81 196 THR B N 1
ATOM 4839 C CA . THR B 1 196 ? 3.164 -10.047 -13.547 1 79.81 196 THR B CA 1
ATOM 4840 C C . THR B 1 196 ? 1.888 -9.398 -13.023 1 79.81 196 THR B C 1
ATOM 4842 O O . THR B 1 196 ? 1.891 -8.219 -12.664 1 79.81 196 THR B O 1
ATOM 4845 N N . THR B 1 197 ? 0.897 -10.125 -13.047 1 77.19 197 THR B N 1
ATOM 4846 C CA . THR B 1 197 ? -0.366 -9.602 -12.539 1 77.19 197 THR B CA 1
ATOM 4847 C C . THR B 1 197 ? -0.25 -9.266 -11.055 1 77.19 197 THR B C 1
ATOM 4849 O O . THR B 1 197 ? -0.725 -8.219 -10.609 1 77.19 197 THR B O 1
ATOM 4852 N N . PHE B 1 198 ? 0.352 -10.109 -10.398 1 75.69 198 PHE B N 1
ATOM 4853 C CA . PHE B 1 198 ? 0.546 -9.867 -8.969 1 75.69 198 PHE B CA 1
ATOM 4854 C C . PHE B 1 198 ? 1.411 -8.633 -8.742 1 75.69 198 PHE B C 1
ATOM 4856 O O . PHE B 1 198 ? 1.106 -7.812 -7.879 1 75.69 198 PHE B O 1
ATOM 4863 N N . ASP B 1 199 ? 2.439 -8.594 -9.484 1 75.44 199 ASP B N 1
ATOM 4864 C CA . ASP B 1 199 ? 3.328 -7.438 -9.383 1 75.44 199 ASP B CA 1
ATOM 4865 C C . ASP B 1 199 ? 2.584 -6.141 -9.695 1 75.44 199 ASP B C 1
ATOM 4867 O O . ASP B 1 199 ? 2.775 -5.129 -9.016 1 75.44 199 ASP B O 1
ATOM 4871 N N . ASN B 1 200 ? 1.807 -6.223 -10.656 1 74.75 200 ASN B N 1
ATOM 4872 C CA . ASN B 1 200 ? 1.036 -5.047 -11.039 1 74.75 200 ASN B CA 1
ATOM 4873 C C . ASN B 1 200 ? 0.019 -4.668 -9.969 1 74.75 200 ASN B C 1
ATOM 4875 O O . ASN B 1 200 ? -0.199 -3.484 -9.703 1 74.75 200 ASN B O 1
ATOM 4879 N N . MET B 1 201 ? -0.549 -5.668 -9.445 1 74 201 MET B N 1
ATOM 4880 C CA . MET B 1 201 ? -1.51 -5.438 -8.367 1 74 201 MET B CA 1
ATOM 4881 C C . MET B 1 201 ? -0.839 -4.762 -7.176 1 74 201 MET B C 1
ATOM 4883 O O . MET B 1 201 ? -1.387 -3.816 -6.602 1 74 201 MET B O 1
ATOM 4887 N N . LEU B 1 202 ? 0.209 -5.242 -6.82 1 74.44 202 LEU B N 1
ATOM 4888 C CA . LEU B 1 202 ? 0.953 -4.688 -5.695 1 74.44 202 LEU B CA 1
ATOM 4889 C C . LEU B 1 202 ? 1.394 -3.258 -5.98 1 74.44 202 LEU B C 1
ATOM 4891 O O . LEU B 1 202 ? 1.264 -2.379 -5.125 1 74.44 202 LEU B O 1
ATOM 4895 N N . SER B 1 203 ? 1.854 -3.059 -7.117 1 73.81 203 SER B N 1
ATOM 4896 C CA . SER B 1 203 ? 2.312 -1.729 -7.508 1 73.81 203 SER B CA 1
ATOM 4897 C C . SER B 1 203 ? 1.169 -0.722 -7.488 1 73.81 203 SER B C 1
ATOM 4899 O O . SER B 1 203 ? 1.338 0.409 -7.027 1 73.81 203 SER B O 1
ATOM 4901 N N . GLU B 1 204 ? 0.137 -1.148 -8.016 1 73.94 204 GLU B N 1
ATOM 4902 C CA . GLU B 1 204 ? -1.016 -0.254 -8.07 1 73.94 204 GLU B CA 1
ATOM 4903 C C . GLU B 1 204 ? -1.523 0.071 -6.664 1 73.94 204 GLU B C 1
ATOM 4905 O O . GLU B 1 204 ? -1.865 1.219 -6.375 1 73.94 204 GLU B O 1
ATOM 4910 N N . ALA B 1 205 ? -1.607 -0.938 -5.879 1 72.56 205 ALA B N 1
ATOM 4911 C CA . ALA B 1 205 ? -2.074 -0.741 -4.512 1 72.56 205 ALA B CA 1
ATOM 4912 C C . ALA B 1 205 ? -1.151 0.203 -3.746 1 72.56 205 ALA B C 1
ATOM 4914 O O . ALA B 1 205 ? -1.616 1.085 -3.021 1 72.56 205 ALA B O 1
ATOM 4915 N N . LEU B 1 206 ? 0.031 0.012 -3.934 1 74.81 206 LEU B N 1
ATOM 4916 C CA . LEU B 1 206 ? 1.013 0.836 -3.236 1 74.81 206 LEU B CA 1
ATOM 4917 C C . LEU B 1 206 ? 1.047 2.246 -3.816 1 74.81 206 LEU B C 1
ATOM 4919 O O . LEU B 1 206 ? 1.184 3.223 -3.074 1 74.81 206 LEU B O 1
ATOM 4923 N N . ALA B 1 207 ? 0.939 2.322 -5.07 1 71.69 207 ALA B N 1
ATOM 4924 C CA . ALA B 1 207 ? 0.946 3.631 -5.719 1 71.69 207 ALA B CA 1
ATOM 4925 C C . ALA B 1 207 ? -0.213 4.492 -5.227 1 71.69 207 ALA B C 1
ATOM 4927 O O . ALA B 1 207 ? -0.042 5.688 -4.969 1 71.69 207 ALA B O 1
ATOM 4928 N N . SER B 1 208 ? -1.319 3.922 -5.18 1 70.38 208 SER B N 1
ATOM 4929 C CA . SER B 1 208 ? -2.496 4.637 -4.691 1 70.38 208 SER B CA 1
ATOM 4930 C C . SER B 1 208 ? -2.283 5.148 -3.271 1 70.38 208 SER B C 1
ATOM 4932 O O . SER B 1 208 ? -2.613 6.297 -2.963 1 70.38 208 SER B O 1
ATOM 4934 N N . ARG B 1 209 ? -1.76 4.332 -2.463 1 73.12 209 ARG B N 1
ATOM 4935 C CA . ARG B 1 209 ? -1.525 4.723 -1.076 1 73.12 209 ARG B CA 1
ATOM 4936 C C . ARG B 1 209 ? -0.429 5.777 -0.982 1 73.12 209 ARG B C 1
ATOM 4938 O O . ARG B 1 209 ? -0.507 6.691 -0.157 1 73.12 209 ARG B O 1
ATOM 4945 N N . ASP B 1 210 ? 0.493 5.598 -1.774 1 72.44 210 ASP B N 1
ATOM 4946 C CA . ASP B 1 210 ? 1.584 6.566 -1.797 1 72.44 210 ASP B CA 1
ATOM 4947 C C . ASP B 1 210 ? 1.087 7.941 -2.236 1 72.44 210 ASP B C 1
ATOM 4949 O O . ASP B 1 210 ? 1.539 8.969 -1.719 1 72.44 210 ASP B O 1
ATOM 4953 N N . GLU B 1 211 ? 0.245 7.949 -3.148 1 69.25 211 GLU B N 1
ATOM 4954 C CA . GLU B 1 211 ? -0.344 9.211 -3.588 1 69.25 211 GLU B CA 1
ATOM 4955 C C . GLU B 1 211 ? -1.111 9.883 -2.455 1 69.25 211 GLU B C 1
ATOM 4957 O O . GLU B 1 211 ? -0.984 11.094 -2.244 1 69.25 211 GLU B O 1
ATOM 4962 N N . LEU B 1 212 ? -1.812 9.102 -1.768 1 68.44 212 LEU B N 1
ATOM 4963 C CA . LEU B 1 212 ? -2.545 9.625 -0.621 1 68.44 212 LEU B CA 1
ATOM 4964 C C . LEU B 1 212 ? -1.588 10.148 0.444 1 68.44 212 LEU B C 1
ATOM 4966 O O . LEU B 1 212 ? -1.819 11.211 1.022 1 68.44 212 LEU B O 1
ATOM 4970 N N . LEU B 1 213 ? -0.611 9.422 0.631 1 70.62 213 LEU B N 1
ATOM 4971 C CA . LEU B 1 213 ? 0.4 9.828 1.6 1 70.62 213 LEU B CA 1
ATOM 4972 C C . LEU B 1 213 ? 1.054 11.141 1.182 1 70.62 213 LEU B C 1
ATOM 4974 O O . LEU B 1 213 ? 1.239 12.039 2.008 1 70.62 213 LEU B O 1
ATOM 4978 N N . ALA B 1 214 ? 1.305 11.195 -0.032 1 65.88 214 ALA B N 1
ATOM 4979 C CA . ALA B 1 214 ? 1.929 12.414 -0.549 1 65.88 214 ALA B CA 1
ATOM 4980 C C . ALA B 1 214 ? 1.013 13.617 -0.366 1 65.88 214 ALA B C 1
ATOM 4982 O O . ALA B 1 214 ? 1.471 14.703 0 1 65.88 214 ALA B O 1
ATOM 4983 N N . THR B 1 215 ? -0.165 13.445 -0.622 1 62.28 215 THR B N 1
ATOM 4984 C CA . THR B 1 215 ? -1.146 14.516 -0.47 1 62.28 215 THR B CA 1
ATOM 4985 C C . THR B 1 215 ? -1.215 14.984 0.981 1 62.28 215 THR B C 1
ATOM 4987 O O . THR B 1 215 ? -1.197 16.188 1.253 1 62.28 215 THR B O 1
ATOM 4990 N N . HIS B 1 216 ? -1.227 14.039 1.854 1 67.56 216 HIS B N 1
ATOM 4991 C CA . HIS B 1 216 ? -1.331 14.398 3.264 1 67.56 216 HIS B CA 1
ATOM 4992 C C . HIS B 1 216 ? -0.037 15.031 3.77 1 67.56 216 HIS B C 1
ATOM 4994 O O . HIS B 1 216 ? -0.069 15.953 4.586 1 67.56 216 HIS B O 1
ATOM 5000 N N . ARG B 1 217 ? 0.954 14.555 3.289 1 64.94 217 ARG B N 1
ATOM 5001 C CA . ARG B 1 217 ? 2.246 15.133 3.635 1 64.94 217 ARG B CA 1
ATOM 5002 C C . ARG B 1 217 ? 2.359 16.562 3.119 1 64.94 217 ARG B C 1
ATOM 5004 O O . ARG B 1 217 ? 2.842 17.453 3.83 1 64.94 217 ARG B O 1
ATOM 5011 N N . SER B 1 218 ? 1.973 16.734 1.938 1 60.12 218 SER B N 1
ATOM 5012 C CA . SER B 1 218 ? 1.984 18.078 1.351 1 60.12 218 SER B CA 1
ATOM 5013 C C . SER B 1 218 ? 1.086 19.031 2.129 1 60.12 218 SER B C 1
ATOM 5015 O O . SER B 1 218 ? 1.454 20.188 2.367 1 60.12 218 SER B O 1
ATOM 5017 N N . TYR B 1 219 ? 0.017 18.531 2.564 1 64.12 219 TYR B N 1
ATOM 5018 C CA . TYR B 1 219 ? -0.904 19.344 3.352 1 64.12 219 TYR B CA 1
ATOM 5019 C C . TYR B 1 219 ? -0.294 19.719 4.699 1 64.12 219 TYR B C 1
ATOM 5021 O O . TYR B 1 219 ? -0.342 20.875 5.113 1 64.12 219 TYR B O 1
ATOM 5029 N N . ALA B 1 220 ? 0.205 18.672 5.285 1 66.5 220 ALA B N 1
ATOM 5030 C CA . ALA B 1 220 ? 0.845 18.922 6.574 1 66.5 220 ALA B CA 1
ATOM 5031 C C . ALA B 1 220 ? 1.999 19.906 6.43 1 66.5 220 ALA B C 1
ATOM 5033 O O . ALA B 1 220 ? 2.164 20.812 7.258 1 66.5 220 ALA B O 1
ATOM 5034 N N . GLY B 1 221 ? 2.641 19.719 5.398 1 63.09 221 GLY B N 1
ATOM 5035 C CA . GLY B 1 221 ? 3.734 20.641 5.129 1 63.09 221 GLY B CA 1
ATOM 5036 C C . GLY B 1 221 ? 3.27 22.062 4.855 1 63.09 221 GLY B C 1
ATOM 5037 O O . GLY B 1 221 ? 3.873 23.016 5.34 1 63.09 221 GLY B O 1
ATOM 5038 N N . ALA B 1 222 ? 2.283 22.156 4.129 1 58.88 222 ALA B N 1
ATOM 5039 C CA . ALA B 1 222 ? 1.712 23.453 3.838 1 58.88 222 ALA B CA 1
ATOM 5040 C C . ALA B 1 222 ? 1.189 24.125 5.109 1 58.88 222 ALA B C 1
ATOM 5042 O O . ALA B 1 222 ? 1.374 25.328 5.309 1 58.88 222 ALA B O 1
ATOM 5043 N N . LEU B 1 223 ? 0.574 23.359 5.902 1 66.62 223 LEU B N 1
ATOM 5044 C CA . LEU B 1 223 ? 0.053 23.875 7.16 1 66.62 223 LEU B CA 1
ATOM 5045 C C . LEU B 1 223 ? 1.188 24.344 8.062 1 66.62 223 LEU B C 1
ATOM 5047 O O . LEU B 1 223 ? 1.075 25.391 8.711 1 66.62 223 LEU B O 1
ATOM 5051 N N . GLU B 1 224 ? 2.166 23.625 8.102 1 65.56 224 GLU B N 1
ATOM 5052 C CA . GLU B 1 224 ? 3.34 24 8.891 1 65.56 224 GLU B CA 1
ATOM 5053 C C . GLU B 1 224 ? 3.951 25.297 8.391 1 65.56 224 GLU B C 1
ATOM 5055 O O . GLU B 1 224 ? 4.238 26.203 9.18 1 65.56 224 GLU B O 1
ATOM 5060 N N . ALA B 1 225 ? 4.133 25.312 7.156 1 60.09 225 ALA B N 1
ATOM 5061 C CA . ALA B 1 225 ? 4.715 26.516 6.559 1 60.09 225 ALA B CA 1
ATOM 5062 C C . ALA B 1 225 ? 3.824 27.719 6.801 1 60.09 225 ALA B C 1
ATOM 5064 O O . ALA B 1 225 ? 4.316 28.812 7.121 1 60.09 225 ALA B O 1
ATOM 5065 N N . MET B 1 226 ? 2.605 27.562 6.711 1 60.91 226 MET B N 1
ATOM 5066 C CA . MET B 1 226 ? 1.642 28.641 6.918 1 60.91 226 MET B CA 1
ATOM 5067 C C . MET B 1 226 ? 1.648 29.109 8.367 1 60.91 226 MET B C 1
ATOM 5069 O O . MET B 1 226 ? 1.631 30.312 8.641 1 60.91 226 MET B O 1
ATOM 5073 N N . SER B 1 227 ? 1.567 28.125 9.133 1 66.44 227 SER B N 1
ATOM 5074 C CA . SER B 1 227 ? 1.577 28.453 10.555 1 66.44 227 SER B CA 1
ATOM 5075 C C . SER B 1 227 ? 2.816 29.25 10.93 1 66.44 227 SER B C 1
ATOM 5077 O O . SER B 1 227 ? 2.73 30.219 11.695 1 66.44 227 SER B O 1
ATOM 5079 N N . GLY B 1 228 ? 3.893 28.812 10.336 1 63.03 228 GLY B N 1
ATOM 5080 C CA . GLY B 1 228 ? 5.125 29.547 10.57 1 63.03 228 GLY B CA 1
ATOM 5081 C C . GLY B 1 228 ? 5.098 30.953 10.008 1 63.03 228 GLY B C 1
ATOM 5082 O O . GLY B 1 228 ? 5.543 31.891 10.656 1 63.03 228 GLY B O 1
ATOM 5083 N N . GLU B 1 229 ? 4.609 31.109 8.906 1 59.19 229 GLU B N 1
ATOM 5084 C CA . GLU B 1 229 ? 4.535 32.406 8.25 1 59.19 229 GLU B CA 1
ATOM 5085 C C . GLU B 1 229 ? 3.596 33.344 9 1 59.19 229 GLU B C 1
ATOM 5087 O O . GLU B 1 229 ? 3.92 34.531 9.211 1 59.19 229 GLU B O 1
ATOM 5092 N N . ILE B 1 230 ? 2.477 32.875 9.352 1 63.41 230 ILE B N 1
ATOM 5093 C CA . ILE B 1 230 ? 1.492 33.688 10.062 1 63.41 230 ILE B CA 1
ATOM 5094 C C . ILE B 1 230 ? 2.064 34.125 11.406 1 63.41 230 ILE B C 1
ATOM 5096 O O . ILE B 1 230 ? 1.896 35.281 11.805 1 63.41 230 ILE B O 1
ATOM 5100 N N . ALA B 1 231 ? 2.686 33.188 12.055 1 66.94 231 ALA B N 1
ATOM 5101 C CA . ALA B 1 231 ? 3.328 33.531 13.32 1 66.94 231 ALA B CA 1
ATOM 5102 C C . ALA B 1 231 ? 4.344 34.656 13.133 1 66.94 231 ALA B C 1
ATOM 5104 O O . ALA B 1 231 ? 4.414 35.562 13.953 1 66.94 231 ALA B O 1
ATOM 5105 N N . HIS B 1 232 ? 5.113 34.594 12.039 1 64.06 232 HIS B N 1
ATOM 5106 C CA . HIS B 1 232 ? 6.105 35.594 11.75 1 64.06 232 HIS B CA 1
ATOM 5107 C C . HIS B 1 232 ? 5.441 36.938 11.438 1 64.06 232 HIS B C 1
ATOM 5109 O O . HIS B 1 232 ? 5.898 38 11.898 1 64.06 232 HIS B O 1
ATOM 5115 N N . GLU B 1 233 ? 4.348 36.938 10.758 1 64.81 233 GLU B N 1
ATOM 5116 C CA . GLU B 1 233 ? 3.635 38.156 10.375 1 64.81 233 GLU B CA 1
ATOM 5117 C C . GLU B 1 233 ? 2.971 38.781 11.578 1 64.81 233 GLU B C 1
ATOM 5119 O O . GLU B 1 233 ? 2.879 40.031 11.656 1 64.81 233 GLU B O 1
ATOM 5124 N N . LEU B 1 234 ? 2.529 37.938 12.5 1 74 234 LEU B N 1
ATOM 5125 C CA . LEU B 1 234 ? 1.896 38.469 13.703 1 74 234 LEU B CA 1
ATOM 5126 C C . LEU B 1 234 ? 2.938 39.062 14.664 1 74 234 LEU B C 1
ATOM 5128 O O . LEU B 1 234 ? 2.66 40 15.391 1 74 234 LEU B O 1
ATOM 5132 N N . LYS B 1 235 ? 4.117 38.531 14.578 1 71.5 235 LYS B N 1
ATOM 5133 C CA . LYS B 1 235 ? 5.191 38.938 15.461 1 71.5 235 LYS B CA 1
ATOM 5134 C C . LYS B 1 235 ? 5.578 40.406 15.188 1 71.5 235 LYS B C 1
ATOM 5136 O O . LYS B 1 235 ? 5.879 41.156 16.109 1 71.5 235 LYS B O 1
ATOM 5141 N N . ASN B 1 236 ? 5.496 40.781 13.961 1 71.69 236 ASN B N 1
ATOM 5142 C CA . ASN B 1 236 ? 5.91 42.125 13.562 1 71.69 236 ASN B CA 1
ATOM 5143 C C . ASN B 1 236 ? 4.992 43.188 14.148 1 71.69 236 ASN B C 1
ATOM 5145 O O . ASN B 1 236 ? 5.441 44.062 14.898 1 71.69 236 ASN B O 1
ATOM 5149 N N . PRO B 1 237 ? 3.666 43.188 13.883 1 75.5 237 PRO B N 1
ATOM 5150 C CA . PRO B 1 237 ? 2.797 44.188 14.508 1 75.5 237 PRO B CA 1
ATOM 5151 C C . PRO B 1 237 ? 2.762 44.094 16.031 1 75.5 237 PRO B C 1
ATOM 5153 O O . PRO B 1 237 ? 2.643 45.094 16.719 1 75.5 237 PRO B O 1
ATOM 5156 N N . LEU B 1 238 ? 2.961 42.938 16.516 1 80.94 238 LEU B N 1
ATOM 5157 C CA . LEU B 1 238 ? 2.951 42.75 17.969 1 80.94 238 LEU B CA 1
ATOM 5158 C C . LEU B 1 238 ? 4.137 43.469 18.625 1 80.94 238 LEU B C 1
ATOM 5160 O O . LEU B 1 238 ? 4.004 44.031 19.688 1 80.94 238 LEU B O 1
ATOM 5164 N N . ALA B 1 239 ? 5.246 43.344 17.922 1 77.5 239 ALA B N 1
ATOM 5165 C CA . ALA B 1 239 ? 6.426 44.031 18.406 1 77.5 239 ALA B CA 1
ATOM 5166 C C . ALA B 1 239 ? 6.188 45.531 18.438 1 77.5 239 ALA B C 1
ATOM 5168 O O . ALA B 1 239 ? 6.59 46.219 19.391 1 77.5 239 ALA B O 1
ATOM 5169 N N . THR B 1 240 ? 5.562 46.094 17.484 1 76.12 240 THR B N 1
ATOM 5170 C CA . THR B 1 240 ? 5.242 47.531 17.406 1 76.12 240 THR B CA 1
ATOM 5171 C C . THR B 1 240 ? 4.277 47.906 18.531 1 76.12 240 THR B C 1
ATOM 5173 O O . THR B 1 240 ? 4.488 48.906 19.219 1 76.12 240 THR B O 1
ATOM 5176 N N . VAL B 1 241 ? 3.27 47.094 18.656 1 82.19 241 VAL B N 1
ATOM 5177 C CA . VAL B 1 241 ? 2.275 47.344 19.703 1 82.19 241 VAL B CA 1
ATOM 5178 C C . VAL B 1 241 ? 2.936 47.312 21.078 1 82.19 241 VAL B C 1
ATOM 5180 O O . VAL B 1 241 ? 2.664 48.156 21.938 1 82.19 241 VAL B O 1
ATOM 5183 N N . LYS B 1 242 ? 3.785 46.312 21.234 1 81.38 242 LYS B N 1
ATOM 5184 C CA . LYS B 1 242 ? 4.504 46.188 22.5 1 81.38 242 LYS B CA 1
ATOM 5185 C C . LYS B 1 242 ? 5.375 47.406 22.766 1 81.38 242 LYS B C 1
ATOM 5187 O O . LYS B 1 242 ? 5.359 47.938 23.859 1 81.38 242 LYS B O 1
ATOM 5192 N N . GLY B 1 243 ? 6.105 47.812 21.781 1 80.19 243 GLY B N 1
ATOM 5193 C CA . GLY B 1 243 ? 6.941 49 21.906 1 80.19 243 GLY B CA 1
ATOM 5194 C C . GLY B 1 243 ? 6.16 50.25 22.25 1 80.19 243 GLY B C 1
ATOM 5195 O O . GLY B 1 243 ? 6.551 51 23.141 1 80.19 243 GLY B O 1
ATOM 5196 N N . LEU B 1 244 ? 5.078 50.469 21.578 1 80.56 244 LEU B N 1
ATOM 5197 C CA . LEU B 1 244 ? 4.25 51.656 21.797 1 80.56 244 LEU B CA 1
ATOM 5198 C C . LEU B 1 244 ? 3.607 51.625 23.188 1 80.56 244 LEU B C 1
ATOM 5200 O O . LEU B 1 244 ? 3.555 52.625 23.875 1 80.56 244 LEU B O 1
ATOM 5204 N N . THR B 1 245 ? 3.121 50.469 23.547 1 82.12 245 THR B N 1
ATOM 5205 C CA . THR B 1 245 ? 2.469 50.344 24.844 1 82.12 245 THR B CA 1
ATOM 5206 C C . THR B 1 245 ? 3.467 50.562 25.984 1 82.12 245 THR B C 1
ATOM 5208 O O . THR B 1 245 ? 3.133 51.156 27 1 82.12 245 THR B O 1
ATOM 5211 N N . GLN B 1 246 ? 4.684 50.062 25.766 1 81.38 246 GLN B N 1
ATOM 5212 C CA . GLN B 1 246 ? 5.723 50.281 26.766 1 81.38 246 GLN B CA 1
ATOM 5213 C C . GLN B 1 246 ? 6.078 51.781 26.875 1 81.38 246 GLN B C 1
ATOM 5215 O O . GLN B 1 246 ? 6.277 52.281 27.984 1 81.38 246 GLN B O 1
ATOM 5220 N N . LEU B 1 247 ? 6.16 52.469 25.766 1 80.44 247 LEU B N 1
ATOM 5221 C CA . LEU B 1 247 ? 6.418 53.906 25.75 1 80.44 247 LEU B CA 1
ATOM 5222 C C . LEU B 1 247 ? 5.297 54.656 26.438 1 80.44 247 LEU B C 1
ATOM 5224 O O . LEU B 1 247 ? 5.559 55.594 27.219 1 80.44 247 LEU B O 1
ATOM 5228 N N . MET B 1 248 ? 4.105 54.312 26.219 1 81.94 248 MET B N 1
ATOM 5229 C CA . MET B 1 248 ? 2.945 54.969 26.812 1 81.94 248 MET B CA 1
ATOM 5230 C C . MET B 1 248 ? 2.879 54.719 28.312 1 81.94 248 MET B C 1
ATOM 5232 O O . MET B 1 248 ? 2.498 55.625 29.078 1 81.94 248 MET B O 1
ATOM 5236 N N . ALA B 1 249 ? 3.252 53.469 28.641 1 78.88 249 ALA B N 1
ATOM 5237 C CA . ALA B 1 249 ? 3.26 53.156 30.062 1 78.88 249 ALA B CA 1
ATOM 5238 C C . ALA B 1 249 ? 4.277 54 30.812 1 78.88 249 ALA B C 1
ATOM 5240 O O . ALA B 1 249 ? 4.031 54.406 31.953 1 78.88 249 ALA B O 1
ATOM 5241 N N . ARG B 1 250 ? 5.383 54.25 30.188 1 78.88 250 ARG B N 1
ATOM 5242 C CA . ARG B 1 250 ? 6.422 55.094 30.797 1 78.88 250 ARG B CA 1
ATOM 5243 C C . ARG B 1 250 ? 5.957 56.531 30.922 1 78.88 250 ARG B C 1
ATOM 5245 O O . ARG B 1 250 ? 6.391 57.25 31.828 1 78.88 250 ARG B O 1
ATOM 5252 N N . GLU B 1 251 ? 5.051 56.969 30.031 1 77.69 251 GLU B N 1
ATOM 5253 C CA . GLU B 1 251 ? 4.527 58.344 30.016 1 77.69 251 GLU B CA 1
ATOM 5254 C C . GLU B 1 251 ? 3.141 58.406 30.656 1 77.69 251 GLU B C 1
ATOM 5256 O O . GLU B 1 251 ? 2.312 59.25 30.266 1 77.69 251 GLU B O 1
ATOM 5261 N N . ALA B 1 252 ? 2.982 57.438 31.547 1 74.62 252 ALA B N 1
ATOM 5262 C CA . ALA B 1 252 ? 1.688 57.375 32.219 1 74.62 252 ALA B CA 1
ATOM 5263 C C . ALA B 1 252 ? 1.342 58.719 32.844 1 74.62 252 ALA B C 1
ATOM 5265 O O . ALA B 1 252 ? 2.209 59.375 33.438 1 74.62 252 ALA B O 1
ATOM 5266 N N . GLY B 1 253 ? 0.135 59.281 32.688 1 72.94 253 GLY B N 1
ATOM 5267 C CA . GLY B 1 253 ? -0.285 60.531 33.281 1 72.94 253 GLY B CA 1
ATOM 5268 C C . GLY B 1 253 ? -0.191 61.719 32.312 1 72.94 253 GLY B C 1
ATOM 5269 O O . GLY B 1 253 ? -0.675 62.812 32.625 1 72.94 253 GLY B O 1
ATOM 5270 N N . ARG B 1 254 ? 0.535 61.594 31.297 1 76.12 254 ARG B N 1
ATOM 5271 C CA . ARG B 1 254 ? 0.65 62.656 30.297 1 76.12 254 ARG B CA 1
ATOM 5272 C C . ARG B 1 254 ? -0.283 62.375 29.109 1 76.12 254 ARG B C 1
ATOM 5274 O O . ARG B 1 254 ? -0.715 61.25 28.891 1 76.12 254 ARG B O 1
ATOM 5281 N N . ALA B 1 255 ? -0.691 63.375 28.516 1 77.94 255 ALA B N 1
ATOM 5282 C CA . ALA B 1 255 ? -1.517 63.25 27.312 1 77.94 255 ALA B CA 1
ATOM 5283 C C . ALA B 1 255 ? -0.774 62.5 26.219 1 77.94 255 ALA B C 1
ATOM 5285 O O . ALA B 1 255 ? 0.423 62.719 26 1 77.94 255 ALA B O 1
ATOM 5286 N N . GLN B 1 256 ? -1.381 61.438 25.719 1 77 256 GLN B N 1
ATOM 5287 C CA . GLN B 1 256 ? -0.796 60.688 24.609 1 77 256 GLN B CA 1
ATOM 5288 C C . GLN B 1 256 ? -1.147 61.312 23.266 1 77 256 GLN B C 1
ATOM 5290 O O . GLN B 1 256 ? -2.309 61.656 23.016 1 77 256 GLN B O 1
ATOM 5295 N N . PRO B 1 257 ? -0.07 61.594 22.5 1 77.06 257 PRO B N 1
ATOM 5296 C CA . PRO B 1 257 ? -0.345 62.188 21.188 1 77.06 257 PRO B CA 1
ATOM 5297 C C . PRO B 1 257 ? -1.295 61.312 20.344 1 77.06 257 PRO B C 1
ATOM 5299 O O . PRO B 1 257 ? -1.228 60.094 20.406 1 77.06 257 PRO B O 1
ATOM 5302 N N . ALA B 1 258 ? -2.201 61.938 19.656 1 79.12 258 ALA B N 1
ATOM 5303 C CA . ALA B 1 258 ? -3.195 61.281 18.812 1 79.12 258 ALA B CA 1
ATOM 5304 C C . ALA B 1 258 ? -2.527 60.406 17.75 1 79.12 258 ALA B C 1
ATOM 5306 O O . ALA B 1 258 ? -3.047 59.344 17.391 1 79.12 258 ALA B O 1
ATOM 5307 N N . GLU B 1 259 ? -1.355 60.781 17.297 1 76.81 259 GLU B N 1
ATOM 5308 C CA . GLU B 1 259 ? -0.632 60.062 16.266 1 76.81 259 GLU B CA 1
ATOM 5309 C C . GLU B 1 259 ? -0.201 58.688 16.766 1 76.81 259 GLU B C 1
ATOM 5311 O O . GLU B 1 259 ? -0.284 57.688 16.031 1 76.81 259 GLU B O 1
ATOM 5316 N N . ARG B 1 260 ? 0.241 58.625 18 1 79.56 260 ARG B N 1
ATOM 5317 C CA . ARG B 1 260 ? 0.689 57.344 18.578 1 79.56 260 ARG B CA 1
ATOM 5318 C C . ARG B 1 260 ? -0.476 56.375 18.766 1 79.56 260 ARG B C 1
ATOM 5320 O O . ARG B 1 260 ? -0.335 55.188 18.516 1 79.56 260 ARG B O 1
ATOM 5327 N N . LEU B 1 261 ? -1.561 56.938 19.172 1 80.5 261 LEU B N 1
ATOM 5328 C CA . LEU B 1 261 ? -2.748 56.094 19.375 1 80.5 261 LEU B CA 1
ATOM 5329 C C . LEU B 1 261 ? -3.293 55.594 18.062 1 80.5 261 LEU B C 1
ATOM 5331 O O . LEU B 1 261 ? -3.818 54.469 17.984 1 80.5 261 LEU B O 1
ATOM 5335 N N . GLN B 1 262 ? -3.109 56.344 17.031 1 78.06 262 GLN B N 1
ATOM 5336 C CA . GLN B 1 262 ? -3.545 55.938 15.695 1 78.06 262 GLN B CA 1
ATOM 5337 C C . GLN B 1 262 ? -2.674 54.812 15.164 1 78.06 262 GLN B C 1
ATOM 5339 O O . GLN B 1 262 ? -3.178 53.875 14.547 1 78.06 262 GLN B O 1
ATOM 5344 N N . VAL B 1 263 ? -1.383 54.906 15.344 1 78.94 263 VAL B N 1
ATOM 5345 C CA . VAL B 1 263 ? -0.469 53.844 14.93 1 78.94 263 VAL B CA 1
ATOM 5346 C C . VAL B 1 263 ? -0.793 52.562 15.688 1 78.94 263 VAL B C 1
ATOM 5348 O O . VAL B 1 263 ? -0.833 51.469 15.094 1 78.94 263 VAL B O 1
ATOM 5351 N N . LEU B 1 264 ? -1.003 52.688 17 1 82.38 264 LEU B N 1
ATOM 5352 C CA . LEU B 1 264 ? -1.339 51.562 17.828 1 82.38 264 LEU B CA 1
ATOM 5353 C C . LEU B 1 264 ? -2.623 50.875 17.344 1 82.38 264 LEU B C 1
ATOM 5355 O O . LEU B 1 264 ? -2.676 49.656 17.188 1 82.38 264 LEU B O 1
ATOM 5359 N N . SER B 1 265 ? -3.629 51.688 17.141 1 80.06 265 SER B N 1
ATOM 5360 C CA . SER B 1 265 ? -4.906 51.156 16.656 1 80.06 265 SER B CA 1
ATOM 5361 C C . SER B 1 265 ? -4.758 50.5 15.297 1 80.06 265 SER B C 1
ATOM 5363 O O . SER B 1 265 ? -5.355 49.438 15.047 1 80.06 265 SER B O 1
ATOM 5365 N N . GLY B 1 266 ? -3.984 51.125 14.422 1 75.94 266 GLY B N 1
ATOM 5366 C CA . GLY B 1 266 ? -3.727 50.531 13.117 1 75.94 266 GLY B CA 1
ATOM 5367 C C . GLY B 1 266 ? -3.045 49.188 13.188 1 75.94 266 GLY B C 1
ATOM 5368 O O . GLY B 1 266 ? -3.406 48.281 12.453 1 75.94 266 GLY B O 1
ATOM 5369 N N . GLU B 1 267 ? -2.07 49.062 14.023 1 80.56 267 GLU B N 1
ATOM 5370 C CA . GLU B 1 267 ? -1.342 47.812 14.188 1 80.56 267 GLU B CA 1
ATOM 5371 C C . GLU B 1 267 ? -2.242 46.719 14.758 1 80.56 267 GLU B C 1
ATOM 5373 O O . GLU B 1 267 ? -2.105 45.531 14.414 1 80.56 267 GLU B O 1
ATOM 5378 N N . VAL B 1 268 ? -3.074 47.062 15.68 1 80.56 268 VAL B N 1
ATOM 5379 C CA . VAL B 1 268 ? -3.994 46.094 16.281 1 80.56 268 VAL B CA 1
ATOM 5380 C C . VAL B 1 268 ? -4.977 45.594 15.234 1 80.56 268 VAL B C 1
ATOM 5382 O O . VAL B 1 268 ? -5.273 44.406 15.188 1 80.56 268 VAL B O 1
ATOM 5385 N N . VAL B 1 269 ? -5.426 46.5 14.398 1 73.62 269 VAL B N 1
ATOM 5386 C CA . VAL B 1 269 ? -6.328 46.125 13.312 1 73.62 269 VAL B CA 1
ATOM 5387 C C . VAL B 1 269 ? -5.609 45.219 12.336 1 73.62 269 VAL B C 1
ATOM 5389 O O . VAL B 1 269 ? -6.195 44.25 11.828 1 73.62 269 VAL B O 1
ATOM 5392 N N . ARG B 1 270 ? -4.402 45.531 12.102 1 71.5 270 ARG B N 1
ATOM 5393 C CA . ARG B 1 270 ? -3.594 44.688 11.227 1 71.5 270 ARG B CA 1
ATOM 5394 C C . ARG B 1 270 ? -3.447 43.281 11.812 1 71.5 270 ARG B C 1
ATOM 5396 O O . ARG B 1 270 ? -3.596 42.281 11.102 1 71.5 270 ARG B O 1
ATOM 5403 N N . MET B 1 271 ? -3.131 43.188 13.086 1 79.31 271 MET B N 1
ATOM 5404 C CA . MET B 1 271 ? -2.994 41.875 13.766 1 79.31 271 MET B CA 1
ATOM 5405 C C . MET B 1 271 ? -4.293 41.094 13.688 1 79.31 271 MET B C 1
ATOM 5407 O O . MET B 1 271 ? -4.273 39.875 13.5 1 79.31 271 MET B O 1
ATOM 5411 N N . GLN B 1 272 ? -5.375 41.781 13.898 1 73.19 272 GLN B N 1
ATOM 5412 C CA . GLN B 1 272 ? -6.688 41.156 13.805 1 73.19 272 GLN B CA 1
ATOM 5413 C C . GLN B 1 272 ? -6.918 40.562 12.414 1 73.19 272 GLN B C 1
ATOM 5415 O O . GLN B 1 272 ? -7.449 39.469 12.281 1 73.19 272 GLN B O 1
ATOM 5420 N N . GLY B 1 273 ? -6.535 41.344 11.461 1 66.38 273 GLY B N 1
ATOM 5421 C CA . GLY B 1 273 ? -6.66 40.844 10.086 1 66.38 273 GLY B CA 1
ATOM 5422 C C . GLY B 1 273 ? -5.848 39.594 9.82 1 66.38 273 GLY B C 1
ATOM 5423 O O . GLY B 1 273 ? -6.34 38.656 9.211 1 66.38 273 GLY B O 1
ATOM 5424 N N . ILE B 1 274 ? -4.641 39.625 10.219 1 68.25 274 ILE B N 1
ATOM 5425 C CA . ILE B 1 274 ? -3.744 38.5 10.039 1 68.25 274 ILE B CA 1
ATOM 5426 C C . ILE B 1 274 ? -4.309 37.281 10.766 1 68.25 274 ILE B C 1
ATOM 5428 O O . ILE B 1 274 ? -4.309 36.156 10.219 1 68.25 274 ILE B O 1
ATOM 5432 N N . LEU B 1 275 ? -4.77 37.406 11.984 1 70.75 275 LEU B N 1
ATOM 5433 C CA . LEU B 1 275 ? -5.32 36.312 12.789 1 70.75 275 LEU B CA 1
ATOM 5434 C C . LEU B 1 275 ? -6.578 35.75 12.141 1 70.75 275 LEU B C 1
ATOM 5436 O O . LEU B 1 275 ? -6.789 34.531 12.148 1 70.75 275 LEU B O 1
ATOM 5440 N N . GLU B 1 276 ? -7.383 36.625 11.68 1 64.69 276 GLU B N 1
ATOM 5441 C CA . GLU B 1 276 ? -8.602 36.188 11.008 1 64.69 276 GLU B CA 1
ATOM 5442 C C . GLU B 1 276 ? -8.273 35.375 9.758 1 64.69 276 GLU B C 1
ATOM 5444 O O . GLU B 1 276 ? -8.93 34.375 9.469 1 64.69 276 GLU B O 1
ATOM 5449 N N . GLU B 1 277 ? -7.293 35.875 9.109 1 58.66 277 GLU B N 1
ATOM 5450 C CA . GLU B 1 277 ? -6.832 35.125 7.938 1 58.66 277 GLU B CA 1
ATOM 5451 C C . GLU B 1 277 ? -6.336 33.719 8.328 1 58.66 277 GLU B C 1
ATOM 5453 O O . GLU B 1 277 ? -6.609 32.75 7.637 1 58.66 277 GLU B O 1
ATOM 5458 N N . PHE B 1 278 ? -5.648 33.688 9.336 1 62.53 278 PHE B N 1
ATOM 5459 C CA . PHE B 1 278 ? -5.117 32.406 9.844 1 62.53 278 PHE B CA 1
ATOM 5460 C C . PHE B 1 278 ? -6.242 31.469 10.227 1 62.53 278 PHE B C 1
ATOM 5462 O O . PHE B 1 278 ? -6.203 30.281 9.898 1 62.53 278 PHE B O 1
ATOM 5469 N N . LEU B 1 279 ? -7.199 31.984 11.039 1 60.81 279 LEU B N 1
ATOM 5470 C CA . LEU B 1 279 ? -8.336 31.188 11.492 1 60.81 279 LEU B CA 1
ATOM 5471 C C . LEU B 1 279 ? -9.125 30.641 10.305 1 60.81 279 LEU B C 1
ATOM 5473 O O . LEU B 1 279 ? -9.625 29.516 10.344 1 60.81 279 LEU B O 1
ATOM 5477 N N . ASN B 1 280 ? -9.234 31.5 9.445 1 54 280 ASN B N 1
ATOM 5478 C CA . ASN B 1 280 ? -9.938 31.078 8.242 1 54 280 ASN B CA 1
ATOM 5479 C C . ASN B 1 280 ? -9.211 29.938 7.543 1 54 280 ASN B C 1
ATOM 5481 O O . ASN B 1 280 ? -9.844 29.078 6.91 1 54 280 ASN B O 1
ATOM 5485 N N . PHE B 1 281 ? -7.93 29.984 7.84 1 53.19 281 PHE B N 1
ATOM 5486 C CA . PHE B 1 281 ? -7.082 28.969 7.223 1 53.19 281 PHE B CA 1
ATOM 5487 C C . PHE B 1 281 ? -7.133 27.672 8.008 1 53.19 281 PHE B C 1
ATOM 5489 O O . PHE B 1 281 ? -7.07 26.578 7.434 1 53.19 281 PHE B O 1
ATOM 5496 N N . THR B 1 282 ? -6.965 27.766 9.242 1 52.62 282 THR B N 1
ATOM 5497 C CA . THR B 1 282 ? -6.809 26.594 10.094 1 52.62 282 THR B CA 1
ATOM 5498 C C . THR B 1 282 ? -8.164 25.969 10.398 1 52.62 282 THR B C 1
ATOM 5500 O O . THR B 1 282 ? -8.242 24.969 11.109 1 52.62 282 THR B O 1
ATOM 5503 N N . ARG B 1 283 ? -9.258 26.594 10.039 1 46.25 283 ARG B N 1
ATOM 5504 C CA . ARG B 1 283 ? -10.516 25.938 10.328 1 46.25 283 ARG B CA 1
ATOM 5505 C C . ARG B 1 283 ? -10.43 24.438 10.016 1 46.25 283 ARG B C 1
ATOM 5507 O O . ARG B 1 283 ? -9.805 24.047 9.031 1 46.25 283 ARG B O 1
ATOM 5514 N N . PRO B 1 284 ? -10.734 23.609 11.109 1 43.09 284 PRO B N 1
ATOM 5515 C CA . PRO B 1 284 ? -10.578 22.156 11.195 1 43.09 284 PRO B CA 1
ATOM 5516 C C . PRO B 1 284 ? -10.891 21.438 9.875 1 43.09 284 PRO B C 1
ATOM 5518 O O . PRO B 1 284 ? -11.977 21.625 9.312 1 43.09 284 PRO B O 1
ATOM 5521 N N . LEU B 1 285 ? -10.055 21.312 9.094 1 40.97 285 LEU B N 1
ATOM 5522 C CA . LEU B 1 285 ? -10.164 20.516 7.879 1 40.97 285 LEU B CA 1
ATOM 5523 C C . LEU B 1 285 ? -10.75 19.141 8.188 1 40.97 285 LEU B C 1
ATOM 5525 O O . LEU B 1 285 ? -11.367 18.516 7.324 1 40.97 285 LEU B O 1
ATOM 5529 N N . VAL B 1 286 ? -10.297 18.234 9.312 1 45.38 286 VAL B N 1
ATOM 5530 C CA . VAL B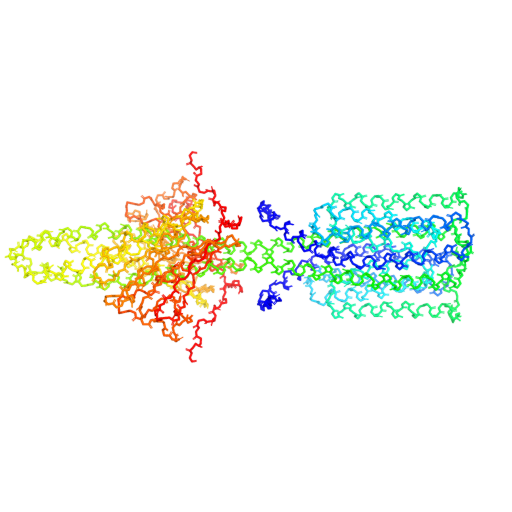 1 286 ? -10.648 16.812 9.43 1 45.38 286 VAL B CA 1
ATOM 5531 C C . VAL B 1 286 ? -11.688 16.641 10.539 1 45.38 286 VAL B C 1
ATOM 5533 O O . VAL B 1 286 ? -11.68 17.375 11.531 1 45.38 286 VAL B O 1
ATOM 5536 N N . PRO B 1 287 ? -12.758 15.547 10.203 1 45.41 287 PRO B N 1
ATOM 5537 C CA . PRO B 1 287 ? -13.141 14.812 8.984 1 45.41 287 PRO B CA 1
ATOM 5538 C C . PRO B 1 287 ? -13.875 15.695 7.977 1 45.41 287 PRO B C 1
ATOM 5540 O O . PRO B 1 287 ? -14.492 16.688 8.352 1 45.41 287 PRO B O 1
ATOM 5543 N N . LEU B 1 288 ? -13.5 15.453 6.691 1 53.62 288 LEU B N 1
ATOM 5544 C CA . LEU B 1 288 ? -14.289 16.078 5.633 1 53.62 288 LEU B CA 1
ATOM 5545 C C . LEU B 1 288 ? -15.773 15.773 5.805 1 53.62 288 LEU B C 1
ATOM 5547 O O . LEU B 1 288 ? -16.141 14.625 6.047 1 53.62 288 LEU B O 1
ATOM 5551 N N . THR B 1 289 ? -16.547 16.609 6.266 1 60.56 289 THR B N 1
ATOM 5552 C CA . THR B 1 289 ? -17.984 16.438 6.172 1 60.56 289 THR B CA 1
ATOM 5553 C C . THR B 1 289 ? -18.469 16.656 4.742 1 60.56 289 THR B C 1
ATOM 5555 O O . THR B 1 289 ? -18.703 17.797 4.336 1 60.56 289 THR B O 1
ATOM 5558 N N . VAL B 1 290 ? -18.422 15.508 4.008 1 71.25 290 VAL B N 1
ATOM 5559 C CA . VAL B 1 290 ? -18.703 15.625 2.58 1 71.25 290 VAL B CA 1
ATOM 5560 C C . VAL B 1 290 ? -20.203 15.523 2.328 1 71.25 290 VAL B C 1
ATOM 5562 O O . VAL B 1 290 ? -20.891 14.727 2.975 1 71.25 290 VAL B O 1
ATOM 5565 N N . SER B 1 291 ? -20.781 16.469 1.685 1 78.19 291 SER B N 1
ATOM 5566 C CA . SER B 1 291 ? -22.172 16.484 1.247 1 78.19 291 SER B CA 1
ATOM 5567 C C . SER B 1 291 ? -22.297 17.062 -0.161 1 78.19 291 SER B C 1
ATOM 5569 O O . SER B 1 291 ? -21.359 17.703 -0.663 1 78.19 291 SER B O 1
ATOM 5571 N N . PRO B 1 292 ? -23.344 16.562 -0.824 1 84.88 292 PRO B N 1
ATOM 5572 C CA . PRO B 1 292 ? -23.578 17.234 -2.105 1 84.88 292 PRO B CA 1
ATOM 5573 C C . PRO B 1 292 ? -23.75 18.75 -1.959 1 84.88 292 PRO B C 1
ATOM 5575 O O . PRO B 1 292 ? -24.578 19.203 -1.157 1 84.88 292 PRO B O 1
ATOM 5578 N N . VAL B 1 293 ? -22.891 19.438 -2.531 1 87.56 293 VAL B N 1
ATOM 5579 C CA . VAL B 1 293 ? -22.906 20.891 -2.408 1 87.56 293 VAL B CA 1
ATOM 5580 C C . VAL B 1 293 ? -23.062 21.516 -3.789 1 87.56 293 VAL B C 1
ATOM 5582 O O . VAL B 1 293 ? -22.453 21.062 -4.762 1 87.56 293 VAL B O 1
ATOM 5585 N N . ASP B 1 294 ? -23.984 22.516 -3.865 1 89.44 294 ASP B N 1
ATOM 5586 C CA . ASP B 1 294 ? -24.109 23.328 -5.074 1 89.44 294 ASP B CA 1
ATOM 5587 C C . ASP B 1 294 ? -22.938 24.297 -5.215 1 89.44 294 ASP B C 1
ATOM 5589 O O . ASP B 1 294 ? -22.875 25.297 -4.504 1 89.44 294 ASP B O 1
ATOM 5593 N N . LEU B 1 295 ? -22.156 24.047 -6.195 1 91 295 LEU B N 1
ATOM 5594 C CA . LEU B 1 295 ? -20.953 24.844 -6.375 1 91 295 LEU B CA 1
ATOM 5595 C C . LEU B 1 295 ? -21.312 26.266 -6.805 1 91 295 LEU B C 1
ATOM 5597 O O . LEU B 1 295 ? -20.594 27.219 -6.477 1 91 295 LEU B O 1
ATOM 5601 N N . GLY B 1 296 ? -22.375 26.391 -7.582 1 90.75 296 GLY B N 1
ATOM 5602 C CA . GLY B 1 296 ? -22.828 27.719 -7.973 1 90.75 296 GLY B CA 1
ATOM 5603 C C . GLY B 1 296 ? -23.172 28.594 -6.789 1 90.75 296 GLY B C 1
ATOM 5604 O O . GLY B 1 296 ? -22.75 29.75 -6.719 1 90.75 296 GLY B O 1
ATOM 5605 N N . ALA B 1 297 ? -23.875 27.969 -5.895 1 88.69 297 ALA B N 1
ATOM 5606 C CA . ALA B 1 297 ? -24.281 28.703 -4.699 1 88.69 297 ALA B CA 1
ATOM 5607 C C . ALA B 1 297 ? -23.062 29.078 -3.848 1 88.69 297 ALA B C 1
ATOM 5609 O O . ALA B 1 297 ? -23.016 30.172 -3.281 1 88.69 297 ALA B O 1
ATOM 5610 N N . LEU B 1 298 ? -22.172 28.234 -3.814 1 90 298 LEU B N 1
ATOM 5611 C CA . LEU B 1 298 ? -20.969 28.469 -3.029 1 90 298 LEU B CA 1
ATOM 5612 C C . LEU B 1 298 ? -20.156 29.609 -3.631 1 90 298 LEU B C 1
ATOM 5614 O O . LEU B 1 298 ? -19.609 30.438 -2.902 1 90 298 LEU B O 1
ATOM 5618 N N . CYS B 1 299 ? -20.109 29.641 -4.895 1 92.56 299 CYS B N 1
ATOM 5619 C CA . CYS B 1 299 ? -19.391 30.719 -5.586 1 92.56 299 CYS B CA 1
ATOM 5620 C C . CYS B 1 299 ? -20.078 32.062 -5.355 1 92.56 299 CYS B C 1
ATOM 5622 O O . CYS B 1 299 ? -19.391 33.062 -5.141 1 92.56 299 CYS B O 1
ATOM 5624 N N . ASP B 1 300 ? -21.344 32.031 -5.34 1 89.38 300 ASP B N 1
ATOM 5625 C CA . ASP B 1 300 ? -22.109 33.25 -5.102 1 89.38 300 ASP B CA 1
ATOM 5626 C C . ASP B 1 300 ? -21.844 33.812 -3.701 1 89.38 300 ASP B C 1
ATOM 5628 O O . ASP B 1 300 ? -21.656 35 -3.523 1 89.38 300 ASP B O 1
ATOM 5632 N N . GLU B 1 301 ? -21.812 32.875 -2.809 1 85.75 301 GLU B N 1
ATOM 5633 C CA . GLU B 1 301 ? -21.531 33.281 -1.432 1 85.75 301 GLU B CA 1
ATOM 5634 C C . GLU B 1 301 ? -20.125 33.875 -1.304 1 85.75 301 GLU B C 1
ATOM 5636 O O . GLU B 1 301 ? -19.953 34.906 -0.635 1 85.75 301 GLU B O 1
ATOM 5641 N N . ALA B 1 302 ? -19.234 33.281 -1.941 1 88.88 302 ALA B N 1
ATOM 5642 C CA . ALA B 1 302 ? -17.859 33.75 -1.895 1 88.88 302 ALA B CA 1
ATOM 5643 C C . ALA B 1 302 ? -17.734 35.125 -2.555 1 88.88 302 ALA B C 1
ATOM 5645 O O . ALA B 1 302 ? -17 35.969 -2.07 1 88.88 302 ALA B O 1
ATOM 5646 N N . LEU B 1 303 ? -18.438 35.344 -3.588 1 90.56 303 LEU B N 1
ATOM 5647 C CA . LEU B 1 303 ? -18.406 36.625 -4.312 1 90.56 303 LEU B CA 1
ATOM 5648 C C . LEU B 1 303 ? -18.969 37.75 -3.463 1 90.56 303 LEU B C 1
ATOM 5650 O O . LEU B 1 303 ? -18.406 38.844 -3.422 1 90.56 303 LEU B O 1
ATOM 5654 N N . VAL B 1 304 ? -20.031 37.406 -2.773 1 85.56 304 VAL B N 1
ATOM 5655 C CA . VAL B 1 304 ? -20.672 38.406 -1.915 1 85.56 304 VAL B CA 1
ATOM 5656 C C . VAL B 1 304 ? -19.719 38.844 -0.801 1 85.56 304 VAL B C 1
ATOM 5658 O O . VAL B 1 304 ? -19.609 40 -0.477 1 85.56 304 VAL B O 1
ATOM 5661 N N . LEU B 1 305 ? -19.016 37.875 -0.333 1 79.56 305 LEU B N 1
ATOM 5662 C CA . LEU B 1 305 ? -18.094 38.125 0.774 1 79.56 305 LEU B CA 1
ATOM 5663 C C . LEU B 1 305 ? -16.906 38.969 0.316 1 79.56 305 LEU B C 1
ATOM 5665 O O . LEU B 1 305 ? -16.234 39.594 1.137 1 79.56 305 LEU B O 1
ATOM 5669 N N . HIS B 1 306 ? -16.656 39.031 -0.99 1 87.5 306 HIS B N 1
ATOM 5670 C CA . HIS B 1 306 ? -15.469 39.75 -1.483 1 87.5 306 HIS B CA 1
ATOM 5671 C C . HIS B 1 306 ? -15.852 41.031 -2.193 1 87.5 306 HIS B C 1
ATOM 5673 O O . HIS B 1 306 ? -14.992 41.688 -2.777 1 87.5 306 HIS B O 1
ATOM 5679 N N . GLU B 1 307 ? -17.078 41.375 -2.145 1 84.44 307 GLU B N 1
ATOM 5680 C CA . GLU B 1 307 ? -17.547 42.594 -2.805 1 84.44 307 GLU B CA 1
ATOM 5681 C C . GLU B 1 307 ? -16.844 43.844 -2.242 1 84.44 307 GLU B C 1
ATOM 5683 O O . GLU B 1 307 ? -16.469 44.75 -2.994 1 84.44 307 GLU B O 1
ATOM 5688 N N . GLY B 1 308 ? -16.75 43.844 -0.946 1 80.31 308 GLY B N 1
ATOM 5689 C CA . GLY B 1 308 ? -16.078 44.969 -0.31 1 80.31 308 GLY B CA 1
ATOM 5690 C C . GLY B 1 308 ? -14.625 45.125 -0.73 1 80.31 308 GLY B C 1
ATOM 5691 O O . GLY B 1 308 ? -14.18 46.219 -1.076 1 80.31 308 GLY B O 1
ATOM 5692 N N . LEU B 1 309 ? -13.977 44 -0.727 1 81.44 309 LEU B N 1
ATOM 5693 C CA . LEU B 1 309 ? -12.578 44 -1.135 1 81.44 309 LEU B CA 1
ATOM 5694 C C . LEU B 1 309 ? -12.438 44.406 -2.6 1 81.44 309 LEU B C 1
ATOM 5696 O O . LEU B 1 309 ? -11.539 45.188 -2.953 1 81.44 309 LEU B O 1
ATOM 5700 N N . ALA B 1 310 ? -13.281 43.938 -3.395 1 89.31 310 ALA B N 1
ATOM 5701 C CA . ALA B 1 310 ? -13.258 44.25 -4.824 1 89.31 310 ALA B CA 1
ATOM 5702 C C . ALA B 1 310 ? -13.516 45.719 -5.07 1 89.31 310 ALA B C 1
ATOM 5704 O O . ALA B 1 310 ? -12.844 46.344 -5.902 1 89.31 310 ALA B O 1
ATOM 5705 N N . ALA B 1 311 ? -14.422 46.219 -4.312 1 85.94 311 ALA B N 1
ATOM 5706 C CA . ALA B 1 311 ? -14.742 47.625 -4.441 1 85.94 311 ALA B CA 1
ATOM 5707 C C . ALA B 1 311 ? -13.555 48.5 -4.039 1 85.94 311 ALA B C 1
ATOM 5709 O O . ALA B 1 311 ? -13.266 49.5 -4.684 1 85.94 311 ALA B O 1
ATOM 5710 N N . GLY B 1 312 ? -12.922 48.062 -3.012 1 84.94 312 GLY B N 1
ATOM 5711 C CA . GLY B 1 312 ? -11.75 48.781 -2.551 1 84.94 312 GLY B CA 1
ATOM 5712 C C . GLY B 1 312 ? -10.617 48.812 -3.562 1 84.94 312 GLY B C 1
ATOM 5713 O O . GLY B 1 312 ? -9.852 49.75 -3.631 1 84.94 312 GLY B O 1
ATOM 5714 N N . HIS B 1 313 ? -10.57 47.812 -4.355 1 88.69 313 HIS B N 1
ATOM 5715 C CA . HIS B 1 313 ? -9.516 47.688 -5.352 1 88.69 313 HIS B CA 1
ATOM 5716 C C . HIS B 1 313 ? -9.992 48.156 -6.719 1 88.69 313 HIS B C 1
ATOM 5718 O O . HIS B 1 313 ? -9.227 48.156 -7.688 1 88.69 313 HIS B O 1
ATOM 5724 N N . GLY B 1 314 ? -11.25 48.562 -6.719 1 92.5 314 GLY B N 1
ATOM 5725 C CA . GLY B 1 314 ? -11.812 49 -7.98 1 92.5 314 GLY B CA 1
ATOM 5726 C C . GLY B 1 314 ? -11.961 47.875 -9 1 92.5 314 GLY B C 1
ATOM 5727 O O . GLY B 1 314 ? -11.742 48.094 -10.195 1 92.5 314 GLY B O 1
ATOM 5728 N N . VAL B 1 315 ? -12.18 46.719 -8.578 1 94.19 315 VAL B N 1
ATOM 5729 C CA . VAL B 1 315 ? -12.281 45.562 -9.445 1 94.19 315 VAL B CA 1
ATOM 5730 C C . VAL B 1 315 ? -13.742 45.125 -9.547 1 94.19 315 VAL B C 1
ATOM 5732 O O . VAL B 1 315 ? -14.477 45.156 -8.555 1 94.19 315 VAL B O 1
ATOM 5735 N N . ARG B 1 316 ? -14.164 44.75 -10.742 1 94.31 316 ARG B N 1
ATOM 5736 C CA . ARG B 1 316 ? -15.523 44.25 -10.953 1 94.31 316 ARG B CA 1
ATOM 5737 C C . ARG B 1 316 ? -15.578 42.75 -10.867 1 94.31 316 ARG B C 1
ATOM 5739 O O . ARG B 1 316 ? -14.75 42.062 -11.453 1 94.31 316 ARG B O 1
ATOM 5746 N N . LEU B 1 317 ? -16.531 42.25 -10.094 1 95.19 317 LEU B N 1
ATOM 5747 C CA . LEU B 1 317 ? -16.75 40.812 -9.969 1 95.19 317 LEU B CA 1
ATOM 5748 C C . LEU B 1 317 ? -17.891 40.344 -10.875 1 95.19 317 LEU B C 1
ATOM 5750 O O . LEU B 1 317 ? -18.938 41 -10.945 1 95.19 317 LEU B O 1
ATOM 5754 N N . GLU B 1 318 ? -17.625 39.281 -11.609 1 93.81 318 GLU B N 1
ATOM 5755 C CA . GLU B 1 318 ? -18.641 38.75 -12.508 1 93.81 318 GLU B CA 1
ATOM 5756 C C . GLU B 1 318 ? -18.844 37.25 -12.281 1 93.81 318 GLU B C 1
ATOM 5758 O O . GLU B 1 318 ? -17.875 36.5 -12.055 1 93.81 318 GLU B O 1
ATOM 5763 N N . ARG B 1 319 ? -20.062 36.781 -12.25 1 92.81 319 ARG B N 1
ATOM 5764 C CA . ARG B 1 319 ? -20.438 35.375 -12.117 1 92.81 319 ARG B CA 1
ATOM 5765 C C . ARG B 1 319 ? -20.984 34.844 -13.438 1 92.81 319 ARG B C 1
ATOM 5767 O O . ARG B 1 319 ? -21.906 35.438 -14.016 1 92.81 319 ARG B O 1
ATOM 5774 N N . LYS B 1 320 ? -20.297 33.75 -13.914 1 89.44 320 LYS B N 1
ATOM 5775 C CA . LYS B 1 320 ? -20.75 33.125 -15.148 1 89.44 320 LYS B CA 1
ATOM 5776 C C . LYS B 1 320 ? -20.969 31.625 -14.953 1 89.44 320 LYS B C 1
ATOM 5778 O O . LYS B 1 320 ? -20.578 31.078 -13.922 1 89.44 320 LYS B O 1
ATOM 5783 N N . GLY B 1 321 ? -21.641 30.938 -15.93 1 80.44 321 GLY B N 1
ATOM 5784 C CA . GLY B 1 321 ? -21.703 29.484 -15.977 1 80.44 321 GLY B CA 1
ATOM 5785 C C . GLY B 1 321 ? -23.078 28.922 -15.617 1 80.44 321 GLY B C 1
ATOM 5786 O O . GLY B 1 321 ? -24.047 29.688 -15.508 1 80.44 321 GLY B O 1
ATOM 5787 N N . THR B 1 322 ? -23.031 27.547 -15.469 1 74.62 322 THR B N 1
ATOM 5788 C CA . THR B 1 322 ? -24.25 26.766 -15.289 1 74.62 322 THR B CA 1
ATOM 5789 C C . THR B 1 322 ? -24.656 26.703 -13.82 1 74.62 322 THR B C 1
ATOM 5791 O O . THR B 1 322 ? -23.797 26.594 -12.945 1 74.62 322 THR B O 1
ATOM 5794 N N . GLU B 1 323 ? -25.953 26.984 -13.555 1 72.06 323 GLU B N 1
ATOM 5795 C CA . GLU B 1 323 ? -26.5 26.797 -12.211 1 72.06 323 GLU B CA 1
ATOM 5796 C C . GLU B 1 323 ? -26.766 25.328 -11.914 1 72.06 323 GLU B C 1
ATOM 5798 O O . GLU B 1 323 ? -26.938 24.531 -12.836 1 72.06 323 GLU B O 1
ATOM 5803 N N . GLY B 1 324 ? -26.578 24.922 -10.758 1 78.31 324 GLY B N 1
ATOM 5804 C CA . GLY B 1 324 ? -27 23.594 -10.32 1 78.31 324 GLY B CA 1
ATOM 5805 C C . GLY B 1 324 ? -25.906 22.562 -10.438 1 78.31 324 GLY B C 1
ATOM 5806 O O . GLY B 1 324 ? -26.188 21.375 -10.633 1 78.31 324 GLY B O 1
ATOM 5807 N N . VAL B 1 325 ? -24.672 23.016 -10.562 1 85.31 325 VAL B N 1
ATOM 5808 C CA . VAL B 1 325 ? -23.594 22.047 -10.594 1 85.31 325 VAL B CA 1
ATOM 5809 C C . VAL B 1 325 ? -23.281 21.562 -9.18 1 85.31 325 VAL B C 1
ATOM 5811 O O . VAL B 1 325 ? -22.938 22.359 -8.305 1 85.31 325 VAL B O 1
ATOM 5814 N N . GLU B 1 326 ? -23.5 20.25 -8.977 1 85.19 326 GLU B N 1
ATOM 5815 C CA . GLU B 1 326 ? -23.281 19.688 -7.652 1 85.19 326 GLU B CA 1
ATOM 5816 C C . GLU B 1 326 ? -21.984 18.891 -7.594 1 85.19 326 GLU B C 1
ATOM 5818 O O . GLU B 1 326 ? -21.578 18.281 -8.578 1 85.19 326 GLU B O 1
ATOM 5823 N N . ALA B 1 327 ? -21.266 19.094 -6.527 1 84.56 327 ALA B N 1
ATOM 5824 C CA . ALA B 1 327 ? -20.094 18.281 -6.227 1 84.56 327 ALA B CA 1
ATOM 5825 C C . ALA B 1 327 ? -20.141 17.734 -4.801 1 84.56 327 ALA B C 1
ATOM 5827 O O . ALA B 1 327 ? -20.781 18.328 -3.926 1 84.56 327 ALA B O 1
ATOM 5828 N N . VAL B 1 328 ? -19.609 16.609 -4.602 1 82.12 328 VAL B N 1
ATOM 5829 C CA . VAL B 1 328 ? -19.547 16.031 -3.262 1 82.12 328 VAL B CA 1
ATOM 5830 C C . VAL B 1 328 ? -18.281 16.516 -2.561 1 82.12 328 VAL B C 1
ATOM 5832 O O . VAL B 1 328 ? -17.172 16.094 -2.902 1 82.12 328 VAL B O 1
ATOM 5835 N N . CYS B 1 329 ? -18.453 17.469 -1.675 1 82.75 329 CYS B N 1
ATOM 5836 C CA . CYS B 1 329 ? -17.297 18.062 -1.004 1 82.75 329 CYS B CA 1
ATOM 5837 C C . CYS B 1 329 ? -17.703 18.688 0.324 1 82.75 329 CYS B C 1
ATOM 5839 O O . CYS B 1 329 ? -18.891 18.688 0.684 1 82.75 329 CYS B O 1
ATOM 5841 N N . ASP B 1 330 ? -16.781 19 1.113 1 80 330 ASP B N 1
ATOM 5842 C CA . ASP B 1 330 ? -16.969 19.828 2.307 1 80 330 ASP B CA 1
ATOM 5843 C C . ASP B 1 330 ? -17.109 21.297 1.946 1 80 330 ASP B C 1
ATOM 5845 O O . ASP B 1 330 ? -16.141 21.922 1.512 1 80 330 ASP B O 1
ATOM 5849 N N . SER B 1 331 ? -18.328 21.844 2.129 1 83.94 331 SER B N 1
ATOM 5850 C CA . SER B 1 331 ? -18.641 23.203 1.678 1 83.94 331 SER B CA 1
ATOM 5851 C C . SER B 1 331 ? -17.734 24.234 2.34 1 83.94 331 SER B C 1
ATOM 5853 O O . SER B 1 331 ? -17.328 25.203 1.707 1 83.94 331 SER B O 1
ATOM 5855 N N . ARG B 1 332 ? -17.406 24 3.518 1 76.56 332 ARG B N 1
ATOM 5856 C CA . ARG B 1 332 ? -16.578 24.953 4.246 1 76.56 332 ARG B CA 1
ATOM 5857 C C . ARG B 1 332 ? -15.164 24.984 3.672 1 76.56 332 ARG B C 1
ATOM 5859 O O . ARG B 1 332 ? -14.578 26.062 3.525 1 76.56 332 ARG B O 1
ATOM 5866 N N . LYS B 1 333 ? -14.727 23.875 3.355 1 79.25 333 LYS B N 1
ATOM 5867 C CA . LYS B 1 333 ? -13.359 23.781 2.852 1 79.25 333 LYS B CA 1
ATOM 5868 C C . LYS B 1 333 ? -13.266 24.281 1.415 1 79.25 333 LYS B C 1
ATOM 5870 O O . LYS B 1 333 ? -12.305 24.953 1.051 1 79.25 333 LYS B O 1
ATOM 5875 N N . VAL B 1 334 ? -14.203 23.906 0.715 1 87 334 VAL B N 1
ATOM 5876 C CA . VAL B 1 334 ? -14.203 24.359 -0.672 1 87 334 VAL B CA 1
ATOM 5877 C C . VAL B 1 334 ? -14.422 25.859 -0.723 1 87 334 VAL B C 1
ATOM 5879 O O . VAL B 1 334 ? -13.852 26.547 -1.575 1 87 334 VAL B O 1
ATOM 5882 N N . LYS B 1 335 ? -15.219 26.375 0.197 1 85.75 335 LYS B N 1
ATOM 5883 C CA . LYS B 1 335 ? -15.383 27.828 0.297 1 85.75 335 LYS B CA 1
ATOM 5884 C C . LYS B 1 335 ? -14.055 28.516 0.565 1 85.75 335 LYS B C 1
ATOM 5886 O O . LYS B 1 335 ? -13.766 29.562 -0.009 1 85.75 335 LYS B O 1
ATOM 5891 N N . GLN B 1 336 ? -13.328 27.875 1.347 1 79.25 336 GLN B N 1
ATOM 5892 C CA . GLN B 1 336 ? -12.008 28.406 1.646 1 79.25 336 GLN B CA 1
ATOM 5893 C C . GLN B 1 336 ? -11.125 28.422 0.402 1 79.25 336 GLN B C 1
ATOM 5895 O O . GLN B 1 336 ? -10.359 29.375 0.184 1 79.25 336 GLN B O 1
ATOM 5900 N N . VAL B 1 337 ? -11.219 27.375 -0.318 1 87.62 337 VAL B N 1
ATOM 5901 C CA . VAL B 1 337 ? -10.477 27.312 -1.57 1 87.62 337 VAL B CA 1
ATOM 5902 C C . VAL B 1 337 ? -10.875 28.484 -2.465 1 87.62 337 VAL B C 1
ATOM 5904 O O . VAL B 1 337 ? -10.016 29.219 -2.973 1 87.62 337 VAL B O 1
ATOM 5907 N N . LEU B 1 338 ? -12.156 28.75 -2.545 1 90.5 338 LEU B N 1
ATOM 5908 C CA . LEU B 1 338 ? -12.68 29.797 -3.408 1 90.5 338 LEU B CA 1
ATOM 5909 C C . LEU B 1 338 ? -12.25 31.172 -2.914 1 90.5 338 LEU B C 1
ATOM 5911 O O . LEU B 1 338 ? -11.883 32.031 -3.713 1 90.5 338 LEU B O 1
ATOM 5915 N N . MET B 1 339 ? -12.242 31.312 -1.621 1 86.69 339 MET B N 1
ATOM 5916 C CA . MET B 1 339 ? -11.836 32.594 -1.033 1 86.69 339 MET B CA 1
ATOM 5917 C C . MET B 1 339 ? -10.375 32.906 -1.349 1 86.69 339 MET B C 1
ATOM 5919 O O . MET B 1 339 ? -10.031 34.031 -1.684 1 86.69 339 MET B O 1
ATOM 5923 N N . ASN B 1 340 ? -9.617 31.938 -1.346 1 83.69 340 ASN B N 1
ATOM 5924 C CA . ASN B 1 340 ? -8.203 32.125 -1.637 1 83.69 340 ASN B CA 1
ATOM 5925 C C . ASN B 1 340 ? -7.973 32.469 -3.102 1 83.69 340 ASN B C 1
ATOM 5927 O O . ASN B 1 340 ? -7.16 33.344 -3.406 1 83.69 340 ASN B O 1
ATOM 5931 N N . LEU B 1 341 ? -8.711 31.781 -3.887 1 91.81 341 LEU B N 1
ATOM 5932 C CA . LEU B 1 341 ? -8.555 32.031 -5.316 1 91.81 341 LEU B CA 1
ATOM 5933 C C . LEU B 1 341 ? -9.055 33.406 -5.691 1 91.81 341 LEU B C 1
ATOM 5935 O O . LEU B 1 341 ? -8.414 34.125 -6.465 1 91.81 341 LEU B O 1
ATOM 5939 N N . LEU B 1 342 ? -10.18 33.812 -5.129 1 91.19 342 LEU B N 1
ATOM 5940 C CA . LEU B 1 342 ? -10.758 35.125 -5.402 1 91.19 342 LEU B CA 1
ATOM 5941 C C . LEU B 1 342 ? -9.859 36.219 -4.863 1 91.19 342 LEU B C 1
ATOM 5943 O O . LEU B 1 342 ? -9.648 37.219 -5.539 1 91.19 342 LEU B O 1
ATOM 5947 N N . HIS B 1 343 ? -9.391 35.969 -3.635 1 86.38 343 HIS B N 1
ATOM 5948 C CA . HIS B 1 343 ? -8.492 36.969 -3.029 1 86.38 343 HIS B CA 1
ATOM 5949 C C . HIS B 1 343 ? -7.277 37.219 -3.91 1 86.38 343 HIS B C 1
ATOM 5951 O O . HIS B 1 343 ? -6.898 38.375 -4.141 1 86.38 343 HIS B O 1
ATOM 5957 N N . ASN B 1 344 ? -6.734 36.188 -4.418 1 86.88 344 ASN B N 1
ATOM 5958 C CA . ASN B 1 344 ? -5.562 36.281 -5.281 1 86.88 344 ASN B CA 1
ATOM 5959 C C . ASN B 1 344 ? -5.887 37 -6.586 1 86.88 344 ASN B C 1
ATOM 5961 O O . ASN B 1 344 ? -5.109 37.844 -7.047 1 86.88 344 ASN B O 1
ATOM 5965 N N . ALA B 1 345 ? -6.996 36.688 -7.129 1 91.69 345 ALA B N 1
ATOM 5966 C CA . ALA B 1 345 ? -7.414 37.281 -8.398 1 91.69 345 ALA B CA 1
ATOM 5967 C C . ALA B 1 345 ? -7.66 38.781 -8.25 1 91.69 345 ALA B C 1
ATOM 5969 O O . ALA B 1 345 ? -7.246 39.562 -9.102 1 91.69 345 ALA B O 1
ATOM 5970 N N . ILE B 1 346 ? -8.289 39.188 -7.148 1 90.19 346 ILE B N 1
ATOM 5971 C CA . ILE B 1 346 ? -8.633 40.562 -6.922 1 90.19 346 ILE B CA 1
ATOM 5972 C C . ILE B 1 346 ? -7.359 41.375 -6.695 1 90.19 346 ILE B C 1
ATOM 5974 O O . ILE B 1 346 ? -7.207 42.469 -7.254 1 90.19 346 ILE B O 1
ATOM 5978 N N . GLU B 1 347 ? -6.438 40.781 -5.914 1 86.69 347 GLU B N 1
ATOM 5979 C CA . GLU B 1 347 ? -5.199 41.5 -5.602 1 86.69 347 GLU B CA 1
ATOM 5980 C C . GLU B 1 347 ? -4.309 41.625 -6.836 1 86.69 347 GLU B C 1
ATOM 5982 O O . GLU B 1 347 ? -3.545 42.594 -6.961 1 86.69 347 GLU B O 1
ATOM 5987 N N . ALA B 1 348 ? -4.414 40.719 -7.688 1 86.94 348 ALA B N 1
ATOM 5988 C CA . ALA B 1 348 ? -3.574 40.688 -8.883 1 86.94 348 ALA B CA 1
ATOM 5989 C C . ALA B 1 348 ? -4.148 41.625 -9.969 1 86.94 348 ALA B C 1
ATOM 5991 O O . ALA B 1 348 ? -3.436 42.031 -10.883 1 86.94 348 ALA B O 1
ATOM 5992 N N . CYS B 1 349 ? -5.395 41.969 -9.836 1 89 349 CYS B N 1
ATOM 5993 C CA . CYS B 1 349 ? -6.082 42.75 -10.859 1 89 349 CYS B CA 1
ATOM 5994 C C . CYS B 1 349 ? -5.793 44.25 -10.703 1 89 349 CYS B C 1
ATOM 5996 O O . CYS B 1 349 ? -5.777 44.75 -9.578 1 89 349 CYS B O 1
ATOM 5998 N N . PRO B 1 350 ? -5.473 44.938 -11.781 1 88.12 350 PRO B N 1
ATOM 5999 C CA . PRO B 1 350 ? -5.355 46.406 -11.719 1 88.12 350 PRO B CA 1
ATOM 6000 C C . PRO B 1 350 ? -6.699 47.094 -11.484 1 88.12 350 PRO B C 1
ATOM 6002 O O . PRO B 1 350 ? -7.75 46.469 -11.633 1 88.12 350 PRO B O 1
ATOM 6005 N N . THR B 1 351 ? -6.562 48.344 -11.039 1 91.12 351 THR B N 1
ATOM 6006 C CA . THR B 1 351 ? -7.781 49.125 -10.875 1 91.12 351 THR B CA 1
ATOM 6007 C C . THR B 1 351 ? -8.562 49.188 -12.18 1 91.12 351 THR B C 1
ATOM 6009 O O . THR B 1 351 ? -7.988 49.469 -13.234 1 91.12 351 THR B O 1
ATOM 6012 N N . GLY B 1 352 ? -9.805 48.938 -12.109 1 90.75 352 GLY B N 1
ATOM 6013 C CA . GLY B 1 352 ? -10.641 48.906 -13.297 1 90.75 352 GLY B CA 1
ATOM 6014 C C . GLY B 1 352 ? -10.734 47.531 -13.938 1 90.75 352 GLY B C 1
ATOM 6015 O O . GLY B 1 352 ? -11.43 47.375 -14.938 1 90.75 352 GLY B O 1
ATOM 6016 N N . GLY B 1 353 ? -10.055 46.656 -13.359 1 92.5 353 GLY B N 1
ATOM 6017 C CA . GLY B 1 353 ? -10.047 45.312 -13.898 1 92.5 353 GLY B CA 1
ATOM 6018 C C . GLY B 1 353 ? -11.289 44.5 -13.539 1 92.5 353 GLY B C 1
ATOM 6019 O O . GLY B 1 353 ? -12.25 45.062 -13 1 92.5 353 GLY B O 1
ATOM 6020 N N . ARG B 1 354 ? -11.266 43.188 -14.039 1 93.31 354 ARG B N 1
ATOM 6021 C CA . ARG B 1 354 ? -12.414 42.312 -13.797 1 93.31 354 ARG B CA 1
ATOM 6022 C C . ARG B 1 354 ? -11.961 40.938 -13.367 1 93.31 354 ARG B C 1
ATOM 6024 O O . ARG B 1 354 ? -10.953 40.406 -13.852 1 93.31 354 ARG B O 1
ATOM 6031 N N . VAL B 1 355 ? -12.703 40.375 -12.422 1 94.94 355 VAL B N 1
ATOM 6032 C CA . VAL B 1 355 ? -12.539 39 -12.008 1 94.94 355 VAL B CA 1
ATOM 6033 C C . VAL B 1 355 ? -13.82 38.219 -12.297 1 94.94 355 VAL B C 1
ATOM 6035 O O . VAL B 1 355 ? -14.906 38.625 -11.891 1 94.94 355 VAL B O 1
ATOM 6038 N N . THR B 1 356 ? -13.656 37.125 -13.07 1 94.56 356 THR B N 1
ATOM 6039 C CA . THR B 1 356 ? -14.805 36.312 -13.453 1 94.56 356 THR B CA 1
ATOM 6040 C C . THR B 1 356 ? -14.734 34.938 -12.812 1 94.56 356 THR B C 1
ATOM 6042 O O . THR B 1 356 ? -13.672 34.312 -12.789 1 94.56 356 THR B O 1
ATOM 6045 N N . VAL B 1 357 ? -15.844 34.5 -12.211 1 94.94 357 VAL B N 1
ATOM 6046 C CA . VAL B 1 357 ? -15.977 33.156 -11.672 1 94.94 357 VAL B CA 1
ATOM 6047 C C . VAL B 1 357 ? -16.969 32.375 -12.516 1 94.94 357 VAL B C 1
ATOM 6049 O O . VAL B 1 357 ? -18.109 32.781 -12.695 1 94.94 357 VAL B O 1
ATOM 6052 N N . GLU B 1 358 ? -16.453 31.297 -13.039 1 94 358 GLU B N 1
ATOM 6053 C CA . GLU B 1 358 ? -17.281 30.453 -13.891 1 94 358 GLU B CA 1
ATOM 6054 C C . GLU B 1 358 ? -17.359 29.016 -13.359 1 94 358 GLU B C 1
ATOM 6056 O O . GLU B 1 358 ? -16.328 28.453 -12.969 1 94 358 GLU B O 1
ATOM 6061 N N . VAL B 1 359 ? -18.562 28.516 -13.258 1 92.69 359 VAL B N 1
ATOM 6062 C CA . VAL B 1 359 ? -18.766 27.125 -12.844 1 92.69 359 VAL B CA 1
ATOM 6063 C C . VAL B 1 359 ? -19.219 26.297 -14.031 1 92.69 359 VAL B C 1
ATOM 6065 O O . VAL B 1 359 ? -20.125 26.703 -14.781 1 92.69 359 VAL B O 1
ATOM 6068 N N . ARG B 1 360 ? -18.516 25.156 -14.234 1 87.69 360 ARG B N 1
ATOM 6069 C CA . ARG B 1 360 ? -18.859 24.266 -15.344 1 87.69 360 ARG B CA 1
ATOM 6070 C C . ARG B 1 360 ? -18.969 22.812 -14.867 1 87.69 360 ARG B C 1
ATOM 6072 O O . ARG B 1 360 ? -18.188 22.375 -14.023 1 87.69 360 ARG B O 1
ATOM 6079 N N . ALA B 1 361 ? -20.062 22.125 -15.289 1 83.19 361 ALA B N 1
ATOM 6080 C CA . ALA B 1 361 ? -20.141 20.688 -15.102 1 83.19 361 ALA B CA 1
ATOM 6081 C C . ALA B 1 361 ? -19.438 19.938 -16.234 1 83.19 361 ALA B C 1
ATOM 6083 O O . ALA B 1 361 ? -19.578 20.312 -17.406 1 83.19 361 ALA B O 1
ATOM 6084 N N . LEU B 1 362 ? -18.453 19.141 -15.758 1 75.44 362 LEU B N 1
ATOM 6085 C CA . LEU B 1 362 ? -17.812 18.328 -16.797 1 75.44 362 LEU B CA 1
ATOM 6086 C C . LEU B 1 362 ? -18.484 16.984 -16.938 1 75.44 362 LEU B C 1
ATOM 6088 O O . LEU B 1 362 ? -19.125 16.5 -16 1 75.44 362 LEU B O 1
ATOM 6092 N N . PRO B 1 363 ? -18.516 16.453 -18.172 1 64.88 363 PRO B N 1
ATOM 6093 C CA . PRO B 1 363 ? -19.203 15.188 -18.453 1 64.88 363 PRO B CA 1
ATOM 6094 C C . PRO B 1 363 ? -18.703 14.047 -17.578 1 64.88 363 PRO B C 1
ATOM 6096 O O . PRO B 1 363 ? -19.484 13.164 -17.203 1 64.88 363 PRO B O 1
ATOM 6099 N N . VAL B 1 364 ? -17.531 14.023 -17.266 1 61.28 364 VAL B N 1
ATOM 6100 C CA . VAL B 1 364 ? -16.969 12.805 -16.688 1 61.28 364 VAL B CA 1
ATOM 6101 C C . VAL B 1 364 ? -17.047 12.875 -15.172 1 61.28 364 VAL B C 1
ATOM 6103 O O . VAL B 1 364 ? -16.203 12.305 -14.477 1 61.28 364 VAL B O 1
ATOM 6106 N N . GLY B 1 365 ? -18.094 13.578 -14.633 1 69.69 365 GLY B N 1
ATOM 6107 C CA . GLY B 1 365 ? -18.328 13.477 -13.203 1 69.69 365 GLY B CA 1
ATOM 6108 C C . GLY B 1 365 ? -17.469 14.438 -12.391 1 69.69 365 GLY B C 1
ATOM 6109 O O . GLY B 1 365 ? -17.141 14.156 -11.234 1 69.69 365 GLY B O 1
ATOM 6110 N N . GLU B 1 366 ? -16.938 15.281 -13 1 80.19 366 GLU B N 1
ATOM 6111 C CA . GLU B 1 366 ? -16.156 16.297 -12.297 1 80.19 366 GLU B CA 1
ATOM 6112 C C . GLU B 1 366 ? -16.797 17.672 -12.43 1 80.19 366 GLU B C 1
ATOM 6114 O O . GLU B 1 366 ? -17.562 17.922 -13.375 1 80.19 366 GLU B O 1
ATOM 6119 N N . ALA B 1 367 ? -16.719 18.438 -11.445 1 87.69 367 ALA B N 1
ATOM 6120 C CA . ALA B 1 367 ? -17.125 19.844 -11.477 1 87.69 367 ALA B CA 1
ATOM 6121 C C . ALA B 1 367 ? -15.898 20.766 -11.438 1 87.69 367 ALA B C 1
ATOM 6123 O O . ALA B 1 367 ? -14.906 20.453 -10.781 1 87.69 367 ALA B O 1
ATOM 6124 N N . ARG B 1 368 ? -15.984 21.781 -12.281 1 91.12 368 ARG B N 1
ATOM 6125 C CA . ARG B 1 368 ? -14.867 22.719 -12.336 1 91.12 368 ARG B CA 1
ATOM 6126 C C . ARG B 1 368 ? -15.32 24.141 -12.062 1 91.12 368 ARG B C 1
ATOM 6128 O O . ARG B 1 368 ? -16.391 24.547 -12.508 1 91.12 368 ARG B O 1
ATOM 6135 N N . VAL B 1 369 ? -14.547 24.859 -11.289 1 93.62 369 VAL B N 1
ATOM 6136 C CA . VAL B 1 369 ? -14.734 26.281 -11.047 1 93.62 369 VAL B CA 1
ATOM 6137 C C . VAL B 1 369 ? -13.531 27.062 -11.586 1 93.62 369 VAL B C 1
ATOM 6139 O O . VAL B 1 369 ? -12.383 26.75 -11.25 1 93.62 369 VAL B O 1
ATOM 6142 N N . PHE B 1 370 ? -13.828 28.078 -12.453 1 93.94 370 PHE B N 1
ATOM 6143 C CA . PHE B 1 370 ? -12.773 28.922 -13.016 1 93.94 370 PHE B CA 1
ATOM 6144 C C . PHE B 1 370 ? -12.805 30.312 -12.406 1 93.94 370 PHE B C 1
ATOM 6146 O O . PHE B 1 370 ? -13.875 30.922 -12.305 1 93.94 370 PHE B O 1
ATOM 6153 N N . VAL B 1 371 ? -11.688 30.703 -11.906 1 94.81 371 VAL B N 1
ATOM 6154 C CA . VAL B 1 371 ? -11.516 32.094 -11.461 1 94.81 371 VAL B CA 1
ATOM 6155 C C . VAL B 1 371 ? -10.508 32.781 -12.367 1 94.81 371 VAL B C 1
ATOM 6157 O O . VAL B 1 371 ? -9.32 32.438 -12.383 1 94.81 371 VAL B O 1
ATOM 6160 N N . ARG B 1 372 ? -11 33.781 -13.102 1 93.94 372 ARG B N 1
ATOM 6161 C CA . ARG B 1 372 ? -10.164 34.469 -14.078 1 93.94 372 ARG B CA 1
ATOM 6162 C C . ARG B 1 372 ? -9.992 35.938 -13.695 1 93.94 372 ARG B C 1
ATOM 6164 O O . ARG B 1 372 ? -10.961 36.625 -13.383 1 93.94 372 ARG B O 1
ATOM 6171 N N . ASP B 1 373 ? -8.758 36.344 -13.68 1 92.88 373 ASP B N 1
ATOM 6172 C CA . ASP B 1 373 ? -8.469 37.75 -13.438 1 92.88 373 ASP B CA 1
ATOM 6173 C C . ASP B 1 373 ? -7.93 38.438 -14.688 1 92.88 373 ASP B C 1
ATOM 6175 O O . ASP B 1 373 ? -7.547 37.781 -15.648 1 92.88 373 ASP B O 1
ATOM 6179 N N . SER B 1 374 ? -8.023 39.75 -14.758 1 90.19 374 SER B N 1
ATOM 6180 C CA . SER B 1 374 ? -7.508 40.531 -15.875 1 90.19 374 SER B CA 1
ATOM 6181 C C . SER B 1 374 ? -6.168 41.188 -15.523 1 90.19 374 SER B C 1
ATOM 6183 O O . SER B 1 374 ? -5.887 42.312 -15.938 1 90.19 374 SER B O 1
ATOM 6185 N N . GLY B 1 375 ? -5.465 40.531 -14.688 1 87.19 375 GLY B N 1
ATOM 6186 C CA . GLY B 1 375 ? -4.172 41.031 -14.281 1 87.19 375 GLY B CA 1
ATOM 6187 C C . GLY B 1 375 ? -3.068 40.781 -15.281 1 87.19 375 GLY B C 1
ATOM 6188 O O . GLY B 1 375 ? -3.342 40.469 -16.438 1 87.19 375 GLY B O 1
ATOM 6189 N N . PRO B 1 376 ? -1.792 41.094 -14.867 1 84.75 376 PRO B N 1
ATOM 6190 C CA . PRO B 1 376 ? -0.64 40.938 -15.758 1 84.75 376 PRO B CA 1
ATOM 6191 C C . PRO B 1 376 ? -0.3 39.469 -16.031 1 84.75 376 PRO B C 1
ATOM 6193 O O . PRO B 1 376 ? 0.44 39.156 -16.969 1 84.75 376 PRO B O 1
ATOM 6196 N N . GLY B 1 377 ? -0.889 38.594 -15.328 1 85.56 377 GLY B N 1
ATOM 6197 C CA . GLY B 1 377 ? -0.581 37.188 -15.5 1 85.56 377 GLY B CA 1
ATOM 6198 C C . GLY B 1 377 ? 0.599 36.719 -14.664 1 85.56 377 GLY B C 1
ATOM 6199 O O . GLY B 1 377 ? 1.095 37.469 -13.812 1 85.56 377 GLY B O 1
ATOM 6200 N N . LEU B 1 378 ? 0.922 35.406 -14.844 1 83.88 378 LEU B N 1
ATOM 6201 C CA . LEU B 1 378 ? 2.012 34.781 -14.094 1 83.88 378 LEU B CA 1
ATOM 6202 C C . LEU B 1 378 ? 3.32 34.875 -14.875 1 83.88 378 LEU B C 1
ATOM 6204 O O . LEU B 1 378 ? 3.352 34.594 -16.078 1 83.88 378 LEU B O 1
ATOM 6208 N N . ALA B 1 379 ? 4.336 35.312 -14.078 1 81.19 379 ALA B N 1
ATOM 6209 C CA . ALA B 1 379 ? 5.66 35.281 -14.688 1 81.19 379 ALA B CA 1
ATOM 6210 C C . ALA B 1 379 ? 6.109 33.844 -14.906 1 81.19 379 ALA B C 1
ATOM 6212 O O . ALA B 1 379 ? 5.758 32.938 -14.125 1 81.19 379 ALA B O 1
ATOM 6213 N N . SER B 1 380 ? 6.75 33.562 -15.945 1 77.56 380 SER B N 1
ATOM 6214 C CA . SER B 1 380 ? 7.152 32.219 -16.344 1 77.56 380 SER B CA 1
ATOM 6215 C C . SER B 1 380 ? 7.945 31.516 -15.25 1 77.56 380 SER B C 1
ATOM 6217 O O . SER B 1 380 ? 7.809 30.312 -15.055 1 77.56 380 SER B O 1
ATOM 6219 N N . ASP B 1 381 ? 8.727 32.281 -14.508 1 72.81 381 ASP B N 1
ATOM 6220 C CA . ASP B 1 381 ? 9.594 31.688 -13.492 1 72.81 381 ASP B CA 1
ATOM 6221 C C . ASP B 1 381 ? 8.789 31.266 -12.258 1 72.81 381 ASP B C 1
ATOM 6223 O O . ASP B 1 381 ? 9.242 30.422 -11.477 1 72.81 381 ASP B O 1
ATOM 6227 N N . LEU B 1 382 ? 7.59 31.75 -12.195 1 75.88 382 LEU B N 1
ATOM 6228 C CA . LEU B 1 382 ? 6.816 31.516 -10.977 1 75.88 382 LEU B CA 1
ATOM 6229 C C . LEU B 1 382 ? 5.762 30.438 -11.203 1 75.88 382 LEU B C 1
ATOM 6231 O O . LEU B 1 382 ? 5.23 29.875 -10.242 1 75.88 382 LEU B O 1
ATOM 6235 N N . GLU B 1 383 ? 5.57 30.078 -12.453 1 77.69 383 GLU B N 1
ATOM 6236 C CA . GLU B 1 383 ? 4.48 29.172 -12.797 1 77.69 383 GLU B CA 1
ATOM 6237 C C . GLU B 1 383 ? 4.66 27.812 -12.117 1 77.69 383 GLU B C 1
ATOM 6239 O O . GLU B 1 383 ? 3.691 27.219 -11.633 1 77.69 383 GLU B O 1
ATOM 6244 N N . ALA B 1 384 ? 5.902 27.5 -12.023 1 74.38 384 ALA B N 1
ATOM 6245 C CA . ALA B 1 384 ? 6.18 26.156 -11.484 1 74.38 384 ALA B CA 1
ATOM 6246 C C . ALA B 1 384 ? 6.168 26.172 -9.961 1 74.38 384 ALA B C 1
ATOM 6248 O O . ALA B 1 384 ? 5.98 25.125 -9.328 1 74.38 384 ALA B O 1
ATOM 6249 N N . ARG B 1 385 ? 6.266 27.375 -9.398 1 74.38 385 ARG B N 1
ATOM 6250 C CA . ARG B 1 385 ? 6.457 27.438 -7.949 1 74.38 385 ARG B CA 1
ATOM 6251 C C . ARG B 1 385 ? 5.32 28.203 -7.277 1 74.38 385 ARG B C 1
ATOM 6253 O O . ARG B 1 385 ? 5.402 28.531 -6.094 1 74.38 385 ARG B O 1
ATOM 6260 N N . VAL B 1 386 ? 4.297 28.406 -8.008 1 79.75 386 VAL B N 1
ATOM 6261 C CA . VAL B 1 386 ? 3.252 29.297 -7.512 1 79.75 386 VAL B CA 1
ATOM 6262 C C . VAL B 1 386 ? 2.533 28.641 -6.332 1 79.75 386 VAL B C 1
ATOM 6264 O O . VAL B 1 386 ? 1.977 29.328 -5.477 1 79.75 386 VAL B O 1
ATOM 6267 N N . PHE B 1 387 ? 2.629 27.297 -6.289 1 78.25 387 PHE B N 1
ATOM 6268 C CA . PHE B 1 387 ? 1.905 26.594 -5.23 1 78.25 387 PHE B CA 1
ATOM 6269 C C . PHE B 1 387 ? 2.828 26.281 -4.059 1 78.25 387 PHE B C 1
ATOM 6271 O O . PHE B 1 387 ? 2.396 25.703 -3.061 1 78.25 387 PHE B O 1
ATOM 6278 N N . ASP B 1 388 ? 4.027 26.75 -4.215 1 69.5 388 ASP B N 1
ATOM 6279 C CA . ASP B 1 388 ? 4.961 26.547 -3.111 1 69.5 388 ASP B CA 1
ATOM 6280 C C . ASP B 1 388 ? 4.684 27.516 -1.971 1 69.5 388 ASP B C 1
ATOM 6282 O O . ASP B 1 388 ? 4.391 28.688 -2.209 1 69.5 388 ASP B O 1
ATOM 6286 N N . ALA B 1 389 ? 4.793 26.984 -0.845 1 63.31 389 ALA B N 1
ATOM 6287 C CA . ALA B 1 389 ? 4.52 27.812 0.325 1 63.31 389 ALA B CA 1
ATOM 6288 C C . ALA B 1 389 ? 5.465 29.016 0.379 1 63.31 389 ALA B C 1
ATOM 6290 O O . ALA B 1 389 ? 6.672 28.875 0.17 1 63.31 389 ALA B O 1
ATOM 6291 N N . GLY B 1 390 ? 4.93 30.188 0.556 1 63.38 390 GLY B N 1
ATOM 6292 C CA . GLY B 1 390 ? 5.727 31.391 0.756 1 63.38 390 GLY B CA 1
ATOM 6293 C C . GLY B 1 390 ? 6.047 32.125 -0.536 1 63.38 390 GLY B C 1
ATOM 6294 O O . GLY B 1 390 ? 6.629 33.188 -0.516 1 63.38 390 GLY B O 1
ATOM 6295 N N . VAL B 1 391 ? 5.688 31.531 -1.611 1 67.5 391 VAL B N 1
ATOM 6296 C CA . VAL B 1 391 ? 5.984 32.156 -2.895 1 67.5 391 VAL B CA 1
ATOM 6297 C C . VAL B 1 391 ? 4.906 33.188 -3.23 1 67.5 391 VAL B C 1
ATOM 6299 O O . VAL B 1 391 ? 3.732 32.844 -3.383 1 67.5 391 VAL B O 1
ATOM 6302 N N . THR B 1 392 ? 5.254 34.375 -3.186 1 70.62 392 THR B N 1
ATOM 6303 C CA . THR B 1 392 ? 4.328 35.438 -3.553 1 70.62 392 THR B CA 1
ATOM 6304 C C . THR B 1 392 ? 5.078 36.594 -4.188 1 70.62 392 THR B C 1
ATOM 6306 O O . THR B 1 392 ? 6.273 36.781 -3.939 1 70.62 392 THR B O 1
ATOM 6309 N N . THR B 1 393 ? 4.508 37.188 -5.129 1 68.56 393 THR B N 1
ATOM 6310 C CA . THR B 1 393 ? 5.066 38.406 -5.727 1 68.56 393 THR B CA 1
ATOM 6311 C C . THR B 1 393 ? 4.484 39.656 -5.066 1 68.56 393 THR B C 1
ATOM 6313 O O . THR B 1 393 ? 4.902 40.75 -5.367 1 68.56 393 THR B O 1
ATOM 6316 N N . LYS B 1 394 ? 3.58 39.438 -4.191 1 69.06 394 LYS B N 1
ATOM 6317 C CA . LYS B 1 394 ? 2.896 40.562 -3.555 1 69.06 394 LYS B CA 1
ATOM 6318 C C . LYS B 1 394 ? 3.664 41.062 -2.33 1 69.06 394 LYS B C 1
ATOM 6320 O O . LYS B 1 394 ? 4.336 40.25 -1.656 1 69.06 394 LYS B O 1
ATOM 6325 N N . ALA B 1 395 ? 3.764 42.375 -2.057 1 57.22 395 ALA B N 1
ATOM 6326 C CA . ALA B 1 395 ? 4.469 43 -0.934 1 57.22 395 ALA B CA 1
ATOM 6327 C C . ALA B 1 395 ? 3.885 42.531 0.398 1 57.22 395 ALA B C 1
ATOM 6329 O O . ALA B 1 395 ? 4.621 42.312 1.361 1 57.22 395 ALA B O 1
ATOM 6330 N N . LYS B 1 396 ? 2.559 42.344 0.465 1 50.69 396 LYS B N 1
ATOM 6331 C CA . LYS B 1 396 ? 1.913 42.031 1.735 1 50.69 396 LYS B CA 1
ATOM 6332 C C . LYS B 1 396 ? 1.248 40.656 1.684 1 50.69 396 LYS B C 1
ATOM 6334 O O . LYS B 1 396 ? 0.382 40.344 2.506 1 50.69 396 LYS B O 1
ATOM 6339 N N . GLY B 1 397 ? 1.705 39.875 0.686 1 58.91 397 GLY B N 1
ATOM 6340 C CA . GLY B 1 397 ? 1.067 38.594 0.551 1 58.91 397 GLY B CA 1
ATOM 6341 C C . GLY B 1 397 ? 1.775 37.5 1.327 1 58.91 397 GLY B C 1
ATOM 6342 O O . GLY B 1 397 ? 3 37.5 1.459 1 58.91 397 GLY B O 1
ATOM 6343 N N . SER B 1 398 ? 1.045 36.562 2.012 1 56.28 398 SER B N 1
ATOM 6344 C CA . SER B 1 398 ? 1.62 35.469 2.783 1 56.28 398 SER B CA 1
ATOM 6345 C C . SER B 1 398 ? 2.141 34.375 1.872 1 56.28 398 SER B C 1
ATOM 6347 O O . SER B 1 398 ? 2.967 33.562 2.285 1 56.28 398 SER B O 1
ATOM 6349 N N . GLY B 1 399 ? 1.754 34.375 0.553 1 65.06 399 GLY B N 1
ATOM 6350 C CA . GLY B 1 399 ? 2.111 33.344 -0.404 1 65.06 399 GLY B CA 1
ATOM 6351 C C . GLY B 1 399 ? 1.598 31.969 -0.016 1 65.06 399 GLY B C 1
ATOM 6352 O O . GLY B 1 399 ? 2.111 30.953 -0.488 1 65.06 399 GLY B O 1
ATOM 6353 N N . LEU B 1 400 ? 0.615 31.953 0.852 1 66.56 400 LEU B N 1
ATOM 6354 C CA . LEU B 1 400 ? 0.116 30.672 1.345 1 66.56 400 LEU B CA 1
ATOM 6355 C C . LEU B 1 400 ? -1.239 30.344 0.728 1 66.56 400 LEU B C 1
ATOM 6357 O O . LEU B 1 400 ? -1.678 29.188 0.762 1 66.56 400 LEU B O 1
ATOM 6361 N N . GLY B 1 401 ? -1.881 31.25 0.238 1 74.5 401 GLY B N 1
ATOM 6362 C CA . GLY B 1 401 ? -3.238 31.094 -0.255 1 74.5 401 GLY B CA 1
ATOM 6363 C C . GLY B 1 401 ? -3.377 29.984 -1.272 1 74.5 401 GLY B C 1
ATOM 6364 O O . GLY B 1 401 ? -4.199 29.078 -1.104 1 74.5 401 GLY B O 1
ATOM 6365 N N . LEU B 1 402 ? -2.475 29.953 -2.189 1 79.88 402 LEU B N 1
ATOM 6366 C CA . LEU B 1 402 ? -2.559 28.984 -3.277 1 79.88 402 LEU B CA 1
ATOM 6367 C C . LEU B 1 402 ? -2.139 27.594 -2.805 1 79.88 402 LEU B C 1
ATOM 6369 O O . LEU B 1 402 ? -2.688 26.594 -3.254 1 79.88 402 LEU B O 1
ATOM 6373 N N . THR B 1 403 ? -1.183 27.594 -1.973 1 73.12 403 THR B N 1
ATOM 6374 C CA . THR B 1 403 ? -0.73 26.328 -1.405 1 73.12 403 THR B CA 1
ATOM 6375 C C . THR B 1 403 ? -1.866 25.641 -0.664 1 73.12 403 THR B C 1
ATOM 6377 O O . THR B 1 403 ? -2.109 24.453 -0.868 1 73.12 403 THR B O 1
ATOM 6380 N N . VAL B 1 404 ? -2.547 26.328 0.096 1 72 404 VAL B N 1
ATOM 6381 C CA . VAL B 1 404 ? -3.646 25.797 0.892 1 72 404 VAL B CA 1
ATOM 6382 C C . VAL B 1 404 ? -4.797 25.391 -0.026 1 72 404 VAL B C 1
ATOM 6384 O O . VAL B 1 404 ? -5.418 24.344 0.173 1 72 404 VAL B O 1
ATOM 6387 N N . ALA B 1 405 ? -5.059 26.266 -0.942 1 82.69 405 ALA B N 1
ATOM 6388 C CA . ALA B 1 405 ? -6.137 25.969 -1.882 1 82.69 405 ALA B CA 1
ATOM 6389 C C . ALA B 1 405 ? -5.918 24.609 -2.566 1 82.69 405 ALA B C 1
ATOM 6391 O O . ALA B 1 405 ? -6.828 23.797 -2.639 1 82.69 405 ALA B O 1
ATOM 6392 N N . ARG B 1 406 ? -4.738 24.422 -2.977 1 82.44 406 ARG B N 1
ATOM 6393 C CA . ARG B 1 406 ? -4.441 23.172 -3.668 1 82.44 406 ARG B CA 1
ATOM 6394 C C . ARG B 1 406 ? -4.504 21.984 -2.709 1 82.44 406 ARG B C 1
ATOM 6396 O O . ARG B 1 406 ? -5.023 20.922 -3.061 1 82.44 406 ARG B O 1
ATOM 6403 N N . ALA B 1 407 ? -3.941 22.156 -1.605 1 72.56 407 ALA B N 1
ATOM 6404 C CA . ALA B 1 407 ? -3.969 21.078 -0.611 1 72.56 407 ALA B CA 1
ATOM 6405 C C . ALA B 1 407 ? -5.402 20.672 -0.284 1 72.56 407 ALA B C 1
ATOM 6407 O O . ALA B 1 407 ? -5.715 19.484 -0.212 1 72.56 407 ALA B O 1
ATOM 6408 N N . LEU B 1 408 ? -6.258 21.609 -0.098 1 76.12 408 LEU B N 1
ATOM 6409 C CA . LEU B 1 408 ? -7.656 21.344 0.232 1 76.12 408 LEU B CA 1
ATOM 6410 C C . LEU B 1 408 ? -8.367 20.672 -0.932 1 76.12 408 LEU B C 1
ATOM 6412 O O . LEU B 1 408 ? -9.164 19.75 -0.725 1 76.12 408 LEU B O 1
ATOM 6416 N N . ALA B 1 409 ? -8.062 21.141 -2.037 1 83.69 409 ALA B N 1
ATOM 6417 C CA . ALA B 1 409 ? -8.672 20.531 -3.219 1 83.69 409 ALA B CA 1
ATOM 6418 C C . ALA B 1 409 ? -8.266 19.062 -3.35 1 83.69 409 ALA B C 1
ATOM 6420 O O . ALA B 1 409 ? -9.102 18.203 -3.627 1 83.69 409 ALA B O 1
ATOM 6421 N N . ARG B 1 410 ? -7.07 18.875 -3.135 1 75.12 410 ARG B N 1
ATOM 6422 C CA . ARG B 1 410 ? -6.543 17.516 -3.285 1 75.12 410 ARG B CA 1
ATOM 6423 C C . ARG B 1 410 ? -7.098 16.594 -2.209 1 75.12 410 ARG B C 1
ATOM 6425 O O . ARG B 1 410 ? -7.27 15.398 -2.441 1 75.12 410 ARG B O 1
ATOM 6432 N N . GLN B 1 411 ? -7.391 17.125 -1.096 1 71.31 411 GLN B N 1
ATOM 6433 C CA . GLN B 1 411 ? -8.039 16.359 -0.043 1 71.31 411 GLN B CA 1
ATOM 6434 C C . GLN B 1 411 ? -9.414 15.852 -0.496 1 71.31 411 GLN B C 1
ATOM 6436 O O . GLN B 1 411 ? -9.906 14.836 0.003 1 71.31 411 GLN B O 1
ATOM 6441 N N . HIS B 1 412 ? -9.984 16.609 -1.367 1 75.44 412 HIS B N 1
ATOM 6442 C CA . HIS B 1 412 ? -11.289 16.234 -1.908 1 75.44 412 HIS B CA 1
ATOM 6443 C C . HIS B 1 412 ? -11.141 15.375 -3.156 1 75.44 412 HIS B C 1
ATOM 6445 O O . HIS B 1 412 ? -12.133 15.086 -3.834 1 75.44 412 HIS B O 1
ATOM 6451 N N . GLY B 1 413 ? -9.938 15.016 -3.441 1 73.31 413 GLY B N 1
ATOM 6452 C CA . GLY B 1 413 ? -9.703 14.258 -4.66 1 73.31 413 GLY B CA 1
ATOM 6453 C C . GLY B 1 413 ? -9.617 15.125 -5.898 1 73.31 413 GLY B C 1
ATOM 6454 O O . GLY B 1 413 ? -9.695 14.617 -7.023 1 73.31 413 GLY B O 1
ATOM 6455 N N . GLY B 1 414 ? -9.57 16.375 -5.668 1 80.88 414 GLY B N 1
ATOM 6456 C CA . GLY B 1 414 ? -9.469 17.344 -6.758 1 80.88 414 GLY B CA 1
ATOM 6457 C C . GLY B 1 414 ? -8.094 17.984 -6.859 1 80.88 414 GLY B C 1
ATOM 6458 O O . GLY B 1 414 ? -7.094 17.391 -6.461 1 80.88 414 GLY B O 1
ATOM 6459 N N . ASP B 1 415 ? -8.086 19.062 -7.594 1 85.31 415 ASP B N 1
ATOM 6460 C CA . ASP B 1 415 ? -6.84 19.797 -7.773 1 85.31 415 ASP B CA 1
ATOM 6461 C C . ASP B 1 415 ? -7.117 21.266 -8.102 1 85.31 415 ASP B C 1
ATOM 6463 O O . ASP B 1 415 ? -8.25 21.641 -8.43 1 85.31 415 ASP B O 1
ATOM 6467 N N . VAL B 1 416 ? -6.133 22.078 -7.832 1 90.62 416 VAL B N 1
ATOM 6468 C CA . VAL B 1 416 ? -6.16 23.484 -8.266 1 90.62 416 VAL B CA 1
ATOM 6469 C C . VAL B 1 416 ? -5 23.75 -9.219 1 90.62 416 VAL B C 1
ATOM 6471 O O . VAL B 1 416 ? -3.855 23.391 -8.938 1 90.62 416 VAL B O 1
ATOM 6474 N N . THR B 1 417 ? -5.344 24.281 -10.375 1 90.81 417 THR B N 1
ATOM 6475 C CA . THR B 1 417 ? -4.316 24.656 -11.344 1 90.81 417 THR B CA 1
ATOM 6476 C C . THR B 1 417 ? -4.375 26.156 -11.648 1 90.81 417 THR B C 1
ATOM 6478 O O . THR B 1 417 ? -5.418 26.781 -11.469 1 90.81 417 THR B O 1
ATOM 6481 N N . LEU B 1 418 ? -3.271 26.703 -11.953 1 90.5 418 LEU B N 1
ATOM 6482 C CA . LEU B 1 418 ? -3.146 28.125 -12.312 1 90.5 418 LEU B CA 1
ATOM 6483 C C . LEU B 1 418 ? -2.393 28.281 -13.625 1 90.5 418 LEU B C 1
ATOM 6485 O O . LEU B 1 418 ? -1.328 27.688 -13.812 1 90.5 418 LEU B O 1
ATOM 6489 N N . ALA B 1 419 ? -3.025 28.984 -14.617 1 88.31 419 ALA B N 1
ATOM 6490 C CA . ALA B 1 419 ? -2.398 29.234 -15.914 1 88.31 419 ALA B CA 1
ATOM 6491 C C . ALA B 1 419 ? -2.742 30.625 -16.438 1 88.31 419 ALA B C 1
ATOM 6493 O O . ALA B 1 419 ? -3.746 31.219 -16.047 1 88.31 419 ALA B O 1
ATOM 6494 N N . ASN B 1 420 ? -1.799 31.141 -17.312 1 89.69 420 ASN B N 1
ATOM 6495 C CA . ASN B 1 420 ? -2.098 32.406 -17.969 1 89.69 420 ASN B CA 1
ATOM 6496 C C . ASN B 1 420 ? -3.211 32.25 -19 1 89.69 420 ASN B C 1
ATOM 6498 O O . ASN B 1 420 ? -3.268 31.25 -19.719 1 89.69 420 ASN B O 1
ATOM 6502 N N . ALA B 1 421 ? -4.094 33.156 -19 1 83.56 421 ALA B N 1
ATOM 6503 C CA . ALA B 1 421 ? -5.203 33.125 -19.953 1 83.56 421 ALA B CA 1
ATOM 6504 C C . ALA B 1 421 ? -4.797 33.75 -21.281 1 83.56 421 ALA B C 1
ATOM 6506 O O . ALA B 1 421 ? -3.877 34.562 -21.328 1 83.56 421 ALA B O 1
ATOM 6507 N N . VAL B 1 422 ? -5.32 33.281 -22.562 1 75.75 422 VAL B N 1
ATOM 6508 C CA . VAL B 1 422 ? -4.984 33.719 -23.906 1 75.75 422 VAL B CA 1
ATOM 6509 C C . VAL B 1 422 ? -5.242 35.219 -24.062 1 75.75 422 VAL B C 1
ATOM 6511 O O . VAL B 1 422 ? -4.473 35.906 -24.719 1 75.75 422 VAL B O 1
ATOM 6514 N N . GLY B 1 423 ? -5.973 36.031 -23.328 1 72 423 GLY B N 1
ATOM 6515 C CA . GLY B 1 423 ? -6.336 37.438 -23.406 1 72 423 GLY B CA 1
ATOM 6516 C C . GLY B 1 423 ? -5.77 38.281 -22.25 1 72 423 GLY B C 1
ATOM 6517 O O . GLY B 1 423 ? -6.102 39.438 -22.109 1 72 423 GLY B O 1
ATOM 6518 N N . GLY B 1 424 ? -4.754 37.719 -21.562 1 78.38 424 GLY B N 1
ATOM 6519 C CA . GLY B 1 424 ? -4.195 38.406 -20.422 1 78.38 424 GLY B CA 1
ATOM 6520 C C . GLY B 1 424 ? -4.805 37.969 -19.109 1 78.38 424 GLY B C 1
ATOM 6521 O O . GLY B 1 424 ? -5.934 37.5 -19.062 1 78.38 424 GLY B O 1
ATOM 6522 N N . GLY B 1 425 ? -4.031 38.031 -18.109 1 89.12 425 GLY B N 1
ATOM 6523 C CA . GLY B 1 425 ? -4.488 37.656 -16.781 1 89.12 425 GLY B CA 1
ATOM 6524 C C . GLY B 1 425 ? -4.145 36.219 -16.422 1 89.12 425 GLY B C 1
ATOM 6525 O O . GLY B 1 425 ? -3.354 35.562 -17.109 1 89.12 425 GLY B O 1
ATOM 6526 N N . CYS B 1 426 ? -4.676 35.812 -15.32 1 91.44 426 CYS B N 1
ATOM 6527 C CA . CYS B 1 426 ? -4.441 34.469 -14.789 1 91.44 426 CYS B CA 1
ATOM 6528 C C . CYS B 1 426 ? -5.754 33.75 -14.531 1 91.44 426 CYS B C 1
ATOM 6530 O O . CYS B 1 426 ? -6.758 34.375 -14.18 1 91.44 426 CYS B O 1
ATOM 6532 N N . GLU B 1 427 ? -5.723 32.5 -14.898 1 93.44 427 GLU B N 1
ATOM 6533 C CA . GLU B 1 427 ? -6.898 31.688 -14.664 1 93.44 427 GLU B CA 1
ATOM 6534 C C . GLU B 1 427 ? -6.59 30.547 -13.688 1 93.44 427 GLU B C 1
ATOM 6536 O O . GLU B 1 427 ? -5.703 29.734 -13.945 1 93.44 427 GLU B O 1
ATOM 6541 N N . ALA B 1 428 ? -7.277 30.562 -12.586 1 94.25 428 ALA B N 1
ATOM 6542 C CA . ALA B 1 428 ? -7.219 29.453 -11.641 1 94.25 428 ALA B CA 1
ATOM 6543 C C . ALA B 1 428 ? -8.391 28.5 -11.844 1 94.25 428 ALA B C 1
ATOM 6545 O O . ALA B 1 428 ? -9.531 28.922 -12 1 94.25 428 ALA B O 1
ATOM 6546 N N . ALA B 1 429 ? -8.062 27.203 -11.883 1 93.94 429 ALA B N 1
ATOM 6547 C CA . ALA B 1 429 ? -9.109 26.203 -12.078 1 93.94 429 ALA B CA 1
ATOM 6548 C C . ALA B 1 429 ? -9.164 25.234 -10.906 1 93.94 429 ALA B C 1
ATOM 6550 O O . ALA B 1 429 ? -8.172 24.578 -10.594 1 93.94 429 ALA B O 1
ATOM 6551 N N . LEU B 1 430 ? -10.289 25.219 -10.266 1 94.06 430 LEU B N 1
ATOM 6552 C CA . LEU B 1 430 ? -10.586 24.234 -9.234 1 94.06 430 LEU B CA 1
ATOM 6553 C C . LEU B 1 430 ? -11.383 23.062 -9.805 1 94.06 430 LEU B C 1
ATOM 6555 O O . LEU B 1 430 ? -12.461 23.266 -10.367 1 94.06 430 LEU B O 1
ATOM 6559 N N . THR B 1 431 ? -10.812 21.891 -9.672 1 90.5 431 THR B N 1
ATOM 6560 C CA . THR B 1 431 ? -11.5 20.688 -10.102 1 90.5 431 THR B CA 1
ATOM 6561 C C . THR B 1 431 ? -11.883 19.812 -8.906 1 90.5 431 THR B C 1
ATOM 6563 O O . THR B 1 431 ? -11.062 19.594 -8.016 1 90.5 431 THR B O 1
ATOM 6566 N N . LEU B 1 432 ? -13.102 19.391 -8.797 1 86.81 432 LEU B N 1
ATOM 6567 C CA . LEU B 1 432 ? -13.594 18.516 -7.742 1 86.81 432 LEU B CA 1
ATOM 6568 C C . LEU B 1 432 ? -14.328 17.312 -8.328 1 86.81 432 LEU B C 1
ATOM 6570 O O . LEU B 1 432 ? -15.031 17.453 -9.336 1 86.81 432 LEU B O 1
ATOM 6574 N N . PRO B 1 433 ? -14.062 16.172 -7.707 1 76.12 433 PRO B N 1
ATOM 6575 C CA . PRO B 1 433 ? -14.852 15.031 -8.164 1 76.12 433 PRO B CA 1
ATOM 6576 C C . PRO B 1 433 ? -16.328 15.125 -7.773 1 76.12 433 PRO B C 1
ATOM 6578 O O . PRO B 1 433 ? -16.641 15.625 -6.691 1 76.12 433 PRO B O 1
ATOM 6581 N N . ARG B 1 434 ? -17.188 14.883 -8.648 1 64.06 434 ARG B N 1
ATOM 6582 C CA . ARG B 1 434 ? -18.625 14.891 -8.359 1 64.06 434 ARG B CA 1
ATOM 6583 C C . ARG B 1 434 ? -19 13.758 -7.406 1 64.06 434 ARG B C 1
ATOM 6585 O O . ARG B 1 434 ? -20 13.852 -6.691 1 64.06 434 ARG B O 1
ATOM 6592 N N . GLU B 1 435 ? -18.25 12.766 -7.383 1 60.09 435 GLU B N 1
ATOM 6593 C CA . GLU B 1 435 ? -18.391 11.664 -6.438 1 60.09 435 GLU B CA 1
ATOM 6594 C C . GLU B 1 435 ? -17.078 11.375 -5.723 1 60.09 435 GLU B C 1
ATOM 6596 O O . GLU B 1 435 ? -16.016 11.375 -6.344 1 60.09 435 GLU B O 1
ATOM 6601 N N . LEU B 1 436 ? -17.062 11.711 -4.379 1 54.28 436 LEU B N 1
ATOM 6602 C CA . LEU B 1 436 ? -15.82 11.477 -3.65 1 54.28 436 LEU B CA 1
ATOM 6603 C C . LEU B 1 436 ? -15.352 10.031 -3.828 1 54.28 436 LEU B C 1
ATOM 6605 O O . LEU B 1 436 ? -16.156 9.102 -3.775 1 54.28 436 LEU B O 1
ATOM 6609 N N . PRO B 1 437 ? -14.242 9.969 -4.277 1 47.06 437 PRO B N 1
ATOM 6610 C CA . PRO B 1 437 ? -13.797 8.57 -4.25 1 47.06 437 PRO B CA 1
ATOM 6611 C C . PRO B 1 437 ? -14.023 7.906 -2.893 1 47.06 437 PRO B C 1
ATOM 6613 O O . PRO B 1 437 ? -13.961 8.578 -1.857 1 47.06 437 PRO B O 1
ATOM 6616 N N . ALA B 1 438 ? -14.758 6.91 -2.801 1 43.03 438 ALA B N 1
ATOM 6617 C CA . ALA B 1 438 ? -15.125 6.156 -1.604 1 43.03 438 ALA B CA 1
ATOM 6618 C C . ALA B 1 438 ? -14.031 6.262 -0.539 1 43.03 438 ALA B C 1
ATOM 6620 O O . ALA B 1 438 ? -14.328 6.23 0.659 1 43.03 438 ALA B O 1
ATOM 6621 N N . GLU B 1 439 ? -12.859 6.449 -0.818 1 43.06 439 GLU B N 1
ATOM 6622 C CA . GLU B 1 439 ? -11.742 6.371 0.115 1 43.06 439 GLU B CA 1
ATOM 6623 C C . GLU B 1 439 ? -11.633 7.637 0.958 1 43.06 439 GLU B C 1
ATOM 6625 O O . GLU B 1 439 ? -11.164 7.594 2.098 1 43.06 439 GLU B O 1
ATOM 6630 N N . ILE B 1 440 ? -12.125 8.742 0.452 1 43.56 440 ILE B N 1
ATOM 6631 C CA . ILE B 1 440 ? -11.922 10.039 1.089 1 43.56 440 ILE B CA 1
ATOM 6632 C C . ILE B 1 440 ? -13.008 10.281 2.135 1 43.56 440 ILE B C 1
ATOM 6634 O O . ILE B 1 440 ? -12.781 10.984 3.123 1 43.56 440 ILE B O 1
ATOM 6638 N N . LEU B 1 441 ? -14.273 9.766 1.918 1 37.44 441 LEU B N 1
ATOM 6639 C CA . LEU B 1 441 ? -15.453 10.031 2.73 1 37.44 441 LEU B CA 1
ATOM 6640 C C . LEU B 1 441 ? -15.328 9.383 4.102 1 37.44 441 LEU B C 1
ATOM 6642 O O . LEU B 1 441 ? -16.266 9.422 4.902 1 37.44 441 LEU B O 1
ATOM 6646 N N . ARG B 1 442 ? -14.625 8.445 4.352 1 36.06 442 ARG B N 1
ATOM 6647 C CA . ARG B 1 442 ? -14.852 7.73 5.602 1 36.06 442 ARG B CA 1
ATOM 6648 C C . ARG B 1 442 ? -14.648 8.648 6.801 1 36.06 442 ARG B C 1
ATOM 6650 O O . ARG B 1 442 ? -13.562 9.219 6.977 1 36.06 442 ARG B O 1
ATOM 6657 N N . PRO B 1 443 ? -15.805 9.062 7.301 1 31.38 443 PRO B N 1
ATOM 6658 C CA . PRO B 1 443 ? -15.734 9.711 8.617 1 31.38 443 PRO B CA 1
ATOM 6659 C C . PRO B 1 443 ? -14.797 8.984 9.578 1 31.38 443 PRO B C 1
ATOM 6661 O O . PRO B 1 443 ? -14.75 7.754 9.594 1 31.38 443 PRO B O 1
ATOM 6664 N N . LEU B 1 444 ? -13.711 9.375 9.852 1 30.47 444 LEU B N 1
ATOM 6665 C CA . LEU B 1 444 ? -13.102 8.781 11.031 1 30.47 444 LEU B CA 1
ATOM 6666 C C . LEU B 1 444 ? -14.102 8.695 12.18 1 30.47 444 LEU B C 1
ATOM 6668 O O . LEU B 1 444 ? -14.516 9.727 12.727 1 30.47 444 LEU B O 1
ATOM 6672 N N . HIS B 1 445 ? -15.18 7.914 12.125 1 29.67 445 HIS B N 1
ATOM 6673 C CA . HIS B 1 445 ? -16.141 7.695 13.195 1 29.67 445 HIS B CA 1
ATOM 6674 C C . HIS B 1 445 ? -15.461 7.637 14.555 1 29.67 445 HIS B C 1
ATOM 6676 O O . HIS B 1 445 ? -16.125 7.504 15.586 1 29.67 445 HIS B O 1
ATOM 6682 N N . GLY B 1 446 ? -14.258 7.199 14.75 1 27.39 446 GLY B N 1
ATOM 6683 C CA . GLY B 1 446 ? -14.047 6.945 16.172 1 27.39 446 GLY B CA 1
ATOM 6684 C C . GLY B 1 446 ? -14.219 8.188 17.016 1 27.39 446 GLY B C 1
ATOM 6685 O O . GLY B 1 446 ? -14 8.148 18.234 1 27.39 446 GLY B O 1
ATOM 6686 N N . VAL B 1 447 ? -14.211 9.461 16.516 1 25.83 447 VAL B N 1
ATOM 6687 C CA . VAL B 1 447 ? -14.273 10.461 17.578 1 25.83 447 VAL B CA 1
ATOM 6688 C C . VAL B 1 447 ? -15.727 10.695 17.984 1 25.83 447 VAL B C 1
ATOM 6690 O O . VAL B 1 447 ? -16 11.43 18.938 1 25.83 447 VAL B O 1
ATOM 6693 N N . ALA B 1 448 ? -16.859 10.469 17.328 1 27.83 448 ALA B N 1
ATOM 6694 C CA . ALA B 1 448 ? -18.094 11.086 17.844 1 27.83 448 ALA B CA 1
ATOM 6695 C C . ALA B 1 448 ? -18.641 10.297 19.031 1 27.83 448 ALA B C 1
ATOM 6697 O O . ALA B 1 448 ? -19.234 10.867 19.953 1 27.83 448 ALA B O 1
ATOM 6698 N N . ASN B 1 449 ? -19.047 9.023 18.875 1 21.47 449 ASN B N 1
ATOM 6699 C CA . ASN B 1 449 ? -20.234 8.688 19.656 1 21.47 449 ASN B CA 1
ATOM 6700 C C . ASN B 1 449 ? -19.906 8.523 21.141 1 21.47 449 ASN B C 1
ATOM 6702 O O . ASN B 1 449 ? -19.672 7.41 21.609 1 21.47 449 ASN B O 1
ATOM 6706 N N . VAL B 1 450 ? -19.047 9.234 21.734 1 20.02 450 VAL B N 1
ATOM 6707 C CA . VAL B 1 450 ? -19.344 9.281 23.172 1 20.02 450 VAL B CA 1
ATOM 6708 C C . VAL B 1 450 ? -20.609 10.102 23.422 1 20.02 450 VAL B C 1
ATOM 6710 O O . VAL B 1 450 ? -20.562 11.328 23.406 1 20.02 450 VAL B O 1
ATOM 6713 N N . GLY B 1 451 ? -21.812 9.898 22.75 1 17.53 451 GLY B N 1
ATOM 6714 C CA . GLY B 1 451 ? -22.969 10.016 23.625 1 17.53 451 GLY B CA 1
ATOM 6715 C C . GLY B 1 451 ? -23.141 8.836 24.562 1 17.53 451 GLY B C 1
ATOM 6716 O O . GLY B 1 451 ? -22.734 7.715 24.234 1 17.53 451 GLY B O 1
#

pLDDT: mean 75.73, std 14.21, range [17.53, 95.19]